Protein AF-0000000086330230 (afdb_homodimer)

Nearest PDB structures (foldseek):
  4d1q-assembly1_H-2  TM=6.556E-01  e=1.380E-09  Musca domestica
  4d1q-assembly1_A-2  TM=6.444E-01  e=1.152E-09  Musca domestica
  4d1q-assembly1_B  TM=5.871E-01  e=9.622E-10  Musca domestica
  6dwz-assembly1_E  TM=6.019E-01  e=1.809E-09  Musca domestica
  2bw3-assembly1_A  TM=5.868E-01  e=6.996E-09  Musca domestica

pLDDT: mean 74.11, std 26.31, range [17.05, 97.56]

Organism: NCBI:txid299321

Radius of gyration: 34.47 Å; Cα contacts (8 Å, |Δi|>4): 1212; chains: 2; bounding box: 89×123×95 Å

Foldseek 3Di:
DPVVPPVVVVVVVVVVVVPPPLLLLQQWDQPQQADPDPPDPPPPPDDDDPPPPDDDDDPDDPPCPDDDDPPDPPPPPQDDLVRLQVVVLCVCLQLVADLCCLVDPVSQCVSCVVRVGHGYDHSVVSLVVLVVVLVVLLVVLLVVLVPAQAKAKEWEWDDFPRWIWIWMKIWGADPPPRDIDMATQWTFTDDDDPDLVSNLVVVCVSCVSSVCQVRYSEYEYAPDVNPVNCVRHHHYDYRLLNLLQCLLQPLLLCQCQPDFPCNVLSVVLVVLLQLLQVLCVPDVVLQVLLCVLVVDGAHRADNSGNLSVLVNLVSLLVDDLVSQVVSCVVSVTDGRDPVSSVQSVLVSVLCVLSSCLSNVSSAPPRRTLLVSQVSLVVSLVSNVVSCVVDDGCNSSSVSSNVSSCVSCVCLNPDPSSNVSNVVVCVVCVVVPDPPPPDPVPPRPRDPDLCSCVVVCRDPSVVVDDSVSSTSSSSCNRSVVD/DPVVPPVVVVVVVVVVVVPPPQLLLQQFALQQQAQDDPPDDDDPVDDDDPPPPPPDPDDPDPPCPDDDDPPDPPPPPQDDLVRLQVVVLCVCLQLVADLCCLVDPVSQCVSCVVRVGHGYDHSVVSLVVLVVVLVVLLVVLLVVLVPAQAKAKEWEWDDFPRWIWIWMKIWGADPPPRAIDMATQWTFTDDDDPDLVSNLVVVCVSCVSSVCQVRYSEYEYAPDVNPVNCVRHHHYDYRLLNLLQCLLQPLLLCQCQPDFPCNVLSVVLVVLLQLLQVLCVPDVVLQVLLCVLVVDGAHRADNSGNLSVLVNLVSLLVDDLVSQVVSCVVSVTDGRDPVSSVQSVLVSVLCVLSSCLSCVQNQNNRRTLLVSQVSLVVSLVSNVVSCVVDDGCNSSSVSSNVSSCVSCVCLNPDPSSNVSNVVVCVVCVVVPDPPPPDPVPPRPRDPDLCNCVVVCRDPSVVVDDSVSSTSSSSCNRSVVD

Solvent-accessible surface area (backbone atoms only — not comparable to full-atom values): 53691 Å² total; per-residue (Å²): 128,75,81,74,58,66,72,62,58,61,58,51,59,58,52,57,62,65,65,48,66,63,56,53,68,26,54,24,58,41,52,36,76,30,74,72,70,84,74,75,82,76,80,72,78,75,75,78,80,74,78,76,77,79,86,81,76,80,74,80,76,79,75,74,75,75,79,78,74,83,70,72,79,68,67,66,72,76,68,49,68,67,55,49,45,50,34,53,47,47,30,36,34,69,65,64,50,55,64,64,49,51,71,30,66,51,50,34,51,30,44,18,60,40,37,77,69,47,66,67,58,51,53,69,59,49,52,50,48,51,54,52,53,40,54,52,44,52,52,54,51,30,54,56,47,60,73,44,72,41,27,18,35,25,41,44,77,46,74,48,96,61,40,35,27,40,34,30,35,38,35,34,63,39,86,87,75,64,41,81,44,74,39,58,75,44,45,42,77,50,73,47,70,86,41,52,67,55,52,43,49,52,51,51,50,51,30,53,74,42,60,33,67,91,25,46,49,28,35,22,30,60,63,57,94,35,76,62,34,52,76,70,43,56,55,55,42,64,23,65,49,49,49,46,39,44,41,56,48,52,53,39,44,48,37,36,54,74,34,73,88,35,11,66,50,43,47,52,41,50,49,44,51,47,49,52,24,48,44,27,62,74,27,41,34,45,33,39,51,38,29,70,72,68,70,46,81,69,63,63,52,50,92,86,38,42,60,46,40,53,49,47,50,47,55,60,65,68,45,53,68,68,56,50,49,49,48,23,59,74,66,69,49,73,68,78,51,72,68,37,53,54,46,51,52,48,51,49,60,58,43,43,57,55,52,47,58,47,48,64,38,22,46,47,91,74,28,40,30,22,50,50,62,61,50,51,54,48,41,48,50,53,44,58,61,38,49,79,74,49,88,68,48,52,65,40,51,52,47,47,49,49,47,50,55,60,77,40,39,68,55,75,66,29,65,64,45,53,48,25,28,53,54,53,55,58,70,44,51,80,59,73,80,81,62,88,60,86,74,72,64,79,69,76,76,55,85,33,86,57,46,42,50,70,62,57,61,29,79,68,41,65,74,52,53,67,67,57,47,28,43,37,51,39,49,43,63,31,59,91,98,129,74,79,72,56,64,68,57,58,62,54,50,56,57,52,55,61,65,67,48,64,64,56,56,69,23,55,26,58,42,58,38,82,30,76,74,73,86,73,76,82,76,81,77,81,74,78,80,80,75,72,79,67,83,68,82,72,80,77,80,74,79,78,77,73,76,78,80,74,85,68,73,78,67,65,66,73,77,67,48,69,68,55,51,45,50,36,53,48,48,32,35,33,68,65,63,50,56,64,62,50,51,70,30,66,50,50,34,50,28,45,18,61,40,36,75,68,46,68,66,58,52,53,68,58,48,52,51,49,51,53,51,53,40,52,51,44,52,52,54,50,30,53,55,45,60,73,44,72,40,28,17,34,24,40,44,75,45,73,48,95,59,39,34,28,40,33,29,34,38,34,31,61,39,86,89,74,64,41,80,43,73,41,57,76,44,43,42,76,50,73,47,72,86,40,50,65,55,52,42,49,51,52,50,50,51,30,52,74,42,60,35,66,90,24,45,53,29,35,28,30,61,64,57,95,36,78,62,33,52,76,72,43,53,55,56,42,65,26,64,48,50,50,45,38,44,41,56,47,50,54,39,44,48,36,36,54,74,34,73,88,34,12,65,51,42,49,52,41,49,48,43,51,46,52,51,23,48,44,30,63,75,27,42,34,44,33,40,51,40,29,69,74,68,70,46,81,69,63,64,50,50,91,86,38,42,59,45,40,53,49,47,49,46,55,61,66,68,46,55,71,68,55,50,48,50,47,22,58,74,66,70,48,74,69,78,48,71,68,38,52,54,47,52,49,49,50,50,61,58,42,42,56,56,51,46,58,48,48,65,37,28,45,51,90,74,26,40,32,21,51,51,60,60,50,51,52,49,41,49,50,54,44,58,62,38,51,78,74,50,88,67,46,52,66,40,51,53,47,46,50,49,46,50,54,60,77,40,40,67,55,74,66,30,64,67,43,53,49,26,28,55,51,56,54,57,72,46,52,80,57,75,79,81,60,91,59,85,75,72,65,79,71,77,73,58,84,33,84,59,48,42,49,70,59,59,59,30,79,66,40,65,74,49,54,66,65,56,46,29,44,36,52,38,49,42,64,32,60,93,99

Sequence (962 aa):
LKKHVEVSSLKKKVFLLLQLPCFIICFLFVCLLFFFQRMHPRVMHSLPKANTLDHGNEQSGKDTTPLPFKQAILSIPAITQMRVNSLVFDFIVNEVQHFSIVENTSFHKMVKGLSGARTPVCRKTLMKHIEKTFLNMKEAGTEILQHTQNVCTTADIWTAHHRSFNGITCHWMESDTLDRKSAALACERIRGHHTYDVIAAKIIQVHAEFQIQGKVSSTVTDNGKHEELNFFLPPHHQCAMHTLNLIARTDLDKAASQQGVSRKLYRSAMEKCAAIWNKAHRSSGASDIIEEIAQMRFVVPSVTRWRSEYHAIEKLMSLPESQLNEICDQLKVAKLHPQETVFLKEYTAMLKPLAYSVNLHQGEKNCYFGYVIPTLLSLKAKLLEKLTQVHFSTHIILEIIKAIDTRFAAVLASHEARMAHLLNTTGHASSPQVTCSTLDDEVQSSPCLFSHRGLVFTPHCNRMTDKHFEQVLLLRYNHLYLKKHVEVSSLKKKVFLLLQLPCFIICFLFVCLLFFFQRMHPRVMHSLPKANTLDHGNEQSGKDTTPLPFKQAILSIPAITQMRVNSLVFDFIVNEVQHFSIVENTSFHKMVKGLSGARTPVCRKTLMKHIEKTFLNMKEAGTEILQHTQNVCTTADIWTAHHRSFNGITCHWMESDTLDRKSAALACERIRGHHTYDVIAAKIIQVHAEFQIQGKVSSTVTDNGKHEELNFFLPPHHQCAMHTLNLIARTDLDKAASQQGVSRKLYRSAMEKCAAIWNKAHRSSGASDIIEEIAQMRFVVPSVTRWRSEYHAIEKLMSLPESQLNEICDQLKVAKLHPQETVFLKEYTAMLKPLAYSVNLHQGEKNCYFGYVIPTLLSLKAKLLEKLTQVHFSTHIILEIIKAIDTRFAAVLASHEARMAHLLNTTGHASSPQVTCSTLDDEVQSSPCLFSHRGLVFTPHCNRMTDKHFEQVLLLRYNHLY

Structure (mmCIF, N/CA/C/O backbone):
data_AF-0000000086330230-model_v1
#
loop_
_entity.id
_entity.type
_entity.pdbx_description
1 polymer Transposase
#
loop_
_atom_site.group_PDB
_atom_site.id
_atom_site.type_symbol
_atom_site.label_atom_id
_atom_site.label_alt_id
_atom_site.label_comp_id
_atom_site.label_asym_id
_atom_site.label_entity_id
_atom_site.label_seq_id
_atom_site.pdbx_PDB_ins_code
_atom_site.Cartn_x
_atom_site.Cartn_y
_atom_site.Cartn_z
_atom_site.occupancy
_atom_site.B_iso_or_equiv
_atom_site.auth_seq_id
_atom_site.auth_comp_id
_atom_site.auth_asym_id
_atom_site.auth_atom_id
_atom_site.pdbx_PDB_model_num
ATOM 1 N N . LEU A 1 1 ? -22 59.875 44 1 20.28 1 LEU A N 1
ATOM 2 C CA . LEU A 1 1 ? -21.516 60.281 42.688 1 20.28 1 LEU A CA 1
ATOM 3 C C . LEU A 1 1 ? -20.484 59.281 42.156 1 20.28 1 LEU A C 1
ATOM 5 O O . LEU A 1 1 ? -20.406 59.062 40.969 1 20.28 1 LEU A O 1
ATOM 9 N N . LYS A 1 2 ? -19.484 58.812 42.969 1 24.39 2 LYS A N 1
ATOM 10 C CA . LYS A 1 2 ? -18.266 58.094 42.625 1 24.39 2 LYS A CA 1
ATOM 11 C C . LYS A 1 2 ? -18.594 56.656 42.156 1 24.39 2 LYS A C 1
ATOM 13 O O . LYS A 1 2 ? -17.766 56.031 41.5 1 24.39 2 LYS A O 1
ATOM 18 N N . LYS A 1 3 ? -19.484 55.906 42.75 1 26.89 3 LYS A N 1
ATOM 19 C CA . LYS A 1 3 ? -19.766 54.5 42.531 1 26.89 3 LYS A CA 1
ATOM 20 C C . LYS A 1 3 ? -20.141 54.188 41.094 1 26.89 3 LYS A C 1
ATOM 22 O O . LYS A 1 3 ? -20.141 53.031 40.656 1 26.89 3 LYS A O 1
ATOM 27 N N . HIS A 1 4 ? -20.859 55.062 40.438 1 25.91 4 HIS A N 1
ATOM 28 C CA . HIS A 1 4 ? -21.484 54.812 39.156 1 25.91 4 HIS A CA 1
ATOM 29 C C . HIS A 1 4 ? -20.438 54.719 38.031 1 25.91 4 HIS A C 1
ATOM 31 O O . HIS A 1 4 ? -20.781 54.531 36.875 1 25.91 4 HIS A O 1
ATOM 37 N N . VAL A 1 5 ? -19.219 55.281 38.219 1 24.72 5 VAL A N 1
ATOM 38 C CA . VAL A 1 5 ? -18.281 55.5 37.125 1 24.72 5 VAL A CA 1
ATOM 39 C C . VAL A 1 5 ? -17.641 54.188 36.719 1 24.72 5 VAL A C 1
ATOM 41 O O . VAL A 1 5 ? -17.141 54.031 35.594 1 24.72 5 VAL A O 1
ATOM 44 N N . GLU A 1 6 ? -17.453 53.25 37.688 1 25.53 6 GLU A N 1
ATOM 45 C CA . GLU A 1 6 ? -16.484 52.188 37.438 1 25.53 6 GLU A CA 1
ATOM 46 C C . GLU A 1 6 ? -17.031 51.188 36.406 1 25.53 6 GLU A C 1
ATOM 48 O O . GLU A 1 6 ? -16.266 50.406 35.812 1 25.53 6 GLU A O 1
ATOM 53 N N . VAL A 1 7 ? -18.344 50.906 36.375 1 29.12 7 VAL A N 1
ATOM 54 C CA . VAL A 1 7 ? -18.922 49.875 35.531 1 29.12 7 VAL A CA 1
ATOM 55 C C . VAL A 1 7 ? -18.75 50.25 34.062 1 29.12 7 VAL A C 1
ATOM 57 O O . VAL A 1 7 ? -18.812 49.406 33.188 1 29.12 7 VAL A O 1
ATOM 60 N N . SER A 1 8 ? -18.719 51.562 33.719 1 28.89 8 SER A N 1
ATOM 61 C CA . SER A 1 8 ? -18.734 52.031 32.312 1 28.89 8 SER A CA 1
ATOM 62 C C . SER A 1 8 ? -17.422 51.688 31.625 1 28.89 8 SER A C 1
ATOM 64 O O . SER A 1 8 ? -17.375 51.656 30.391 1 28.89 8 SER A O 1
ATOM 66 N N . SER A 1 9 ? -16.297 51.688 32.375 1 27.27 9 SER A N 1
ATOM 67 C CA . SER A 1 9 ? -15 51.594 31.734 1 27.27 9 SER A CA 1
ATOM 68 C C . SER A 1 9 ? -14.773 50.188 31.188 1 27.27 9 SER A C 1
ATOM 70 O O . SER A 1 9 ? -13.914 49.969 30.328 1 27.27 9 SER A O 1
ATOM 72 N N . LEU A 1 10 ? -15.281 49.125 31.875 1 28.25 10 LEU A N 1
ATOM 73 C CA . LEU A 1 10 ? -15.008 47.781 31.406 1 28.25 10 LEU A CA 1
ATOM 74 C C . LEU A 1 10 ? -15.672 47.531 30.047 1 28.25 10 LEU A C 1
ATOM 76 O O . LEU A 1 10 ? -15.18 46.75 29.234 1 28.25 10 LEU A O 1
ATOM 80 N N . LYS A 1 11 ? -16.844 48.094 29.719 1 29 11 LYS A N 1
ATOM 81 C CA . LYS A 1 11 ? -17.531 47.938 28.453 1 29 11 LYS A CA 1
ATOM 82 C C . LYS A 1 11 ? -16.703 48.5 27.297 1 29 11 LYS A C 1
ATOM 84 O O . LYS A 1 11 ? -16.844 48.062 26.156 1 29 11 LYS A O 1
ATOM 89 N N . LYS A 1 12 ? -16.031 49.625 27.453 1 31.08 12 LYS A N 1
ATOM 90 C CA . LYS A 1 12 ? -15.289 50.219 26.359 1 31.08 12 LYS A CA 1
ATOM 91 C C . LYS A 1 12 ? -14.133 49.312 25.922 1 31.08 12 LYS A C 1
ATOM 93 O O . LYS A 1 12 ? -13.719 49.375 24.766 1 31.08 12 LYS A O 1
ATOM 98 N N . LYS A 1 13 ? -13.398 48.719 26.906 1 29.89 13 LYS A N 1
ATOM 99 C CA . LYS A 1 13 ? -12.25 47.938 26.484 1 29.89 13 LYS A CA 1
ATOM 100 C C . LYS A 1 13 ? -12.688 46.719 25.656 1 29.89 13 LYS A C 1
ATOM 102 O O . LYS A 1 13 ? -11.953 46.281 24.766 1 29.89 13 LYS A O 1
ATOM 107 N N . VAL A 1 14 ? -13.852 46.094 25.953 1 29.88 14 VAL A N 1
ATOM 108 C CA . VAL A 1 14 ? -14.305 45 25.078 1 29.88 14 VAL A CA 1
ATOM 109 C C . VAL A 1 14 ? -14.656 45.562 23.703 1 29.88 14 VAL A C 1
ATOM 111 O O . VAL A 1 14 ? -14.453 44.906 22.688 1 29.88 14 VAL A O 1
ATOM 114 N N . PHE A 1 15 ? -15.273 46.844 23.531 1 27.58 15 PHE A N 1
ATOM 115 C CA . PHE A 1 15 ? -15.633 47.406 22.234 1 27.58 15 PHE A CA 1
ATOM 116 C C . PHE A 1 15 ? -14.391 47.719 21.406 1 27.58 15 PHE A C 1
ATOM 118 O O . PHE A 1 15 ? -14.43 47.594 20.172 1 27.58 15 PHE A O 1
ATOM 125 N N . LEU A 1 16 ? -13.336 48.406 21.953 1 27.42 16 LEU A N 1
ATOM 126 C CA . LEU A 1 16 ? -12.148 48.656 21.141 1 27.42 16 LEU A CA 1
ATOM 127 C C . LEU A 1 16 ? -11.531 47.344 20.656 1 27.42 16 LEU A C 1
ATOM 129 O O . LEU A 1 16 ? -10.875 47.344 19.594 1 27.42 16 LEU A O 1
ATOM 133 N N . LEU A 1 17 ? -11.5 46.312 21.516 1 29.42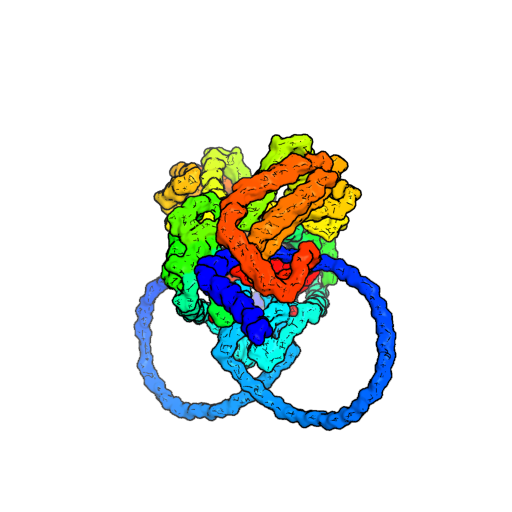 17 LEU A N 1
ATOM 134 C CA . LEU A 1 17 ? -10.984 45.031 21 1 29.42 17 LEU A CA 1
ATOM 135 C C . LEU A 1 17 ? -11.812 44.562 19.812 1 29.42 17 LEU A C 1
ATOM 137 O O . LEU A 1 17 ? -11.359 43.719 19.031 1 29.42 17 LEU A O 1
ATOM 141 N N . LEU A 1 18 ? -13.109 44.906 19.734 1 29.73 18 LEU A N 1
ATOM 142 C CA . LEU A 1 18 ? -13.93 44.531 18.594 1 29.73 18 LEU A CA 1
ATOM 143 C C . LEU A 1 18 ? -13.453 45.219 17.328 1 29.73 18 LEU A C 1
ATOM 145 O O . LEU A 1 18 ? -13.898 44.906 16.219 1 29.73 18 LEU A O 1
ATOM 149 N N . GLN A 1 19 ? -13.039 46.562 17.422 1 26.33 19 GLN A N 1
ATOM 150 C CA . GLN A 1 19 ? -12.617 47.219 16.203 1 26.33 19 GLN A CA 1
ATOM 151 C C . GLN A 1 19 ? -11.258 46.719 15.727 1 26.33 19 GLN A C 1
ATOM 153 O O . GLN A 1 19 ? -10.617 47.344 14.883 1 26.33 19 GLN A O 1
ATOM 158 N N . LEU A 1 20 ? -10.539 45.969 16.547 1 29.09 20 LEU A N 1
ATOM 159 C CA . LEU A 1 20 ? -9.266 45.5 16.016 1 29.09 20 LEU A CA 1
ATOM 160 C C . LEU A 1 20 ? -9.477 44.75 14.695 1 29.09 20 LEU A C 1
ATOM 162 O O . LEU A 1 20 ? -10.438 44 14.547 1 29.09 20 LEU A O 1
ATOM 166 N N . PRO A 1 21 ? -8.844 45.312 13.586 1 27.69 21 PRO A N 1
ATOM 167 C CA . PRO A 1 21 ? -9.055 44.781 12.242 1 27.69 21 PRO A CA 1
ATOM 168 C C . PRO A 1 21 ? -9.078 43.25 12.211 1 27.69 21 PRO A C 1
ATOM 170 O O . PRO A 1 21 ? -8.438 42.594 13.047 1 27.69 21 PRO A O 1
ATOM 173 N N . CYS A 1 22 ? -10.227 42.688 11.719 1 28.47 22 CYS A N 1
ATOM 174 C CA . CYS A 1 22 ? -10.609 41.312 11.352 1 28.47 22 CYS A CA 1
ATOM 175 C C . CYS A 1 22 ? -9.398 40.531 10.875 1 28.47 22 CYS A C 1
ATOM 177 O O . CYS A 1 22 ? -9.516 39.344 10.562 1 28.47 22 CYS A O 1
ATOM 179 N N . PHE A 1 23 ? -8.305 41.312 10.562 1 30.16 23 PHE A N 1
ATOM 180 C CA . PHE A 1 23 ? -7.141 40.594 10.023 1 30.16 23 PHE A CA 1
ATOM 181 C C . PHE A 1 23 ? -6.535 39.688 11.07 1 30.16 23 PHE A C 1
ATOM 183 O O . PHE A 1 23 ? -6.047 38.594 10.742 1 30.16 23 PHE A O 1
ATOM 190 N N . ILE A 1 24 ? -6.551 40.125 12.391 1 31.12 24 ILE A N 1
ATOM 191 C CA . ILE A 1 24 ? -5.84 39.344 13.414 1 31.12 24 ILE A CA 1
ATOM 192 C C . ILE A 1 24 ? -6.578 38.062 13.695 1 31.12 24 ILE A C 1
ATOM 194 O O . ILE A 1 24 ? -5.953 37.031 13.938 1 31.12 24 ILE A O 1
ATOM 198 N N . ILE A 1 25 ? -7.91 38.094 13.633 1 29.72 25 ILE A N 1
ATOM 199 C CA . ILE A 1 25 ? -8.672 36.906 14.008 1 29.72 25 ILE A CA 1
ATOM 200 C C . ILE A 1 25 ? -8.336 35.781 13.055 1 29.72 25 ILE A C 1
ATOM 202 O O . ILE A 1 25 ? -8.164 34.625 13.484 1 29.72 25 ILE A O 1
ATOM 206 N N . CYS A 1 26 ? -8.258 36.188 11.75 1 29.66 26 CYS A N 1
ATOM 207 C CA . CYS A 1 26 ? -8.07 35.125 10.773 1 29.66 26 CYS A CA 1
ATOM 208 C C . CYS A 1 26 ? -6.691 34.469 10.914 1 29.66 26 CYS A C 1
ATOM 210 O O . CYS A 1 26 ? -6.453 33.375 10.391 1 29.66 26 CYS A O 1
ATOM 212 N N . PHE A 1 27 ? -5.66 35.312 11.398 1 33.19 27 PHE A N 1
ATOM 213 C CA . PHE A 1 27 ? -4.297 34.781 11.352 1 33.19 27 PHE A CA 1
ATOM 214 C C . PHE A 1 27 ? -4.121 33.625 12.32 1 33.19 27 PHE A C 1
ATOM 216 O O . PHE A 1 27 ? -3.004 33.156 12.523 1 33.19 27 PHE A O 1
ATOM 223 N N . LEU A 1 28 ? -5.188 33.281 12.992 1 30.67 28 LEU A N 1
ATOM 224 C CA . LEU A 1 28 ? -5.086 32.25 13.992 1 30.67 28 LEU A CA 1
ATOM 225 C C . LEU A 1 28 ? -4.711 30.906 13.344 1 30.67 28 LEU A C 1
ATOM 227 O O . LEU A 1 28 ? -4.465 29.922 14.039 1 30.67 28 LEU A O 1
ATOM 231 N N . PHE A 1 29 ? -4.945 30.703 12 1 29.23 29 PHE A N 1
ATOM 232 C CA . PHE A 1 29 ? -5.086 29.328 11.547 1 29.23 29 PHE A CA 1
ATOM 233 C C . PHE A 1 29 ? -3.75 28.781 11.055 1 29.23 29 PHE A C 1
ATOM 235 O O . PHE A 1 29 ? -3.191 29.281 10.078 1 29.23 29 PHE A O 1
ATOM 242 N N . VAL A 1 30 ? -2.779 28.625 11.891 1 27.17 30 VAL A N 1
ATOM 243 C CA . VAL A 1 30 ? -1.635 27.891 11.367 1 27.17 30 VAL A CA 1
ATOM 244 C C . VAL A 1 30 ? -2.062 26.469 10.977 1 27.17 30 VAL A C 1
ATOM 246 O O . VAL A 1 30 ? -2.814 25.812 11.703 1 27.17 30 VAL A O 1
ATOM 249 N N . CYS A 1 31 ? -1.987 26.125 9.711 1 27.34 31 CYS A N 1
ATOM 250 C CA . CYS A 1 31 ? -2.309 24.938 8.938 1 27.34 31 CYS A CA 1
ATOM 251 C C . CYS A 1 31 ? -1.587 23.719 9.5 1 27.34 31 CYS A C 1
ATOM 253 O O . CYS A 1 31 ? -0.357 23.641 9.461 1 27.34 31 CYS A O 1
ATOM 255 N N . LEU A 1 32 ? -2.02 23.125 10.586 1 27.55 32 LEU A N 1
ATOM 256 C CA . LEU A 1 32 ? -1.535 21.906 11.211 1 27.55 32 LEU A CA 1
ATOM 257 C C . LEU A 1 32 ? -1.722 20.703 10.281 1 27.55 32 LEU A C 1
ATOM 259 O O . LEU A 1 32 ? -2.852 20.375 9.914 1 27.55 32 LEU A O 1
ATOM 263 N N . LEU A 1 33 ? -0.912 20.547 9.336 1 28.47 33 LEU A N 1
ATOM 264 C CA . LEU A 1 33 ? -0.858 19.375 8.477 1 28.47 33 LEU A CA 1
ATOM 265 C C . LEU A 1 33 ? -0.583 18.109 9.297 1 28.47 33 LEU A C 1
ATOM 267 O O . LEU A 1 33 ? 0.451 18.016 9.961 1 28.47 33 LEU A O 1
ATOM 271 N N . PHE A 1 34 ? -1.543 17.531 10 1 30.23 34 PHE A N 1
ATOM 272 C CA . PHE A 1 34 ? -1.585 16.438 10.953 1 30.23 34 PHE A CA 1
ATOM 273 C C . PHE A 1 34 ? -1.124 15.133 10.305 1 30.23 34 PHE A C 1
ATOM 275 O O . PHE A 1 34 ? -1.57 14.781 9.211 1 30.23 34 PHE A O 1
ATOM 282 N N . PHE A 1 35 ? 0.036 14.727 10.633 1 26.78 35 PHE A N 1
ATOM 283 C CA . PHE A 1 35 ? 0.612 13.398 10.484 1 26.78 35 PHE A CA 1
ATOM 284 C C . PHE A 1 35 ? -0.114 12.391 11.367 1 26.78 35 PHE A C 1
ATOM 286 O O . PHE A 1 35 ? -0.287 12.625 12.57 1 26.78 35 PHE A O 1
ATOM 293 N N . PHE A 1 36 ? -1.079 11.633 11.016 1 29.38 36 PHE A N 1
ATOM 294 C CA . PHE A 1 36 ? -1.902 10.625 11.68 1 29.38 36 PHE A CA 1
ATOM 295 C C . PHE A 1 36 ? -1.038 9.508 12.25 1 29.38 36 PHE A C 1
ATOM 297 O O . PHE A 1 36 ? -0.526 8.672 11.508 1 29.38 36 PHE A O 1
ATOM 304 N N . GLN A 1 37 ? -0.199 9.797 13.25 1 26.47 37 GLN A N 1
ATOM 305 C CA . GLN A 1 37 ? 0.41 8.68 13.961 1 26.47 37 GLN A CA 1
ATOM 306 C C . GLN A 1 37 ? -0.65 7.824 14.648 1 26.47 37 GLN A C 1
ATOM 308 O O . GLN A 1 37 ? -1.559 8.352 15.297 1 26.47 37 GLN A O 1
ATOM 313 N N . ARG A 1 38 ? -0.877 6.605 14.289 1 26.33 38 ARG A N 1
ATOM 314 C CA . ARG A 1 38 ? -1.637 5.531 14.922 1 26.33 38 ARG A CA 1
ATOM 315 C C . ARG A 1 38 ? -1.19 5.32 16.359 1 26.33 38 ARG A C 1
ATOM 317 O O . ARG A 1 38 ? -0.064 4.891 16.609 1 26.33 38 ARG A O 1
ATOM 324 N N . MET A 1 39 ? -1.45 6.238 17.297 1 24.47 39 MET A N 1
ATOM 325 C CA . MET A 1 39 ? -1.121 6.059 18.703 1 24.47 39 MET A CA 1
ATOM 326 C C . MET A 1 39 ? -1.784 4.805 19.266 1 24.47 39 MET A C 1
ATOM 328 O O . MET A 1 39 ? -2.977 4.578 19.047 1 24.47 39 MET A O 1
ATOM 332 N N . HIS A 1 40 ? -1.032 3.791 19.5 1 21.48 40 HIS A N 1
ATOM 333 C CA . HIS A 1 40 ? -1.386 2.592 20.25 1 21.48 40 HIS A CA 1
ATOM 334 C C . HIS A 1 40 ? -1.882 2.943 21.641 1 21.48 40 HIS A C 1
ATOM 336 O O . HIS A 1 40 ? -1.28 3.771 22.328 1 21.48 40 HIS A O 1
ATOM 342 N N . PRO A 1 41 ? -3.143 2.805 22.016 1 24.53 41 PRO A N 1
ATOM 343 C CA . PRO A 1 41 ? -3.742 3.107 23.312 1 24.53 41 PRO A CA 1
ATOM 344 C C . PRO A 1 41 ? -2.998 2.451 24.469 1 24.53 41 PRO A C 1
ATOM 346 O O . PRO A 1 41 ? -2.701 1.255 24.422 1 24.53 41 PRO A O 1
ATOM 349 N N . ARG A 1 42 ? -2.006 3.092 25.062 1 22.05 42 ARG A N 1
ATOM 350 C CA . ARG A 1 42 ? -1.414 2.666 26.328 1 22.05 42 ARG A CA 1
ATOM 351 C C . ARG A 1 42 ? -2.49 2.221 27.312 1 22.05 42 ARG A C 1
ATOM 353 O O . ARG A 1 42 ? -3.512 2.893 27.469 1 22.05 42 ARG A O 1
ATOM 360 N N . VAL A 1 43 ? -2.492 0.924 27.766 1 23.06 43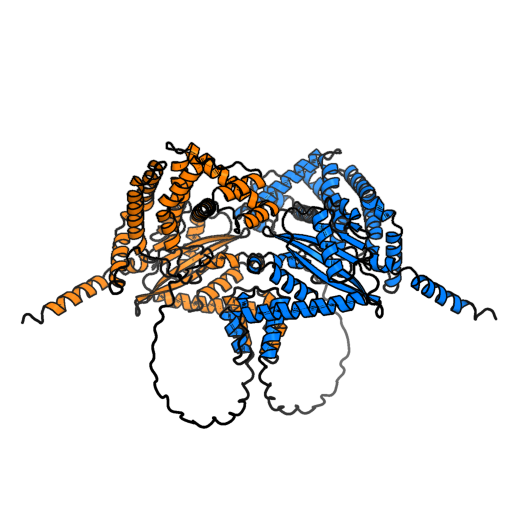 VAL A N 1
ATOM 361 C CA . VAL A 1 43 ? -3.242 0.18 28.766 1 23.06 43 VAL A CA 1
ATOM 362 C C . VAL A 1 43 ? -3.107 0.866 30.125 1 23.06 43 VAL A C 1
ATOM 364 O O . VAL A 1 43 ? -2.018 0.903 30.703 1 23.06 43 VAL A O 1
ATOM 367 N N . MET A 1 44 ? -3.523 2.068 30.266 1 20.5 44 MET A N 1
ATOM 368 C CA . MET A 1 44 ? -3.586 2.621 31.625 1 20.5 44 MET A CA 1
ATOM 369 C C . MET A 1 44 ? -4.152 1.601 32.594 1 20.5 44 MET A C 1
ATOM 371 O O . MET A 1 44 ? -5.258 1.099 32.406 1 20.5 44 MET A O 1
ATOM 375 N N . HIS A 1 45 ? -3.264 0.813 33.219 1 20.66 45 HIS A N 1
ATOM 376 C CA . HIS A 1 45 ? -3.568 -0.02 34.375 1 20.66 45 HIS A CA 1
ATOM 377 C C . HIS A 1 45 ? -4.312 0.771 35.438 1 20.66 45 HIS A C 1
ATOM 379 O O . HIS A 1 45 ? -3.824 1.801 35.938 1 20.66 45 HIS A O 1
ATOM 385 N N . SER A 1 46 ? -5.609 0.797 35.281 1 20.84 46 SER A N 1
ATOM 386 C CA . SER A 1 46 ? -6.574 1.346 36.25 1 20.84 46 SER A CA 1
ATOM 387 C C . SER A 1 46 ? -6.223 0.955 37.656 1 20.84 46 SER A C 1
ATOM 389 O O . SER A 1 46 ? -5.781 -0.168 37.906 1 20.84 46 SER A O 1
ATOM 391 N N . LEU A 1 47 ? -5.797 1.939 38.375 1 18.62 47 LEU A N 1
ATOM 392 C CA . LEU A 1 47 ? -5.68 2.055 39.844 1 18.62 47 LEU A CA 1
ATOM 393 C C . LEU A 1 47 ? -6.75 1.226 40.531 1 18.62 47 LEU A C 1
ATOM 395 O O . LEU A 1 47 ? -7.816 0.971 39.969 1 18.62 47 LEU A O 1
ATOM 399 N N . PRO A 1 48 ? -6.43 0.812 41.719 1 19.55 48 PRO A N 1
ATOM 400 C CA . PRO A 1 48 ? -7.051 -0.117 42.688 1 19.55 48 PRO A CA 1
ATOM 401 C C . PRO A 1 48 ? -8.523 0.189 42.938 1 19.55 48 PRO A C 1
ATOM 403 O O . PRO A 1 48 ? -8.977 1.312 42.688 1 19.55 48 PRO A O 1
ATOM 406 N N . LYS A 1 49 ? -9.227 -0.923 43.156 1 20 49 LYS A N 1
ATOM 407 C CA . LYS A 1 49 ? -10.617 -1.2 43.5 1 20 49 LYS A CA 1
ATOM 408 C C . LYS A 1 49 ? -11.062 -0.377 44.719 1 20 49 LYS A C 1
ATOM 410 O O . LYS A 1 49 ? -10.688 -0.676 45.844 1 20 49 LYS A O 1
ATOM 415 N N . ALA A 1 50 ? -10.906 0.925 44.656 1 17.59 50 ALA A N 1
ATOM 416 C CA . ALA A 1 50 ? -11.359 1.559 45.875 1 17.59 50 ALA A CA 1
ATOM 417 C C . ALA A 1 50 ? -12.711 0.998 46.312 1 17.59 50 ALA A C 1
ATOM 419 O O . ALA A 1 50 ? -13.609 0.808 45.5 1 17.59 50 ALA A O 1
ATOM 420 N N . ASN A 1 51 ? -12.766 0.327 47.469 1 19.91 51 ASN A N 1
ATOM 421 C CA . ASN A 1 51 ? -13.797 -0.339 48.281 1 19.91 51 ASN A CA 1
ATOM 422 C C . ASN A 1 51 ? -14.977 0.59 48.562 1 19.91 51 ASN A C 1
ATOM 424 O O . ASN A 1 51 ? -14.891 1.465 49.406 1 19.91 51 ASN A O 1
ATOM 428 N N . THR A 1 52 ? -15.375 1.335 47.562 1 17.3 52 THR A N 1
ATOM 429 C CA . THR A 1 52 ? -16.406 2.254 48.031 1 17.3 52 THR A CA 1
ATOM 430 C C . THR A 1 52 ? -17.531 1.497 48.75 1 17.3 52 THR A C 1
ATOM 432 O O . THR A 1 52 ? -18.062 0.531 48.188 1 17.3 52 THR A O 1
ATOM 435 N N . LEU A 1 53 ? -17.734 1.604 50.062 1 19.09 53 LEU A N 1
ATOM 436 C CA . LEU A 1 53 ? -18.609 1.157 51.156 1 19.09 53 LEU A CA 1
ATOM 437 C C . LEU A 1 53 ? -20.047 1.563 50.906 1 19.09 53 LEU A C 1
ATOM 439 O O . LEU A 1 53 ? -20.953 1.223 51.656 1 19.09 53 LEU A O 1
ATOM 443 N N . ASP A 1 54 ? -20.344 2.389 49.844 1 17.22 54 ASP A N 1
ATOM 444 C CA . ASP A 1 54 ? -21.484 3.229 50.219 1 17.22 54 ASP A CA 1
ATOM 445 C C . ASP A 1 54 ? -22.703 2.381 50.594 1 17.22 54 ASP A C 1
ATOM 447 O O . ASP A 1 54 ? -22.797 1.227 50.188 1 17.22 54 ASP A O 1
ATOM 451 N N . HIS A 1 55 ? -23.828 3.115 51.125 1 18.56 55 HIS A N 1
ATOM 452 C CA . HIS A 1 55 ? -24.891 3.213 52.125 1 18.56 55 HIS A CA 1
ATOM 453 C C . HIS A 1 55 ? -26.125 2.432 51.688 1 18.56 55 HIS A C 1
ATOM 455 O O . HIS A 1 55 ? -26.188 1.93 50.562 1 18.56 55 HIS A O 1
ATOM 461 N N . GLY A 1 56 ? -27.328 3.162 51.688 1 18.92 56 GLY A N 1
ATOM 462 C CA . GLY A 1 56 ? -28.594 3.01 52.375 1 18.92 56 GLY A CA 1
ATOM 463 C C . GLY A 1 56 ? -29.594 2.174 51.594 1 18.92 56 GLY A C 1
ATOM 464 O O . GLY A 1 56 ? -29.438 1.979 50.375 1 18.92 56 GLY A O 1
ATOM 465 N N . ASN A 1 57 ? -30.406 1.355 52.25 1 20.3 57 ASN A N 1
ATOM 466 C CA . ASN A 1 57 ? -31.391 0.284 52.125 1 20.3 57 ASN A CA 1
ATOM 467 C C . ASN A 1 57 ? -32.625 0.757 51.406 1 20.3 57 ASN A C 1
ATOM 469 O O . ASN A 1 57 ? -33.656 0.059 51.375 1 20.3 57 ASN A O 1
ATOM 473 N N . GLU A 1 58 ? -32.688 2.006 50.812 1 19.17 58 GLU A N 1
ATOM 474 C CA . GLU A 1 58 ? -34.094 2.379 50.844 1 19.17 58 GLU A CA 1
ATOM 475 C C . GLU A 1 58 ? -34.938 1.406 50 1 19.17 58 GLU A C 1
ATOM 477 O O . GLU A 1 58 ? -34.469 0.882 49 1 19.17 58 GLU A O 1
ATOM 482 N N . GLN A 1 59 ? -36.094 0.981 50.531 1 21.36 59 GLN A N 1
ATOM 483 C CA . GLN A 1 59 ? -37.188 0.031 50.375 1 21.36 59 GLN A CA 1
ATOM 484 C C . GLN A 1 59 ? -38.031 0.344 49.125 1 21.36 59 GLN A C 1
ATOM 486 O O . GLN A 1 59 ? -39.062 -0.282 48.875 1 21.36 59 GLN A O 1
ATOM 491 N N . SER A 1 60 ? -37.438 1.083 48.094 1 20.48 60 SER A N 1
ATOM 492 C CA . SER A 1 60 ? -38.562 1.669 47.375 1 20.48 60 SER A CA 1
ATOM 493 C C . SER A 1 60 ? -39.5 0.592 46.844 1 20.48 60 SER A C 1
ATOM 495 O O . SER A 1 60 ? -39.094 -0.537 46.562 1 20.48 60 SER A O 1
ATOM 497 N N . GLY A 1 61 ? -40.875 0.882 46.969 1 21.44 61 GLY A N 1
ATOM 498 C CA . GLY A 1 61 ? -42.188 0.342 46.75 1 21.44 61 GLY A CA 1
ATOM 499 C C . GLY A 1 61 ? -42.438 -0.06 45.312 1 21.44 61 GLY A C 1
ATOM 500 O O . GLY A 1 61 ? -41.906 0.562 44.375 1 21.44 61 GLY A O 1
ATOM 501 N N . LYS A 1 62 ? -42.656 -1.302 45.094 1 23.98 62 LYS A N 1
ATOM 502 C CA . LYS A 1 62 ? -42.844 -2.154 43.938 1 23.98 62 LYS A CA 1
ATOM 503 C C . LYS A 1 62 ? -44 -1.683 43.062 1 23.98 62 LYS A C 1
ATOM 505 O O . LYS A 1 62 ? -45.156 -2 43.375 1 23.98 62 LYS A O 1
ATOM 510 N N . ASP A 1 63 ? -44.031 -0.277 42.688 1 22.55 63 ASP A N 1
ATOM 511 C CA . ASP A 1 63 ? -45.281 -0.014 41.969 1 22.55 63 ASP A CA 1
ATOM 512 C C . ASP A 1 63 ? -45.406 -0.905 40.75 1 22.55 63 ASP A C 1
ATOM 514 O O . ASP A 1 63 ? -44.438 -1.051 39.969 1 22.55 63 ASP A O 1
ATOM 518 N N . THR A 1 64 ? -46.281 -1.86 40.781 1 24.11 64 THR A N 1
ATOM 519 C CA . THR A 1 64 ? -46.75 -2.889 39.844 1 24.11 64 THR A CA 1
ATOM 520 C C . THR A 1 64 ? -47.188 -2.266 38.531 1 24.11 64 THR A C 1
ATOM 522 O O . THR A 1 64 ? -48.219 -2.648 37.969 1 24.11 64 THR A O 1
ATOM 525 N N . THR A 1 65 ? -46.562 -1.177 38.031 1 24.91 65 THR A N 1
ATOM 526 C CA . THR A 1 65 ? -47.344 -0.623 36.906 1 24.91 65 THR A CA 1
ATOM 527 C C . THR A 1 65 ? -47.5 -1.654 35.781 1 24.91 65 THR A C 1
ATOM 529 O O . THR A 1 65 ? -46.562 -2.383 35.469 1 24.91 65 THR A O 1
ATOM 532 N N . PRO A 1 66 ? -48.75 -1.862 35.312 1 28.06 66 PRO A N 1
ATOM 533 C CA . PRO A 1 66 ? -49.188 -2.852 34.344 1 28.06 66 PRO A CA 1
ATOM 534 C C . PRO A 1 66 ? -48.406 -2.795 33.031 1 28.06 66 PRO A C 1
ATOM 536 O O . PRO A 1 66 ? -47.875 -1.749 32.688 1 28.06 66 PRO A O 1
ATOM 539 N N . LEU A 1 67 ? -48 -3.945 32.531 1 28.52 67 LEU A N 1
ATOM 540 C CA . LEU A 1 67 ? -47.188 -4.234 31.344 1 28.52 67 LEU A CA 1
ATOM 541 C C . LEU A 1 67 ? -47.812 -3.631 30.094 1 28.52 67 LEU A C 1
ATOM 543 O O . LEU A 1 67 ? -49 -3.787 29.859 1 28.52 67 LEU A O 1
ATOM 547 N N . PRO A 1 68 ? -47.312 -2.457 29.594 1 28.78 68 PRO A N 1
ATOM 548 C CA . PRO A 1 68 ? -47.938 -1.866 28.406 1 28.78 68 PRO A CA 1
ATOM 549 C C . PRO A 1 68 ? -48.219 -2.898 27.328 1 28.78 68 PRO A C 1
ATOM 551 O O . PRO A 1 68 ? -47.594 -3.953 27.281 1 28.78 68 PRO A O 1
ATOM 554 N N . PHE A 1 69 ? -49.406 -2.795 26.734 1 29.38 69 PHE A N 1
ATOM 555 C CA . PHE A 1 69 ? -50.031 -3.512 25.641 1 29.38 69 PHE A CA 1
ATOM 556 C C . PHE A 1 69 ? -49.062 -3.713 24.484 1 29.38 69 PHE A C 1
ATOM 558 O O . PHE A 1 69 ? -48.188 -2.887 24.266 1 29.38 69 PHE A O 1
ATOM 565 N N . LYS A 1 70 ? -49.062 -4.938 23.938 1 31.14 70 LYS A N 1
ATOM 566 C CA . LYS A 1 70 ? -48.375 -5.41 22.75 1 31.14 70 LYS A CA 1
ATOM 567 C C . LYS A 1 70 ? -48.531 -4.43 21.578 1 31.14 70 LYS A C 1
ATOM 569 O O . LYS A 1 70 ? -49.656 -4.258 21.062 1 31.14 70 LYS A O 1
ATOM 574 N N . GLN A 1 71 ? -48.031 -3.234 21.594 1 27.81 71 GLN A N 1
ATOM 575 C CA . GLN A 1 71 ? -48.188 -2.344 20.453 1 27.81 71 GLN A CA 1
ATOM 576 C C . GLN A 1 71 ? -48.031 -3.107 19.141 1 27.81 71 GLN A C 1
ATOM 578 O O . GLN A 1 71 ? -47.125 -3.941 19 1 27.81 71 GLN A O 1
ATOM 583 N N . ALA A 1 72 ? -49.094 -3.234 18.359 1 32.47 72 ALA A N 1
ATOM 584 C CA . ALA A 1 72 ? -49.188 -3.719 16.984 1 32.47 72 ALA A CA 1
ATOM 585 C C . ALA A 1 72 ? -47.906 -3.41 16.203 1 32.47 72 ALA A C 1
ATOM 587 O O . ALA A 1 72 ? -47.344 -2.318 16.344 1 32.47 72 ALA A O 1
ATOM 588 N N . ILE A 1 73 ? -47.062 -4.398 15.984 1 35.72 73 ILE A N 1
ATOM 589 C CA . ILE A 1 73 ? -45.906 -4.371 15.102 1 35.72 73 ILE A CA 1
ATOM 590 C C . ILE A 1 73 ? -46.125 -3.367 13.977 1 35.72 73 ILE A C 1
ATOM 592 O O . ILE A 1 73 ? -47 -3.555 13.141 1 35.72 73 ILE A O 1
ATOM 596 N N . LEU A 1 74 ? -46.219 -2.141 14.273 1 38.31 74 LEU A N 1
ATOM 597 C CA . LEU A 1 74 ? -46.25 -1.104 13.242 1 38.31 74 LEU A CA 1
ATOM 598 C C . LEU A 1 74 ? -45.469 -1.528 12.023 1 38.31 74 LEU A C 1
ATOM 600 O O . LEU A 1 74 ? -44.375 -2.115 12.156 1 38.31 74 LEU A O 1
ATOM 604 N N . SER A 1 75 ? -46.094 -1.894 10.992 1 44.62 75 SER A N 1
ATOM 605 C CA . SER A 1 75 ? -45.594 -2.131 9.641 1 44.62 75 SER A CA 1
ATOM 606 C C . SER A 1 75 ? -44.469 -1.182 9.297 1 44.62 75 SER A C 1
ATOM 608 O O . SER A 1 75 ? -44.594 0.037 9.414 1 44.62 75 SER A O 1
ATOM 610 N N . ILE A 1 76 ? -43.25 -1.338 9.812 1 53.5 76 ILE A N 1
ATOM 611 C CA . ILE A 1 76 ? -42.125 -0.488 9.398 1 53.5 76 ILE A CA 1
ATOM 612 C C . ILE A 1 76 ? -42.219 -0.231 7.895 1 53.5 76 ILE A C 1
ATOM 614 O O . ILE A 1 76 ? -42.25 -1.173 7.098 1 53.5 76 ILE A O 1
ATOM 618 N N . PRO A 1 77 ? -42.75 0.875 7.566 1 61.03 77 PRO A N 1
ATOM 619 C CA . PRO A 1 77 ? -42.844 1.194 6.141 1 61.03 77 PRO A CA 1
ATOM 620 C C . PRO A 1 77 ? -41.594 0.809 5.367 1 61.03 77 PRO A C 1
ATOM 622 O O . PRO A 1 77 ? -40.469 0.812 5.93 1 61.03 77 PRO A O 1
ATOM 625 N N . ALA A 1 78 ? -41.781 0.087 4.297 1 75.38 78 ALA A N 1
ATOM 626 C CA . ALA A 1 78 ? -40.719 -0.323 3.377 1 75.38 78 ALA A CA 1
ATOM 627 C C . ALA A 1 78 ? -39.812 0.852 3.027 1 75.38 78 ALA A C 1
ATOM 629 O O . ALA A 1 78 ? -40.281 1.98 2.863 1 75.38 78 ALA A O 1
ATOM 630 N N . ILE A 1 79 ? -38.562 0.811 3.248 1 86.38 79 ILE A N 1
ATOM 631 C CA . ILE A 1 79 ? -37.594 1.844 2.938 1 86.38 79 ILE A CA 1
ATOM 632 C C . ILE A 1 79 ? -37.688 2.223 1.463 1 86.38 79 ILE A C 1
ATOM 634 O O . ILE A 1 79 ? -37.906 1.363 0.608 1 86.38 79 ILE A O 1
ATOM 638 N N . THR A 1 80 ? -37.719 3.455 1.166 1 90.25 80 THR A N 1
ATOM 639 C CA . THR A 1 80 ? -37.781 3.949 -0.204 1 90.25 80 THR A CA 1
ATOM 640 C C . THR A 1 80 ? -36.438 3.797 -0.911 1 90.25 80 THR A C 1
ATOM 642 O O . THR A 1 80 ? -35.406 3.68 -0.26 1 90.25 80 THR A O 1
ATOM 645 N N . GLN A 1 81 ? -36.531 3.721 -2.236 1 93 81 GLN A N 1
ATOM 646 C CA . GLN A 1 81 ? -35.312 3.631 -3.035 1 93 81 GLN A CA 1
ATOM 647 C C . GLN A 1 81 ? -34.438 4.855 -2.824 1 93 81 GLN A C 1
ATOM 649 O O . GLN A 1 81 ? -33.188 4.738 -2.801 1 93 81 GLN A O 1
ATOM 654 N N . MET A 1 82 ? -35.094 5.961 -2.723 1 92.56 82 MET A N 1
ATOM 655 C CA . MET A 1 82 ? -34.344 7.195 -2.506 1 92.56 82 MET A CA 1
ATOM 656 C C . MET A 1 82 ? -33.531 7.133 -1.203 1 92.56 82 MET A C 1
ATOM 658 O O . MET A 1 82 ? -32.406 7.566 -1.148 1 92.56 82 MET A O 1
ATOM 662 N N . ARG A 1 83 ? -34.156 6.66 -0.257 1 93.44 83 ARG A N 1
ATOM 663 C CA . ARG A 1 83 ? -33.5 6.539 1.037 1 93.44 83 ARG A CA 1
ATOM 664 C C . ARG A 1 83 ? -32.375 5.527 0.978 1 93.44 83 ARG A C 1
ATOM 666 O O . ARG A 1 83 ? -31.297 5.746 1.559 1 93.44 83 ARG A O 1
ATOM 673 N N . VAL A 1 84 ? -32.562 4.375 0.333 1 94.88 84 VAL A N 1
ATOM 674 C CA . VAL A 1 84 ? -31.531 3.379 0.139 1 94.88 84 VAL A CA 1
ATOM 675 C C . VAL A 1 84 ? -30.328 4.023 -0.548 1 94.88 84 VAL A C 1
ATOM 677 O O . VAL A 1 84 ? -29.188 3.865 -0.098 1 94.88 84 VAL A O 1
ATOM 680 N N . ASN A 1 85 ? -30.641 4.777 -1.582 1 94.69 85 ASN A N 1
ATOM 681 C CA . ASN A 1 85 ? -29.578 5.438 -2.336 1 94.69 85 ASN A CA 1
ATOM 682 C C . ASN A 1 85 ? -28.797 6.418 -1.465 1 94.69 85 ASN A C 1
ATOM 684 O O . ASN A 1 85 ? -27.562 6.496 -1.555 1 94.69 85 ASN A O 1
ATOM 688 N N . SER A 1 86 ? -29.5 7.102 -0.646 1 94.75 86 SER A N 1
ATOM 689 C CA . SER A 1 86 ? -28.875 8.086 0.22 1 94.75 86 SER A CA 1
ATOM 690 C C . SER A 1 86 ? -27.969 7.422 1.246 1 94.75 86 SER A C 1
ATOM 692 O O . SER A 1 86 ? -26.844 7.883 1.489 1 94.75 86 SER A O 1
ATOM 694 N N . LEU A 1 87 ? -28.453 6.375 1.827 1 94.75 87 LEU A N 1
ATOM 695 C CA . LEU A 1 87 ? -27.672 5.66 2.836 1 94.75 87 LEU A CA 1
ATOM 696 C C . LEU A 1 87 ? -26.422 5.055 2.227 1 94.75 87 LEU A C 1
ATOM 698 O O . LEU A 1 87 ? -25.328 5.148 2.807 1 94.75 87 LEU A O 1
ATOM 702 N N . VAL A 1 88 ? -26.531 4.43 1.076 1 95.56 88 VAL A N 1
ATOM 703 C CA . VAL A 1 88 ? -25.406 3.832 0.373 1 95.56 88 VAL A CA 1
ATOM 704 C C . VAL A 1 88 ? -24.422 4.926 -0.044 1 95.56 88 VAL A C 1
ATOM 706 O O . VAL A 1 88 ? -23.203 4.766 0.106 1 95.56 88 VAL A O 1
ATOM 709 N N . PHE A 1 89 ? -24.953 6.016 -0.496 1 95.19 89 PHE A N 1
ATOM 710 C CA . PHE A 1 89 ? -24.141 7.16 -0.901 1 95.19 89 PHE A CA 1
ATOM 711 C C . PHE A 1 89 ? -23.312 7.672 0.265 1 95.19 89 PHE A C 1
ATOM 713 O O . PHE A 1 89 ? -22.094 7.867 0.13 1 95.19 89 PHE A O 1
ATOM 720 N N . ASP A 1 90 ? -23.906 7.809 1.355 1 94.25 90 ASP A N 1
ATOM 721 C CA . ASP A 1 90 ? -23.219 8.32 2.541 1 94.25 90 ASP A CA 1
ATOM 722 C C . ASP A 1 90 ? -22.109 7.387 2.984 1 94.25 90 ASP A C 1
ATOM 724 O O . ASP A 1 90 ? -21.031 7.84 3.381 1 94.25 90 ASP A O 1
ATOM 728 N N . PHE A 1 91 ? -22.359 6.152 2.902 1 93 91 PHE A N 1
ATOM 729 C CA . PHE A 1 91 ? -21.344 5.172 3.271 1 93 91 PHE A CA 1
ATOM 730 C C . PHE A 1 91 ? -20.141 5.258 2.336 1 93 91 PHE A C 1
ATOM 732 O O . PHE A 1 91 ? -19 5.285 2.791 1 93 91 PHE A O 1
ATOM 739 N N . ILE A 1 92 ? -20.391 5.316 1.043 1 90.56 92 ILE A N 1
ATOM 740 C CA . ILE A 1 92 ? -19.328 5.32 0.032 1 90.56 92 ILE A CA 1
ATOM 741 C C . ILE A 1 92 ? -18.484 6.586 0.168 1 90.56 92 ILE A C 1
ATOM 743 O O . ILE A 1 92 ? -17.266 6.527 0.14 1 90.56 92 ILE A O 1
ATOM 747 N N . VAL A 1 93 ? -19.078 7.695 0.429 1 90.06 93 VAL A N 1
ATOM 748 C CA . VAL A 1 93 ? -18.375 8.977 0.507 1 90.06 93 VAL A CA 1
ATOM 749 C C . VAL A 1 93 ? -17.609 9.062 1.817 1 90.06 93 VAL A C 1
ATOM 751 O O . VAL A 1 93 ? -16.422 9.391 1.82 1 90.06 93 VAL A O 1
ATOM 754 N N . ASN A 1 94 ? -18.25 8.703 2.908 1 87.06 94 ASN A N 1
ATOM 755 C CA . ASN A 1 94 ? -17.625 8.852 4.219 1 87.06 94 ASN A CA 1
ATOM 756 C C . ASN A 1 94 ? -16.438 7.898 4.383 1 87.06 94 ASN A C 1
ATOM 758 O O . ASN A 1 94 ? -15.469 8.219 5.07 1 87.06 94 ASN A O 1
ATOM 762 N N . GLU A 1 95 ? -16.531 6.785 3.717 1 82.44 95 GLU A N 1
ATOM 763 C CA . GLU A 1 95 ? -15.445 5.809 3.834 1 82.44 95 GLU A CA 1
ATOM 764 C C . GLU A 1 95 ? -14.531 5.848 2.611 1 82.44 95 GLU A C 1
ATOM 766 O O . GLU A 1 95 ? -13.602 5.047 2.498 1 82.44 95 GLU A O 1
ATOM 771 N N . VAL A 1 96 ? -14.828 6.715 1.693 1 83.88 96 VAL A N 1
ATOM 772 C CA . VAL A 1 96 ? -14.07 6.875 0.457 1 83.88 96 VAL A CA 1
ATOM 773 C C . VAL A 1 96 ? -13.898 5.52 -0.228 1 83.88 96 VAL A C 1
ATOM 775 O O . VAL A 1 96 ? -12.789 5.125 -0.572 1 83.88 96 VAL A O 1
ATOM 778 N N . GLN A 1 97 ? -15.047 4.801 -0.37 1 84.06 97 GLN A N 1
ATOM 779 C CA . GLN A 1 97 ? -15.047 3.502 -1.037 1 84.06 97 GLN A CA 1
ATOM 780 C C . GLN A 1 97 ? -14.914 3.66 -2.549 1 84.06 97 GLN A C 1
ATOM 782 O O . GLN A 1 97 ? -15.391 4.641 -3.119 1 84.06 97 GLN A O 1
ATOM 787 N N . HIS A 1 98 ? -14.258 2.658 -3.109 1 82.12 98 HIS A N 1
ATOM 788 C CA . HIS A 1 98 ? -14.273 2.637 -4.566 1 82.12 98 HIS A CA 1
ATOM 789 C C . HIS A 1 98 ? -15.688 2.459 -5.102 1 82.12 98 HIS A C 1
ATOM 791 O O . HIS A 1 98 ? -16.484 1.725 -4.516 1 82.12 98 HIS A O 1
ATOM 797 N N . PHE A 1 99 ? -15.906 3.012 -6.281 1 89 99 PHE A N 1
ATOM 798 C CA . PHE A 1 99 ? -17.266 3.039 -6.801 1 89 99 PHE A CA 1
ATOM 799 C C . PHE A 1 99 ? -17.703 1.649 -7.258 1 89 99 PHE A C 1
ATOM 801 O O . PHE A 1 99 ? -18.891 1.37 -7.363 1 89 99 PHE A O 1
ATOM 808 N N . SER A 1 100 ? -16.781 0.765 -7.492 1 86.12 100 SER A N 1
ATOM 809 C CA . SER A 1 100 ? -17.094 -0.581 -7.953 1 86.12 100 SER A CA 1
ATOM 810 C C . SER A 1 100 ? -17.766 -1.399 -6.848 1 86.12 100 SER A C 1
ATOM 812 O O . SER A 1 100 ? -18.281 -2.488 -7.102 1 86.12 100 SER A O 1
ATOM 814 N N . ILE A 1 101 ? -17.734 -0.834 -5.664 1 87.81 101 ILE A N 1
ATOM 815 C CA . ILE A 1 101 ? -18.312 -1.553 -4.535 1 87.81 101 ILE A CA 1
ATOM 816 C C . ILE A 1 101 ? -19.797 -1.825 -4.805 1 87.81 101 ILE A C 1
ATOM 818 O O . ILE A 1 101 ? -20.344 -2.842 -4.363 1 87.81 101 ILE A O 1
ATOM 822 N N . VAL A 1 102 ? -20.5 -0.939 -5.539 1 91.88 102 VAL A N 1
ATOM 823 C CA . VAL A 1 102 ? -21.922 -1.094 -5.801 1 91.88 102 VAL A CA 1
ATOM 824 C C . VAL A 1 102 ? -22.156 -2.246 -6.777 1 91.88 102 VAL A C 1
ATOM 826 O O . VAL A 1 102 ? -23.266 -2.744 -6.914 1 91.88 102 VAL A O 1
ATOM 829 N N . GLU A 1 103 ? -21.125 -2.648 -7.43 1 88.5 103 GLU A N 1
ATOM 830 C CA . GLU A 1 103 ? -21.219 -3.768 -8.367 1 88.5 103 GLU A CA 1
ATOM 831 C C . GLU A 1 103 ? -20.766 -5.07 -7.707 1 88.5 103 GLU A C 1
ATOM 833 O O . GLU A 1 103 ? -20.859 -6.141 -8.305 1 88.5 103 GLU A O 1
ATOM 838 N N . ASN A 1 104 ? -20.219 -4.867 -6.562 1 87.81 104 ASN A N 1
ATOM 839 C CA . ASN A 1 104 ? -19.797 -6.043 -5.812 1 87.81 104 ASN A CA 1
ATOM 840 C C . ASN A 1 104 ? -20.969 -6.934 -5.438 1 87.81 104 ASN A C 1
ATOM 842 O O . ASN A 1 104 ? -21.984 -6.449 -4.914 1 87.81 104 ASN A O 1
ATOM 846 N N . THR A 1 105 ? -20.859 -8.234 -5.68 1 88.88 105 THR A N 1
ATOM 847 C CA . THR A 1 105 ? -21.953 -9.18 -5.5 1 88.88 105 THR A CA 1
ATOM 848 C C . THR A 1 105 ? -22.375 -9.25 -4.031 1 88.88 105 THR A C 1
ATOM 850 O O . THR A 1 105 ? -23.562 -9.234 -3.715 1 88.88 105 THR A O 1
ATOM 853 N N . SER A 1 106 ? -21.375 -9.328 -3.164 1 89.62 106 SER A N 1
ATOM 854 C CA . SER A 1 106 ? -21.688 -9.453 -1.743 1 89.62 106 SER A CA 1
ATOM 855 C C . SER A 1 106 ? -22.312 -8.18 -1.197 1 89.62 106 SER A C 1
ATOM 857 O O . SER A 1 106 ? -23.219 -8.242 -0.358 1 89.62 106 SER A O 1
ATOM 859 N N . PHE A 1 107 ? -21.844 -7.027 -1.688 1 93.56 107 PHE A N 1
ATOM 860 C CA . PHE A 1 107 ? -22.422 -5.754 -1.271 1 93.56 107 PHE A CA 1
ATOM 861 C C . PHE A 1 107 ? -23.844 -5.621 -1.78 1 93.56 107 PHE A C 1
ATOM 863 O O . PHE A 1 107 ? -24.734 -5.199 -1.039 1 93.56 107 PHE A O 1
ATOM 870 N N . HIS A 1 108 ? -24.047 -6.027 -2.965 1 93 108 HIS A N 1
ATOM 871 C CA . HIS A 1 108 ? -25.375 -6.016 -3.572 1 93 108 HIS A CA 1
ATOM 872 C C . HIS A 1 108 ? -26.344 -6.887 -2.785 1 93 108 HIS A C 1
ATOM 874 O O . HIS A 1 108 ? -27.453 -6.457 -2.477 1 93 108 HIS A O 1
ATOM 880 N N . LYS A 1 109 ? -25.906 -8.078 -2.439 1 93.75 109 LYS A N 1
ATOM 881 C CA . LYS A 1 109 ? -26.734 -9.008 -1.676 1 93.75 109 LYS A CA 1
ATOM 882 C C . LYS A 1 109 ? -27.078 -8.445 -0.297 1 93.75 109 LYS A C 1
ATOM 884 O O . LYS A 1 109 ? -28.188 -8.594 0.19 1 93.75 109 LYS A O 1
ATOM 889 N N . MET A 1 110 ? -26.141 -7.809 0.288 1 95.31 110 MET A N 1
ATOM 890 C CA . MET A 1 110 ? -26.344 -7.234 1.614 1 95.31 110 MET A CA 1
ATOM 891 C C . MET A 1 110 ? -27.375 -6.117 1.57 1 95.31 110 MET A C 1
ATOM 893 O O . MET A 1 110 ? -28.328 -6.109 2.357 1 95.31 110 MET A O 1
ATOM 897 N N . VAL A 1 111 ? -27.203 -5.215 0.617 1 95.69 111 VAL A N 1
ATOM 898 C CA . VAL A 1 111 ? -28.109 -4.082 0.507 1 95.69 111 VAL A CA 1
ATOM 899 C C . VAL A 1 111 ? -29.516 -4.582 0.163 1 95.69 111 VAL A C 1
ATOM 901 O O . VAL A 1 111 ? -30.5 -4.148 0.767 1 95.69 111 VAL A O 1
ATOM 904 N N . LYS A 1 112 ? -29.578 -5.496 -0.773 1 93.88 112 LYS A N 1
ATOM 905 C CA . LYS A 1 112 ? -30.875 -6.062 -1.177 1 93.88 112 LYS A CA 1
ATOM 906 C C . LYS A 1 112 ? -31.547 -6.773 -0.009 1 93.88 112 LYS A C 1
ATOM 908 O O . LYS A 1 112 ? -32.75 -6.598 0.22 1 93.88 112 LYS A O 1
ATOM 913 N N . GLY A 1 113 ? -30.797 -7.52 0.708 1 93.44 113 GLY A N 1
ATOM 914 C CA . GLY A 1 113 ? -31.328 -8.258 1.843 1 93.44 113 GLY A CA 1
ATOM 915 C C . GLY A 1 113 ? -31.781 -7.359 2.979 1 93.44 113 GLY A C 1
ATOM 916 O O . GLY A 1 113 ? -32.844 -7.594 3.58 1 93.44 113 GLY A O 1
ATOM 917 N N . LEU A 1 114 ? -31.062 -6.391 3.287 1 94 114 LEU A N 1
ATOM 918 C CA . LEU A 1 114 ? -31.359 -5.492 4.395 1 94 114 LEU A CA 1
ATOM 919 C C . LEU A 1 114 ? -32.562 -4.609 4.062 1 94 114 LEU A C 1
ATOM 921 O O . LEU A 1 114 ? -33.375 -4.32 4.93 1 94 114 LEU A O 1
ATOM 925 N N . SER A 1 115 ? -32.625 -4.18 2.77 1 91.25 115 SER A N 1
ATOM 926 C CA . SER A 1 115 ? -33.656 -3.217 2.371 1 91.25 115 SER A CA 1
ATOM 927 C C . SER A 1 115 ? -34.938 -3.916 1.993 1 91.25 115 SER A C 1
ATOM 929 O O . SER A 1 115 ? -35.969 -3.262 1.786 1 91.25 115 SER A O 1
ATOM 931 N N . GLY A 1 116 ? -35.062 -5.211 1.93 1 86.5 116 GLY A N 1
ATOM 932 C CA . GLY A 1 116 ? -36.281 -5.945 1.56 1 86.5 116 GLY A CA 1
ATOM 933 C C . GLY A 1 116 ? -36.438 -6.109 0.06 1 86.5 116 GLY A C 1
ATOM 934 O O . GLY A 1 116 ? -37.531 -6.402 -0.425 1 86.5 116 GLY A O 1
ATOM 935 N N . ALA A 1 117 ? -35.406 -5.816 -0.739 1 85.19 117 ALA A N 1
ATOM 936 C CA . ALA A 1 117 ? -35.438 -6.176 -2.154 1 85.19 117 ALA A CA 1
ATOM 937 C C . ALA A 1 117 ? -34.938 -5.02 -3.02 1 85.19 117 ALA A C 1
ATOM 939 O O . ALA A 1 117 ? -35.031 -5.066 -4.25 1 85.19 117 ALA A O 1
ATOM 940 N N . ARG A 1 118 ? -34.594 -4 -2.418 1 91.12 118 ARG A N 1
ATOM 941 C CA . ARG A 1 118 ? -34.031 -2.895 -3.193 1 91.12 118 ARG A CA 1
ATOM 942 C C . ARG A 1 118 ? -32.531 -3.07 -3.406 1 91.12 118 ARG A C 1
ATOM 944 O O . ARG A 1 118 ? -31.844 -3.686 -2.584 1 91.12 118 ARG A O 1
ATOM 951 N N . THR A 1 119 ? -32.094 -2.559 -4.551 1 91.31 119 THR A N 1
ATOM 952 C CA . THR A 1 119 ? -30.672 -2.715 -4.895 1 91.31 119 THR A CA 1
ATOM 953 C C . THR A 1 119 ? -29.984 -1.357 -4.992 1 91.31 119 THR A C 1
ATOM 955 O O . THR A 1 119 ? -30.656 -0.335 -5.199 1 91.31 119 THR A O 1
ATOM 958 N N . PRO A 1 120 ? -28.688 -1.339 -4.777 1 93.12 120 PRO A N 1
ATOM 959 C CA . PRO A 1 120 ? -27.953 -0.088 -4.973 1 93.12 120 PRO A CA 1
ATOM 960 C C . PRO A 1 120 ? -27.969 0.388 -6.422 1 93.12 120 PRO A C 1
ATOM 962 O O . PRO A 1 120 ? -28.266 -0.397 -7.332 1 93.12 120 PRO A O 1
ATOM 965 N N . VAL A 1 121 ? -27.781 1.633 -6.57 1 92.5 121 VAL A N 1
ATOM 966 C CA . VAL A 1 121 ? -27.688 2.211 -7.906 1 92.5 121 VAL A CA 1
ATOM 967 C C . VAL A 1 121 ? -26.438 1.688 -8.617 1 92.5 121 VAL A C 1
ATOM 969 O O . VAL A 1 121 ? -25.531 1.16 -7.973 1 92.5 121 VAL A O 1
ATOM 972 N N . CYS A 1 122 ? -26.422 1.773 -9.852 1 92.62 122 CYS A N 1
ATOM 973 C CA . CYS A 1 122 ? -25.25 1.364 -10.609 1 92.62 122 CYS A CA 1
ATOM 974 C C . CYS A 1 122 ? -24.125 2.385 -10.469 1 92.62 122 CYS A C 1
ATOM 976 O O . CYS A 1 122 ? -24.344 3.49 -9.969 1 92.62 122 CYS A O 1
ATOM 978 N N . ARG A 1 123 ? -23.016 1.995 -10.898 1 93 123 ARG A N 1
ATOM 979 C CA . ARG A 1 123 ? -21.812 2.805 -10.758 1 93 123 ARG A CA 1
ATOM 980 C C . ARG A 1 123 ? -21.953 4.141 -11.484 1 93 123 ARG A C 1
ATOM 982 O O . ARG A 1 123 ? -21.594 5.188 -10.945 1 93 123 ARG A O 1
ATOM 989 N N . LYS A 1 124 ? -22.469 4.141 -12.672 1 93.62 124 LYS A N 1
ATOM 990 C CA . LYS A 1 124 ? -22.625 5.355 -13.469 1 93.62 124 LYS A CA 1
ATOM 991 C C . LYS A 1 124 ? -23.547 6.352 -12.766 1 93.62 124 LYS A C 1
ATOM 993 O O . LYS A 1 124 ? -23.25 7.547 -12.711 1 93.62 124 LYS A O 1
ATOM 998 N N . THR A 1 125 ? -24.641 5.875 -12.266 1 94.75 125 THR A N 1
ATOM 999 C CA . THR A 1 125 ? -25.594 6.723 -11.555 1 94.75 125 THR A CA 1
ATOM 1000 C C . THR A 1 125 ? -24.953 7.289 -10.281 1 94.75 125 THR A C 1
ATOM 1002 O O . THR A 1 125 ? -25.172 8.453 -9.938 1 94.75 125 THR A O 1
ATOM 1005 N N . LEU A 1 126 ? -24.25 6.418 -9.586 1 95.06 126 LEU A N 1
ATOM 1006 C CA . LEU A 1 126 ? -23.547 6.863 -8.391 1 95.06 126 LEU A CA 1
ATOM 1007 C C . LEU A 1 126 ? -22.594 8.008 -8.719 1 95.06 126 LEU A C 1
ATOM 1009 O O . LEU A 1 126 ? -22.547 9.016 -8.008 1 95.06 126 LEU A O 1
ATOM 1013 N N . MET A 1 127 ? -21.812 7.871 -9.758 1 94.44 127 MET A N 1
ATOM 1014 C CA . MET A 1 127 ? -20.844 8.883 -10.18 1 94.44 127 MET A CA 1
ATOM 1015 C C . MET A 1 127 ? -21.531 10.195 -10.508 1 94.44 127 MET A C 1
ATOM 1017 O O . MET A 1 127 ? -21.062 11.266 -10.117 1 94.44 127 MET A O 1
ATOM 1021 N N . LYS A 1 128 ? -22.625 10.102 -11.148 1 95.56 128 LYS A N 1
ATOM 1022 C CA . LYS A 1 128 ? -23.406 11.305 -11.469 1 95.56 128 LYS A CA 1
ATOM 1023 C C . LYS A 1 128 ? -23.906 11.984 -10.203 1 95.56 128 LYS A C 1
ATOM 1025 O O . LYS A 1 128 ? -23.906 13.211 -10.109 1 95.56 128 LYS A O 1
ATOM 1030 N N . HIS A 1 129 ? -24.359 11.211 -9.32 1 95.81 129 HIS A N 1
ATOM 1031 C CA . HIS A 1 129 ? -24.844 11.742 -8.047 1 95.81 129 HIS A CA 1
ATOM 1032 C C . HIS A 1 129 ? -23.719 12.445 -7.289 1 95.81 129 HIS A C 1
ATOM 1034 O O . HIS A 1 129 ? -23.938 13.492 -6.676 1 95.81 129 HIS A O 1
ATOM 1040 N N . ILE A 1 130 ? -22.547 11.875 -7.297 1 94.94 130 ILE A N 1
ATOM 1041 C CA . ILE A 1 130 ? -21.391 12.477 -6.648 1 94.94 130 ILE A CA 1
ATOM 1042 C C . ILE A 1 130 ? -21.062 13.82 -7.297 1 94.94 130 ILE A C 1
ATOM 1044 O O . ILE A 1 130 ? -20.859 14.82 -6.605 1 94.94 130 ILE A O 1
ATOM 1048 N N . GLU A 1 131 ? -21.062 13.836 -8.578 1 96.31 131 GLU A N 1
ATOM 1049 C CA . GLU A 1 131 ? -20.766 15.062 -9.312 1 96.31 131 GLU A CA 1
ATOM 1050 C C . GLU A 1 131 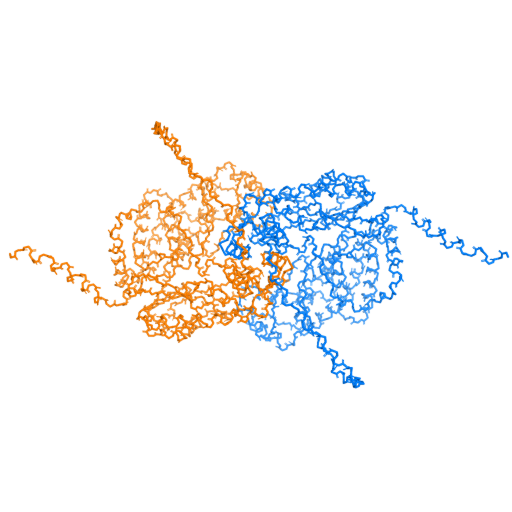? -21.781 16.156 -9.008 1 96.31 131 GLU A C 1
ATOM 1052 O O . GLU A 1 131 ? -21.422 17.297 -8.758 1 96.31 131 GLU A O 1
ATOM 1057 N N . LYS A 1 132 ? -23.031 15.766 -8.984 1 96 132 LYS A N 1
ATOM 1058 C CA . LYS A 1 132 ? -24.109 16.719 -8.695 1 96 132 LYS A CA 1
ATOM 1059 C C . LYS A 1 132 ? -24 17.25 -7.266 1 96 132 LYS A C 1
ATOM 1061 O O . LYS A 1 132 ? -24.109 18.453 -7.031 1 96 132 LYS A O 1
ATOM 1066 N N . THR A 1 133 ? -23.859 16.328 -6.328 1 95.62 133 THR A N 1
ATOM 1067 C CA . THR A 1 133 ? -23.766 16.719 -4.926 1 95.62 133 THR A CA 1
ATOM 1068 C C . THR A 1 133 ? -22.547 17.609 -4.691 1 95.62 133 THR A C 1
ATOM 1070 O O . THR A 1 133 ? -22.594 18.531 -3.877 1 95.62 133 THR A O 1
ATOM 1073 N N . PHE A 1 134 ? -21.484 17.312 -5.422 1 94.75 134 PHE A N 1
ATOM 1074 C CA . PHE A 1 134 ? -20.266 18.109 -5.324 1 94.75 134 PHE A CA 1
ATOM 1075 C C . PHE A 1 134 ? -20.516 19.547 -5.777 1 94.75 134 PHE A C 1
ATOM 1077 O O . PHE A 1 134 ? -20.094 20.5 -5.121 1 94.75 134 PHE A O 1
ATOM 1084 N N . LEU A 1 135 ? -21.188 19.672 -6.887 1 95.44 135 LEU A N 1
ATOM 1085 C CA . LEU A 1 135 ? -21.5 21 -7.41 1 95.44 135 LEU A CA 1
ATOM 1086 C C . LEU A 1 135 ? -22.344 21.797 -6.422 1 95.44 135 LEU A C 1
ATOM 1088 O O . LEU A 1 135 ? -22.109 22.984 -6.211 1 95.44 135 LEU A O 1
ATOM 1092 N N . ASN A 1 136 ? -23.266 21.125 -5.816 1 95.31 136 ASN A N 1
ATOM 1093 C CA . ASN A 1 136 ? -24.109 21.766 -4.809 1 95.31 136 ASN A CA 1
ATOM 1094 C C . ASN A 1 136 ? -23.281 22.203 -3.596 1 95.31 136 ASN A C 1
ATOM 1096 O O . ASN A 1 136 ? -23.5 23.297 -3.057 1 95.31 136 ASN A O 1
ATOM 1100 N N . MET A 1 137 ? -22.438 21.312 -3.178 1 94.69 137 MET A N 1
ATOM 1101 C CA . MET A 1 137 ? -21.562 21.625 -2.051 1 94.69 137 MET A CA 1
ATOM 1102 C C . MET A 1 137 ? -20.703 22.828 -2.35 1 94.69 137 MET A C 1
ATOM 1104 O O . MET A 1 137 ? -20.547 23.719 -1.499 1 94.69 137 MET A O 1
ATOM 1108 N N . LYS A 1 138 ? -20.109 22.859 -3.547 1 93.94 138 LYS A N 1
ATOM 1109 C CA . LYS A 1 138 ? -19.25 23.969 -3.951 1 93.94 138 LYS A CA 1
ATOM 1110 C C . LYS A 1 138 ? -20.016 25.281 -3.965 1 93.94 138 LYS A C 1
ATOM 1112 O O . LYS A 1 138 ? -19.516 26.312 -3.506 1 93.94 138 LYS A O 1
ATOM 1117 N N . GLU A 1 139 ? -21.234 25.266 -4.445 1 94.62 139 GLU A N 1
ATOM 1118 C CA . GLU A 1 139 ? -22.078 26.453 -4.484 1 94.62 139 GLU A CA 1
ATOM 1119 C C . GLU A 1 139 ? -22.406 26.938 -3.076 1 94.62 139 GLU A C 1
ATOM 1121 O O . GLU A 1 139 ? -22.312 28.141 -2.789 1 94.62 139 GLU A O 1
ATOM 1126 N N . ALA A 1 140 ? -22.781 26.016 -2.24 1 93.69 140 ALA A N 1
ATOM 1127 C CA . ALA A 1 140 ? -23.094 26.359 -0.854 1 93.69 140 ALA A CA 1
ATOM 1128 C C . ALA A 1 140 ? -21.875 26.938 -0.141 1 93.69 140 ALA A C 1
ATOM 1130 O O . ALA A 1 140 ? -21.969 27.922 0.595 1 93.69 140 ALA A O 1
ATOM 1131 N N . GLY A 1 141 ? -20.75 26.312 -0.368 1 92.88 141 GLY A N 1
ATOM 1132 C CA . GLY A 1 141 ? -19.516 26.781 0.228 1 92.88 141 GLY A CA 1
ATOM 1133 C C . GLY A 1 141 ? -19.125 28.188 -0.235 1 92.88 141 GLY A C 1
ATOM 1134 O O . GLY A 1 141 ? -18.703 29.016 0.57 1 92.88 141 GLY A O 1
ATOM 1135 N N . THR A 1 142 ? -19.297 28.391 -1.496 1 94.5 142 THR A N 1
ATOM 1136 C CA . THR A 1 142 ? -19 29.703 -2.064 1 94.5 142 THR A CA 1
ATOM 1137 C C . THR A 1 142 ? -19.891 30.781 -1.47 1 94.5 142 THR A C 1
ATOM 1139 O O . THR A 1 142 ? -19.438 31.875 -1.178 1 94.5 142 THR A O 1
ATOM 1142 N N . GLU A 1 143 ? -21.094 30.453 -1.253 1 93.5 143 GLU A N 1
ATOM 1143 C CA . GLU A 1 143 ? -22.047 31.406 -0.665 1 93.5 143 GLU A CA 1
ATOM 1144 C C . GLU A 1 143 ? -21.656 31.766 0.765 1 93.5 143 GLU A C 1
ATOM 1146 O O . GLU A 1 143 ? -21.703 32.938 1.153 1 93.5 143 GLU A O 1
ATOM 1151 N N . ILE A 1 144 ? -21.312 30.812 1.512 1 92.19 144 ILE A N 1
ATOM 1152 C CA . ILE A 1 144 ? -20.891 31.031 2.891 1 92.19 144 ILE A CA 1
ATOM 1153 C C . ILE A 1 144 ? -19.672 31.953 2.916 1 92.19 144 ILE A C 1
ATOM 1155 O O . ILE A 1 144 ? -19.625 32.906 3.699 1 92.19 144 ILE A O 1
ATOM 1159 N N . LEU A 1 145 ? -18.75 31.688 2.055 1 93.69 145 LEU A N 1
ATOM 1160 C CA . LEU A 1 145 ? -17.484 32.406 2.051 1 93.69 145 LEU A CA 1
ATOM 1161 C C . LEU A 1 145 ? -17.688 33.844 1.516 1 93.69 145 LEU A C 1
ATOM 1163 O O . LEU A 1 145 ? -16.938 34.75 1.868 1 93.69 145 LEU A O 1
ATOM 1167 N N . GLN A 1 146 ? -18.672 33.969 0.709 1 91.31 146 GLN A N 1
ATOM 1168 C CA . GLN A 1 146 ? -18.984 35.312 0.216 1 91.31 146 GLN A CA 1
ATOM 1169 C C . GLN A 1 146 ? -19.438 36.219 1.352 1 91.31 146 GLN A C 1
ATOM 1171 O O . GLN A 1 146 ? -19.188 37.438 1.32 1 91.31 146 GLN A O 1
ATOM 1176 N N . HIS A 1 147 ? -19.984 35.625 2.311 1 90.19 147 HIS A N 1
ATOM 1177 C CA . HIS A 1 147 ? -20.516 36.406 3.424 1 90.19 147 HIS A CA 1
ATOM 1178 C C . HIS A 1 147 ? -19.516 36.469 4.57 1 90.19 147 HIS A C 1
ATOM 1180 O O . HIS A 1 147 ? -19.812 37.031 5.633 1 90.19 147 HIS A O 1
ATOM 1186 N N . THR A 1 148 ? -18.453 35.906 4.352 1 91.38 148 THR A N 1
ATOM 1187 C CA . THR A 1 148 ? -17.391 35.969 5.352 1 91.38 148 THR A CA 1
ATOM 1188 C C . THR A 1 148 ? -16.359 37.031 5.004 1 91.38 148 THR A C 1
ATOM 1190 O O . THR A 1 148 ? -15.961 37.188 3.848 1 91.38 148 THR A O 1
ATOM 1193 N N . GLN A 1 149 ? -15.969 37.781 5.906 1 87.62 149 GLN A N 1
ATOM 1194 C CA . GLN A 1 149 ? -15.125 38.938 5.633 1 87.62 149 GLN A CA 1
ATOM 1195 C C . GLN A 1 149 ? -13.656 38.562 5.531 1 87.62 149 GLN A C 1
ATOM 1197 O O . GLN A 1 149 ? -12.945 39 4.633 1 87.62 149 GLN A O 1
ATOM 1202 N N . ASN A 1 150 ? -13.195 37.75 6.5 1 89.25 150 ASN A N 1
ATOM 1203 C CA . ASN A 1 150 ? -11.789 37.375 6.527 1 89.25 150 ASN A CA 1
ATOM 1204 C C . ASN A 1 150 ? -11.633 35.844 6.609 1 89.25 150 ASN A C 1
ATOM 1206 O O . ASN A 1 150 ? -12.32 35.188 7.387 1 89.25 150 ASN A O 1
ATOM 1210 N N . VAL A 1 151 ? -10.742 35.375 5.727 1 92.06 151 VAL A N 1
ATOM 1211 C CA . VAL A 1 151 ? -10.492 33.938 5.73 1 92.06 151 VAL A CA 1
ATOM 1212 C C . VAL A 1 151 ? -8.992 33.656 5.699 1 92.06 151 VAL A C 1
ATOM 1214 O O . VAL A 1 151 ? -8.203 34.531 5.328 1 92.06 151 VAL A O 1
ATOM 1217 N N . CYS A 1 152 ? -8.578 32.531 6.223 1 89.19 152 CYS A N 1
ATOM 1218 C CA . CYS A 1 152 ? -7.219 32 6.094 1 89.19 152 CYS A CA 1
ATOM 1219 C C . CYS A 1 152 ? -7.203 30.688 5.328 1 89.19 152 CYS A C 1
ATOM 1221 O O . CYS A 1 152 ? -8.125 29.891 5.465 1 89.19 152 CYS A O 1
ATOM 1223 N N . THR A 1 153 ? -6.199 30.484 4.531 1 89.62 153 THR A N 1
ATOM 1224 C CA . THR A 1 153 ? -6.133 29.25 3.764 1 89.62 153 THR A CA 1
ATOM 1225 C C . THR A 1 153 ? -4.836 28.5 4.051 1 89.62 153 THR A C 1
ATOM 1227 O O . THR A 1 153 ? -3.836 29.109 4.441 1 89.62 153 THR A O 1
ATOM 1230 N N . THR A 1 154 ? -4.922 27.234 3.982 1 86.38 154 THR A N 1
ATOM 1231 C CA . THR A 1 154 ? -3.762 26.359 4.094 1 86.38 154 THR A CA 1
ATOM 1232 C C . THR A 1 154 ? -3.627 25.484 2.852 1 86.38 154 THR A C 1
ATOM 1234 O O . THR A 1 154 ? -4.617 24.938 2.361 1 86.38 154 THR A O 1
ATOM 1237 N N . ALA A 1 155 ? -2.49 25.453 2.305 1 86.44 155 ALA A N 1
ATOM 1238 C CA . ALA A 1 155 ? -2.23 24.625 1.128 1 86.44 155 ALA A CA 1
ATOM 1239 C C . ALA A 1 155 ? -1.084 23.656 1.384 1 86.44 155 ALA A C 1
ATOM 1241 O O . ALA A 1 155 ? -0.091 24 2.025 1 86.44 155 ALA A O 1
ATOM 1242 N N . ASP A 1 156 ? -1.276 22.406 0.949 1 81.44 156 ASP A N 1
ATOM 1243 C CA . ASP A 1 156 ? -0.257 21.375 1.079 1 81.44 156 ASP A CA 1
ATOM 1244 C C . ASP A 1 156 ? -0.324 20.391 -0.086 1 81.44 156 ASP A C 1
ATOM 1246 O O . ASP A 1 156 ? -1.39 20.172 -0.67 1 81.44 156 ASP A O 1
ATOM 1250 N N . ILE A 1 157 ? 0.85 19.906 -0.417 1 81.56 157 ILE A N 1
ATOM 1251 C CA . ILE A 1 157 ? 0.912 18.938 -1.504 1 81.56 157 ILE A CA 1
ATOM 1252 C C . ILE A 1 157 ? 1.157 17.547 -0.937 1 81.56 157 ILE A C 1
ATOM 1254 O O . ILE A 1 157 ? 2.076 17.344 -0.138 1 81.56 157 ILE A O 1
ATOM 1258 N N . TRP A 1 158 ? 0.321 16.672 -1.421 1 74.69 158 TRP A N 1
ATOM 1259 C CA . TRP A 1 158 ? 0.458 15.258 -1.065 1 74.69 158 TRP A CA 1
ATOM 1260 C C . TRP A 1 158 ? 0.827 14.422 -2.287 1 74.69 158 TRP A C 1
ATOM 1262 O O . TRP A 1 158 ? 0.236 14.578 -3.357 1 74.69 158 TRP A O 1
ATOM 1272 N N . THR A 1 159 ? 1.852 13.656 -2.053 1 75.56 159 THR A N 1
ATOM 1273 C CA . THR A 1 159 ? 2.271 12.797 -3.156 1 75.56 159 THR A CA 1
ATOM 1274 C C . THR A 1 159 ? 2.172 11.328 -2.766 1 75.56 159 THR A C 1
ATOM 1276 O O . THR A 1 159 ? 2.607 10.938 -1.681 1 75.56 159 THR A O 1
ATOM 1279 N N . ALA A 1 160 ? 1.397 10.555 -3.471 1 69.88 160 ALA A N 1
ATOM 1280 C CA . ALA A 1 160 ? 1.289 9.109 -3.289 1 69.88 160 ALA A CA 1
ATOM 1281 C C . ALA A 1 160 ? 1.136 8.398 -4.629 1 69.88 160 ALA A C 1
ATOM 1283 O O . ALA A 1 160 ? 0.422 8.875 -5.516 1 69.88 160 ALA A O 1
ATOM 1284 N N . HIS A 1 161 ? 1.771 7.262 -4.785 1 70.75 161 HIS A N 1
ATOM 1285 C CA . HIS A 1 161 ? 1.678 6.414 -5.969 1 70.75 161 HIS A CA 1
ATOM 1286 C C . HIS A 1 161 ? 1.917 7.219 -7.242 1 70.75 161 HIS A C 1
ATOM 1288 O O . HIS A 1 161 ? 1.127 7.145 -8.188 1 70.75 161 HIS A O 1
ATOM 1294 N N . HIS A 1 162 ? 2.783 8.109 -7.18 1 73.12 162 HIS A N 1
ATOM 1295 C CA . HIS A 1 162 ? 3.287 8.883 -8.312 1 73.12 162 HIS A CA 1
ATOM 1296 C C . HIS A 1 162 ? 2.281 9.945 -8.742 1 73.12 162 HIS A C 1
ATOM 1298 O O . HIS A 1 162 ? 2.27 10.359 -9.898 1 73.12 162 HIS A O 1
ATOM 1304 N N . ARG A 1 163 ? 1.427 10.234 -7.832 1 78.75 163 ARG A N 1
ATOM 1305 C CA . ARG A 1 163 ? 0.473 11.312 -8.055 1 78.75 163 ARG A CA 1
ATOM 1306 C C . ARG A 1 163 ? 0.548 12.344 -6.93 1 78.75 163 ARG A C 1
ATOM 1308 O O . ARG A 1 163 ? 0.702 11.992 -5.762 1 78.75 163 ARG A O 1
ATOM 1315 N N . SER A 1 164 ? 0.557 13.555 -7.355 1 83.25 164 SER A N 1
ATOM 1316 C CA . SER A 1 164 ? 0.586 14.633 -6.375 1 83.25 164 SER A CA 1
ATOM 1317 C C . SER A 1 164 ? -0.708 15.438 -6.402 1 83.25 164 SER A C 1
ATOM 1319 O O . SER A 1 164 ? -1.271 15.68 -7.473 1 83.25 164 SER A O 1
ATOM 1321 N N . PHE A 1 165 ? -1.177 15.758 -5.234 1 85.31 165 PHE A N 1
ATOM 1322 C CA . PHE A 1 165 ? -2.41 16.531 -5.098 1 85.31 165 PHE A CA 1
ATOM 1323 C C . PHE A 1 165 ? -2.186 17.766 -4.242 1 85.31 165 PHE A C 1
ATOM 1325 O O . PHE A 1 165 ? -1.474 17.719 -3.238 1 85.31 165 PHE A O 1
ATOM 1332 N N . ASN A 1 166 ? -2.768 18.812 -4.719 1 87.62 166 ASN A N 1
ATOM 1333 C CA . ASN A 1 166 ? -2.75 20.047 -3.957 1 87.62 166 ASN A CA 1
ATOM 1334 C C . ASN A 1 166 ? -4.02 20.219 -3.127 1 87.62 166 ASN A C 1
ATOM 1336 O O . ASN A 1 166 ? -5.102 20.438 -3.678 1 87.62 166 ASN A O 1
ATOM 1340 N N . GLY A 1 167 ? -3.812 20.062 -1.786 1 88.56 167 GLY A N 1
ATOM 1341 C CA . GLY A 1 167 ? -4.926 20.281 -0.872 1 88.56 167 GLY A CA 1
ATOM 1342 C C . GLY A 1 167 ? -4.977 21.688 -0.308 1 88.56 167 GLY A C 1
ATOM 1343 O O . GLY A 1 167 ? -3.953 22.219 0.119 1 88.56 167 GLY A O 1
ATOM 1344 N N . ILE A 1 168 ? -6.148 22.266 -0.393 1 90.06 168 ILE A N 1
ATOM 1345 C CA . ILE A 1 168 ? -6.336 23.609 0.127 1 90.06 168 ILE A CA 1
ATOM 1346 C C . ILE A 1 168 ? -7.539 23.641 1.065 1 90.06 168 ILE A C 1
ATOM 1348 O O . ILE A 1 168 ? -8.617 23.141 0.722 1 90.06 168 ILE A O 1
ATOM 1352 N N . THR A 1 169 ? -7.336 24.141 2.236 1 89.25 169 THR A N 1
ATOM 1353 C CA . THR A 1 169 ? -8.422 24.328 3.193 1 89.25 169 THR A CA 1
ATOM 1354 C C . THR A 1 169 ? -8.609 25.812 3.523 1 89.25 169 THR A C 1
ATOM 1356 O O . THR A 1 169 ? -7.691 26.609 3.342 1 89.25 169 THR A O 1
ATOM 1359 N N . CYS A 1 170 ? -9.75 26.094 3.9 1 91.06 170 CYS A N 1
ATOM 1360 C CA . CYS A 1 170 ? -10.117 27.453 4.289 1 91.06 170 CYS A CA 1
ATOM 1361 C C . CYS A 1 170 ? -10.68 27.484 5.703 1 91.06 170 CYS A C 1
ATOM 1363 O O . CYS A 1 170 ? -11.445 26.594 6.09 1 91.06 170 CYS A O 1
ATOM 1365 N N . HIS A 1 171 ? -10.281 28.484 6.434 1 88.06 171 HIS A N 1
ATOM 1366 C CA . HIS A 1 171 ? -10.695 28.656 7.82 1 88.06 171 HIS A CA 1
ATOM 1367 C C . HIS A 1 171 ? -11.234 30.062 8.062 1 88.06 171 HIS A C 1
ATOM 1369 O O . HIS A 1 171 ? -10.695 31.031 7.535 1 88.06 171 HIS A O 1
ATOM 1375 N N . TRP A 1 172 ? -12.336 30.156 8.805 1 88.81 172 TRP A N 1
ATOM 1376 C CA . TRP A 1 172 ? -12.906 31.453 9.133 1 88.81 172 TRP A CA 1
ATOM 1377 C C . TRP A 1 172 ? -13.625 31.406 10.477 1 88.81 172 TRP A C 1
ATOM 1379 O O . TRP A 1 172 ? -13.797 30.328 11.062 1 88.81 172 TRP A O 1
ATOM 1389 N N . MET A 1 173 ? -13.906 32.562 11 1 85.44 173 MET A N 1
ATOM 1390 C CA . MET A 1 173 ? -14.688 32.688 12.227 1 85.44 173 MET A CA 1
ATOM 1391 C C . MET A 1 173 ? -16.125 33.062 11.922 1 85.44 173 MET A C 1
ATOM 1393 O O . MET A 1 173 ? -16.375 34.031 11.188 1 85.44 173 MET A O 1
ATOM 1397 N N . GLU A 1 174 ? -16.984 32.25 12.477 1 85.56 174 GLU A N 1
ATOM 1398 C CA . GLU A 1 174 ? -18.391 32.625 12.32 1 85.56 174 GLU A CA 1
ATOM 1399 C C . GLU A 1 174 ? -18.734 33.906 13.062 1 85.56 174 GLU A C 1
ATOM 1401 O O . GLU A 1 174 ? -18.359 34.062 14.227 1 85.56 174 GLU A O 1
ATOM 1406 N N . SER A 1 175 ? -19.438 34.781 12.461 1 81.5 175 SER A N 1
ATOM 1407 C CA . SER A 1 175 ? -19.703 36.125 13.008 1 81.5 175 SER A CA 1
ATOM 1408 C C . SER A 1 175 ? -20.594 36.031 14.25 1 81.5 175 SER A C 1
ATOM 1410 O O . SER A 1 175 ? -20.391 36.781 15.211 1 81.5 175 SER A O 1
ATOM 1412 N N . ASP A 1 176 ? -21.5 35.094 14.234 1 81.56 176 ASP A N 1
ATOM 1413 C CA . ASP A 1 176 ? -22.5 35.031 15.305 1 81.56 176 ASP A CA 1
ATOM 1414 C C . ASP A 1 176 ? -21.953 34.25 16.5 1 81.56 176 ASP A C 1
ATOM 1416 O O . ASP A 1 176 ? -22.094 34.688 17.656 1 81.56 176 ASP A O 1
ATOM 1420 N N . THR A 1 177 ? -21.25 33.188 16.297 1 80 177 THR A N 1
ATOM 1421 C CA . THR A 1 177 ? -20.859 32.281 17.359 1 80 177 THR A CA 1
ATOM 1422 C C . THR A 1 177 ? -19.375 32.438 17.672 1 80 177 THR A C 1
ATOM 1424 O O . THR A 1 177 ? -18.891 31.938 18.703 1 80 177 THR A O 1
ATOM 1427 N N . LEU A 1 178 ? -18.703 33.125 16.859 1 78.19 178 LEU A N 1
ATOM 1428 C CA . LEU A 1 178 ? -17.266 33.281 16.984 1 78.19 178 LEU A CA 1
ATOM 1429 C C . LEU A 1 178 ? -16.562 31.922 17 1 78.19 178 LEU A C 1
ATOM 1431 O O . LEU A 1 178 ? -15.453 31.797 17.531 1 78.19 178 LEU A O 1
ATOM 1435 N N . ASP A 1 179 ? -17.297 30.922 16.406 1 79.75 179 ASP A N 1
ATOM 1436 C CA . ASP A 1 179 ? -16.703 29.594 16.25 1 79.75 179 ASP A CA 1
ATOM 1437 C C . ASP A 1 179 ? -15.859 29.516 14.984 1 79.75 179 ASP A C 1
ATOM 1439 O O . ASP A 1 179 ? -16.219 30.094 13.961 1 79.75 179 ASP A O 1
ATOM 1443 N N . ARG A 1 180 ? -14.773 28.734 15.148 1 81.44 180 ARG A N 1
ATOM 1444 C CA . ARG A 1 180 ? -13.953 28.5 13.961 1 81.44 180 ARG A CA 1
ATOM 1445 C C . ARG A 1 180 ? -14.617 27.469 13.039 1 81.44 180 ARG A C 1
ATOM 1447 O O . ARG A 1 180 ? -15.086 26.422 13.5 1 81.44 180 ARG A O 1
ATOM 1454 N N . LYS A 1 181 ? -14.688 27.812 11.852 1 85.31 181 LYS A N 1
ATOM 1455 C CA . LYS A 1 181 ? -15.188 26.906 10.82 1 85.31 181 LYS A CA 1
ATOM 1456 C C . LYS A 1 181 ? -14.133 26.656 9.75 1 85.31 181 LYS A C 1
ATOM 1458 O O . LYS A 1 181 ? -13.273 27.5 9.508 1 85.31 181 LYS A O 1
ATOM 1463 N N . SER A 1 182 ? -14.156 25.453 9.305 1 87.81 182 SER A N 1
ATOM 1464 C CA . SER A 1 182 ? -13.195 25.078 8.273 1 87.81 182 SER A CA 1
ATOM 1465 C C . SER A 1 182 ? -13.875 24.328 7.125 1 87.81 182 SER A C 1
ATOM 1467 O O . SER A 1 182 ? -14.883 23.656 7.332 1 87.81 182 SER A O 1
ATOM 1469 N N . ALA A 1 183 ? -13.344 24.547 5.961 1 89.88 183 ALA A N 1
ATOM 1470 C CA . ALA A 1 183 ? -13.812 23.828 4.781 1 89.88 183 ALA A CA 1
ATOM 1471 C C . ALA A 1 183 ? -12.656 23.453 3.861 1 89.88 183 ALA A C 1
ATOM 1473 O O . ALA A 1 183 ? -11.656 24.172 3.797 1 89.88 183 ALA A O 1
ATOM 1474 N N . ALA A 1 184 ? -12.789 22.312 3.277 1 91.25 184 ALA A N 1
ATOM 1475 C CA . ALA A 1 184 ? -11.844 21.938 2.225 1 91.25 184 ALA A CA 1
ATOM 1476 C C . ALA A 1 184 ? -12.266 22.516 0.879 1 91.25 184 ALA A C 1
ATOM 1478 O O . ALA A 1 184 ? -13.406 22.344 0.448 1 91.25 184 ALA A O 1
ATOM 1479 N N . LEU A 1 185 ? -11.367 23.219 0.279 1 93.81 185 LEU A N 1
ATOM 1480 C CA . LEU A 1 185 ? -11.711 23.891 -0.962 1 93.81 185 LEU A CA 1
ATOM 1481 C C . LEU A 1 185 ? -11.281 23.078 -2.174 1 93.81 185 LEU A C 1
ATOM 1483 O O . LEU A 1 185 ? -11.953 23.078 -3.205 1 93.81 185 LEU A O 1
ATOM 1487 N N . ALA A 1 186 ? -10.141 22.406 -1.985 1 92.44 186 ALA A N 1
ATOM 1488 C CA . ALA A 1 186 ? -9.617 21.703 -3.154 1 92.44 186 ALA A CA 1
ATOM 1489 C C . ALA A 1 186 ? -8.703 20.547 -2.74 1 92.44 186 ALA A C 1
ATOM 1491 O O . ALA A 1 186 ? -8.133 20.562 -1.646 1 92.44 186 ALA A O 1
ATOM 1492 N N . CYS A 1 187 ? -8.633 19.609 -3.506 1 90.12 187 CYS A N 1
ATOM 1493 C CA . CYS A 1 187 ? -7.66 18.516 -3.541 1 90.12 187 CYS A CA 1
ATOM 1494 C C . CYS A 1 187 ? -7.359 18.094 -4.977 1 90.12 187 CYS A C 1
ATOM 1496 O O . CYS A 1 187 ? -7.621 16.953 -5.363 1 90.12 187 CYS A O 1
ATOM 1498 N N . GLU A 1 188 ? -6.746 19 -5.629 1 89.88 188 GLU A N 1
ATOM 1499 C CA . GLU A 1 188 ? -6.594 18.875 -7.078 1 89.88 188 GLU A CA 1
ATOM 1500 C C . GLU A 1 188 ? -5.254 18.234 -7.438 1 89.88 188 GLU A C 1
ATOM 1502 O O . GLU A 1 188 ? -4.238 18.516 -6.801 1 89.88 188 GLU A O 1
ATOM 1507 N N . ARG A 1 189 ? -5.359 17.484 -8.523 1 87.44 189 ARG A N 1
ATOM 1508 C CA . ARG A 1 189 ? -4.145 16.875 -9.062 1 87.44 189 ARG A CA 1
ATOM 1509 C C . ARG A 1 189 ? -3.178 17.953 -9.562 1 87.44 189 ARG A C 1
ATOM 1511 O O . ARG A 1 189 ? -3.588 18.906 -10.219 1 87.44 189 ARG A O 1
ATOM 1518 N N . ILE A 1 190 ? -1.941 17.859 -9.078 1 86 190 ILE A N 1
ATOM 1519 C CA . ILE A 1 190 ? -0.883 18.734 -9.586 1 86 190 ILE A CA 1
ATOM 1520 C C . ILE A 1 190 ? 0.113 17.906 -10.398 1 86 190 ILE A C 1
ATOM 1522 O O . ILE A 1 190 ? 0.661 16.922 -9.906 1 86 190 ILE A O 1
ATOM 1526 N N . ARG A 1 191 ? 0.263 18.312 -11.602 1 85.25 191 ARG A N 1
ATOM 1527 C CA . ARG A 1 191 ? 1.13 17.562 -12.508 1 85.25 191 ARG A CA 1
ATOM 1528 C C . ARG A 1 191 ? 2.461 18.281 -12.711 1 85.25 191 ARG A C 1
ATOM 1530 O O . ARG A 1 191 ? 2.541 19.5 -12.586 1 85.25 191 ARG A O 1
ATOM 1537 N N . GLY A 1 192 ? 3.477 17.578 -13 1 78.94 192 GLY A N 1
ATOM 1538 C CA . GLY A 1 192 ? 4.777 18.156 -13.312 1 78.94 192 GLY A CA 1
ATOM 1539 C C . GLY A 1 192 ? 5.559 18.578 -12.086 1 78.94 192 GLY A C 1
ATOM 1540 O O . GLY A 1 192 ? 5.449 17.953 -11.031 1 78.94 192 GLY A O 1
ATOM 1541 N N . HIS A 1 193 ? 6.43 19.594 -12.312 1 77.62 193 HIS A N 1
ATOM 1542 C CA . HIS A 1 193 ? 7.262 20.078 -11.219 1 77.62 193 HIS A CA 1
ATOM 1543 C C . HIS A 1 193 ? 6.48 21.016 -10.312 1 77.62 193 HIS A C 1
ATOM 1545 O O . HIS A 1 193 ? 5.734 21.875 -10.797 1 77.62 193 HIS A O 1
ATOM 1551 N N . HIS A 1 194 ? 6.578 20.734 -9.117 1 80.25 194 HIS A N 1
ATOM 1552 C CA . HIS A 1 194 ? 5.879 21.547 -8.125 1 80.25 194 HIS A CA 1
ATOM 1553 C C . HIS A 1 194 ? 6.656 22.828 -7.812 1 80.25 194 HIS A C 1
ATOM 1555 O O . HIS A 1 194 ? 7.059 23.047 -6.668 1 80.25 194 HIS A O 1
ATOM 1561 N N . THR A 1 195 ? 6.809 23.625 -8.82 1 80 195 THR A N 1
ATOM 1562 C CA . THR A 1 195 ? 7.504 24.891 -8.617 1 80 195 THR A CA 1
ATOM 1563 C C . THR A 1 195 ? 6.59 25.906 -7.926 1 80 195 THR A C 1
ATOM 1565 O O . THR A 1 195 ? 5.375 25.703 -7.859 1 80 195 THR A O 1
ATOM 1568 N N . TYR A 1 196 ? 7.27 26.938 -7.398 1 80.5 196 TYR A N 1
ATOM 1569 C CA . TYR A 1 196 ? 6.535 27.938 -6.621 1 80.5 196 TYR A CA 1
ATOM 1570 C C . TYR A 1 196 ? 5.473 28.609 -7.473 1 80.5 196 TYR A C 1
ATOM 1572 O O . TYR A 1 196 ? 4.387 28.938 -6.984 1 80.5 196 TYR A O 1
ATOM 1580 N N . ASP A 1 197 ? 5.75 28.781 -8.68 1 82.75 197 ASP A N 1
ATOM 1581 C CA . ASP A 1 197 ? 4.824 29.484 -9.57 1 82.75 197 ASP A CA 1
ATOM 1582 C C . ASP A 1 197 ? 3.582 28.641 -9.844 1 82.75 197 ASP A C 1
ATOM 1584 O O . ASP A 1 197 ? 2.465 29.156 -9.859 1 82.75 197 ASP A O 1
ATOM 1588 N N . VAL A 1 198 ? 3.828 27.328 -9.977 1 83.88 198 VAL A N 1
ATOM 1589 C CA . VAL A 1 198 ? 2.719 26.422 -10.258 1 83.88 198 VAL A CA 1
ATOM 1590 C C . VAL A 1 198 ? 1.816 26.312 -9.023 1 83.88 198 VAL A C 1
ATOM 1592 O O . VAL A 1 198 ? 0.59 26.375 -9.141 1 83.88 198 VAL A O 1
ATOM 1595 N N . ILE A 1 199 ? 2.418 26.219 -7.906 1 85.56 199 ILE A N 1
ATOM 1596 C CA . ILE A 1 199 ? 1.675 26.078 -6.656 1 85.56 199 ILE A CA 1
ATOM 1597 C C . ILE A 1 199 ? 0.885 27.359 -6.383 1 85.56 199 ILE A C 1
ATOM 1599 O O . ILE A 1 199 ? -0.302 27.312 -6.055 1 85.56 199 ILE A O 1
ATOM 1603 N N . ALA A 1 200 ? 1.588 28.516 -6.57 1 88 200 ALA A N 1
ATOM 1604 C CA . ALA A 1 200 ? 0.934 29.797 -6.355 1 88 200 ALA A CA 1
ATOM 1605 C C . ALA A 1 200 ? -0.246 29.984 -7.305 1 88 200 ALA A C 1
ATOM 1607 O O . ALA A 1 200 ? -1.314 30.438 -6.898 1 88 200 ALA A O 1
ATOM 1608 N N . ALA A 1 201 ? -0.008 29.578 -8.531 1 89.12 201 ALA A N 1
ATOM 1609 C CA . ALA A 1 201 ? -1.065 29.719 -9.531 1 89.12 201 ALA A CA 1
ATOM 1610 C C . ALA A 1 201 ? -2.287 28.875 -9.148 1 89.12 201 ALA A C 1
ATOM 1612 O O . ALA A 1 201 ? -3.426 29.328 -9.312 1 89.12 201 ALA A O 1
ATOM 1613 N N . LYS A 1 202 ? -2.027 27.75 -8.633 1 90.12 202 LYS A N 1
ATOM 1614 C CA . LYS A 1 202 ? -3.125 26.859 -8.242 1 90.12 202 LYS A CA 1
ATOM 1615 C C . LYS A 1 202 ? -3.879 27.422 -7.039 1 90.12 202 LYS A C 1
ATOM 1617 O O . LYS A 1 202 ? -5.109 27.359 -6.988 1 90.12 202 LYS A O 1
ATOM 1622 N N . ILE A 1 203 ? -3.168 27.984 -6.109 1 90.81 203 ILE A N 1
ATOM 1623 C CA . ILE A 1 203 ? -3.783 28.578 -4.926 1 90.81 203 ILE A CA 1
ATOM 1624 C C . ILE A 1 203 ? -4.645 29.781 -5.332 1 90.81 203 ILE A C 1
ATOM 1626 O O . ILE A 1 203 ? -5.793 29.891 -4.895 1 90.81 203 ILE A O 1
ATOM 1630 N N . ILE A 1 204 ? -4.117 30.609 -6.215 1 91.69 204 ILE A N 1
ATOM 1631 C CA . ILE A 1 204 ? -4.828 31.797 -6.684 1 91.69 204 ILE A CA 1
ATOM 1632 C C . ILE A 1 204 ? -6.082 31.375 -7.449 1 91.69 204 ILE A C 1
ATOM 1634 O O . ILE A 1 204 ? -7.141 32 -7.297 1 91.69 204 ILE A O 1
ATOM 1638 N N . GLN A 1 205 ? -5.867 30.344 -8.234 1 93.88 205 GLN A N 1
ATOM 1639 C CA . GLN A 1 205 ? -7.004 29.828 -8.992 1 93.88 205 GLN A CA 1
ATOM 1640 C C . GLN A 1 205 ? -8.133 29.391 -8.07 1 93.88 205 GLN A C 1
ATOM 1642 O O . GLN A 1 205 ? -9.297 29.703 -8.32 1 93.88 205 GLN A O 1
ATOM 1647 N N . VAL A 1 206 ? -7.82 28.719 -7.039 1 93.69 206 VAL A N 1
ATOM 1648 C CA . VAL A 1 206 ? -8.82 28.234 -6.098 1 93.69 206 VAL A CA 1
ATOM 1649 C C . VAL A 1 206 ? -9.445 29.406 -5.348 1 93.69 206 VAL A C 1
ATOM 1651 O O . VAL A 1 206 ? -10.664 29.422 -5.121 1 93.69 206 VAL A O 1
ATOM 1654 N N . HIS A 1 207 ? -8.641 30.406 -4.922 1 94 207 HIS A N 1
ATOM 1655 C CA . HIS A 1 207 ? -9.164 31.594 -4.273 1 94 207 HIS A CA 1
ATOM 1656 C C . HIS A 1 207 ? -10.18 32.312 -5.164 1 94 207 HIS A C 1
ATOM 1658 O O . HIS A 1 207 ? -11.211 32.781 -4.684 1 94 207 HIS A O 1
ATOM 1664 N N . ALA A 1 208 ? -9.859 32.344 -6.445 1 93.94 208 ALA A N 1
ATOM 1665 C CA . ALA A 1 208 ? -10.742 33 -7.402 1 93.94 208 ALA A CA 1
ATOM 1666 C C . ALA A 1 208 ? -12.039 32.219 -7.582 1 93.94 208 ALA A C 1
ATOM 1668 O O . ALA A 1 208 ? -13.125 32.781 -7.664 1 93.94 208 ALA A O 1
ATOM 1669 N N . GLU A 1 209 ? -11.898 30.953 -7.645 1 94.12 209 GLU A N 1
ATOM 1670 C CA . GLU A 1 209 ? -13.055 30.078 -7.828 1 94.12 209 GLU A CA 1
ATOM 1671 C C . GLU A 1 209 ? -14.078 30.266 -6.707 1 94.12 209 GLU A C 1
ATOM 1673 O O . GLU A 1 209 ? -15.281 30.25 -6.949 1 94.12 209 GLU A O 1
ATOM 1678 N N . PHE A 1 210 ? -13.625 30.484 -5.508 1 95 210 PHE A N 1
ATOM 1679 C CA . PHE A 1 210 ? -14.508 30.641 -4.359 1 95 210 PHE A CA 1
ATOM 1680 C C . PHE A 1 210 ? -14.711 32.125 -4.039 1 95 210 PHE A C 1
ATOM 1682 O O . PHE A 1 210 ? -15.312 32.438 -3.014 1 95 210 PHE A O 1
ATOM 1689 N N . GLN A 1 211 ? -14.117 32.969 -4.805 1 93 211 GLN A N 1
ATOM 1690 C CA . GLN A 1 211 ? -14.289 34.438 -4.723 1 93 211 GLN A CA 1
ATOM 1691 C C . GLN A 1 211 ? -13.828 34.969 -3.367 1 93 211 GLN A C 1
ATOM 1693 O O . GLN A 1 211 ? -14.531 35.75 -2.729 1 93 211 GLN A O 1
ATOM 1698 N N . ILE A 1 212 ? -12.633 34.531 -2.975 1 93.5 212 ILE A N 1
ATOM 1699 C CA . ILE A 1 212 ? -12.133 34.969 -1.679 1 93.5 212 ILE A CA 1
ATOM 1700 C C . ILE A 1 212 ? -10.805 35.688 -1.863 1 93.5 212 ILE A C 1
ATOM 1702 O O . ILE A 1 212 ? -10.094 35.969 -0.892 1 93.5 212 ILE A O 1
ATOM 1706 N N . GLN A 1 213 ? -10.398 36.031 -3.02 1 88.69 213 GLN A N 1
ATOM 1707 C CA . GLN A 1 213 ? -9.102 36.625 -3.332 1 88.69 213 GLN A CA 1
ATOM 1708 C C . GLN A 1 213 ? -8.852 37.875 -2.486 1 88.69 213 GLN A C 1
ATOM 1710 O O . GLN A 1 213 ? -7.742 38.062 -1.982 1 88.69 213 GLN A O 1
ATOM 1715 N N . GLY A 1 214 ? -9.797 38.625 -2.309 1 87.19 214 GLY A N 1
ATOM 1716 C CA . GLY A 1 214 ? -9.641 39.875 -1.568 1 87.19 214 GLY A CA 1
ATOM 1717 C C . GLY A 1 214 ? -9.898 39.719 -0.082 1 87.19 214 GLY A C 1
ATOM 1718 O O . GLY A 1 214 ? -9.75 40.656 0.682 1 87.19 214 GLY A O 1
ATOM 1719 N N . LYS A 1 215 ? -10.172 38.469 0.349 1 90.5 215 LYS A N 1
ATOM 1720 C CA . LYS A 1 215 ? -10.586 38.25 1.733 1 90.5 215 LYS A CA 1
ATOM 1721 C C . LYS A 1 215 ? -9.555 37.438 2.484 1 90.5 215 LYS A C 1
ATOM 1723 O O . LYS A 1 215 ? -9.68 37.219 3.691 1 90.5 215 LYS A O 1
ATOM 1728 N N . VAL A 1 216 ? -8.523 36.969 1.8 1 91.25 216 VAL A N 1
ATOM 1729 C CA . VAL A 1 216 ? -7.543 36.062 2.408 1 91.25 216 VAL A CA 1
ATOM 1730 C C . VAL A 1 216 ? -6.551 36.875 3.24 1 91.25 216 VAL A C 1
ATOM 1732 O O . VAL A 1 216 ? -5.805 37.688 2.703 1 91.25 216 VAL A O 1
ATOM 1735 N N . SER A 1 217 ? -6.559 36.594 4.523 1 86.75 217 SER A N 1
ATOM 1736 C CA . SER A 1 217 ? -5.652 37.281 5.434 1 86.75 217 SER A CA 1
ATOM 1737 C C . SER A 1 217 ? -4.262 36.656 5.406 1 86.75 217 SER A C 1
ATOM 1739 O O . SER A 1 217 ? -3.258 37.375 5.562 1 86.75 217 SER A O 1
ATOM 1741 N N . SER A 1 218 ? -4.297 35.344 5.238 1 86.75 218 SER A N 1
ATOM 1742 C CA . SER A 1 218 ? -3.016 34.625 5.195 1 86.75 218 SER A CA 1
ATOM 1743 C C . SER A 1 218 ? -3.154 33.25 4.547 1 86.75 218 SER A C 1
ATOM 1745 O O . SER A 1 218 ? -4.234 32.656 4.574 1 86.75 218 SER A O 1
ATOM 1747 N N . THR A 1 219 ? -2.139 32.844 3.949 1 87.69 219 THR A N 1
ATOM 1748 C CA . THR A 1 219 ? -2.043 31.5 3.396 1 87.69 219 THR A CA 1
ATOM 1749 C C . THR A 1 219 ? -0.834 30.766 3.969 1 87.69 219 THR A C 1
ATOM 1751 O O . THR A 1 219 ? 0.282 31.281 3.953 1 87.69 219 THR A O 1
ATOM 1754 N N . VAL A 1 220 ? -1.141 29.641 4.539 1 85.31 220 VAL A N 1
ATOM 1755 C CA . VAL A 1 220 ? -0.068 28.844 5.125 1 85.31 220 VAL A CA 1
ATOM 1756 C C . VAL A 1 220 ? 0.314 27.719 4.168 1 85.31 220 VAL A C 1
ATOM 1758 O O . VAL A 1 220 ? -0.556 27.031 3.627 1 85.31 220 VAL A O 1
ATOM 1761 N N . THR A 1 221 ? 1.529 27.516 3.832 1 83.31 221 THR A N 1
ATOM 1762 C CA . THR A 1 221 ? 2.02 26.438 2.994 1 83.31 221 THR A CA 1
ATOM 1763 C C . THR A 1 221 ? 3.182 25.719 3.668 1 83.31 221 THR A C 1
ATOM 1765 O O . THR A 1 221 ? 3.654 26.141 4.727 1 83.31 221 THR A O 1
ATOM 1768 N N . ASP A 1 222 ? 3.473 24.531 3.123 1 74.5 222 ASP A N 1
ATOM 1769 C CA . ASP A 1 222 ? 4.629 23.812 3.65 1 74.5 222 ASP A CA 1
ATOM 1770 C C . ASP A 1 222 ? 5.934 24.484 3.223 1 74.5 222 ASP A C 1
ATOM 1772 O O . ASP A 1 222 ? 5.918 25.469 2.48 1 74.5 222 ASP A O 1
ATOM 1776 N N . ASN A 1 223 ? 7.039 24.25 4.016 1 61.06 223 ASN A N 1
ATOM 1777 C CA . ASN A 1 223 ? 8.328 24.906 3.871 1 61.06 223 ASN A CA 1
ATOM 1778 C C . ASN A 1 223 ? 9.062 24.453 2.613 1 61.06 223 ASN A C 1
ATOM 1780 O O . ASN A 1 223 ? 10.289 24.516 2.545 1 61.06 223 ASN A O 1
ATOM 1784 N N . GLY A 1 224 ? 8.328 23.906 1.709 1 57.38 224 GLY A N 1
ATOM 1785 C CA . GLY A 1 224 ? 9.188 23.672 0.561 1 57.38 224 GLY A CA 1
ATOM 1786 C C . GLY A 1 224 ? 9.953 24.922 0.133 1 57.38 224 GLY A C 1
ATOM 1787 O O . GLY A 1 224 ? 9.859 25.953 0.782 1 57.38 224 GLY A O 1
ATOM 1788 N N . LYS A 1 225 ? 10.969 24.969 -0.677 1 52.66 225 LYS A N 1
ATOM 1789 C CA . LYS A 1 225 ? 11.797 26.062 -1.166 1 52.66 225 LYS A CA 1
ATOM 1790 C C . LYS A 1 225 ? 10.953 27.297 -1.467 1 52.66 225 LYS A C 1
ATOM 1792 O O . LYS A 1 225 ? 11.172 27.984 -2.475 1 52.66 225 LYS A O 1
ATOM 1797 N N . HIS A 1 226 ? 9.938 27.5 -0.625 1 55.72 226 HIS A N 1
ATOM 1798 C CA . HIS A 1 226 ? 8.844 28.312 -1.155 1 55.72 226 HIS A CA 1
ATOM 1799 C C . HIS A 1 226 ? 9.016 29.781 -0.771 1 55.72 226 HIS A C 1
ATOM 1801 O O . HIS A 1 226 ? 8.055 30.547 -0.801 1 55.72 226 HIS A O 1
ATOM 1807 N N . GLU A 1 227 ? 10.141 30.203 -0.269 1 57.03 227 GLU A N 1
ATOM 1808 C CA . GLU A 1 227 ? 10.273 31.641 0.004 1 57.03 227 GLU A CA 1
ATOM 1809 C C . GLU A 1 227 ? 9.727 32.469 -1.15 1 57.03 227 GLU A C 1
ATOM 1811 O O . GLU A 1 227 ? 9.195 33.562 -0.936 1 57.03 227 GLU A O 1
ATOM 1816 N N . GLU A 1 228 ? 9.695 31.844 -2.223 1 60.91 228 GLU A N 1
ATOM 1817 C CA . GLU A 1 228 ? 9.297 32.594 -3.414 1 60.91 228 GLU A CA 1
ATOM 1818 C C . GLU A 1 228 ? 7.781 32.719 -3.508 1 60.91 228 GLU A C 1
ATOM 1820 O O . GLU A 1 228 ? 7.27 33.625 -4.184 1 60.91 228 GLU A O 1
ATOM 1825 N N . LEU A 1 229 ? 7.125 31.891 -2.691 1 66.06 229 LEU A N 1
ATOM 1826 C CA . LEU A 1 229 ? 5.672 31.953 -2.74 1 66.06 229 LEU A CA 1
ATOM 1827 C C . LEU A 1 229 ? 5.176 33.281 -2.168 1 66.06 229 LEU A C 1
ATOM 1829 O O . LEU A 1 229 ? 4.074 33.719 -2.494 1 66.06 229 LEU A O 1
ATOM 1833 N N . ASN A 1 230 ? 5.957 33.875 -1.336 1 60.84 230 ASN A N 1
ATOM 1834 C CA . ASN A 1 230 ? 5.617 35.156 -0.703 1 60.84 230 ASN A CA 1
ATOM 1835 C C . ASN A 1 230 ? 5.332 36.25 -1.738 1 60.84 230 ASN A C 1
ATOM 1837 O O . ASN A 1 230 ? 4.598 37.188 -1.463 1 60.84 230 ASN A O 1
ATOM 1841 N N . PHE A 1 231 ? 5.82 35.969 -2.883 1 57.69 231 PHE A N 1
ATOM 1842 C CA . PHE A 1 231 ? 5.676 36.969 -3.91 1 57.69 231 PHE A CA 1
ATOM 1843 C C . PHE A 1 231 ? 4.324 36.875 -4.609 1 57.69 231 PHE A C 1
ATOM 1845 O O . PHE A 1 231 ? 3.848 37.812 -5.219 1 57.69 231 PHE A O 1
ATOM 1852 N N . PHE A 1 232 ? 3.779 35.812 -4.438 1 67.56 232 PHE A N 1
ATOM 1853 C CA . PHE A 1 232 ? 2.605 35.562 -5.266 1 67.56 232 PHE A CA 1
ATOM 1854 C C . PHE A 1 232 ? 1.342 35.531 -4.418 1 67.56 232 PHE A C 1
ATOM 1856 O O . PHE A 1 232 ? 0.244 35.781 -4.914 1 67.56 232 PHE A O 1
ATOM 1863 N N . LEU A 1 233 ? 1.576 35.25 -3.152 1 67.19 233 LEU A N 1
ATOM 1864 C CA . LEU A 1 233 ? 0.407 35 -2.318 1 67.19 233 LEU A CA 1
ATOM 1865 C C . LEU A 1 233 ? 0.205 36.094 -1.303 1 67.19 233 LEU A C 1
ATOM 1867 O O . LEU A 1 233 ? 1.146 36.844 -0.983 1 67.19 233 LEU A O 1
ATOM 1871 N N . PRO A 1 234 ? -1.155 36.375 -0.831 1 66.94 234 PRO A N 1
ATOM 1872 C CA . PRO A 1 234 ? -1.356 37.25 0.341 1 66.94 234 PRO A CA 1
ATOM 1873 C C . PRO A 1 234 ? -0.441 36.875 1.506 1 66.94 234 PRO A C 1
ATOM 1875 O O . PRO A 1 234 ? 0.275 35.875 1.438 1 66.94 234 PRO A O 1
ATOM 1878 N N . PRO A 1 235 ? -0.485 37.688 2.506 1 77.88 235 PRO A N 1
ATOM 1879 C CA . PRO A 1 235 ? 0.528 37.312 3.494 1 77.88 235 PRO A CA 1
ATOM 1880 C C . PRO A 1 235 ? 0.696 35.781 3.623 1 77.88 235 PRO A C 1
ATOM 1882 O O . PRO A 1 235 ? -0.294 35.062 3.717 1 77.88 235 PRO A O 1
ATOM 1885 N N . HIS A 1 236 ? 1.826 35.406 3.307 1 82.44 236 HIS A N 1
ATOM 1886 C CA . HIS A 1 236 ? 2.188 34 3.273 1 82.44 236 HIS A CA 1
ATOM 1887 C C . HIS A 1 236 ? 3.012 33.625 4.496 1 82.44 236 HIS A C 1
ATOM 1889 O O . HIS A 1 236 ? 3.887 34.375 4.926 1 82.44 236 HIS A O 1
ATOM 1895 N N . HIS A 1 237 ? 2.607 32.594 5.18 1 80 237 HIS A N 1
ATOM 1896 C CA . HIS A 1 237 ? 3.342 32.062 6.312 1 80 237 HIS A CA 1
ATOM 1897 C C . HIS A 1 237 ? 3.746 30.594 6.062 1 80 237 HIS A C 1
ATOM 1899 O O . HIS A 1 237 ? 2.998 29.844 5.438 1 80 237 HIS A O 1
ATOM 1905 N N . GLN A 1 238 ? 4.844 30.312 6.543 1 82.56 238 GLN A N 1
ATOM 1906 C CA . GLN A 1 238 ? 5.277 28.922 6.504 1 82.56 238 GLN A CA 1
ATOM 1907 C C . GLN A 1 238 ? 4.73 28.141 7.691 1 82.56 238 GLN A C 1
ATOM 1909 O O . GLN A 1 238 ? 4.59 28.688 8.789 1 82.56 238 GLN A O 1
ATOM 1914 N N . CYS A 1 239 ? 4.453 26.938 7.422 1 83 239 CYS A N 1
ATOM 1915 C CA . CYS A 1 239 ? 3.936 26.094 8.484 1 83 239 CYS A CA 1
ATOM 1916 C C . CYS A 1 239 ? 4.973 25.906 9.586 1 83 239 CYS A C 1
ATOM 1918 O O . CYS A 1 239 ? 6.098 25.484 9.32 1 83 239 CYS A O 1
ATOM 1920 N N . ALA A 1 240 ? 4.602 26.25 10.797 1 85.12 240 ALA A N 1
ATOM 1921 C CA . ALA A 1 240 ? 5.5 26.172 11.938 1 85.12 240 ALA A CA 1
ATOM 1922 C C . ALA A 1 240 ? 5.957 24.734 12.188 1 85.12 240 ALA A C 1
ATOM 1924 O O . ALA A 1 240 ? 7.105 24.5 12.57 1 85.12 240 ALA A O 1
ATOM 1925 N N . MET A 1 241 ? 5.121 23.797 11.938 1 83.56 241 MET A N 1
ATOM 1926 C CA . MET A 1 241 ? 5.453 22.406 12.18 1 83.56 241 MET A CA 1
ATOM 1927 C C . MET A 1 241 ? 6.52 21.922 11.195 1 83.56 241 MET A C 1
ATOM 1929 O O . MET A 1 241 ? 7.438 21.188 11.578 1 83.56 241 MET A O 1
ATOM 1933 N N . HIS A 1 242 ? 6.371 22.312 9.984 1 84.56 242 HIS A N 1
ATOM 1934 C CA . HIS A 1 242 ? 7.375 21.953 8.992 1 84.56 242 HIS A CA 1
ATOM 1935 C C . HIS A 1 242 ? 8.711 22.609 9.289 1 84.56 242 HIS A C 1
ATOM 1937 O O . HIS A 1 242 ? 9.773 22.016 9.055 1 84.56 242 HIS A O 1
ATOM 1943 N N . THR A 1 243 ? 8.555 23.781 9.797 1 89.69 243 THR A N 1
ATOM 1944 C CA . THR A 1 243 ? 9.781 24.484 10.18 1 89.69 243 THR A CA 1
ATOM 1945 C C . THR A 1 243 ? 10.461 23.781 11.344 1 89.69 243 THR A C 1
ATOM 1947 O O . THR A 1 243 ? 11.68 23.609 11.352 1 89.69 243 THR A O 1
ATOM 1950 N N . LEU A 1 244 ? 9.641 23.406 12.289 1 91.12 244 LEU A N 1
ATOM 1951 C CA . LEU A 1 244 ? 10.195 22.672 13.422 1 91.12 244 LEU A CA 1
ATOM 1952 C C . LEU A 1 244 ? 10.797 21.344 12.961 1 91.12 244 LEU A C 1
ATOM 1954 O O . LEU A 1 244 ? 11.852 20.938 13.453 1 91.12 244 LEU A O 1
ATOM 1958 N N . ASN A 1 245 ? 10.141 20.688 12.086 1 90.5 245 ASN A N 1
ATOM 1959 C CA . ASN A 1 245 ? 10.672 19.438 11.539 1 90.5 245 ASN A CA 1
ATOM 1960 C C . ASN A 1 245 ? 11.992 19.656 10.805 1 90.5 245 ASN A C 1
ATOM 1962 O O . ASN A 1 245 ? 12.891 18.812 10.883 1 90.5 245 ASN A O 1
ATOM 1966 N N . LEU A 1 246 ? 12.062 20.75 10.117 1 91.25 246 LEU A N 1
ATOM 1967 C CA . LEU A 1 246 ? 13.305 21.094 9.438 1 91.25 246 LEU A CA 1
ATOM 1968 C C . LEU A 1 246 ? 14.445 21.266 10.445 1 91.25 246 LEU A C 1
ATOM 1970 O O . LEU A 1 246 ? 15.57 20.828 10.195 1 91.25 246 LEU A O 1
ATOM 1974 N N . ILE A 1 247 ? 14.117 21.875 11.469 1 94.44 247 ILE A N 1
ATOM 1975 C CA . ILE A 1 247 ? 15.109 22.062 12.523 1 94.44 247 ILE A CA 1
ATOM 1976 C C . ILE A 1 247 ? 15.531 20.703 13.07 1 94.44 247 ILE A C 1
ATOM 1978 O O . ILE A 1 247 ? 16.734 20.422 13.203 1 94.44 247 ILE A O 1
ATOM 1982 N N . ALA A 1 248 ? 14.539 19.891 13.273 1 94.06 248 ALA A N 1
ATOM 1983 C CA . ALA A 1 248 ? 14.789 18.578 13.867 1 94.06 248 ALA A CA 1
ATOM 1984 C C . ALA A 1 248 ? 15.539 17.672 12.891 1 94.06 248 ALA A C 1
ATOM 1986 O O . ALA A 1 248 ? 16.328 16.812 13.312 1 94.06 248 ALA A O 1
ATOM 1987 N N . ARG A 1 249 ? 15.32 17.828 11.664 1 92.81 249 ARG A N 1
ATOM 1988 C CA . ARG A 1 249 ? 15.914 16.938 10.664 1 92.81 249 ARG A CA 1
ATOM 1989 C C . ARG A 1 249 ? 17.266 17.469 10.195 1 92.81 249 ARG A C 1
ATOM 1991 O O . ARG A 1 249 ? 18.25 16.734 10.18 1 92.81 249 ARG A O 1
ATOM 1998 N N . THR A 1 250 ? 17.328 18.75 9.828 1 93.44 250 THR A N 1
ATOM 1999 C CA . THR A 1 250 ? 18.5 19.297 9.156 1 93.44 250 THR A CA 1
ATOM 2000 C C . THR A 1 250 ? 19.469 19.922 10.156 1 93.44 250 THR A C 1
ATOM 2002 O O . THR A 1 250 ? 20.641 19.531 10.219 1 93.44 250 THR A O 1
ATOM 2005 N N . ASP A 1 251 ? 18.984 20.828 10.938 1 94.75 251 ASP A N 1
ATOM 2006 C CA . ASP A 1 251 ? 19.859 21.547 11.859 1 94.75 251 ASP A CA 1
ATOM 2007 C C . ASP A 1 251 ? 20.391 20.625 12.945 1 94.75 251 ASP A C 1
ATOM 2009 O O . ASP A 1 251 ? 21.578 20.672 13.281 1 94.75 251 ASP A O 1
ATOM 2013 N N . LEU A 1 252 ? 19.516 19.844 13.461 1 95.12 252 LEU A N 1
ATOM 2014 C CA . LEU A 1 252 ? 19.922 18.891 14.484 1 95.12 252 LEU A CA 1
ATOM 2015 C C . LEU A 1 252 ? 20.953 17.906 13.93 1 95.12 252 LEU A C 1
ATOM 2017 O O . LEU A 1 252 ? 21.984 17.672 14.562 1 95.12 252 LEU A O 1
ATOM 2021 N N . ASP A 1 253 ? 20.672 17.359 12.82 1 94.31 253 ASP A N 1
ATOM 2022 C CA . ASP A 1 253 ? 21.594 16.391 12.227 1 94.31 253 ASP A CA 1
ATOM 2023 C C . ASP A 1 253 ? 22.953 17.016 11.938 1 94.31 253 ASP A C 1
ATOM 2025 O O . ASP A 1 253 ? 24 16.406 12.18 1 94.31 253 ASP A O 1
ATOM 2029 N N . LYS A 1 254 ? 22.953 18.219 11.438 1 94.44 254 LYS A N 1
ATOM 2030 C CA . LYS A 1 254 ? 24.203 18.922 11.172 1 94.44 254 LYS A CA 1
ATOM 2031 C C . LYS A 1 254 ? 24.984 19.156 12.461 1 94.44 254 LYS A C 1
ATOM 2033 O O . LYS A 1 254 ? 26.188 18.922 12.516 1 94.44 254 LYS A O 1
ATOM 2038 N N . ALA A 1 255 ? 24.328 19.562 13.477 1 94.69 255 ALA A N 1
ATOM 2039 C CA . ALA A 1 255 ? 24.969 19.828 14.758 1 94.69 255 ALA A CA 1
ATOM 2040 C C . ALA A 1 255 ? 25.516 18.547 15.375 1 94.69 255 ALA A C 1
ATOM 2042 O O . ALA A 1 255 ? 26.625 18.531 15.906 1 94.69 255 ALA A O 1
ATOM 2043 N N . ALA A 1 256 ? 24.75 17.516 15.242 1 94.56 256 ALA A N 1
ATOM 2044 C CA . ALA A 1 256 ? 25.109 16.25 15.898 1 94.56 256 ALA A CA 1
ATOM 2045 C C . ALA A 1 256 ? 26.156 15.5 15.086 1 94.56 256 ALA A C 1
ATOM 2047 O O . ALA A 1 256 ? 27.047 14.859 15.656 1 94.56 256 ALA A O 1
ATOM 2048 N N . SER A 1 257 ? 26.141 15.57 13.789 1 93.62 257 SER A N 1
ATOM 2049 C CA . SER A 1 257 ? 26.984 14.734 12.938 1 93.62 257 SER A CA 1
ATOM 2050 C C . SER A 1 257 ? 28.266 15.469 12.555 1 93.62 257 SER A C 1
ATOM 2052 O O . SER A 1 257 ? 29.266 14.836 12.211 1 93.62 257 SER A O 1
ATOM 2054 N N . GLN A 1 258 ? 28.266 16.719 12.586 1 90.56 258 GLN A N 1
ATOM 2055 C CA . GLN A 1 258 ? 29.406 17.438 12.039 1 90.56 258 GLN A CA 1
ATOM 2056 C C . GLN A 1 258 ? 30.141 18.219 13.125 1 90.56 258 GLN A C 1
ATOM 2058 O O . GLN A 1 258 ? 31.297 18.609 12.945 1 90.56 258 GLN A O 1
ATOM 2063 N N . GLN A 1 259 ? 29.484 18.453 14.227 1 84.62 259 GLN A N 1
ATOM 2064 C CA . GLN A 1 259 ? 30.062 19.344 15.234 1 84.62 259 GLN A CA 1
ATOM 2065 C C . GLN A 1 259 ? 30.094 18.672 16.609 1 84.62 259 GLN A C 1
ATOM 2067 O O . GLN A 1 259 ? 29.391 17.688 16.844 1 84.62 259 GLN A O 1
ATOM 2072 N N . GLY A 1 260 ? 31.016 19.094 17.375 1 82.25 260 GLY A N 1
ATOM 2073 C CA . GLY A 1 260 ? 31.031 18.75 18.781 1 82.25 260 GLY A CA 1
ATOM 2074 C C . GLY A 1 260 ? 31.781 17.469 19.078 1 82.25 260 GLY A C 1
ATOM 2075 O O . GLY A 1 260 ? 32.281 16.797 18.156 1 82.25 260 GLY A O 1
ATOM 2076 N N . VAL A 1 261 ? 31.844 17.109 20.297 1 85.25 261 VAL A N 1
ATOM 2077 C CA . VAL A 1 261 ? 32.625 15.977 20.797 1 85.25 261 VAL A CA 1
ATOM 2078 C C . VAL A 1 261 ? 31.844 14.68 20.562 1 85.25 261 VAL A C 1
ATOM 2080 O O . VAL A 1 261 ? 32.469 13.617 20.391 1 85.25 261 VAL A O 1
ATOM 2083 N N . SER A 1 262 ? 30.609 14.836 20.359 1 90.94 262 SER A N 1
ATOM 2084 C CA . SER A 1 262 ? 29.766 13.641 20.281 1 90.94 262 SER A CA 1
ATOM 2085 C C . SER A 1 262 ? 29.5 13.266 18.828 1 90.94 262 SER A C 1
ATOM 2087 O O . SER A 1 262 ? 28.672 12.391 18.547 1 90.94 262 SER A O 1
ATOM 2089 N N . ARG A 1 263 ? 30.219 13.867 17.859 1 93.38 263 ARG A N 1
ATOM 2090 C CA . ARG A 1 263 ? 29.953 13.664 16.438 1 93.38 263 ARG A CA 1
ATOM 2091 C C . ARG A 1 263 ? 30.156 12.211 16.031 1 93.38 263 ARG A C 1
ATOM 2093 O O . ARG A 1 263 ? 29.312 11.609 15.383 1 93.38 263 ARG A O 1
ATOM 2100 N N . LYS A 1 264 ? 31.297 11.719 16.422 1 94.38 264 LYS A N 1
ATOM 2101 C CA . LYS A 1 264 ? 31.609 10.336 16.062 1 94.38 264 LYS A CA 1
ATOM 2102 C C . LYS A 1 264 ? 30.641 9.367 16.75 1 94.38 264 LYS A C 1
ATOM 2104 O O . LYS A 1 264 ? 30.219 8.375 16.156 1 94.38 264 LYS A O 1
ATOM 2109 N N . LEU A 1 265 ? 30.312 9.734 17.938 1 94.75 265 LEU A N 1
ATOM 2110 C CA . LEU A 1 265 ? 29.391 8.914 18.719 1 94.75 265 LEU A CA 1
ATOM 2111 C C . LEU A 1 265 ? 28 8.914 18.078 1 94.75 265 LEU A C 1
ATOM 2113 O O . LEU A 1 265 ? 27.375 7.859 17.969 1 94.75 265 LEU A O 1
ATOM 2117 N N . TYR A 1 266 ? 27.578 10.023 17.641 1 96.12 266 TYR A N 1
ATOM 2118 C CA . TYR A 1 266 ? 26.281 10.164 16.984 1 96.12 266 TYR A CA 1
ATOM 2119 C C . TYR A 1 266 ? 26.234 9.367 15.688 1 96.12 266 TYR A C 1
ATOM 2121 O O . TYR A 1 266 ? 25.297 8.594 15.461 1 96.12 266 TYR A O 1
ATOM 2129 N N . ARG A 1 267 ? 27.203 9.5 14.891 1 96.62 267 ARG A N 1
ATOM 2130 C CA . ARG A 1 267 ? 27.25 8.828 13.594 1 96.62 267 ARG A CA 1
ATOM 2131 C C . ARG A 1 267 ? 27.266 7.316 13.758 1 96.62 267 ARG A C 1
ATOM 2133 O O . ARG A 1 267 ? 26.516 6.602 13.094 1 96.62 267 ARG A O 1
ATOM 2140 N N . SER A 1 268 ? 28.078 6.898 14.648 1 97.12 268 SER A N 1
ATOM 2141 C CA . SER A 1 268 ? 28.203 5.465 14.891 1 97.12 268 SER A CA 1
ATOM 2142 C C . SER A 1 268 ? 26.906 4.879 15.453 1 97.12 268 SER A C 1
ATOM 2144 O O . SER A 1 268 ? 26.438 3.84 14.984 1 97.12 268 SER A O 1
ATOM 2146 N N . ALA A 1 269 ? 26.344 5.578 16.391 1 97.19 269 ALA A N 1
ATOM 2147 C CA . ALA A 1 269 ? 25.109 5.105 17.016 1 97.19 269 ALA A CA 1
ATOM 2148 C C . ALA A 1 269 ? 23.969 5.059 16.016 1 97.19 269 ALA A C 1
ATOM 2150 O O . ALA A 1 269 ? 23.25 4.062 15.93 1 97.19 269 ALA A O 1
ATOM 2151 N N . MET A 1 270 ? 23.875 6.105 15.219 1 96.88 270 MET A N 1
ATOM 2152 C CA . MET A 1 270 ? 22.781 6.191 14.242 1 96.88 270 MET A CA 1
ATOM 2153 C C . MET A 1 270 ? 22.938 5.133 13.156 1 96.88 270 MET A C 1
ATOM 2155 O O . MET A 1 270 ? 21.953 4.551 12.703 1 96.88 270 MET A O 1
ATOM 2159 N N . GLU A 1 271 ? 24.125 4.914 12.789 1 97 271 GLU A N 1
ATOM 2160 C CA . GLU A 1 271 ? 24.406 3.898 11.773 1 97 271 GLU A CA 1
ATOM 2161 C C . GLU A 1 271 ? 24 2.51 12.266 1 97 271 GLU A C 1
ATOM 2163 O O . GLU A 1 271 ? 23.422 1.72 11.516 1 97 271 GLU A O 1
ATOM 2168 N N . LYS A 1 272 ? 24.344 2.256 13.461 1 97.56 272 LYS A N 1
ATOM 2169 C CA . LYS A 1 272 ? 24.031 0.949 14.031 1 97.56 272 LYS A CA 1
ATOM 2170 C C . LYS A 1 272 ? 22.531 0.784 14.219 1 97.56 272 LYS A C 1
ATOM 2172 O O . LYS A 1 272 ? 21.984 -0.303 14.008 1 97.56 272 LYS A O 1
ATOM 2177 N N . CYS A 1 273 ? 21.812 1.876 14.617 1 97.25 273 CYS A N 1
ATOM 2178 C CA . CYS A 1 273 ? 20.359 1.841 14.688 1 97.25 273 CYS A CA 1
ATOM 2179 C C . CYS A 1 273 ? 19.766 1.568 13.312 1 97.25 273 CYS A C 1
ATOM 2181 O O . CYS A 1 273 ? 18.891 0.712 13.172 1 97.25 273 CYS A O 1
ATOM 2183 N N . ALA A 1 274 ? 20.266 2.242 12.344 1 96.94 274 ALA A N 1
ATOM 2184 C CA . ALA A 1 274 ? 19.781 2.098 10.977 1 96.94 274 ALA A CA 1
ATOM 2185 C C . ALA A 1 274 ? 19.969 0.671 10.477 1 96.94 274 ALA A C 1
ATOM 2187 O O . ALA A 1 274 ? 19.125 0.139 9.758 1 96.94 274 ALA A O 1
ATOM 2188 N N . ALA A 1 275 ? 21.047 0.091 10.844 1 97 275 ALA A N 1
ATOM 2189 C CA . ALA A 1 275 ? 21.328 -1.285 10.438 1 97 275 ALA A CA 1
ATOM 2190 C C . ALA A 1 275 ? 20.25 -2.238 10.969 1 97 275 ALA A C 1
ATOM 2192 O O . ALA A 1 275 ? 19.812 -3.141 10.25 1 97 275 ALA A O 1
ATOM 2193 N N . ILE A 1 276 ? 19.828 -1.995 12.148 1 95.75 276 ILE A N 1
ATOM 2194 C CA . ILE A 1 276 ? 18.797 -2.826 12.773 1 95.75 276 ILE A CA 1
ATOM 2195 C C . ILE A 1 276 ? 17.469 -2.633 12.047 1 95.75 276 ILE A C 1
ATOM 2197 O O . ILE A 1 276 ? 16.828 -3.607 11.648 1 95.75 276 ILE A O 1
ATOM 2201 N N . TRP A 1 277 ? 17.125 -1.38 11.867 1 95.31 277 TRP A N 1
ATOM 2202 C CA . TRP A 1 277 ? 15.844 -1.077 11.219 1 95.31 277 TRP A CA 1
ATOM 2203 C C . TRP A 1 277 ? 15.82 -1.614 9.797 1 95.31 277 TRP A C 1
ATOM 2205 O O . TRP A 1 277 ? 14.812 -2.188 9.359 1 95.31 277 TRP A O 1
ATOM 2215 N N . ASN A 1 278 ? 16.906 -1.432 9.109 1 94.38 278 ASN A N 1
ATOM 2216 C CA . ASN A 1 278 ? 16.984 -1.864 7.719 1 94.38 278 ASN A CA 1
ATOM 2217 C C . ASN A 1 278 ? 16.906 -3.383 7.598 1 94.38 278 ASN A C 1
ATOM 2219 O O . ASN A 1 278 ? 16.25 -3.908 6.699 1 94.38 278 ASN A O 1
ATOM 2223 N N . LYS A 1 279 ? 17.578 -4.035 8.445 1 93.38 279 LYS A N 1
ATOM 2224 C CA . LYS A 1 279 ? 17.516 -5.492 8.453 1 93.38 279 LYS A CA 1
ATOM 2225 C C . LYS A 1 279 ? 16.094 -5.977 8.75 1 93.38 279 LYS A C 1
ATOM 2227 O O . LYS A 1 279 ? 15.609 -6.914 8.109 1 93.38 279 LYS A O 1
ATOM 2232 N N . ALA A 1 280 ? 15.516 -5.371 9.719 1 90.06 280 ALA A N 1
ATOM 2233 C CA . ALA A 1 280 ? 14.148 -5.715 10.086 1 90.06 280 ALA A CA 1
ATOM 2234 C C . ALA A 1 280 ? 13.188 -5.488 8.922 1 90.06 280 ALA A C 1
ATOM 2236 O O . ALA A 1 280 ? 12.203 -6.219 8.766 1 90.06 280 ALA A O 1
ATOM 2237 N N . HIS A 1 281 ? 13.469 -4.5 8.141 1 88.38 281 HIS A N 1
ATOM 2238 C CA . HIS A 1 281 ? 12.594 -4.117 7.039 1 88.38 281 HIS A CA 1
ATOM 2239 C C . HIS A 1 281 ? 12.789 -5.039 5.84 1 88.38 281 HIS A C 1
ATOM 2241 O O . HIS A 1 281 ? 11.828 -5.391 5.16 1 88.38 281 HIS A O 1
ATOM 2247 N N . ARG A 1 282 ? 13.969 -5.465 5.594 1 85.44 282 ARG A N 1
ATOM 2248 C CA . ARG A 1 282 ? 14.297 -6.188 4.371 1 85.44 282 ARG A CA 1
ATOM 2249 C C . ARG A 1 282 ? 14.039 -7.684 4.531 1 85.44 282 ARG A C 1
ATOM 2251 O O . ARG A 1 282 ? 13.859 -8.398 3.543 1 85.44 282 ARG A O 1
ATOM 2258 N N . SER A 1 283 ? 14.062 -8.125 5.727 1 83.88 283 SER A N 1
ATOM 2259 C CA . SER A 1 283 ? 13.961 -9.555 5.977 1 83.88 283 SER A CA 1
ATOM 2260 C C . SER A 1 283 ? 12.781 -9.875 6.891 1 83.88 283 SER A C 1
ATOM 2262 O O . SER A 1 283 ? 12.773 -9.484 8.062 1 83.88 283 SER A O 1
ATOM 2264 N N . SER A 1 284 ? 11.883 -10.641 6.324 1 82.38 284 SER A N 1
ATOM 2265 C CA . SER A 1 284 ? 10.766 -11.078 7.152 1 82.38 284 SER A CA 1
ATOM 2266 C C . SER A 1 284 ? 11.25 -11.93 8.32 1 82.38 284 SER A C 1
ATOM 2268 O O . SER A 1 284 ? 10.688 -11.875 9.414 1 82.38 284 SER A O 1
ATOM 2270 N N . GLY A 1 285 ? 12.305 -12.688 8.086 1 85.31 285 GLY A N 1
ATOM 2271 C CA . GLY A 1 285 ? 12.883 -13.477 9.156 1 85.31 285 GLY A CA 1
ATOM 2272 C C . GLY A 1 285 ? 13.445 -12.625 10.289 1 85.31 285 GLY A C 1
ATOM 2273 O O . GLY A 1 285 ? 13.258 -12.945 11.461 1 85.31 285 GLY A O 1
ATOM 2274 N N . ALA A 1 286 ? 14.086 -11.609 9.867 1 89.25 286 ALA A N 1
ATOM 2275 C CA . ALA A 1 286 ? 14.641 -10.688 10.859 1 89.25 286 ALA A CA 1
ATOM 2276 C C . ALA A 1 286 ? 13.523 -10.039 11.672 1 89.25 286 ALA A C 1
ATOM 2278 O O . ALA A 1 286 ? 13.641 -9.906 12.898 1 89.25 286 ALA A O 1
ATOM 2279 N N . SER A 1 287 ? 12.516 -9.648 11 1 88.88 287 SER A N 1
ATOM 2280 C CA . SER A 1 287 ? 11.375 -9.047 11.672 1 88.88 287 SER A CA 1
ATOM 2281 C C . SER A 1 287 ? 10.734 -10.016 12.664 1 88.88 287 SER A C 1
ATOM 2283 O O . SER A 1 287 ? 10.352 -9.617 13.766 1 88.88 287 SER A O 1
ATOM 2285 N N . ASP A 1 288 ? 10.672 -11.227 12.297 1 88.75 288 ASP A N 1
ATOM 2286 C CA . ASP A 1 288 ? 10.102 -12.25 13.172 1 88.75 288 ASP A CA 1
ATOM 2287 C C . ASP A 1 288 ? 10.961 -12.445 14.422 1 88.75 288 ASP A C 1
ATOM 2289 O O . ASP A 1 288 ? 10.438 -12.594 15.523 1 88.75 288 ASP A O 1
ATOM 2293 N N . ILE A 1 289 ? 12.234 -12.484 14.227 1 90.38 289 ILE A N 1
ATOM 2294 C CA . ILE A 1 289 ? 13.18 -12.656 15.328 1 90.38 289 ILE A CA 1
ATOM 2295 C C . ILE A 1 289 ? 13.008 -11.516 16.328 1 90.38 289 ILE A C 1
ATOM 2297 O O . ILE A 1 289 ? 12.953 -11.75 17.547 1 90.38 289 ILE A O 1
ATOM 2301 N N . ILE A 1 290 ? 12.914 -10.352 15.828 1 92.25 290 ILE A N 1
ATOM 2302 C CA . ILE A 1 290 ? 12.766 -9.18 16.672 1 92.25 290 ILE A CA 1
ATOM 2303 C C . ILE A 1 290 ? 11.445 -9.266 17.453 1 92.25 290 ILE A C 1
ATOM 2305 O O . ILE A 1 290 ? 11.406 -8.984 18.656 1 92.25 290 ILE A O 1
ATOM 2309 N N . GLU A 1 291 ? 10.445 -9.633 16.75 1 89.25 291 GLU A N 1
ATOM 2310 C CA . GLU A 1 291 ? 9.141 -9.75 17.391 1 89.25 291 GLU A CA 1
ATOM 2311 C C . GLU A 1 291 ? 9.164 -10.82 18.484 1 89.25 291 GLU A C 1
ATOM 2313 O O . GLU A 1 291 ? 8.523 -10.656 19.531 1 89.25 291 GLU A O 1
ATOM 2318 N N . GLU A 1 292 ? 9.828 -11.844 18.297 1 89.25 292 GLU A N 1
ATOM 2319 C CA . GLU A 1 292 ? 9.93 -12.93 19.266 1 89.25 292 GLU A CA 1
ATOM 2320 C C . GLU A 1 292 ? 10.711 -12.492 20.5 1 89.25 292 GLU A C 1
ATOM 2322 O O . GLU A 1 292 ? 10.328 -12.805 21.625 1 89.25 292 GLU A O 1
ATOM 2327 N N . ILE A 1 293 ? 11.758 -11.766 20.328 1 93.38 293 ILE A N 1
ATOM 2328 C CA . ILE A 1 293 ? 12.641 -11.375 21.422 1 93.38 293 ILE A CA 1
ATOM 2329 C C . ILE A 1 293 ? 12.047 -10.18 22.172 1 93.38 293 ILE A C 1
ATOM 2331 O O . ILE A 1 293 ? 11.977 -10.172 23.391 1 93.38 293 ILE A O 1
ATOM 2335 N N . ALA A 1 294 ? 11.656 -9.172 21.391 1 93.25 294 ALA A N 1
ATOM 2336 C CA . ALA A 1 294 ? 11.281 -7.891 21.984 1 93.25 294 ALA A CA 1
ATOM 2337 C C . ALA A 1 294 ? 9.766 -7.742 22.047 1 93.25 294 ALA A C 1
ATOM 2339 O O . ALA A 1 294 ? 9.25 -6.816 22.672 1 93.25 294 ALA A O 1
ATOM 2340 N N . GLN A 1 295 ? 9 -8.57 21.391 1 89.44 295 GLN A N 1
ATOM 2341 C CA . GLN A 1 295 ? 7.539 -8.531 21.344 1 89.44 295 GLN A CA 1
ATOM 2342 C C . GLN A 1 295 ? 7.043 -7.215 20.75 1 89.44 295 GLN A C 1
ATOM 2344 O O . GLN A 1 295 ? 6.066 -6.637 21.234 1 89.44 295 GLN A O 1
ATOM 2349 N N . MET A 1 296 ? 7.844 -6.672 19.969 1 87.69 296 MET A N 1
ATOM 2350 C CA . MET A 1 296 ? 7.473 -5.477 19.203 1 87.69 296 MET A CA 1
ATOM 2351 C C . MET A 1 296 ? 8.039 -5.535 17.797 1 87.69 296 MET A C 1
ATOM 2353 O O . MET A 1 296 ? 8.859 -6.398 17.484 1 87.69 296 MET A O 1
ATOM 2357 N N . ARG A 1 297 ? 7.551 -4.648 16.984 1 86.44 297 ARG A N 1
ATOM 2358 C CA . ARG A 1 297 ? 8.031 -4.547 15.617 1 86.44 297 ARG A CA 1
ATOM 2359 C C . ARG A 1 297 ? 8.789 -3.238 15.398 1 86.44 297 ARG A C 1
ATOM 2361 O O . ARG A 1 297 ? 8.422 -2.203 15.961 1 86.44 297 ARG A O 1
ATOM 2368 N N . PHE A 1 298 ? 9.828 -3.352 14.57 1 89.19 298 PHE A N 1
ATOM 2369 C CA . PHE A 1 298 ? 10.594 -2.164 14.219 1 89.19 298 PHE A CA 1
ATOM 2370 C C . PHE A 1 298 ? 10.273 -1.723 12.789 1 89.19 298 PHE A C 1
ATOM 2372 O O . PHE A 1 298 ? 10.133 -2.559 11.898 1 89.19 298 PHE A O 1
ATOM 2379 N N . VAL A 1 299 ? 10.078 -0.499 12.633 1 85.5 299 VAL A N 1
ATOM 2380 C CA . VAL A 1 299 ? 9.844 0.073 11.305 1 85.5 299 VAL A CA 1
ATOM 2381 C C . VAL A 1 299 ? 10.961 1.049 10.961 1 85.5 299 VAL A C 1
ATOM 2383 O O . VAL A 1 299 ? 11.508 1.72 11.844 1 85.5 299 VAL A O 1
ATOM 2386 N N . VAL A 1 300 ? 11.297 1.048 9.719 1 89.88 300 VAL A N 1
ATOM 2387 C CA . VAL A 1 300 ? 12.266 2.035 9.25 1 89.88 300 VAL A CA 1
ATOM 2388 C C . VAL A 1 300 ? 11.672 3.436 9.352 1 89.88 300 VAL A C 1
ATOM 2390 O O . VAL A 1 300 ? 10.594 3.697 8.812 1 89.88 300 VAL A O 1
ATOM 2393 N N . PRO A 1 301 ? 12.305 4.254 10.062 1 91.56 301 PRO A N 1
ATOM 2394 C CA . PRO A 1 301 ? 11.758 5.605 10.219 1 91.56 301 PRO A CA 1
ATOM 2395 C C . PRO A 1 301 ? 11.695 6.371 8.898 1 91.56 301 PRO A C 1
ATOM 2397 O O . PRO A 1 301 ? 12.484 6.109 7.992 1 91.56 301 PRO A O 1
ATOM 2400 N N . SER A 1 302 ? 10.766 7.266 8.82 1 86.5 302 SER A N 1
ATOM 2401 C CA . SER A 1 302 ? 10.625 8.125 7.652 1 86.5 302 SER A CA 1
ATOM 2402 C C . SER A 1 302 ? 11.812 9.078 7.523 1 86.5 302 SER A C 1
ATOM 2404 O O . SER A 1 302 ? 12.266 9.656 8.516 1 86.5 302 SER A O 1
ATOM 2406 N N . VAL A 1 303 ? 12.227 9.25 6.309 1 84.75 303 VAL A N 1
ATOM 2407 C CA . VAL A 1 303 ? 13.367 10.125 6.055 1 84.75 303 VAL A CA 1
ATOM 2408 C C . VAL A 1 303 ? 12.938 11.586 6.164 1 84.75 303 VAL A C 1
ATOM 2410 O O . VAL A 1 303 ? 13.75 12.461 6.473 1 84.75 303 VAL A O 1
ATOM 2413 N N . THR A 1 304 ? 11.727 11.82 6.008 1 81.75 304 THR A N 1
ATOM 2414 C CA . THR A 1 304 ? 11.273 13.203 5.934 1 81.75 304 THR A CA 1
ATOM 2415 C C . THR A 1 304 ? 10.625 13.633 7.246 1 81.75 304 THR A C 1
ATOM 2417 O O . THR A 1 304 ? 10.422 14.82 7.488 1 81.75 304 THR A O 1
ATOM 2420 N N . ARG A 1 305 ? 10.344 12.664 8.117 1 85.62 305 ARG A N 1
ATOM 2421 C CA . ARG A 1 305 ? 9.711 12.969 9.391 1 85.62 305 ARG A CA 1
ATOM 2422 C C . ARG A 1 305 ? 10.602 12.562 10.562 1 85.62 305 ARG A C 1
ATOM 2424 O O . ARG A 1 305 ? 10.633 11.398 10.953 1 85.62 305 ARG A O 1
ATOM 2431 N N . TRP A 1 306 ? 11.094 13.523 11.148 1 93.12 306 TRP A N 1
ATOM 2432 C CA . TRP A 1 306 ? 12.062 13.273 12.203 1 93.12 306 TRP A CA 1
ATOM 2433 C C . TRP A 1 306 ? 11.398 12.602 13.406 1 93.12 306 TRP A C 1
ATOM 2435 O O . TRP A 1 306 ? 12.023 11.797 14.102 1 93.12 306 TRP A O 1
ATOM 2445 N N . ARG A 1 307 ? 10.211 12.875 13.695 1 90.81 307 ARG A N 1
ATOM 2446 C CA . ARG A 1 307 ? 9.508 12.312 14.844 1 90.81 307 ARG A CA 1
ATOM 2447 C C . ARG A 1 307 ? 9.477 10.789 14.781 1 90.81 307 ARG A C 1
ATOM 2449 O O . ARG A 1 307 ? 9.547 10.117 15.812 1 90.81 307 ARG A O 1
ATOM 2456 N N . SER A 1 308 ? 9.336 10.312 13.578 1 91.44 308 SER A N 1
ATOM 2457 C CA . SER A 1 308 ? 9.367 8.867 13.406 1 91.44 308 SER A CA 1
ATOM 2458 C C . SER A 1 308 ? 10.711 8.281 13.82 1 91.44 308 SER A C 1
ATOM 2460 O O . SER A 1 308 ? 10.781 7.211 14.414 1 91.44 308 SER A O 1
ATOM 2462 N N . GLU A 1 309 ? 11.734 8.977 13.453 1 94.75 309 GLU A N 1
ATOM 2463 C CA . GLU A 1 309 ? 13.078 8.539 13.836 1 94.75 309 GLU A CA 1
ATOM 2464 C C . GLU A 1 309 ? 13.273 8.625 15.352 1 94.75 309 GLU A C 1
ATOM 2466 O O . GLU A 1 309 ? 13.836 7.711 15.953 1 94.75 309 GLU A O 1
ATOM 2471 N N . TYR A 1 310 ? 12.805 9.719 15.93 1 95.69 310 TYR A N 1
ATOM 2472 C CA . TYR A 1 310 ? 12.867 9.891 17.375 1 95.69 310 TYR A CA 1
ATOM 2473 C C . TYR A 1 310 ? 12.203 8.719 18.094 1 95.69 310 TYR A C 1
ATOM 2475 O O . TYR A 1 310 ? 12.797 8.125 19 1 95.69 310 TYR A O 1
ATOM 2483 N N . HIS A 1 311 ? 11.047 8.336 17.656 1 95.19 311 HIS A N 1
ATOM 2484 C CA . HIS A 1 311 ? 10.305 7.258 18.312 1 95.19 311 HIS A CA 1
ATOM 2485 C C . HIS A 1 311 ? 10.969 5.902 18.047 1 95.19 311 HIS A C 1
ATOM 2487 O O . HIS A 1 311 ? 10.93 5.02 18.922 1 95.19 311 HIS A O 1
ATOM 2493 N N . ALA A 1 312 ? 11.484 5.793 16.875 1 96.44 312 ALA A N 1
ATOM 2494 C CA . ALA A 1 312 ? 12.195 4.551 16.578 1 96.44 312 ALA A CA 1
ATOM 2495 C C . ALA A 1 312 ? 13.383 4.359 17.516 1 96.44 312 ALA A C 1
ATOM 2497 O O . ALA A 1 312 ? 13.641 3.246 17.984 1 96.44 312 ALA A O 1
ATOM 2498 N N . ILE A 1 313 ? 14.078 5.41 17.812 1 97.12 313 ILE A N 1
ATOM 2499 C CA . ILE A 1 313 ? 15.203 5.352 18.734 1 97.12 313 ILE A CA 1
ATOM 2500 C C . ILE A 1 313 ? 14.703 5.086 20.141 1 97.12 313 ILE A C 1
ATOM 2502 O O . ILE A 1 313 ? 15.266 4.262 20.875 1 97.12 313 ILE A O 1
ATOM 2506 N N . GLU A 1 314 ? 13.68 5.785 20.469 1 96.06 314 GLU A N 1
ATOM 2507 C CA . GLU A 1 314 ? 13.078 5.598 21.781 1 96.06 314 GLU A CA 1
ATOM 2508 C C . GLU A 1 314 ? 12.68 4.141 22 1 96.06 314 GLU A C 1
ATOM 2510 O O . GLU A 1 314 ? 12.898 3.588 23.078 1 96.06 314 GLU A O 1
ATOM 2515 N N . LYS A 1 315 ? 12.125 3.551 21.016 1 95.44 315 LYS A N 1
ATOM 2516 C CA . LYS A 1 315 ? 11.703 2.154 21.094 1 95.44 315 LYS A CA 1
ATOM 2517 C C . L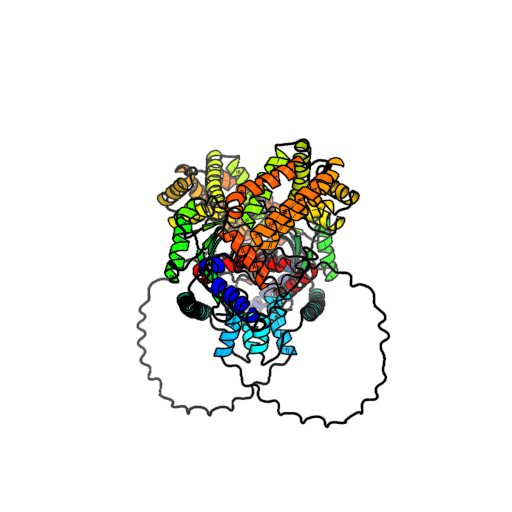YS A 1 315 ? 12.906 1.232 21.297 1 95.44 315 LYS A C 1
ATOM 2519 O O . LYS A 1 315 ? 12.859 0.324 22.125 1 95.44 315 LYS A O 1
ATOM 2524 N N . LEU A 1 316 ? 13.969 1.477 20.609 1 96.31 316 LEU A N 1
ATOM 2525 C CA . LEU A 1 316 ? 15.18 0.675 20.75 1 96.31 316 LEU A CA 1
ATOM 2526 C C . LEU A 1 316 ? 15.758 0.813 22.156 1 96.31 316 LEU A C 1
ATOM 2528 O O . LEU A 1 316 ? 16.219 -0.172 22.75 1 96.31 316 LEU A O 1
ATOM 2532 N N . MET A 1 317 ? 15.695 2.02 22.688 1 96.25 317 MET A N 1
ATOM 2533 C CA . MET A 1 317 ? 16.297 2.307 23.984 1 96.25 317 MET A CA 1
ATOM 2534 C C . MET A 1 317 ? 15.406 1.815 25.125 1 96.25 317 MET A C 1
ATOM 2536 O O . MET A 1 317 ? 15.852 1.726 26.266 1 96.25 317 MET A O 1
ATOM 2540 N N . SER A 1 318 ? 14.188 1.518 24.797 1 95.44 318 SER A N 1
ATOM 2541 C CA . SER A 1 318 ? 13.281 0.991 25.812 1 95.44 318 SER A CA 1
ATOM 2542 C C . SER A 1 318 ? 13.562 -0.484 26.078 1 95.44 318 SER A C 1
ATOM 2544 O O . SER A 1 318 ? 13.117 -1.025 27.094 1 95.44 318 SER A O 1
ATOM 2546 N N . LEU A 1 319 ? 14.281 -1.116 25.234 1 95.81 319 LEU A N 1
ATOM 2547 C CA . LEU A 1 319 ? 14.617 -2.527 25.406 1 95.81 319 LEU A CA 1
ATOM 2548 C C . LEU A 1 319 ? 15.75 -2.709 26.406 1 95.81 319 LEU A C 1
ATOM 2550 O O . LEU A 1 319 ? 16.688 -1.903 26.438 1 95.81 319 LEU A O 1
ATOM 2554 N N . PRO A 1 320 ? 15.625 -3.775 27.172 1 95.19 320 PRO A N 1
ATOM 2555 C CA . PRO A 1 320 ? 16.797 -4.102 28 1 95.19 320 PRO A CA 1
ATOM 2556 C C . PRO A 1 320 ? 18.031 -4.414 27.172 1 95.19 320 PRO A C 1
ATOM 2558 O O . PRO A 1 320 ? 17.922 -4.918 26.047 1 95.19 320 PRO A O 1
ATOM 2561 N N . GLU A 1 321 ? 19.172 -4.137 27.75 1 94.19 321 GLU A N 1
ATOM 2562 C CA . GLU A 1 321 ? 20.453 -4.32 27.047 1 94.19 321 GLU A CA 1
ATOM 2563 C C . GLU A 1 321 ? 20.625 -5.766 26.609 1 94.19 321 GLU A C 1
ATOM 2565 O O . GLU A 1 321 ? 21.188 -6.027 25.531 1 94.19 321 GLU A O 1
ATOM 2570 N N . SER A 1 322 ? 20.156 -6.68 27.375 1 95 322 SER A N 1
ATOM 2571 C CA . SER A 1 322 ? 20.281 -8.094 27.047 1 95 322 SER A CA 1
ATOM 2572 C C . SER A 1 322 ? 19.516 -8.438 25.781 1 95 322 SER A C 1
ATOM 2574 O O . SER A 1 322 ? 20.016 -9.148 24.906 1 95 322 SER A O 1
ATOM 2576 N N . GLN A 1 323 ? 18.328 -7.891 25.672 1 95.94 323 GLN A N 1
ATOM 2577 C CA . GLN A 1 323 ? 17.5 -8.141 24.5 1 95.94 323 GLN A CA 1
ATOM 2578 C C . GLN A 1 323 ? 18.094 -7.477 23.266 1 95.94 323 GLN A C 1
ATOM 2580 O O . GLN A 1 323 ? 18.094 -8.07 22.172 1 95.94 323 GLN A O 1
ATOM 2585 N N . LEU A 1 324 ? 18.547 -6.305 23.469 1 96.19 324 LEU A N 1
ATOM 2586 C CA . LEU A 1 324 ? 19.156 -5.582 22.359 1 96.19 324 LEU A CA 1
ATOM 2587 C C . LEU A 1 324 ? 20.375 -6.328 21.828 1 96.19 324 LEU A C 1
ATOM 2589 O O . LEU A 1 324 ? 20.531 -6.457 20.609 1 96.19 324 LEU A O 1
ATOM 2593 N N . ASN A 1 325 ? 21.156 -6.805 22.703 1 96.19 325 ASN A N 1
ATOM 2594 C CA . ASN A 1 325 ? 22.344 -7.566 22.312 1 96.19 325 ASN A CA 1
ATOM 2595 C C . ASN A 1 325 ? 21.953 -8.867 21.609 1 96.19 325 ASN A C 1
ATOM 2597 O O . ASN A 1 325 ? 22.594 -9.25 20.625 1 96.19 325 ASN A O 1
ATOM 2601 N N . GLU A 1 326 ? 20.984 -9.469 22.125 1 96.62 326 GLU A N 1
ATOM 2602 C CA . GLU A 1 326 ? 20.5 -10.703 21.5 1 96.62 326 GLU A CA 1
ATOM 2603 C C . GLU A 1 326 ? 20 -10.453 20.078 1 96.62 326 GLU A C 1
ATOM 2605 O O . GLU A 1 326 ? 20.266 -11.234 19.172 1 96.62 326 GLU A O 1
ATOM 2610 N N . ILE A 1 327 ? 19.266 -9.383 19.922 1 96 327 ILE A N 1
ATOM 2611 C CA . ILE A 1 327 ? 18.734 -9.008 18.609 1 96 327 ILE A CA 1
ATOM 2612 C C . ILE A 1 327 ? 19.906 -8.773 17.641 1 96 327 ILE A C 1
ATOM 2614 O O . ILE A 1 327 ? 19.906 -9.297 16.531 1 96 327 ILE A O 1
ATOM 2618 N N . CYS A 1 328 ? 20.891 -8.031 18.078 1 96.62 328 CYS A N 1
ATOM 2619 C CA . CYS A 1 328 ? 22.031 -7.723 17.219 1 96.62 328 CYS A CA 1
ATOM 2620 C C . CYS A 1 328 ? 22.797 -8.992 16.844 1 96.62 328 CYS A C 1
ATOM 2622 O O . CYS A 1 328 ? 23.219 -9.133 15.695 1 96.62 328 CYS A O 1
ATOM 2624 N N . ASP A 1 329 ? 22.891 -9.891 17.75 1 96.38 329 ASP A N 1
ATOM 2625 C CA . ASP A 1 329 ? 23.562 -11.148 17.484 1 96.38 329 ASP A CA 1
ATOM 2626 C C . ASP A 1 329 ? 22.812 -11.969 16.438 1 96.38 329 ASP A C 1
ATOM 2628 O O . ASP A 1 329 ? 23.422 -12.484 15.492 1 96.38 329 ASP A O 1
ATOM 2632 N N . GLN A 1 330 ? 21.594 -12.031 16.625 1 93.56 330 GLN A N 1
ATOM 2633 C CA . GLN A 1 330 ? 20.781 -12.844 15.727 1 93.56 330 GLN A CA 1
ATOM 2634 C C . GLN A 1 330 ? 20.703 -12.219 14.336 1 93.56 330 GLN A C 1
ATOM 2636 O O . GLN A 1 330 ? 20.641 -12.938 13.328 1 93.56 330 GLN A O 1
ATOM 2641 N N . LEU A 1 331 ? 20.656 -10.953 14.289 1 94.12 331 LEU A N 1
ATOM 2642 C CA . LEU A 1 331 ? 20.578 -10.258 13.008 1 94.12 331 LEU A CA 1
ATOM 2643 C C . LEU A 1 331 ? 21.953 -10.125 12.375 1 94.12 331 LEU A C 1
ATOM 2645 O O . LEU A 1 331 ? 22.078 -9.742 11.211 1 94.12 331 LEU A O 1
ATOM 2649 N N . LYS A 1 332 ? 22.969 -10.422 13.094 1 94.88 332 LYS A N 1
ATOM 2650 C CA . LYS A 1 332 ? 24.359 -10.32 12.641 1 94.88 332 LYS A CA 1
ATOM 2651 C C . LYS A 1 332 ? 24.719 -8.875 12.289 1 94.88 332 LYS A C 1
ATOM 2653 O O . LYS A 1 332 ? 25.266 -8.617 11.219 1 94.88 332 LYS A O 1
ATOM 2658 N N . VAL A 1 333 ? 24.281 -8.016 13.125 1 96.12 333 VAL A N 1
ATOM 2659 C CA . VAL A 1 333 ? 24.641 -6.613 12.992 1 96.12 333 VAL A CA 1
ATOM 2660 C C . VAL A 1 333 ? 25.516 -6.191 14.18 1 96.12 333 VAL A C 1
ATOM 2662 O O . VAL A 1 333 ? 25.562 -6.887 15.195 1 96.12 333 VAL A O 1
ATOM 2665 N N . ALA A 1 334 ? 26.188 -5.074 14.062 1 96.69 334 ALA A N 1
ATOM 2666 C CA . ALA A 1 334 ? 27.078 -4.594 15.109 1 96.69 334 ALA A CA 1
ATOM 2667 C C . ALA A 1 334 ? 26.297 -4.176 16.344 1 96.69 334 ALA A C 1
ATOM 2669 O O . ALA A 1 334 ? 25.234 -3.561 16.25 1 96.69 334 ALA A O 1
ATOM 2670 N N . LYS A 1 335 ? 26.828 -4.504 17.5 1 96.81 335 LYS A N 1
ATOM 2671 C CA . LYS A 1 335 ? 26.219 -4.137 18.781 1 96.81 335 LYS A CA 1
ATOM 2672 C C . LYS A 1 335 ? 26.5 -2.676 19.125 1 96.81 335 LYS A C 1
ATOM 2674 O O . LYS A 1 335 ? 27.531 -2.121 18.703 1 96.81 335 LYS A O 1
ATOM 2679 N N . LEU A 1 336 ? 25.594 -2.164 19.844 1 96.75 336 LEU A N 1
ATOM 2680 C CA . LEU A 1 336 ? 25.828 -0.813 20.344 1 96.75 336 LEU A CA 1
ATOM 2681 C C . LEU A 1 336 ? 26.828 -0.82 21.5 1 96.75 336 LEU A C 1
ATOM 2683 O O . LEU A 1 336 ? 26.719 -1.627 22.422 1 96.75 336 LEU A O 1
ATOM 2687 N N . HIS A 1 337 ? 27.766 0.05 21.359 1 95.75 337 HIS A N 1
ATOM 2688 C CA . HIS A 1 337 ? 28.672 0.249 22.484 1 95.75 337 HIS A CA 1
ATOM 2689 C C . HIS A 1 337 ? 27.938 0.865 23.672 1 95.75 337 HIS A C 1
ATOM 2691 O O . HIS A 1 337 ? 27.016 1.656 23.5 1 95.75 337 HIS A O 1
ATOM 2697 N N . PRO A 1 338 ? 28.328 0.546 24.875 1 94.88 338 PRO A N 1
ATOM 2698 C CA . PRO A 1 338 ? 27.672 1.103 26.047 1 94.88 338 PRO A CA 1
ATOM 2699 C C . PRO A 1 338 ? 27.594 2.627 26.016 1 94.88 338 PRO A C 1
ATOM 2701 O O . PRO A 1 338 ? 26.578 3.205 26.422 1 94.88 338 PRO A O 1
ATOM 2704 N N . GLN A 1 339 ? 28.609 3.227 25.516 1 94.69 339 GLN A N 1
ATOM 2705 C CA . GLN A 1 339 ? 28.609 4.68 25.422 1 94.69 339 GLN A CA 1
ATOM 2706 C C . GLN A 1 339 ? 27.547 5.164 24.422 1 94.69 339 GLN A C 1
ATOM 2708 O O . GLN A 1 339 ? 26.953 6.219 24.609 1 94.69 339 GLN A O 1
ATOM 2713 N N . GLU A 1 340 ? 27.391 4.363 23.438 1 96.38 340 GLU A N 1
ATOM 2714 C CA . GLU A 1 340 ? 26.391 4.711 22.438 1 96.38 340 GLU A CA 1
ATOM 2715 C C . GLU A 1 340 ? 24.984 4.598 23 1 96.38 340 GLU A C 1
ATOM 2717 O O . GLU A 1 340 ? 24.125 5.434 22.719 1 96.38 340 GLU A O 1
ATOM 2722 N N . THR A 1 341 ? 24.781 3.617 23.812 1 96.31 341 THR A N 1
ATOM 2723 C CA . THR A 1 341 ? 23.484 3.43 24.453 1 96.31 341 THR A CA 1
ATOM 2724 C C . THR A 1 341 ? 23.188 4.586 25.406 1 96.31 341 THR A C 1
ATOM 2726 O O . THR A 1 341 ? 22.062 5.098 25.422 1 96.31 341 THR A O 1
ATOM 2729 N N . VAL A 1 342 ? 24.172 5 26.141 1 95 342 VAL A N 1
ATOM 2730 C CA . VAL A 1 342 ? 24 6.113 27.078 1 95 342 VAL A CA 1
ATOM 2731 C C . VAL A 1 342 ? 23.703 7.395 26.312 1 95 342 VAL A C 1
ATOM 2733 O O . VAL A 1 342 ? 22.828 8.172 26.688 1 95 342 VAL A O 1
ATOM 2736 N N . PHE A 1 343 ? 24.375 7.535 25.25 1 96 343 PHE A N 1
ATOM 2737 C CA . PHE A 1 343 ? 24.188 8.711 24.406 1 96 343 PHE A CA 1
ATOM 2738 C C . PHE A 1 343 ? 22.781 8.75 23.844 1 96 343 PHE A C 1
ATOM 2740 O O . PHE A 1 343 ? 22.125 9.797 23.844 1 96 343 PHE A O 1
ATOM 2747 N N . LEU A 1 344 ? 22.328 7.621 23.328 1 97.25 344 LEU A N 1
ATOM 2748 C CA . LEU A 1 344 ? 21 7.566 22.703 1 97.25 344 LEU A CA 1
ATOM 2749 C C . LEU A 1 344 ? 19.906 7.805 23.734 1 97.25 344 LEU A C 1
ATOM 2751 O O . LEU A 1 344 ? 18.891 8.422 23.422 1 97.25 344 LEU A O 1
ATOM 2755 N N . LYS A 1 345 ? 20.094 7.348 24.906 1 96.19 345 LYS A N 1
ATOM 2756 C CA . LYS A 1 345 ? 19.141 7.621 25.984 1 96.19 345 LYS A CA 1
ATOM 2757 C C . LYS A 1 345 ? 19.125 9.109 26.328 1 96.19 345 LYS A C 1
ATOM 2759 O O . LYS A 1 345 ? 18.047 9.688 26.516 1 96.19 345 LYS A O 1
ATOM 2764 N N . GLU A 1 346 ? 20.281 9.703 26.391 1 96.06 346 GLU A N 1
ATOM 2765 C CA . GLU A 1 346 ? 20.359 11.141 26.594 1 96.06 346 GLU A CA 1
ATOM 2766 C C . GLU A 1 346 ? 19.719 11.914 25.453 1 96.06 346 GLU A C 1
ATOM 2768 O O . GLU A 1 346 ? 18.984 12.875 25.688 1 96.06 346 GLU A O 1
ATOM 2773 N N . TYR A 1 347 ? 20.016 11.406 24.281 1 96 347 TYR A N 1
ATOM 2774 C CA . TYR A 1 347 ? 19.469 12.008 23.062 1 96 347 TYR A CA 1
ATOM 2775 C C . TYR A 1 347 ? 17.953 12.055 23.094 1 96 347 TYR A C 1
ATOM 2777 O O . TYR A 1 347 ? 17.344 13.102 22.859 1 96 347 TYR A O 1
ATOM 2785 N N . THR A 1 348 ? 17.297 11 23.422 1 96.31 348 THR A N 1
ATOM 2786 C CA . THR A 1 348 ? 15.844 10.922 23.438 1 96.31 348 THR A CA 1
ATOM 2787 C C . THR A 1 348 ? 15.281 11.742 24.594 1 96.31 348 THR A C 1
ATOM 2789 O O . THR A 1 348 ? 14.258 12.414 24.453 1 96.31 348 THR A O 1
ATOM 2792 N N . ALA A 1 349 ? 15.969 11.734 25.672 1 95.69 349 ALA A N 1
ATOM 2793 C CA . ALA A 1 349 ? 15.5 12.477 26.844 1 95.69 349 ALA A CA 1
ATOM 2794 C C . ALA A 1 349 ? 15.578 13.977 26.609 1 95.69 349 ALA A C 1
ATOM 2796 O O . ALA A 1 349 ? 14.648 14.719 26.938 1 95.69 349 ALA A O 1
ATOM 2797 N N . MET A 1 350 ? 16.641 14.375 26.078 1 95.19 350 MET A N 1
ATOM 2798 C CA . MET A 1 350 ? 16.859 15.812 25.922 1 95.19 350 MET A CA 1
ATOM 2799 C C . MET A 1 350 ? 15.961 16.375 24.828 1 95.19 350 MET A C 1
ATOM 2801 O O . MET A 1 350 ? 15.547 17.531 24.891 1 95.19 350 MET A O 1
ATOM 2805 N N . LEU A 1 351 ? 15.633 15.531 23.812 1 96.06 351 LEU A N 1
ATOM 2806 C CA . LEU A 1 351 ? 14.898 16.047 22.656 1 96.06 351 LEU A CA 1
ATOM 2807 C C . LEU A 1 351 ? 13.414 15.742 22.797 1 96.06 351 LEU A C 1
ATOM 2809 O O . LEU A 1 351 ? 12.641 16.016 21.875 1 96.06 351 LEU A O 1
ATOM 2813 N N . LYS A 1 352 ? 12.945 15.266 23.875 1 94.94 352 LYS A N 1
ATOM 2814 C CA . LYS A 1 352 ? 11.539 14.961 24.125 1 94.94 352 LYS A CA 1
ATOM 2815 C C . LYS A 1 352 ? 10.672 16.203 23.922 1 94.94 352 LYS A C 1
ATOM 2817 O O . LYS A 1 352 ? 9.625 16.141 23.281 1 94.94 352 LYS A O 1
ATOM 2822 N N . PRO A 1 353 ? 11.117 17.359 24.406 1 94.06 353 PRO A N 1
ATOM 2823 C CA . PRO A 1 353 ? 10.297 18.562 24.188 1 94.06 353 PRO A CA 1
ATOM 2824 C C . PRO A 1 353 ? 10.141 18.906 22.719 1 94.06 353 PRO A C 1
ATOM 2826 O O . PRO A 1 353 ? 9.078 19.375 22.297 1 94.06 353 PRO A O 1
ATOM 2829 N N . LEU A 1 354 ? 11.172 18.719 21.984 1 94.5 354 LEU A N 1
ATOM 2830 C CA . LEU A 1 354 ? 11.094 18.969 20.547 1 94.5 354 LEU A CA 1
ATOM 2831 C C . LEU A 1 354 ? 10.125 18.016 19.875 1 94.5 354 LEU A C 1
ATOM 2833 O O . LEU A 1 354 ? 9.32 18.422 19.031 1 94.5 354 LEU A O 1
ATOM 2837 N N . ALA A 1 355 ? 10.227 16.719 20.234 1 93.06 355 ALA A N 1
ATOM 2838 C CA . ALA A 1 355 ? 9.328 15.711 19.672 1 93.06 355 ALA A CA 1
ATOM 2839 C C . ALA A 1 355 ? 7.875 16.047 19.984 1 93.06 355 ALA A C 1
ATOM 2841 O O . ALA A 1 355 ? 6.992 15.844 19.156 1 93.06 355 ALA A O 1
ATOM 2842 N N . TYR A 1 356 ? 7.68 16.562 21.094 1 88.12 356 TYR A N 1
ATOM 2843 C CA . TYR A 1 356 ? 6.336 16.938 21.5 1 88.12 356 TYR A CA 1
ATOM 2844 C C . TYR A 1 356 ? 5.852 18.156 20.703 1 88.12 356 TYR A C 1
ATOM 2846 O O . TYR A 1 356 ? 4.699 18.203 20.281 1 88.12 356 TYR A O 1
ATOM 2854 N N . SER A 1 357 ? 6.719 19.078 20.531 1 87.5 357 SER A N 1
ATOM 2855 C CA . SER A 1 357 ? 6.355 20.312 19.859 1 87.5 357 SER A CA 1
ATOM 2856 C C . SER A 1 357 ? 6.059 20.078 18.375 1 87.5 357 SER A C 1
ATOM 2858 O O . SER A 1 357 ? 5.207 20.75 17.797 1 87.5 357 SER A O 1
ATOM 2860 N N . VAL A 1 358 ? 6.781 19.141 17.781 1 84.38 358 VAL A N 1
ATOM 2861 C CA . VAL A 1 358 ? 6.566 18.844 16.375 1 84.38 358 VAL A CA 1
ATOM 2862 C C . VAL A 1 358 ? 5.199 18.188 16.188 1 84.38 358 VAL A C 1
ATOM 2864 O O . VAL A 1 358 ? 4.574 18.328 15.133 1 84.38 358 VAL A O 1
ATOM 2867 N N . ASN A 1 359 ? 4.672 17.453 17.203 1 71.81 359 ASN A N 1
ATOM 2868 C CA . ASN A 1 359 ? 3.402 16.734 17.109 1 71.81 359 ASN A CA 1
ATOM 2869 C C . ASN A 1 359 ? 2.225 17.641 17.469 1 71.81 359 ASN A C 1
ATOM 2871 O O . ASN A 1 359 ? 1.092 17.375 17.062 1 71.81 359 ASN A O 1
ATOM 2875 N N . LEU A 1 360 ? 2.371 18.453 18.531 1 55.69 360 LEU A N 1
ATOM 2876 C CA . LEU A 1 360 ? 1.285 19.25 19.078 1 55.69 360 LEU A CA 1
ATOM 2877 C C . LEU A 1 360 ? 0.44 19.859 17.953 1 55.69 360 LEU A C 1
ATOM 2879 O O . LEU A 1 360 ? -0.784 19.938 18.078 1 55.69 360 LEU A O 1
ATOM 2883 N N . HIS A 1 361 ? 1.106 20.203 16.953 1 52.06 361 HIS A N 1
ATOM 2884 C CA . HIS A 1 361 ? 0.311 21 16.016 1 52.06 361 HIS A CA 1
ATOM 2885 C C . HIS A 1 361 ? -0.27 20.125 14.906 1 52.06 361 HIS A C 1
ATOM 2887 O O . HIS A 1 361 ? -0.968 20.625 14.023 1 52.06 361 HIS A O 1
ATOM 2893 N N . GLN A 1 362 ? 0.073 18.812 14.914 1 51.12 362 GLN A N 1
ATOM 2894 C CA . GLN A 1 362 ? -0.513 17.922 13.914 1 51.12 362 GLN A CA 1
ATOM 2895 C C . GLN A 1 362 ? -1.988 17.672 14.211 1 51.12 362 GLN A C 1
ATOM 2897 O O . GLN A 1 362 ? -2.746 17.297 13.312 1 51.12 362 GLN A O 1
ATOM 2902 N N . GLY A 1 363 ? -2.502 18.094 15.406 1 47.94 363 GLY A N 1
ATOM 2903 C CA . GLY A 1 363 ? -3.898 17.812 15.688 1 47.94 363 GLY A CA 1
ATOM 2904 C C . GLY A 1 363 ? -4.84 18.891 15.203 1 47.94 363 GLY A C 1
ATOM 2905 O O . GLY A 1 363 ? -4.453 20.062 15.102 1 47.94 363 GLY A O 1
ATOM 2906 N N . GLU A 1 364 ? -5.625 18.609 14.164 1 49.56 364 GLU A N 1
ATOM 2907 C CA . GLU A 1 364 ? -6.57 19.359 13.336 1 49.56 364 GLU A CA 1
ATOM 2908 C C . GLU A 1 364 ? -7.211 20.5 14.117 1 49.56 364 GLU A C 1
ATOM 2910 O O . GLU A 1 364 ? -7.203 21.656 13.664 1 49.56 364 GLU A O 1
ATOM 2915 N N . LYS A 1 365 ? -8.188 20.203 15.039 1 49.91 365 LYS A N 1
ATOM 2916 C CA . LYS A 1 365 ? -9.266 21.156 15.266 1 49.91 365 LYS A CA 1
ATOM 2917 C C . LYS A 1 365 ? -8.758 22.406 15.961 1 49.91 365 LYS A C 1
ATOM 2919 O O . LYS A 1 365 ? -9.305 23.5 15.773 1 49.91 365 LYS A O 1
ATOM 2924 N N . ASN A 1 366 ? -7.523 22.266 16.547 1 54.75 366 ASN A N 1
ATOM 2925 C CA . ASN A 1 366 ? -7.246 23.438 17.375 1 54.75 366 ASN A CA 1
ATOM 2926 C C . ASN A 1 366 ? -5.859 24 17.094 1 54.75 366 ASN A C 1
ATOM 2928 O O . ASN A 1 366 ? -5.18 24.484 18.016 1 54.75 366 ASN A O 1
ATOM 2932 N N . CYS A 1 367 ? -5.57 23.922 15.758 1 62.28 367 CYS A N 1
ATOM 2933 C CA . CYS A 1 367 ? -4.273 24.531 15.477 1 62.28 367 CYS A CA 1
ATOM 2934 C C . CYS A 1 367 ? -4.426 26.016 15.172 1 62.28 367 CYS A C 1
ATOM 2936 O O . CYS A 1 367 ? -4.91 26.391 14.102 1 62.28 367 CYS A O 1
ATOM 2938 N N . TYR A 1 368 ? -4.078 26.859 16.219 1 71.25 368 TYR A N 1
ATOM 2939 C CA . TYR A 1 368 ? -4.168 28.312 16.062 1 71.25 368 TYR A CA 1
ATOM 2940 C C . TYR A 1 368 ? -2.783 28.938 15.969 1 71.25 368 TYR A C 1
ATOM 2942 O O . TYR A 1 368 ? -1.84 28.469 16.609 1 71.25 368 TYR A O 1
ATOM 2950 N N . PHE A 1 369 ? -2.715 29.891 15.211 1 76.81 369 PHE A N 1
ATOM 2951 C CA . PHE A 1 369 ? -1.477 30.641 15.047 1 76.81 369 PHE A CA 1
ATOM 2952 C C . PHE A 1 369 ? -0.986 31.188 16.391 1 76.81 369 PHE A C 1
ATOM 2954 O O . PHE A 1 369 ? 0.221 31.266 16.625 1 76.81 369 PHE A O 1
ATOM 2961 N N . GLY A 1 370 ? -1.859 31.406 17.266 1 76.44 370 GLY A N 1
ATOM 2962 C CA . GLY A 1 370 ? -1.534 31.969 18.562 1 76.44 370 GLY A CA 1
ATOM 2963 C C . GLY A 1 370 ? -0.76 31.031 19.453 1 76.44 370 GLY A C 1
ATOM 2964 O O . GLY A 1 370 ? -0.157 31.453 20.453 1 76.44 370 GLY A O 1
ATOM 2965 N N . TYR A 1 371 ? -0.706 29.812 19.078 1 79.69 371 TYR A N 1
ATOM 2966 C CA . TYR A 1 371 ? -0.01 28.828 19.891 1 79.69 371 TYR A CA 1
ATOM 2967 C C . TYR A 1 371 ? 1.449 28.688 19.469 1 79.69 371 TYR A C 1
ATOM 2969 O O . TYR A 1 371 ? 2.252 28.078 20.172 1 79.69 371 TYR A O 1
ATOM 2977 N N . VAL A 1 372 ? 1.81 29.359 18.422 1 84.69 372 VAL A N 1
ATOM 2978 C CA . VAL A 1 372 ? 3.143 29.141 17.859 1 84.69 372 VAL A CA 1
ATOM 2979 C C . VAL A 1 372 ? 4.191 29.766 18.797 1 84.69 372 VAL A C 1
ATOM 2981 O O . VAL A 1 372 ? 5.129 29.078 19.219 1 84.69 372 VAL A O 1
ATOM 2984 N N . ILE A 1 373 ? 3.982 30.969 19.203 1 86.88 373 ILE A N 1
ATOM 2985 C CA . ILE A 1 373 ? 4.988 31.688 19.984 1 86.88 373 ILE A CA 1
ATOM 2986 C C . ILE A 1 373 ? 5.133 31.047 21.359 1 86.88 373 ILE A C 1
ATOM 2988 O O . ILE A 1 373 ? 6.238 30.703 21.781 1 86.88 373 ILE A O 1
ATOM 2992 N N . PRO A 1 374 ? 4.008 30.766 22.047 1 85.88 374 PRO A N 1
ATOM 2993 C CA . PRO A 1 374 ? 4.16 30.109 23.344 1 85.88 374 PRO A CA 1
ATOM 2994 C C . PRO A 1 374 ? 4.82 28.734 23.234 1 85.88 374 PRO A C 1
ATOM 2996 O O . PRO A 1 374 ? 5.574 28.328 24.125 1 85.88 374 PRO A O 1
ATOM 2999 N N . THR A 1 375 ? 4.516 28.062 22.234 1 86.94 375 THR A N 1
ATOM 3000 C CA . THR A 1 375 ? 5.113 26.734 22.031 1 86.94 375 THR A CA 1
ATOM 3001 C C . THR A 1 375 ? 6.621 26.859 21.828 1 86.94 375 THR A C 1
ATOM 3003 O O . THR A 1 375 ? 7.395 26.094 22.422 1 86.94 375 THR A O 1
ATOM 3006 N N . LEU A 1 376 ? 7.039 27.828 21.062 1 91.31 376 LEU A N 1
ATOM 3007 C CA . LEU A 1 376 ? 8.461 28.047 20.797 1 91.31 376 LEU A CA 1
ATOM 3008 C C . LEU A 1 376 ? 9.195 28.469 22.062 1 91.31 376 LEU A C 1
ATOM 3010 O O . LEU A 1 376 ? 10.289 27.969 22.344 1 91.31 376 LEU A O 1
ATOM 3014 N N . LEU A 1 377 ? 8.586 29.344 22.766 1 91.25 377 LEU A N 1
ATOM 3015 C CA . LEU A 1 377 ? 9.219 29.828 24 1 91.25 377 LEU A CA 1
ATOM 3016 C C . LEU A 1 377 ? 9.312 28.719 25.031 1 91.25 377 LEU A C 1
ATOM 3018 O O . LEU A 1 377 ? 10.344 28.562 25.703 1 91.25 377 LEU A O 1
ATOM 3022 N N . SER A 1 378 ? 8.25 27.969 25.141 1 91.62 378 SER A N 1
ATOM 3023 C CA . SER A 1 378 ? 8.266 26.844 26.047 1 91.62 378 SER A CA 1
ATOM 3024 C C . SER A 1 378 ? 9.312 25.812 25.641 1 91.62 378 SER A C 1
ATOM 3026 O O . SER A 1 378 ? 10.023 25.266 26.5 1 91.62 378 SER A O 1
ATOM 3028 N N . LEU A 1 379 ? 9.391 25.578 24.406 1 94.06 379 LEU A N 1
ATOM 3029 C CA . LEU A 1 379 ? 10.375 24.641 23.875 1 94.06 379 LEU A CA 1
ATOM 3030 C C . LEU A 1 379 ? 11.797 25.094 24.219 1 94.06 379 LEU A C 1
ATOM 3032 O O . LEU A 1 379 ? 12.594 24.312 24.719 1 94.06 379 LEU A O 1
ATOM 3036 N N . LYS A 1 380 ? 12.117 26.344 24 1 94.81 380 LYS A N 1
ATOM 3037 C CA . LYS A 1 380 ? 13.445 26.875 24.312 1 94.81 380 LYS A CA 1
ATOM 3038 C C . LYS A 1 380 ? 13.75 26.781 25.797 1 94.81 380 LYS A C 1
ATOM 3040 O O . LYS A 1 380 ? 14.852 26.391 26.188 1 94.81 380 LYS A O 1
ATOM 3045 N N . ALA A 1 381 ? 12.742 27.031 26.562 1 94.56 381 ALA A N 1
ATOM 3046 C CA . ALA A 1 381 ? 12.922 26.984 28 1 94.56 381 ALA A CA 1
ATOM 3047 C C . ALA A 1 381 ? 13.219 25.562 28.469 1 94.56 381 ALA A C 1
ATOM 3049 O O . ALA A 1 381 ? 14.125 25.344 29.266 1 94.56 381 ALA A O 1
ATOM 3050 N N . LYS A 1 382 ? 12.5 24.672 27.969 1 95.12 382 LYS A N 1
ATOM 3051 C CA . LYS A 1 382 ? 12.688 23.281 28.344 1 95.12 382 LYS A CA 1
ATOM 3052 C C . LYS A 1 382 ? 14.039 22.75 27.891 1 95.12 382 LYS A C 1
ATOM 3054 O O . LYS A 1 382 ? 14.695 21.984 28.594 1 95.12 382 LYS A O 1
ATOM 3059 N N . LEU A 1 383 ? 14.453 23.172 26.719 1 95.75 383 LEU A N 1
ATOM 3060 C CA . LEU A 1 383 ? 15.758 22.766 26.219 1 95.75 383 LEU A CA 1
ATOM 3061 C C . LEU A 1 383 ? 16.875 23.359 27.078 1 95.75 383 LEU A C 1
ATOM 3063 O O . LEU A 1 383 ? 17.859 22.688 27.359 1 95.75 383 LEU A O 1
ATOM 3067 N N . LEU A 1 384 ? 16.703 24.562 27.531 1 94.38 384 LEU A N 1
ATOM 3068 C CA . LEU A 1 384 ? 17.703 25.219 28.391 1 94.38 384 LEU A CA 1
ATOM 3069 C C . LEU A 1 384 ? 17.812 24.5 29.734 1 94.38 384 LEU A C 1
ATOM 3071 O O . LEU A 1 384 ? 18.906 24.391 30.297 1 94.38 384 LEU A O 1
ATOM 3075 N N . GLU A 1 385 ? 16.656 24.062 30.141 1 93.5 385 GLU A N 1
ATOM 3076 C CA . GLU A 1 385 ? 16.656 23.312 31.406 1 93.5 385 GLU A CA 1
ATOM 3077 C C . GLU A 1 385 ? 17.422 22.016 31.266 1 93.5 385 GLU A C 1
ATOM 3079 O O . GLU A 1 385 ? 18.078 21.562 32.219 1 93.5 385 GLU A O 1
ATOM 3084 N N . LYS A 1 386 ? 17.406 21.438 30.156 1 93.06 386 LYS A N 1
ATOM 3085 C CA . LYS A 1 386 ? 18.047 20.156 29.906 1 93.06 386 LYS A CA 1
ATOM 3086 C C . LYS A 1 386 ? 19.562 20.312 29.766 1 93.06 386 LYS A C 1
ATOM 3088 O O . LYS A 1 386 ? 20.312 19.344 29.875 1 93.06 386 LYS A O 1
ATOM 3093 N N . LEU A 1 387 ? 20.094 21.5 29.609 1 91.44 387 LEU A N 1
ATOM 3094 C CA . LEU A 1 387 ? 21.516 21.766 29.422 1 91.44 387 LEU A CA 1
ATOM 3095 C C . LEU A 1 387 ? 22.328 21.297 30.609 1 91.44 387 LEU A C 1
ATOM 3097 O O . LEU A 1 387 ? 23.469 20.844 30.469 1 91.44 387 LEU A O 1
ATOM 3101 N N . THR A 1 388 ? 21.703 21.312 31.719 1 88.56 388 THR A N 1
ATOM 3102 C CA . THR A 1 388 ? 22.422 20.953 32.938 1 88.56 388 THR A CA 1
ATOM 3103 C C . THR A 1 388 ? 22.406 19.438 33.156 1 88.56 388 THR A C 1
ATOM 3105 O O . THR A 1 388 ? 23.156 18.922 33.969 1 88.56 388 THR A O 1
ATOM 3108 N N . GLN A 1 389 ? 21.688 18.781 32.406 1 89.69 389 GLN A N 1
ATOM 3109 C CA . GLN A 1 389 ? 21.5 17.344 32.625 1 89.69 389 GLN A CA 1
ATOM 3110 C C . GLN A 1 389 ? 22.203 16.516 31.578 1 89.69 389 GLN A C 1
ATOM 3112 O O . GLN A 1 389 ? 22.25 15.281 31.672 1 89.69 389 GLN A O 1
ATOM 3117 N N . VAL A 1 390 ? 22.797 17.188 30.594 1 91.5 390 VAL A N 1
ATOM 3118 C CA . VAL A 1 390 ? 23.344 16.422 29.469 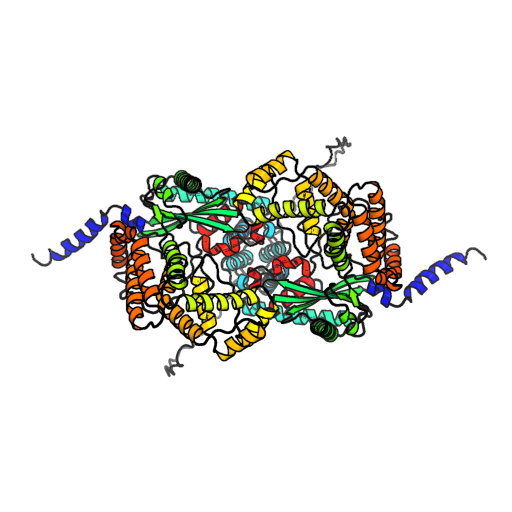1 91.5 390 VAL A CA 1
ATOM 3119 C C . VAL A 1 390 ? 24.859 16.359 29.578 1 91.5 390 VAL A C 1
ATOM 3121 O O . VAL A 1 390 ? 25.5 17.312 30.078 1 91.5 390 VAL A O 1
ATOM 3124 N N . HIS A 1 391 ? 25.438 15.258 29.109 1 90.12 391 HIS A N 1
ATOM 3125 C CA . HIS A 1 391 ? 26.875 15.055 29.156 1 90.12 391 HIS A CA 1
ATOM 3126 C C . HIS A 1 391 ? 27.5 15.164 27.781 1 90.12 391 HIS A C 1
ATOM 3128 O O . HIS A 1 391 ? 28.625 15.656 27.625 1 90.12 391 HIS A O 1
ATOM 3134 N N . PHE A 1 392 ? 26.812 14.75 26.734 1 88.56 392 PHE A N 1
ATOM 3135 C CA . PHE A 1 392 ? 27.406 14.625 25.406 1 88.56 392 PHE A CA 1
ATOM 3136 C C . PHE A 1 392 ? 26.828 15.672 24.469 1 88.56 392 PHE A C 1
ATOM 3138 O O . PHE A 1 392 ? 27.406 15.953 23.406 1 88.56 392 PHE A O 1
ATOM 3145 N N . SER A 1 393 ? 25.703 16.359 24.844 1 91.5 393 SER A N 1
ATOM 3146 C CA . SER A 1 393 ? 24.859 16.938 23.797 1 91.5 393 SER A CA 1
ATOM 3147 C C . SER A 1 393 ? 24.641 18.422 24.031 1 91.5 393 SER A C 1
ATOM 3149 O O . SER A 1 393 ? 23.656 19 23.562 1 91.5 393 SER A O 1
ATOM 3151 N N . THR A 1 394 ? 25.5 19.078 24.844 1 92.5 394 THR A N 1
ATOM 3152 C CA . THR A 1 394 ? 25.344 20.5 25.125 1 92.5 394 THR A CA 1
ATOM 3153 C C . THR A 1 394 ? 25.344 21.312 23.844 1 92.5 394 THR A C 1
ATOM 3155 O O . THR A 1 394 ? 24.469 22.172 23.641 1 92.5 394 THR A O 1
ATOM 3158 N N . HIS A 1 395 ? 26.234 21.031 22.984 1 93.56 395 HIS A N 1
ATOM 3159 C CA . HIS A 1 395 ? 26.344 21.781 21.734 1 93.56 395 HIS A CA 1
ATOM 3160 C C . HIS A 1 395 ? 25.125 21.562 20.844 1 93.56 395 HIS A C 1
ATOM 3162 O O . HIS A 1 395 ? 24.703 22.469 20.125 1 93.56 395 HIS A O 1
ATOM 3168 N N . ILE A 1 396 ? 24.578 20.375 20.875 1 94.62 396 ILE A N 1
ATOM 3169 C CA . ILE A 1 396 ? 23.406 20.062 20.062 1 94.62 396 ILE A CA 1
ATOM 3170 C C . ILE A 1 396 ? 22.219 20.922 20.516 1 94.62 396 ILE A C 1
ATOM 3172 O O . ILE A 1 396 ? 21.531 21.516 19.688 1 94.62 396 ILE A O 1
ATOM 3176 N N . ILE A 1 397 ? 22.016 21.031 21.797 1 95.44 397 ILE A N 1
ATOM 3177 C CA . ILE A 1 397 ? 20.906 21.812 22.359 1 95.44 397 ILE A CA 1
ATOM 3178 C C . ILE A 1 397 ? 21.062 23.281 21.984 1 95.44 397 ILE A C 1
ATOM 3180 O O . ILE A 1 397 ? 20.094 23.922 21.547 1 95.44 397 ILE A O 1
ATOM 3184 N N . LEU A 1 398 ? 22.266 23.75 22.125 1 95.25 398 LEU A N 1
ATOM 3185 C CA . LEU A 1 398 ? 22.516 25.156 21.828 1 95.25 398 LEU A CA 1
ATOM 3186 C C . LEU A 1 398 ? 22.281 25.453 20.344 1 95.25 398 LEU A C 1
ATOM 3188 O O . LEU A 1 398 ? 21.734 26.5 20 1 95.25 398 LEU A O 1
ATOM 3192 N N . GLU A 1 399 ? 22.625 24.531 19.531 1 95.5 399 GLU A N 1
ATOM 3193 C CA . GLU A 1 399 ? 22.422 24.719 18.094 1 95.5 399 GLU A CA 1
ATOM 3194 C C . GLU A 1 399 ? 20.938 24.672 17.75 1 95.5 399 GLU A C 1
ATOM 3196 O O . GLU A 1 399 ? 20.5 25.391 16.844 1 95.5 399 GLU A O 1
ATOM 3201 N N . ILE A 1 400 ? 20.234 23.859 18.375 1 96.19 400 ILE A N 1
ATOM 3202 C CA . ILE A 1 400 ? 18.797 23.781 18.125 1 96.19 400 ILE A CA 1
ATOM 3203 C C . ILE A 1 400 ? 18.125 25.094 18.547 1 96.19 400 ILE A C 1
ATOM 3205 O O . ILE A 1 400 ? 17.281 25.625 17.844 1 96.19 400 ILE A O 1
ATOM 3209 N N . ILE A 1 401 ? 18.516 25.625 19.703 1 96.44 401 ILE A N 1
ATOM 3210 C CA . ILE A 1 401 ? 17.969 26.891 20.203 1 96.44 401 ILE A CA 1
ATOM 3211 C C . ILE A 1 401 ? 18.297 28.016 19.219 1 96.44 401 ILE A C 1
ATOM 3213 O O . ILE A 1 401 ? 17.422 28.828 18.891 1 96.44 401 ILE A O 1
ATOM 3217 N N . LYS A 1 402 ? 19.469 27.984 18.75 1 96.5 402 LYS A N 1
ATOM 3218 C CA . LYS A 1 402 ? 19.891 28.969 17.766 1 96.5 402 LYS A CA 1
ATOM 3219 C C . LYS A 1 402 ? 19.078 28.828 16.469 1 96.5 402 LYS A C 1
ATOM 3221 O O . LYS A 1 402 ? 18.672 29.828 15.875 1 96.5 402 LYS A O 1
ATOM 3226 N N . ALA A 1 403 ? 18.922 27.609 16.062 1 96.75 403 ALA A N 1
ATOM 3227 C CA . ALA A 1 403 ? 18.156 27.344 14.852 1 96.75 403 ALA A CA 1
ATOM 3228 C C . ALA A 1 403 ? 16.719 27.828 15 1 96.75 403 ALA A C 1
ATOM 3230 O O . ALA A 1 403 ? 16.141 28.359 14.055 1 96.75 403 ALA A O 1
ATOM 3231 N N . ILE A 1 404 ? 16.125 27.641 16.172 1 96.19 404 ILE A N 1
ATOM 3232 C CA . ILE A 1 404 ? 14.766 28.125 16.438 1 96.19 404 ILE A CA 1
ATOM 3233 C C . ILE A 1 404 ? 14.719 29.641 16.297 1 96.19 404 ILE A C 1
ATOM 3235 O O . ILE A 1 404 ? 13.828 30.188 15.633 1 96.19 404 ILE A O 1
ATOM 3239 N N . ASP A 1 405 ? 15.688 30.312 16.844 1 95.56 405 ASP A N 1
ATOM 3240 C CA . ASP A 1 405 ? 15.734 31.766 16.797 1 95.56 405 ASP A CA 1
ATOM 3241 C C . ASP A 1 405 ? 15.922 32.281 15.375 1 95.56 405 ASP A C 1
ATOM 3243 O O . ASP A 1 405 ? 15.359 33.281 14.992 1 95.56 405 ASP A O 1
ATOM 3247 N N . THR A 1 406 ? 16.625 31.5 14.625 1 95.25 406 THR A N 1
ATOM 3248 C CA . THR A 1 406 ? 16.938 31.922 13.266 1 95.25 406 THR A CA 1
ATOM 3249 C C . THR A 1 406 ? 15.75 31.656 12.336 1 95.25 406 THR A C 1
ATOM 3251 O O . THR A 1 406 ? 15.305 32.562 11.617 1 95.25 406 THR A O 1
ATOM 3254 N N . ARG A 1 407 ? 15.234 30.5 12.375 1 92.81 407 ARG A N 1
ATOM 3255 C CA . ARG A 1 407 ? 14.195 30.094 11.422 1 92.81 407 ARG A CA 1
ATOM 3256 C C . ARG A 1 407 ? 12.859 30.75 11.773 1 92.81 407 ARG A C 1
ATOM 3258 O O . ARG A 1 407 ? 12.039 31 10.891 1 92.81 407 ARG A O 1
ATOM 3265 N N . PHE A 1 408 ? 12.648 31.047 13.062 1 92.75 408 PHE A N 1
ATOM 3266 C CA . PHE A 1 408 ? 11.375 31.641 13.477 1 92.75 408 PHE A CA 1
ATOM 3267 C C . PHE A 1 408 ? 11.547 33.125 13.797 1 92.75 408 PHE A C 1
ATOM 3269 O O . PHE A 1 408 ? 10.719 33.719 14.484 1 92.75 408 PHE A O 1
ATOM 3276 N N . ALA A 1 409 ? 12.586 33.688 13.32 1 92.19 409 ALA A N 1
ATOM 3277 C CA . ALA A 1 409 ? 12.875 35.094 13.617 1 92.19 409 ALA A CA 1
ATOM 3278 C C . ALA A 1 409 ? 11.719 36 13.18 1 92.19 409 ALA A C 1
ATOM 3280 O O . ALA A 1 409 ? 11.289 36.875 13.93 1 92.19 409 ALA A O 1
ATOM 3281 N N . ALA A 1 410 ? 11.164 35.719 12 1 85.19 410 ALA A N 1
ATOM 3282 C CA . ALA A 1 410 ? 10.086 36.531 11.453 1 85.19 410 ALA A CA 1
ATOM 3283 C C . ALA A 1 410 ? 8.805 36.406 12.273 1 85.19 410 ALA A C 1
ATOM 3285 O O . ALA A 1 410 ? 8.117 37.375 12.539 1 85.19 410 ALA A O 1
ATOM 3286 N N . VAL A 1 411 ? 8.594 35.281 12.719 1 87.25 411 VAL A N 1
ATOM 3287 C CA . VAL A 1 411 ? 7.387 35 13.492 1 87.25 411 VAL A CA 1
ATOM 3288 C C . VAL A 1 411 ? 7.523 35.594 14.891 1 87.25 411 VAL A C 1
ATOM 3290 O O . VAL A 1 411 ? 6.574 36.188 15.406 1 87.25 411 VAL A O 1
ATOM 3293 N N . LEU A 1 412 ? 8.641 35.5 15.453 1 88 412 LEU A N 1
ATOM 3294 C CA . LEU A 1 412 ? 8.883 36 16.797 1 88 412 LEU A CA 1
ATOM 3295 C C . LEU A 1 412 ? 8.859 37.531 16.828 1 88 412 LEU A C 1
ATOM 3297 O O . LEU A 1 412 ? 8.508 38.125 17.844 1 88 412 LEU A O 1
ATOM 3301 N N . ALA A 1 413 ? 9.094 38.031 15.672 1 87.62 413 ALA A N 1
ATOM 3302 C CA . ALA A 1 413 ? 9.125 39.5 15.578 1 87.62 413 ALA A CA 1
ATOM 3303 C C . ALA A 1 413 ? 7.777 40.031 15.094 1 87.62 413 ALA A C 1
ATOM 3305 O O . ALA A 1 413 ? 7.539 41.25 15.141 1 87.62 413 ALA A O 1
ATOM 3306 N N . SER A 1 414 ? 6.992 39.188 14.688 1 84.69 414 SER A N 1
ATOM 3307 C CA . SER A 1 414 ? 5.734 39.594 14.062 1 84.69 414 SER A CA 1
ATOM 3308 C C . SER A 1 414 ? 4.738 40.094 15.102 1 84.69 414 SER A C 1
ATOM 3310 O O . SER A 1 414 ? 4.43 39.375 16.062 1 84.69 414 SER A O 1
ATOM 3312 N N . HIS A 1 415 ? 4.262 41.281 14.797 1 81.75 415 HIS A N 1
ATOM 3313 C CA . HIS A 1 415 ? 3.229 41.844 15.656 1 81.75 415 HIS A CA 1
ATOM 3314 C C . HIS A 1 415 ? 1.944 41 15.586 1 81.75 415 HIS A C 1
ATOM 3316 O O . HIS A 1 415 ? 1.283 40.781 16.594 1 81.75 415 HIS A O 1
ATOM 3322 N N . GLU A 1 416 ? 1.702 40.562 14.492 1 77.62 416 GLU A N 1
ATOM 3323 C CA . GLU A 1 416 ? 0.506 39.75 14.281 1 77.62 416 GLU A CA 1
ATOM 3324 C C . GLU A 1 416 ? 0.565 38.438 15.094 1 77.62 416 GLU A C 1
ATOM 3326 O O . GLU A 1 416 ? -0.431 38.031 15.688 1 77.62 416 GLU A O 1
ATOM 3331 N N . ALA A 1 417 ? 1.673 37.875 15.117 1 81.81 417 ALA A N 1
ATOM 3332 C CA . ALA A 1 417 ? 1.846 36.656 15.859 1 81.81 417 ALA A CA 1
ATOM 3333 C C . ALA A 1 417 ? 1.701 36.875 17.359 1 81.81 417 ALA A C 1
ATOM 3335 O O . ALA A 1 417 ? 1.087 36.062 18.062 1 81.81 417 ALA A O 1
ATOM 3336 N N . ARG A 1 418 ? 2.193 37.938 17.812 1 80.56 418 ARG A N 1
ATOM 3337 C CA . ARG A 1 418 ? 2.102 38.281 19.219 1 80.56 418 ARG A CA 1
ATOM 3338 C C . ARG A 1 418 ? 0.658 38.562 19.625 1 80.56 418 ARG A C 1
ATOM 3340 O O . ARG A 1 418 ? 0.213 38.125 20.688 1 80.56 418 ARG A O 1
ATOM 3347 N N . MET A 1 419 ? 0.032 39.219 18.75 1 77.38 419 MET A N 1
ATOM 3348 C CA . MET A 1 419 ? -1.372 39.5 19.016 1 77.38 419 MET A CA 1
ATOM 3349 C C . MET A 1 419 ? -2.211 38.219 19.016 1 77.38 419 MET A C 1
ATOM 3351 O O . MET A 1 419 ? -3.107 38.062 19.844 1 77.38 419 MET A O 1
ATOM 3355 N N . ALA A 1 420 ? -1.919 37.406 18.109 1 77.75 420 ALA A N 1
ATOM 3356 C CA . ALA A 1 420 ? -2.633 36.156 18.047 1 77.75 420 ALA A CA 1
ATOM 3357 C C . ALA A 1 420 ? -2.457 35.344 19.344 1 77.75 420 ALA A C 1
ATOM 3359 O O . ALA A 1 420 ? -3.398 34.719 19.812 1 77.75 420 ALA A O 1
ATOM 3360 N N . HIS A 1 421 ? -1.328 35.438 19.828 1 73.44 421 HIS A N 1
ATOM 3361 C CA . HIS A 1 421 ? -1.039 34.781 21.109 1 73.44 421 HIS A CA 1
ATOM 3362 C C . HIS A 1 421 ? -1.876 35.375 22.234 1 73.44 421 HIS A C 1
ATOM 3364 O O . HIS A 1 421 ? -2.459 34.625 23.031 1 73.44 421 HIS A O 1
ATOM 3370 N N . LEU A 1 422 ? -1.99 36.625 22.266 1 66.19 422 LEU A N 1
ATOM 3371 C CA . LEU A 1 422 ? -2.723 37.312 23.328 1 66.19 422 LEU A CA 1
ATOM 3372 C C . LEU A 1 422 ? -4.215 37 23.25 1 66.19 422 LEU A C 1
ATOM 3374 O O . LEU A 1 422 ? -4.875 36.844 24.281 1 66.19 422 LEU A O 1
ATOM 3378 N N . LEU A 1 423 ? -4.707 36.906 22.078 1 64.75 423 LEU A N 1
ATOM 3379 C CA . LEU A 1 423 ? -6.125 36.625 21.875 1 64.75 423 LEU A CA 1
ATOM 3380 C C . LEU A 1 423 ? -6.461 35.188 22.25 1 64.75 423 LEU A C 1
ATOM 3382 O O . LEU A 1 423 ? -7.57 34.875 22.688 1 64.75 423 LEU A O 1
ATOM 3386 N N . ASN A 1 424 ? -5.586 34.281 21.969 1 63.22 424 ASN A N 1
ATOM 3387 C CA . ASN A 1 424 ? -5.805 32.875 22.297 1 63.22 424 ASN A CA 1
ATOM 3388 C C . ASN A 1 424 ? -5.84 32.656 23.812 1 63.22 424 ASN A C 1
ATOM 3390 O O . ASN A 1 424 ? -6.562 31.797 24.297 1 63.22 424 ASN A O 1
ATOM 3394 N N . THR A 1 425 ? -5.074 33.375 24.594 1 52.19 425 THR A N 1
ATOM 3395 C CA . THR A 1 425 ? -5.031 33.281 26.047 1 52.19 425 THR A CA 1
ATOM 3396 C C . THR A 1 425 ? -6.285 33.906 26.672 1 52.19 425 THR A C 1
ATOM 3398 O O . THR A 1 425 ? -6.734 33.469 27.719 1 52.19 425 THR A O 1
ATOM 3401 N N . THR A 1 426 ? -6.789 34.938 26.141 1 44.47 426 THR A N 1
ATOM 3402 C CA . THR A 1 426 ? -7.949 35.594 26.703 1 44.47 426 THR A CA 1
ATOM 3403 C C . THR A 1 426 ? -9.227 34.812 26.438 1 44.47 426 THR A C 1
ATOM 3405 O O . THR A 1 426 ? -10.148 34.812 27.25 1 44.47 426 THR A O 1
ATOM 3408 N N . GLY A 1 427 ? -9.445 34.312 25.344 1 40.28 427 GLY A N 1
ATOM 3409 C CA . GLY A 1 427 ? -10.664 33.531 25.125 1 40.28 427 GLY A CA 1
ATOM 3410 C C . GLY A 1 427 ? -10.758 32.312 26.016 1 40.28 427 GLY A C 1
ATOM 3411 O O . GLY A 1 427 ? -11.852 31.875 26.375 1 40.28 427 GLY A O 1
ATOM 3412 N N . HIS A 1 428 ? -9.672 31.484 26.125 1 39.47 428 HIS A N 1
ATOM 3413 C CA . HIS A 1 428 ? -9.711 30.422 27.125 1 39.47 428 HIS A CA 1
ATOM 3414 C C . HIS A 1 428 ? -9.5 30.984 28.531 1 39.47 428 HIS A C 1
ATOM 3416 O O . HIS A 1 428 ? -9.227 30.234 29.469 1 39.47 428 HIS A O 1
ATOM 3422 N N . ALA A 1 429 ? -9.5 32.156 28.859 1 33.59 429 ALA A N 1
ATOM 3423 C CA . ALA A 1 429 ? -9.469 32.594 30.25 1 33.59 429 ALA A CA 1
ATOM 3424 C C . ALA A 1 429 ? -10.547 31.875 31.078 1 33.59 429 ALA A C 1
ATOM 3426 O O . ALA A 1 429 ? -10.508 31.891 32.312 1 33.59 429 ALA A O 1
ATOM 3427 N N . SER A 1 430 ? -11.758 31.641 30.688 1 32.06 430 SER A N 1
ATOM 3428 C CA . SER A 1 430 ? -12.586 30.906 31.641 1 32.06 430 SER A CA 1
ATOM 3429 C C . SER A 1 430 ? -12.031 29.5 31.891 1 32.06 430 SER A C 1
ATOM 3431 O O . SER A 1 430 ? -12.516 28.797 32.781 1 32.06 430 SER A O 1
ATOM 3433 N N . SER A 1 431 ? -11.617 28.688 30.906 1 30.06 431 SER A N 1
ATOM 3434 C CA . SER A 1 431 ? -10.992 27.469 31.422 1 30.06 431 SER A CA 1
ATOM 3435 C C . SER A 1 431 ? -9.594 27.734 31.953 1 30.06 431 SER A C 1
ATOM 3437 O O . SER A 1 431 ? -8.773 28.359 31.281 1 30.06 431 SER A O 1
ATOM 3439 N N . PRO A 1 432 ? -9.328 27.781 33.375 1 28.83 432 PRO A N 1
ATOM 3440 C CA . PRO A 1 432 ? -8.094 28.109 34.062 1 28.83 432 PRO A CA 1
ATOM 3441 C C . PRO A 1 432 ? -6.84 27.797 33.25 1 28.83 432 PRO A C 1
ATOM 3443 O O . PRO A 1 432 ? -6.672 28.328 32.156 1 28.83 432 PRO A O 1
ATOM 3446 N N . GLN A 1 433 ? -5.816 26.906 34.094 1 27.5 433 GLN A N 1
ATOM 3447 C CA . GLN A 1 433 ? -4.418 26.484 34.062 1 27.5 433 GLN A CA 1
ATOM 3448 C C . GLN A 1 433 ? -4.109 25.672 32.812 1 27.5 433 GLN A C 1
ATOM 3450 O O . GLN A 1 433 ? -4.535 24.531 32.688 1 27.5 433 GLN A O 1
ATOM 3455 N N . VAL A 1 434 ? -4.184 26.047 31.75 1 29.06 434 VAL A N 1
ATOM 3456 C CA . VAL A 1 434 ? -3.475 25.234 30.766 1 29.06 434 VAL A CA 1
ATOM 3457 C C . VAL A 1 434 ? -2.055 24.953 31.25 1 29.06 434 VAL A C 1
ATOM 3459 O O . VAL A 1 434 ? -1.171 25.812 31.141 1 29.06 434 VAL A O 1
ATOM 3462 N N . THR A 1 435 ? -1.838 24.578 32.531 1 27.05 435 THR A N 1
ATOM 3463 C CA . THR A 1 435 ? -0.604 23.906 32.938 1 27.05 435 THR A CA 1
ATOM 3464 C C . THR A 1 435 ? -0.156 22.906 31.875 1 27.05 435 THR A C 1
ATOM 3466 O O . THR A 1 435 ? -0.987 22.266 31.234 1 27.05 435 THR A O 1
ATOM 3469 N N . CYS A 1 436 ? 1.036 23.094 31.219 1 28.22 436 CYS A N 1
ATOM 3470 C CA . CYS A 1 436 ? 1.89 22.172 30.5 1 28.22 436 CYS A CA 1
ATOM 3471 C C . CYS A 1 436 ? 1.696 20.75 30.984 1 28.22 436 CYS A C 1
ATOM 3473 O O . CYS A 1 436 ? 2.557 19.891 30.781 1 28.22 436 CYS A O 1
ATOM 3475 N N . SER A 1 437 ? 0.817 20.484 32.062 1 27.28 437 SER A N 1
ATOM 3476 C CA . SER A 1 437 ? 0.799 19.094 32.469 1 27.28 437 SER A CA 1
ATOM 3477 C C . SER A 1 437 ? 0.405 18.172 31.328 1 27.28 437 SER A C 1
ATOM 3479 O O . SER A 1 437 ? 0.783 18.406 30.172 1 27.28 437 SER A O 1
ATOM 3481 N N . THR A 1 438 ? -0.557 17.016 31.734 1 28.52 438 THR A N 1
ATOM 3482 C CA . THR A 1 438 ? -0.731 15.703 31.109 1 28.52 438 THR A CA 1
ATOM 3483 C C . THR A 1 438 ? -1.499 15.828 29.797 1 28.52 438 THR A C 1
ATOM 3485 O O . THR A 1 438 ? -2.715 16.031 29.812 1 28.52 438 THR A O 1
ATOM 3488 N N . LEU A 1 439 ? -1.085 16.562 28.922 1 29.73 439 LEU A N 1
ATOM 3489 C CA . LEU A 1 439 ? -1.391 16.594 27.5 1 29.73 439 LEU A CA 1
ATOM 3490 C C . LEU A 1 439 ? -1.733 15.203 26.984 1 29.73 439 LEU A C 1
ATOM 3492 O O . LEU A 1 439 ? -1.731 14.969 25.766 1 29.73 439 LEU A O 1
ATOM 3496 N N . ASP A 1 440 ? -1.86 14.234 27.828 1 28.72 440 ASP A N 1
ATOM 3497 C CA . ASP A 1 440 ? -2.223 12.891 27.375 1 28.72 440 ASP A CA 1
ATOM 3498 C C . ASP A 1 440 ? -3.643 12.867 26.812 1 28.72 440 ASP A C 1
ATOM 3500 O O . ASP A 1 440 ? -4.238 11.797 26.656 1 28.72 440 ASP A O 1
ATOM 3504 N N . ASP A 1 441 ? -4.359 13.961 26.938 1 29.77 441 ASP A N 1
ATOM 3505 C CA . ASP A 1 441 ? -5.746 13.734 26.547 1 29.77 441 ASP A CA 1
ATOM 3506 C C . ASP A 1 441 ? -5.836 13.289 25.094 1 29.77 441 ASP A C 1
ATOM 3508 O O . ASP A 1 441 ? -5.039 13.719 24.25 1 29.77 441 ASP A O 1
ATOM 3512 N N . GLU A 1 442 ? -6.621 12.227 24.844 1 30.61 442 GLU A N 1
ATOM 3513 C CA . GLU A 1 442 ? -7.023 11.578 23.609 1 30.61 442 GLU A CA 1
ATOM 3514 C C . GLU A 1 442 ? -7.516 12.594 22.578 1 30.61 442 GLU A C 1
ATOM 3516 O O . GLU A 1 442 ? -8.586 13.18 22.75 1 30.61 442 GLU A O 1
ATOM 3521 N N . VAL A 1 443 ? -6.754 13.383 22.172 1 30.38 443 VAL A N 1
ATOM 3522 C CA . VAL A 1 443 ? -7.105 14.273 21.078 1 30.38 443 VAL A CA 1
ATOM 3523 C C . VAL A 1 443 ? -7.891 13.492 20.016 1 30.38 443 VAL A C 1
ATOM 3525 O O . VAL A 1 443 ? -7.418 12.477 19.5 1 30.38 443 VAL A O 1
ATOM 3528 N N . GLN A 1 444 ? -9.227 13.484 20.141 1 30.41 444 GLN A N 1
ATOM 3529 C CA . GLN A 1 444 ? -10.117 13.039 19.062 1 30.41 444 GLN A CA 1
ATOM 3530 C C . GLN A 1 444 ? -9.625 13.531 17.703 1 30.41 444 GLN A C 1
ATOM 3532 O O . GLN A 1 444 ? -9.453 14.734 17.5 1 30.41 444 GLN A O 1
ATOM 3537 N N . SER A 1 445 ? -8.859 12.852 17 1 31.03 445 SER A N 1
ATOM 3538 C CA . SER A 1 445 ? -8.352 13.109 15.664 1 31.03 445 SER A CA 1
ATOM 3539 C C . SER A 1 445 ? -9.469 13.508 14.703 1 31.03 445 SER A C 1
ATOM 3541 O O . SER A 1 445 ? -10.43 12.75 14.523 1 31.03 445 SER A O 1
ATOM 3543 N N . SER A 1 446 ? -10.055 14.641 14.734 1 33.72 446 SER A N 1
ATOM 3544 C CA . SER A 1 446 ? -10.922 15.07 13.641 1 33.72 446 SER A CA 1
ATOM 3545 C C . SER A 1 446 ? -10.32 14.727 12.281 1 33.72 446 SER A C 1
ATOM 3547 O O . SER A 1 446 ? -9.094 14.719 12.125 1 33.72 446 SER A O 1
ATOM 3549 N N . PRO A 1 447 ? -11.117 14.188 11.414 1 39.59 447 PRO A N 1
ATOM 3550 C CA . PRO A 1 447 ? -10.656 13.75 10.094 1 39.59 447 PRO A CA 1
ATOM 3551 C C . PRO A 1 447 ? -10.031 14.883 9.281 1 39.59 447 PRO A C 1
ATOM 3553 O O . PRO A 1 447 ? -10.633 15.945 9.141 1 39.59 447 PRO A O 1
ATOM 3556 N N . CYS A 1 448 ? -8.891 15.258 9.586 1 42.69 448 CYS A N 1
ATOM 3557 C CA . CYS A 1 448 ? -8.148 16.141 8.695 1 42.69 448 CYS A CA 1
ATOM 3558 C C . CYS A 1 448 ? -8.18 15.625 7.262 1 42.69 448 CYS A C 1
ATOM 3560 O O . CYS A 1 448 ? -8.258 14.414 7.035 1 42.69 448 CYS A O 1
ATOM 3562 N N . LEU A 1 449 ? -8.617 16.594 6.434 1 43.81 449 LEU A N 1
ATOM 3563 C CA . LEU A 1 449 ? -8.609 16.234 5.023 1 43.81 449 LEU A CA 1
ATOM 3564 C C . LEU A 1 449 ? -7.488 15.25 4.723 1 43.81 449 LEU A C 1
ATOM 3566 O O . LEU A 1 449 ? -7.664 14.32 3.928 1 43.81 449 LEU A O 1
ATOM 3570 N N . PHE A 1 450 ? -6.414 15.547 5.574 1 45.47 450 PHE A N 1
ATOM 3571 C CA . PHE A 1 450 ? -5.219 14.844 5.109 1 45.47 450 PHE A CA 1
ATOM 3572 C C . PHE A 1 450 ? -4.957 13.602 5.953 1 45.47 450 PHE A C 1
ATOM 3574 O O . PHE A 1 450 ? -3.967 12.898 5.738 1 45.47 450 PHE A O 1
ATOM 3581 N N . SER A 1 451 ? -5.605 13.594 7.059 1 44.34 451 SER A N 1
ATOM 3582 C CA . SER A 1 451 ? -5.414 12.375 7.836 1 44.34 451 SER A CA 1
ATOM 3583 C C . SER A 1 451 ? -5.77 11.141 7.02 1 44.34 451 SER A C 1
ATOM 3585 O O . SER A 1 451 ? -5.34 10.031 7.34 1 44.34 451 SER A O 1
ATOM 3587 N N . HIS A 1 452 ? -6.523 11.406 6.031 1 39.97 452 HIS A N 1
ATOM 3588 C CA . HIS A 1 452 ? -6.996 10.273 5.242 1 39.97 452 HIS A CA 1
ATOM 3589 C C . HIS A 1 452 ? -5.934 9.828 4.238 1 39.97 452 HIS A C 1
ATOM 3591 O O . HIS A 1 452 ? -6.234 9.07 3.311 1 39.97 452 HIS A O 1
ATOM 3597 N N . ARG A 1 453 ? -4.777 10.438 4.371 1 42.31 453 ARG A N 1
ATOM 3598 C CA . ARG A 1 453 ? -3.742 10.117 3.398 1 42.31 453 ARG A CA 1
ATOM 3599 C C . ARG A 1 453 ? -3.586 8.609 3.244 1 42.31 453 ARG A C 1
ATOM 3601 O O . ARG A 1 453 ? -3.391 8.109 2.135 1 42.31 453 ARG A O 1
ATOM 3608 N N . GLY A 1 454 ? -3.826 7.961 4.457 1 46.34 454 GLY A N 1
ATOM 3609 C CA . GLY A 1 454 ? -3.572 6.535 4.34 1 46.34 454 GLY A CA 1
ATOM 3610 C C . GLY A 1 454 ? -4.605 5.809 3.498 1 46.34 454 GLY A C 1
ATOM 3611 O O . GLY A 1 454 ? -4.297 4.801 2.859 1 46.34 454 GLY A O 1
ATOM 3612 N N . LEU A 1 455 ? -5.758 6.301 3.566 1 47.88 455 LEU A N 1
ATOM 3613 C CA . LEU A 1 455 ? -6.801 5.629 2.795 1 47.88 455 LEU A CA 1
ATOM 3614 C C . LEU A 1 455 ? -6.711 6.008 1.32 1 47.88 455 LEU A C 1
ATOM 3616 O O . LEU A 1 455 ? -7.066 5.211 0.449 1 47.88 455 LEU A O 1
ATOM 3620 N N . VAL A 1 456 ? -6.309 7.273 1.2 1 47.09 456 VAL A N 1
ATOM 3621 C CA . VAL A 1 456 ? -6.406 7.875 -0.126 1 47.09 456 VAL A CA 1
ATOM 3622 C C . VAL A 1 456 ? -5.473 7.145 -1.092 1 47.09 456 VAL A C 1
ATOM 3624 O O . VAL A 1 456 ? -5.781 7.008 -2.277 1 47.09 456 VAL A O 1
ATOM 3627 N N . PHE A 1 457 ? -4.422 6.648 -0.475 1 49.97 457 PHE A N 1
ATOM 3628 C CA . PHE A 1 457 ? -3.457 6.234 -1.486 1 49.97 457 PHE A CA 1
ATOM 3629 C C . PHE A 1 457 ? -3.248 4.727 -1.449 1 49.97 457 PHE A C 1
ATOM 3631 O O . PHE A 1 457 ? -2.135 4.242 -1.668 1 49.97 457 PHE A O 1
ATOM 3638 N N . THR A 1 458 ? -4.387 4.152 -1.054 1 52.66 458 THR A N 1
ATOM 3639 C CA . THR A 1 458 ? -4.312 2.701 -1.157 1 52.66 458 THR A CA 1
ATOM 3640 C C . THR A 1 458 ? -4.457 2.254 -2.609 1 52.66 458 THR A C 1
ATOM 3642 O O . THR A 1 458 ? -5.02 2.977 -3.434 1 52.66 458 THR A O 1
ATOM 3645 N N . PRO A 1 459 ? -3.793 1.196 -2.92 1 53.06 459 PRO A N 1
ATOM 3646 C CA . PRO A 1 459 ? -3.977 0.685 -4.281 1 53.06 459 PRO A CA 1
ATOM 3647 C C . PRO A 1 459 ? -5.445 0.585 -4.68 1 53.06 459 PRO A C 1
ATOM 3649 O O . PRO A 1 459 ? -5.777 0.695 -5.863 1 53.06 459 PRO A O 1
ATOM 3652 N N . HIS A 1 460 ? -6.285 0.474 -3.691 1 51.53 460 HIS A N 1
ATOM 3653 C CA . HIS A 1 460 ? -7.715 0.394 -3.975 1 51.53 460 HIS A CA 1
ATOM 3654 C C . HIS A 1 460 ? -8.25 1.73 -4.473 1 51.53 460 HIS A C 1
ATOM 3656 O O . HIS A 1 460 ? -9.07 1.771 -5.398 1 51.53 460 HIS A O 1
ATOM 3662 N N . CYS A 1 461 ? -7.836 2.828 -3.896 1 48.81 461 CYS A N 1
ATOM 3663 C CA . CYS A 1 461 ? -8.289 4.156 -4.297 1 48.81 461 CYS A CA 1
ATOM 3664 C C . CYS A 1 461 ? -7.695 4.551 -5.645 1 48.81 461 CYS A C 1
ATOM 3666 O O . CYS A 1 461 ? -8.219 5.434 -6.32 1 48.81 461 CYS A O 1
ATOM 3668 N N . ASN A 1 462 ? -6.738 3.816 -6.055 1 53.47 462 ASN A N 1
ATOM 3669 C CA . ASN A 1 462 ? -6.074 4.098 -7.324 1 53.47 462 ASN A CA 1
ATOM 3670 C C . ASN A 1 462 ? -6.98 3.791 -8.516 1 53.47 462 ASN A C 1
ATOM 3672 O O . ASN A 1 462 ? -6.699 4.211 -9.641 1 53.47 462 ASN A O 1
ATOM 3676 N N . ARG A 1 463 ? -8.172 3.324 -8.125 1 65.19 463 ARG A N 1
ATOM 3677 C CA . ARG A 1 463 ? -9.039 2.959 -9.242 1 65.19 463 ARG A CA 1
ATOM 3678 C C . ARG A 1 463 ? -10.016 4.082 -9.562 1 65.19 463 ARG A C 1
ATOM 3680 O O . ARG A 1 463 ? -10.766 3.996 -10.539 1 65.19 463 ARG A O 1
ATOM 3687 N N . MET A 1 464 ? -9.93 5.172 -8.828 1 78.5 464 MET A N 1
ATOM 3688 C CA . MET A 1 464 ? -10.758 6.34 -9.109 1 78.5 464 MET A CA 1
ATOM 3689 C C . MET A 1 464 ? -9.984 7.363 -9.938 1 78.5 464 MET A C 1
ATOM 3691 O O . MET A 1 464 ? -8.766 7.488 -9.805 1 78.5 464 MET A O 1
ATOM 3695 N N . THR A 1 465 ? -10.781 8.039 -10.805 1 85.06 465 THR A N 1
ATOM 3696 C CA . THR A 1 465 ? -10.141 9.148 -11.5 1 85.06 465 THR A CA 1
ATOM 3697 C C . THR A 1 465 ? -9.734 10.242 -10.516 1 85.06 465 THR A C 1
ATOM 3699 O O . THR A 1 465 ? -10.281 10.328 -9.422 1 85.06 465 THR A O 1
ATOM 3702 N N . ASP A 1 466 ? -8.75 11.07 -10.906 1 85.38 466 ASP A N 1
ATOM 3703 C CA . ASP A 1 466 ? -8.289 12.156 -10.055 1 85.38 466 ASP A CA 1
ATOM 3704 C C . ASP A 1 466 ? -9.438 13.109 -9.703 1 85.38 466 ASP A C 1
ATOM 3706 O O . ASP A 1 466 ? -9.531 13.586 -8.57 1 85.38 466 ASP A O 1
ATOM 3710 N N . LYS A 1 467 ? -10.305 13.273 -10.648 1 90.44 467 LYS A N 1
ATOM 3711 C CA . LYS A 1 467 ? -11.43 14.188 -10.453 1 90.44 467 LYS A CA 1
ATOM 3712 C C . LYS A 1 467 ? -12.406 13.633 -9.414 1 90.44 467 LYS A C 1
ATOM 3714 O O . LYS A 1 467 ? -12.805 14.344 -8.492 1 90.44 467 LYS A O 1
ATOM 3719 N N . HIS A 1 468 ? -12.781 12.43 -9.578 1 90.5 468 HIS A N 1
ATOM 3720 C CA . HIS A 1 468 ? -13.734 11.82 -8.656 1 90.5 468 HIS A CA 1
ATOM 3721 C C . HIS A 1 468 ? -13.133 11.648 -7.273 1 90.5 468 HIS A C 1
ATOM 3723 O O . HIS A 1 468 ? -13.836 11.742 -6.266 1 90.5 468 HIS A O 1
ATOM 3729 N N . PHE A 1 469 ? -11.867 11.414 -7.273 1 87.31 469 PHE A N 1
ATOM 3730 C CA . PHE A 1 469 ? -11.172 11.312 -5.996 1 87.31 469 PHE A CA 1
ATOM 3731 C C . PHE A 1 469 ? -11.273 12.617 -5.219 1 87.31 469 PHE A C 1
ATOM 3733 O O . PHE A 1 469 ? -11.594 12.617 -4.031 1 87.31 469 PHE A O 1
ATOM 3740 N N . GLU A 1 470 ? -10.969 13.664 -5.871 1 89 470 GLU A N 1
ATOM 3741 C CA . GLU A 1 470 ? -11.102 14.977 -5.25 1 89 470 GLU A CA 1
ATOM 3742 C C . GLU A 1 470 ? -12.531 15.227 -4.77 1 89 470 GLU A C 1
ATOM 3744 O O . GLU A 1 470 ? -12.742 15.672 -3.643 1 89 470 GLU A O 1
ATOM 3749 N N . GLN A 1 471 ? -13.5 14.883 -5.578 1 92.38 471 GLN A N 1
ATOM 3750 C CA . GLN A 1 471 ? -14.898 15.141 -5.262 1 92.38 471 GLN A CA 1
ATOM 3751 C C . GLN A 1 471 ? -15.328 14.375 -4.012 1 92.38 471 GLN A C 1
ATOM 3753 O O . GLN A 1 471 ? -15.953 14.945 -3.113 1 92.38 471 GLN A O 1
ATOM 3758 N N . VAL A 1 472 ? -14.969 13.164 -3.969 1 89.94 472 VAL A N 1
ATOM 3759 C CA . VAL A 1 472 ? -15.375 12.32 -2.844 1 89.94 472 VAL A CA 1
ATOM 3760 C C . VAL A 1 472 ? -14.703 12.812 -1.564 1 89.94 472 VAL A C 1
ATOM 3762 O O . VAL A 1 472 ? -15.336 12.875 -0.508 1 89.94 472 VAL A O 1
ATOM 3765 N N . LEU A 1 473 ? -13.477 13.203 -1.637 1 87.94 473 LEU A N 1
ATOM 3766 C CA . LEU A 1 473 ? -12.742 13.664 -0.466 1 87.94 473 LEU A CA 1
ATOM 3767 C C . LEU A 1 473 ? -13.336 14.961 0.071 1 87.94 473 LEU A C 1
ATOM 3769 O O . LEU A 1 473 ? -13.477 15.125 1.284 1 87.94 473 LEU A O 1
ATOM 3773 N N . LEU A 1 474 ? -13.578 15.844 -0.836 1 91.75 474 LEU A N 1
ATOM 3774 C CA . LEU A 1 474 ? -14.133 17.125 -0.412 1 91.75 474 LEU A CA 1
ATOM 3775 C C . LEU A 1 474 ? -15.531 16.953 0.168 1 91.75 474 LEU A C 1
ATOM 3777 O O . LEU A 1 474 ? -15.898 17.625 1.131 1 91.75 474 LEU A O 1
ATOM 3781 N N . LEU A 1 475 ? -16.344 16.047 -0.447 1 92.44 475 LEU A N 1
ATOM 3782 C CA . LEU A 1 475 ? -17.672 15.766 0.094 1 92.44 475 LEU A CA 1
ATOM 3783 C C . LEU A 1 475 ? -17.562 15.195 1.503 1 92.44 475 LEU A C 1
ATOM 3785 O O . LEU A 1 475 ? -18.375 15.531 2.373 1 92.44 475 LEU A O 1
ATOM 3789 N N . ARG A 1 476 ? -16.625 14.359 1.686 1 88.31 476 ARG A N 1
ATOM 3790 C CA . ARG A 1 476 ? -16.422 13.75 2.996 1 88.31 476 ARG A CA 1
ATOM 3791 C C . ARG A 1 476 ? -16.031 14.805 4.031 1 88.31 476 ARG A C 1
ATOM 3793 O O . ARG A 1 476 ? -16.594 14.828 5.133 1 88.31 476 ARG A O 1
ATOM 3800 N N . TYR A 1 477 ? -15.18 15.664 3.674 1 85.5 477 TYR A N 1
ATOM 3801 C CA . TYR A 1 477 ? -14.648 16.641 4.613 1 85.5 477 TYR A CA 1
ATOM 3802 C C . TYR A 1 477 ? -15.68 17.734 4.91 1 85.5 477 TYR A C 1
ATOM 3804 O O . TYR A 1 477 ? -15.75 18.234 6.031 1 85.5 477 TYR A O 1
ATOM 3812 N N . ASN A 1 478 ? -16.422 18.109 3.906 1 87.81 478 ASN A N 1
ATOM 3813 C CA . ASN A 1 478 ? -17.328 19.25 4.051 1 87.81 478 ASN A CA 1
ATOM 3814 C C . ASN A 1 478 ? -18.734 18.781 4.426 1 87.81 478 ASN A C 1
ATOM 3816 O O . ASN A 1 478 ? -19.703 19.516 4.227 1 87.81 478 ASN A O 1
ATOM 3820 N N . HIS A 1 479 ? -18.938 17.469 4.82 1 72.19 479 HIS A N 1
ATOM 3821 C CA . HIS A 1 479 ? -20.266 16.906 5.066 1 72.19 479 HIS A CA 1
ATOM 3822 C C . HIS A 1 479 ? -21.094 17.812 5.973 1 72.19 479 HIS A C 1
ATOM 3824 O O . HIS A 1 479 ? -22.328 17.812 5.891 1 72.19 479 HIS A O 1
ATOM 3830 N N . LEU A 1 480 ? -20.516 18.531 6.848 1 52.47 480 LEU A N 1
ATOM 3831 C CA . LEU A 1 480 ? -21.328 19.391 7.707 1 52.47 480 LEU A CA 1
ATOM 3832 C C . LEU A 1 480 ? -21.859 20.594 6.934 1 52.47 480 LEU A C 1
ATOM 3834 O O . LEU A 1 480 ? -22.734 21.312 7.414 1 52.47 480 LEU A O 1
ATOM 3838 N N . TYR A 1 481 ? -21.406 20.766 5.707 1 45.34 481 TYR A N 1
ATOM 3839 C CA . TYR A 1 481 ? -21.922 21.938 4.992 1 45.34 481 TYR A CA 1
ATOM 3840 C C . TYR A 1 481 ? -22.875 21.516 3.883 1 45.34 481 TYR A C 1
ATOM 3842 O O . TYR A 1 481 ? -22.734 20.438 3.301 1 45.34 481 TYR A O 1
ATOM 3850 N N . LEU B 1 1 ? -25.953 -62.531 -35.562 1 17.05 1 LEU B N 1
ATOM 3851 C CA . LEU B 1 1 ? -24.766 -62.938 -34.812 1 17.05 1 LEU B CA 1
ATOM 3852 C C . LEU B 1 1 ? -23.781 -61.812 -34.688 1 17.05 1 LEU B C 1
ATOM 3854 O O . LEU B 1 1 ? -23.047 -61.719 -33.688 1 17.05 1 LEU B O 1
ATOM 3858 N N . LYS B 1 2 ? -23.453 -61 -35.906 1 19.45 2 LYS B N 1
ATOM 3859 C CA . LYS B 1 2 ? -22.391 -60 -36.062 1 19.45 2 LYS B CA 1
ATOM 3860 C C . LYS B 1 2 ? -22.703 -58.75 -35.25 1 19.45 2 LYS B C 1
ATOM 3862 O O . LYS B 1 2 ? -21.812 -57.969 -34.938 1 19.45 2 LYS B O 1
ATOM 3867 N N . LYS B 1 3 ? -24 -58.219 -35.406 1 22.41 3 LYS B N 1
ATOM 3868 C CA . LYS B 1 3 ? -24.359 -56.906 -34.875 1 22.41 3 LYS B CA 1
ATOM 3869 C C . LYS B 1 3 ? -24.062 -56.781 -33.406 1 22.41 3 LYS B C 1
ATOM 3871 O O . LYS B 1 3 ? -23.984 -55.688 -32.844 1 22.41 3 LYS B O 1
ATOM 3876 N N . HIS B 1 4 ? -24.281 -57.906 -32.656 1 25.19 4 HIS B N 1
ATOM 3877 C CA . HIS B 1 4 ? -24.297 -57.938 -31.203 1 25.19 4 HIS B CA 1
ATOM 3878 C C . HIS B 1 4 ? -22.891 -57.719 -30.641 1 25.19 4 HIS B C 1
ATOM 3880 O O . HIS B 1 4 ? -22.703 -57.656 -29.422 1 25.19 4 HIS B O 1
ATOM 3886 N N . VAL B 1 5 ? -21.844 -58.062 -31.438 1 27.33 5 VAL B N 1
ATOM 3887 C CA . VAL B 1 5 ? -20.484 -58.188 -30.906 1 27.33 5 VAL B CA 1
ATOM 3888 C C . VAL B 1 5 ? -19.891 -56.812 -30.656 1 27.33 5 VAL B C 1
ATOM 3890 O O . VAL B 1 5 ? -19.047 -56.625 -29.781 1 27.33 5 VAL B O 1
ATOM 3893 N N . GLU B 1 6 ? -20.234 -55.812 -31.578 1 26.62 6 GLU B N 1
ATOM 3894 C CA . GLU B 1 6 ? -19.391 -54.625 -31.641 1 26.62 6 GLU B CA 1
ATOM 3895 C C . GLU B 1 6 ? -19.625 -53.719 -30.438 1 26.62 6 GLU B C 1
ATOM 3897 O O . GLU B 1 6 ? -18.781 -52.906 -30.094 1 26.62 6 GLU B O 1
ATOM 3902 N N . VAL B 1 7 ? -20.906 -53.656 -29.891 1 29.52 7 VAL B N 1
ATOM 3903 C CA . VAL B 1 7 ? -21.219 -52.75 -28.797 1 29.52 7 VAL B CA 1
ATOM 3904 C C . VAL B 1 7 ? -20.469 -53.188 -27.531 1 29.52 7 VAL B C 1
ATOM 3906 O O . VAL B 1 7 ? -20.281 -52.375 -26.609 1 29.52 7 VAL B O 1
ATOM 3909 N N . SER B 1 8 ? -20.094 -54.531 -27.391 1 28.48 8 SER B N 1
ATOM 3910 C CA . SER B 1 8 ? -19.516 -55.062 -26.156 1 28.48 8 SER B CA 1
ATOM 3911 C C . SER B 1 8 ? -18.094 -54.531 -25.969 1 28.48 8 SER B C 1
ATOM 3913 O O . SER B 1 8 ? -17.578 -54.5 -24.844 1 28.48 8 SER B O 1
ATOM 3915 N N . SER B 1 9 ? -17.359 -54.344 -27.062 1 27.44 9 SER B N 1
ATOM 3916 C CA . SER B 1 9 ? -15.93 -54.062 -26.938 1 27.44 9 SER B CA 1
ATOM 3917 C C . SER B 1 9 ? -15.711 -52.625 -26.438 1 27.44 9 SER B C 1
ATOM 3919 O O . SER B 1 9 ? -14.664 -52.312 -25.859 1 27.44 9 SER B O 1
ATOM 3921 N N . LEU B 1 10 ? -16.609 -51.625 -26.859 1 27.47 10 LEU B N 1
ATOM 3922 C CA . LEU B 1 10 ? -16.391 -50.25 -26.422 1 27.47 10 LEU B CA 1
ATOM 3923 C C . LEU B 1 10 ? -16.625 -50.125 -24.922 1 27.47 10 LEU B C 1
ATOM 3925 O O . LEU B 1 10 ? -16.031 -49.25 -24.281 1 27.47 10 LEU B O 1
ATOM 3929 N N . LYS B 1 11 ? -17.547 -50.938 -24.312 1 29.75 11 LYS B N 1
ATOM 3930 C CA . LYS B 1 11 ? -17.781 -50.906 -22.875 1 29.75 11 LYS B CA 1
ATOM 3931 C C . LYS B 1 11 ? -16.562 -51.438 -22.109 1 29.75 11 LYS B C 1
ATOM 3933 O O . LYS B 1 11 ? -16.391 -51.125 -20.922 1 29.75 11 LYS B O 1
ATOM 3938 N N . LYS B 1 12 ? -15.898 -52.375 -22.609 1 29.17 12 LYS B N 1
ATOM 3939 C CA . LYS B 1 12 ? -14.75 -52.875 -21.875 1 29.17 12 LYS B CA 1
ATOM 3940 C C . LYS B 1 12 ? -13.641 -51.812 -21.781 1 29.17 12 LYS B C 1
ATOM 3942 O O . LYS B 1 12 ? -12.844 -51.844 -20.844 1 29.17 12 LYS B O 1
ATOM 3947 N N . LYS B 1 13 ? -13.367 -51.062 -22.875 1 32.19 13 LYS B N 1
ATOM 3948 C CA . LYS B 1 13 ? -12.289 -50.062 -22.812 1 32.19 13 LYS B CA 1
ATOM 3949 C C . LYS B 1 13 ? -12.609 -48.969 -21.812 1 32.19 13 LYS B C 1
ATOM 3951 O O . LYS B 1 13 ? -11.719 -48.469 -21.141 1 32.19 13 LYS B O 1
ATOM 3956 N N . VAL B 1 14 ? -13.883 -48.531 -21.719 1 30.73 14 VAL B N 1
ATOM 3957 C CA . VAL B 1 14 ? -14.195 -47.562 -20.688 1 30.73 14 VAL B CA 1
ATOM 3958 C C . VAL B 1 14 ? -14.031 -48.219 -19.312 1 30.73 14 VAL B C 1
ATOM 3960 O O . VAL B 1 14 ? -13.625 -47.531 -18.359 1 30.73 14 VAL B O 1
ATOM 3963 N N . PHE B 1 15 ? -14.367 -49.562 -19.031 1 28.16 15 PHE B N 1
ATOM 3964 C CA . PHE B 1 15 ? -14.211 -50.219 -17.719 1 28.16 15 PHE B CA 1
ATOM 3965 C C . PHE B 1 15 ? -12.742 -50.312 -17.344 1 28.16 15 PHE B C 1
ATOM 3967 O O . PHE B 1 15 ? -12.391 -50.25 -16.172 1 28.16 15 PHE B O 1
ATOM 3974 N N . LEU B 1 16 ? -11.82 -50.812 -18.266 1 27.34 16 LEU B N 1
ATOM 3975 C CA . LEU B 1 16 ? -10.414 -50.875 -17.891 1 27.34 16 LEU B CA 1
ATOM 3976 C C . LEU B 1 16 ? -9.883 -49.5 -17.547 1 27.34 16 LEU B C 1
ATOM 3978 O O . LEU B 1 16 ? -8.953 -49.375 -16.734 1 27.34 16 LEU B O 1
ATOM 3982 N N . LEU B 1 17 ? -10.328 -48.438 -18.297 1 29.98 17 LEU B N 1
ATOM 3983 C CA . LEU B 1 17 ? -9.906 -47.094 -17.906 1 29.98 17 LEU B CA 1
ATOM 3984 C C . LEU B 1 17 ? -10.367 -46.781 -16.5 1 29.98 17 LEU B C 1
ATOM 3986 O O . LEU B 1 17 ? -9.812 -45.875 -15.852 1 29.98 17 LEU B O 1
ATOM 3990 N N . LEU B 1 18 ? -11.5 -47.344 -16.047 1 30.31 18 LEU B N 1
ATOM 3991 C CA . LEU B 1 18 ? -11.953 -47.094 -14.68 1 30.31 18 LEU B CA 1
ATOM 3992 C C . LEU B 1 18 ? -10.992 -47.719 -13.664 1 30.31 18 LEU B C 1
ATOM 3994 O O . LEU B 1 18 ? -11.094 -47.469 -12.469 1 30.31 18 LEU B O 1
ATOM 3998 N N . GLN B 1 19 ? -10.422 -48.938 -13.969 1 26.58 19 GLN B N 1
ATOM 3999 C CA . GLN B 1 19 ? -9.523 -49.562 -12.984 1 26.58 19 GLN B CA 1
ATOM 4000 C C . GLN B 1 19 ? -8.188 -48.812 -12.938 1 26.58 19 GLN B C 1
ATOM 4002 O O . GLN B 1 19 ? -7.215 -49.344 -12.375 1 26.58 19 GLN B O 1
ATOM 4007 N N . LEU B 1 20 ? -7.902 -47.938 -13.883 1 29.39 20 LEU B N 1
ATOM 4008 C CA . LEU B 1 20 ? -6.617 -47.25 -13.766 1 29.39 20 LEU B CA 1
ATOM 4009 C C . LEU B 1 20 ? -6.504 -46.562 -12.422 1 29.39 20 LEU B C 1
ATOM 4011 O O . LEU B 1 20 ? -7.477 -45.969 -11.938 1 29.39 20 LEU B O 1
ATOM 4015 N N . PRO B 1 21 ? -5.473 -46.969 -11.594 1 27.94 21 PRO B N 1
ATOM 4016 C CA . PRO B 1 21 ? -5.312 -46.469 -10.227 1 27.94 21 PRO B CA 1
ATOM 4017 C C . PRO B 1 21 ? -5.562 -44.969 -10.117 1 27.94 21 PRO B C 1
ATOM 4019 O O . PRO B 1 21 ? -5.352 -44.219 -11.078 1 27.94 21 PRO B O 1
ATOM 4022 N N . CYS B 1 22 ? -6.543 -44.594 -9.211 1 29.03 22 CYS B N 1
ATOM 4023 C CA . CYS B 1 22 ? -7 -43.312 -8.68 1 29.03 22 CYS B CA 1
ATOM 4024 C C . CYS B 1 22 ? -5.852 -42.312 -8.609 1 29.03 22 CYS B C 1
ATOM 4026 O O . CYS B 1 22 ? -6.059 -41.125 -8.258 1 29.03 22 CYS B O 1
ATOM 4028 N N . PHE B 1 23 ? -4.602 -42.875 -8.688 1 30.58 23 PHE B N 1
ATOM 4029 C CA . PHE B 1 23 ? -3.459 -41.969 -8.547 1 30.58 23 PHE B CA 1
ATOM 4030 C C . PHE B 1 23 ? -3.398 -40.969 -9.703 1 30.58 23 PHE B C 1
ATOM 4032 O O . PHE B 1 23 ? -3.008 -39.844 -9.523 1 30.58 23 PHE B O 1
ATOM 4039 N N . ILE B 1 24 ? -3.807 -41.438 -10.945 1 31.16 24 ILE B N 1
ATOM 4040 C CA . ILE B 1 24 ? -3.615 -40.594 -12.125 1 31.16 24 ILE B CA 1
ATOM 4041 C C . ILE B 1 24 ? -4.59 -39.438 -12.094 1 31.16 24 ILE B C 1
ATOM 4043 O O . ILE B 1 24 ? -4.246 -38.312 -12.484 1 31.16 24 ILE B O 1
ATOM 4047 N N . ILE B 1 25 ? -5.797 -39.688 -11.594 1 30.27 25 ILE B N 1
ATOM 4048 C CA . ILE B 1 25 ? -6.816 -38.656 -11.672 1 30.27 25 ILE B CA 1
ATOM 4049 C C . ILE B 1 25 ? -6.387 -37.438 -10.844 1 30.27 25 ILE B C 1
ATOM 4051 O O . ILE B 1 25 ? -6.547 -36.281 -11.281 1 30.27 25 ILE B O 1
ATOM 4055 N N . CYS B 1 26 ? -5.84 -37.75 -9.633 1 30.23 26 CYS B N 1
ATOM 4056 C CA . CYS B 1 26 ? -5.527 -36.656 -8.742 1 30.23 26 CYS B CA 1
ATOM 4057 C C . CYS B 1 26 ? -4.395 -35.781 -9.312 1 30.23 26 CYS B C 1
ATOM 4059 O O . CYS B 1 26 ? -4.184 -34.656 -8.875 1 30.23 26 CYS B O 1
ATOM 4061 N N . PHE B 1 27 ? -3.459 -36.469 -10.117 1 33.25 27 PHE B N 1
ATOM 4062 C CA . PHE B 1 27 ? -2.264 -35.719 -10.516 1 33.25 27 PHE B CA 1
ATOM 4063 C C . PHE B 1 27 ? -2.617 -34.594 -11.469 1 33.25 27 PHE B C 1
ATOM 4065 O O . PHE B 1 27 ? -1.729 -33.938 -12.016 1 33.25 27 PHE B O 1
ATOM 4072 N N . LEU B 1 28 ? -3.904 -34.469 -11.734 1 31.16 28 LEU B N 1
ATOM 4073 C CA . LEU B 1 28 ? -4.316 -33.438 -12.672 1 31.16 28 LEU B CA 1
ATOM 4074 C C . LEU B 1 28 ? -4.004 -32.031 -12.125 1 31.16 28 LEU B C 1
ATOM 4076 O O . LEU B 1 28 ? -4.105 -31.047 -12.844 1 31.16 28 LEU B O 1
ATOM 4080 N N . PHE B 1 29 ? -3.838 -31.844 -10.766 1 29.17 29 PHE B N 1
ATOM 4081 C CA . PHE B 1 29 ? -4.043 -30.5 -10.234 1 29.17 29 PHE B CA 1
ATOM 4082 C C . PHE B 1 29 ? -2.713 -29.766 -10.086 1 29.17 29 PHE B C 1
ATOM 4084 O O . PHE B 1 29 ? -1.87 -30.156 -9.273 1 29.17 29 PHE B O 1
ATOM 4091 N N . VAL B 1 30 ? -2.016 -29.469 -11.102 1 28.03 30 VAL B N 1
ATOM 4092 C CA . VAL B 1 30 ? -0.878 -28.609 -10.82 1 28.03 30 VAL B CA 1
ATOM 4093 C C . VAL B 1 30 ? -1.375 -27.219 -10.398 1 28.03 30 VAL B C 1
ATOM 4095 O O . VAL B 1 30 ? -2.236 -26.641 -11.055 1 28.03 30 VAL B O 1
ATOM 4098 N N . CYS B 1 31 ? -1.3 -26.906 -9.133 1 28.17 31 CYS B N 1
ATOM 4099 C CA . CYS B 1 31 ? -1.651 -25.703 -8.375 1 28.17 31 CYS B CA 1
ATOM 4100 C C . CYS B 1 31 ? -0.976 -24.469 -8.961 1 28.17 31 CYS B C 1
ATOM 4102 O O . CYS B 1 31 ? 0.247 -24.328 -8.891 1 28.17 31 CYS B O 1
ATOM 4104 N N . LEU B 1 32 ? -1.413 -23.969 -10.094 1 27.36 32 LEU B N 1
ATOM 4105 C CA . LEU B 1 32 ? -0.888 -22.734 -10.672 1 27.36 32 LEU B CA 1
ATOM 4106 C C . LEU B 1 32 ? -1.279 -21.531 -9.82 1 27.36 32 LEU B C 1
ATOM 4108 O O . LEU B 1 32 ? -2.467 -21.266 -9.617 1 27.36 32 LEU B O 1
ATOM 4112 N N . LEU B 1 33 ? -0.591 -21.172 -8.883 1 28.39 33 LEU B N 1
ATOM 4113 C CA . LEU B 1 33 ? -0.693 -20.031 -7.977 1 28.39 33 LEU B CA 1
ATOM 4114 C C . LEU B 1 33 ? -0.633 -18.719 -8.75 1 28.39 33 LEU B C 1
ATOM 4116 O O . LEU B 1 33 ? 0.427 -18.328 -9.25 1 28.39 33 LEU B O 1
ATOM 4120 N N . PHE B 1 34 ? -1.308 -18.469 -9.945 1 28.03 34 PHE B N 1
ATOM 4121 C CA . PHE B 1 34 ? -0.972 -17.297 -10.742 1 28.03 34 PHE B CA 1
ATOM 4122 C C . PHE B 1 34 ? -1.614 -16.047 -10.148 1 28.03 34 PHE B C 1
ATOM 4124 O O . PHE B 1 34 ? -2.725 -16.094 -9.617 1 28.03 34 PHE B O 1
ATOM 4131 N N . PHE B 1 35 ? -0.814 -15.07 -9.82 1 27.06 35 PHE B N 1
ATOM 4132 C CA . PHE B 1 35 ? -1.057 -13.672 -9.461 1 27.06 35 PHE B CA 1
ATOM 4133 C C . PHE B 1 35 ? -1.729 -12.93 -10.617 1 27.06 35 PHE B C 1
ATOM 4135 O O . PHE B 1 35 ? -1.16 -12.82 -11.703 1 27.06 35 PHE B O 1
ATOM 4142 N N . PHE B 1 36 ? -3.023 -13.016 -10.891 1 28.38 36 PHE B N 1
ATOM 4143 C CA . PHE B 1 36 ? -3.781 -12.398 -11.969 1 28.38 36 PHE B CA 1
ATOM 4144 C C . PHE B 1 36 ? -3.641 -10.883 -11.938 1 28.38 36 PHE B C 1
ATOM 4146 O O . PHE B 1 36 ? -3.91 -10.25 -10.914 1 28.38 36 PHE B O 1
ATOM 4153 N N . GLN B 1 37 ? -2.727 -10.391 -12.75 1 25.7 37 GLN B N 1
ATOM 4154 C CA . GLN B 1 37 ? -2.662 -8.992 -13.164 1 25.7 37 GLN B CA 1
ATOM 4155 C C . GLN B 1 37 ? -3.965 -8.555 -13.836 1 25.7 37 GLN B C 1
ATOM 4157 O O . GLN B 1 37 ? -4.594 -9.336 -14.547 1 25.7 37 GLN B O 1
ATOM 4162 N N . ARG B 1 38 ? -4.633 -7.531 -13.414 1 25.64 38 ARG B N 1
ATOM 4163 C CA . ARG B 1 38 ? -5.793 -6.812 -13.93 1 25.64 38 ARG B CA 1
ATOM 4164 C C . ARG B 1 38 ? -5.602 -6.426 -15.391 1 25.64 38 ARG B C 1
ATOM 4166 O O . ARG B 1 38 ? -4.742 -5.602 -15.711 1 25.64 38 ARG B O 1
ATOM 4173 N N . MET B 1 39 ? -5.57 -7.379 -16.375 1 23.64 39 MET B N 1
ATOM 4174 C CA . MET B 1 39 ? -5.504 -6.977 -17.781 1 23.64 39 MET B CA 1
ATOM 4175 C C . MET B 1 39 ? -6.688 -6.09 -18.141 1 23.64 39 MET B C 1
ATOM 4177 O O . MET B 1 39 ? -7.832 -6.398 -17.797 1 23.64 39 MET B O 1
ATOM 4181 N N . HIS B 1 40 ? -6.492 -4.852 -18.391 1 21.38 40 HIS B N 1
ATOM 4182 C CA . HIS B 1 40 ? -7.41 -3.9 -19.016 1 21.38 40 HIS B CA 1
ATOM 4183 C C . HIS B 1 40 ? -7.887 -4.402 -20.375 1 21.38 40 HIS B C 1
ATOM 4185 O O . HIS B 1 40 ? -7.082 -4.871 -21.188 1 21.38 40 HIS B O 1
ATOM 4191 N N . PRO B 1 41 ? -9.117 -4.895 -20.594 1 23.2 41 PRO B N 1
ATOM 4192 C CA . PRO B 1 41 ? -9.703 -5.336 -21.859 1 23.2 41 PRO B CA 1
ATOM 4193 C C . PRO B 1 41 ? -9.516 -4.316 -22.984 1 23.2 41 PRO B C 1
ATOM 4195 O O . PRO B 1 41 ? -9.844 -3.139 -22.812 1 23.2 41 PRO B O 1
ATOM 4198 N N . ARG B 1 42 ? -8.477 -4.344 -23.797 1 20.59 42 ARG B N 1
ATOM 4199 C CA . ARG B 1 42 ? -8.375 -3.547 -25.016 1 20.59 42 ARG B CA 1
ATOM 4200 C C . ARG B 1 42 ? -9.68 -3.586 -25.812 1 20.59 42 ARG B C 1
ATOM 4202 O O . ARG B 1 42 ? -10.477 -4.52 -25.656 1 20.59 42 ARG B O 1
ATOM 4209 N N . VAL B 1 43 ? -9.859 -2.594 -26.906 1 22.12 43 VAL B N 1
ATOM 4210 C CA . VAL B 1 43 ? -10.797 -1.943 -27.812 1 22.12 43 VAL B CA 1
ATOM 4211 C C . VAL B 1 43 ? -11.211 -2.916 -28.906 1 22.12 43 VAL B C 1
ATOM 4213 O O . VAL B 1 43 ? -10.422 -3.205 -29.812 1 22.12 43 VAL B O 1
ATOM 4216 N N . MET B 1 44 ? -11.547 -4.113 -28.688 1 20.09 44 MET B N 1
ATOM 4217 C CA . MET B 1 44 ? -11.953 -4.801 -29.906 1 20.09 44 MET B CA 1
ATOM 4218 C C . MET B 1 44 ? -12.992 -3.98 -30.672 1 20.09 44 MET B C 1
ATOM 4220 O O . MET B 1 44 ? -14.07 -3.695 -30.141 1 20.09 44 MET B O 1
ATOM 4224 N N . HIS B 1 45 ? -12.547 -3.018 -31.562 1 21.28 45 HIS B N 1
ATOM 4225 C CA . HIS B 1 45 ? -13.336 -2.324 -32.562 1 21.28 45 HIS B CA 1
ATOM 4226 C C . HIS B 1 45 ? -14.109 -3.312 -33.438 1 21.28 45 HIS B C 1
ATOM 4228 O O . HIS B 1 45 ? -13.508 -4.059 -34.219 1 21.28 45 HIS B O 1
ATOM 4234 N N . SER B 1 46 ? -15.031 -4.027 -32.875 1 19.94 46 SER B N 1
ATOM 4235 C CA . SER B 1 46 ? -15.93 -4.914 -33.594 1 19.94 46 SER B CA 1
ATOM 4236 C C . SER B 1 46 ? -16.438 -4.254 -34.875 1 19.94 46 SER B C 1
ATOM 4238 O O . SER B 1 46 ? -16.531 -3.027 -34.969 1 19.94 46 SER B O 1
ATOM 4240 N N . LEU B 1 47 ? -16.5 -5.07 -35.938 1 18.81 47 LEU B N 1
ATOM 4241 C CA . LEU B 1 47 ? -16.891 -5.125 -37.344 1 18.81 47 LEU B CA 1
ATOM 4242 C C . LEU B 1 47 ? -18.266 -4.492 -37.562 1 18.81 47 LEU B C 1
ATOM 4244 O O . LEU B 1 47 ? -19.078 -4.434 -36.625 1 18.81 47 LEU B O 1
ATOM 4248 N N . PRO B 1 48 ? -18.562 -4.102 -38.781 1 19.34 48 PRO B N 1
ATOM 4249 C CA . PRO B 1 48 ? -19.609 -3.295 -39.406 1 19.34 48 PRO B CA 1
ATOM 4250 C C . PRO B 1 48 ? -21.016 -3.809 -39.094 1 19.34 48 PRO B C 1
ATOM 4252 O O . PRO B 1 48 ? -21.188 -4.977 -38.75 1 19.34 48 PRO B O 1
ATOM 4255 N N . LYS B 1 49 ? -21.859 -2.863 -38.906 1 19.33 49 LYS B N 1
ATOM 4256 C CA . LYS B 1 49 ? -23.297 -2.848 -38.688 1 19.33 49 LYS B CA 1
ATOM 4257 C C . LYS B 1 49 ? -24.016 -3.648 -39.781 1 19.33 49 LYS B C 1
ATOM 4259 O O . LYS B 1 49 ? -24.031 -3.248 -40.938 1 19.33 49 LYS B O 1
ATOM 4264 N N . ALA B 1 50 ? -23.781 -4.945 -39.812 1 17.94 50 ALA B N 1
ATOM 4265 C CA . ALA B 1 50 ? -24.594 -5.57 -40.844 1 17.94 50 ALA B CA 1
ATOM 4266 C C . ALA B 1 50 ? -26.047 -5.113 -40.75 1 17.94 50 ALA B C 1
ATOM 4268 O O . ALA B 1 50 ? -26.594 -5.008 -39.656 1 17.94 50 ALA B O 1
ATOM 4269 N N . ASN B 1 51 ? -26.609 -4.387 -41.75 1 20.2 51 ASN B N 1
ATOM 4270 C CA . ASN B 1 51 ? -27.875 -3.758 -42.094 1 20.2 51 ASN B CA 1
ATOM 4271 C C . ASN B 1 51 ? -29.031 -4.746 -42 1 20.2 51 ASN B C 1
ATOM 4273 O O . ASN B 1 51 ? -30.141 -4.461 -42.469 1 20.2 51 ASN B O 1
ATOM 4277 N N . THR B 1 52 ? -28.875 -5.828 -41.25 1 17.61 52 THR B N 1
ATOM 4278 C CA . THR B 1 52 ? -29.938 -6.75 -41.656 1 17.61 52 THR B CA 1
ATOM 4279 C C . THR B 1 52 ? -31.312 -6.109 -41.469 1 17.61 52 THR B C 1
ATOM 4281 O O . THR B 1 52 ? -31.594 -5.523 -40.406 1 17.61 52 THR B O 1
ATOM 4284 N N . LEU B 1 53 ? -32.031 -5.805 -42.562 1 19.8 53 LEU B N 1
ATOM 4285 C CA . LEU B 1 53 ? -33.344 -5.285 -42.969 1 19.8 53 LEU B CA 1
ATOM 4286 C C . LEU B 1 53 ? -34.469 -6.105 -42.375 1 19.8 53 LEU B C 1
ATOM 4288 O O . LEU B 1 53 ? -35.656 -5.879 -42.688 1 19.8 53 LEU B O 1
ATOM 4292 N N . ASP B 1 54 ? -34.219 -6.844 -41.281 1 18.16 54 ASP B N 1
ATOM 4293 C CA . ASP B 1 54 ? -35.344 -7.777 -41.156 1 18.16 54 ASP B CA 1
ATOM 4294 C C . ASP B 1 54 ? -36.656 -7.027 -40.969 1 18.16 54 ASP B C 1
ATOM 4296 O O . ASP B 1 54 ? -36.781 -6.176 -40.094 1 18.16 54 ASP B O 1
ATOM 4300 N N . HIS B 1 55 ? -37.5 -6.938 -42 1 19.62 55 HIS B N 1
ATOM 4301 C CA . HIS B 1 55 ? -38.812 -6.34 -42.312 1 19.62 55 HIS B CA 1
ATOM 4302 C C . HIS B 1 55 ? -39.875 -6.801 -41.344 1 19.62 55 HIS B C 1
ATOM 4304 O O . HIS B 1 55 ? -40.938 -6.191 -41.25 1 19.62 55 HIS B O 1
ATOM 4310 N N . GLY B 1 56 ? -39.719 -7.98 -40.688 1 18.92 56 GLY B N 1
ATOM 4311 C CA . GLY B 1 56 ? -41 -8.625 -40.688 1 18.92 56 GLY B CA 1
ATOM 4312 C C . GLY B 1 56 ? -42.062 -7.891 -39.875 1 18.92 56 GLY B C 1
ATOM 4313 O O . GLY B 1 56 ? -41.719 -7.195 -38.906 1 18.92 56 GLY B O 1
ATOM 4314 N N . ASN B 1 57 ? -43.25 -7.531 -40.375 1 20.27 57 ASN B N 1
ATOM 4315 C CA . ASN B 1 57 ? -44.469 -6.785 -40.125 1 20.27 57 ASN B CA 1
ATOM 4316 C C . ASN B 1 57 ? -45.25 -7.355 -38.969 1 20.27 57 ASN B C 1
ATOM 4318 O O . ASN B 1 57 ? -46.375 -6.906 -38.688 1 20.27 57 ASN B O 1
ATOM 4322 N N . GLU B 1 58 ? -44.781 -8.469 -38.281 1 19.55 58 GLU B N 1
ATOM 4323 C CA . GLU B 1 58 ? -45.969 -9.156 -37.844 1 19.55 58 GLU B CA 1
ATOM 4324 C C . GLU B 1 58 ? -46.781 -8.297 -36.875 1 19.55 58 GLU B C 1
ATOM 4326 O O . GLU B 1 58 ? -46.219 -7.469 -36.156 1 19.55 58 GLU B O 1
ATOM 4331 N N . GLN B 1 59 ? -48.125 -8.375 -36.875 1 21.67 59 GLN B N 1
ATOM 4332 C CA . GLN B 1 59 ? -49.406 -7.809 -36.469 1 21.67 59 GLN B CA 1
ATOM 4333 C C . GLN B 1 59 ? -49.688 -8.023 -34.969 1 21.67 59 GLN B C 1
ATOM 4335 O O . GLN B 1 59 ? -50.438 -8.922 -34.594 1 21.67 59 GLN B O 1
ATOM 4340 N N . SER B 1 60 ? -48.656 -7.871 -34.094 1 20.41 60 SER B N 1
ATOM 4341 C CA . SER B 1 60 ? -48.969 -8.43 -32.781 1 20.41 60 SER B CA 1
ATOM 4342 C C . SER B 1 60 ? -50.219 -7.766 -32.188 1 20.41 60 SER B C 1
ATOM 4344 O O . SER B 1 60 ? -50.375 -6.547 -32.281 1 20.41 60 SER B O 1
ATOM 4346 N N . GLY B 1 61 ? -51.281 -8.531 -32.031 1 21.31 61 GLY B N 1
ATOM 4347 C CA . GLY B 1 61 ? -52.625 -8.352 -31.484 1 21.31 61 GLY B CA 1
ATOM 4348 C C . GLY B 1 61 ? -52.625 -7.793 -30.078 1 21.31 61 GLY B C 1
ATOM 4349 O O . GLY B 1 61 ? -51.688 -7.992 -29.312 1 21.31 61 GLY B O 1
ATOM 4350 N N . LYS B 1 62 ? -53.375 -6.715 -29.828 1 24.09 62 LYS B N 1
ATOM 4351 C CA . LYS B 1 62 ? -53.625 -5.75 -28.766 1 24.09 62 LYS B CA 1
ATOM 4352 C C . LYS B 1 62 ? -54.156 -6.434 -27.516 1 24.09 62 LYS B C 1
ATOM 4354 O O . LYS B 1 62 ? -55.344 -6.387 -27.25 1 24.09 62 LYS B O 1
ATOM 4359 N N . ASP B 1 63 ? -53.688 -7.695 -27.094 1 21.92 63 ASP B N 1
ATOM 4360 C CA . ASP B 1 63 ? -54.531 -8.219 -26.031 1 21.92 63 ASP B CA 1
ATOM 4361 C C . ASP B 1 63 ? -54.5 -7.297 -24.812 1 21.92 63 ASP B C 1
ATOM 4363 O O . ASP B 1 63 ? -53.438 -6.914 -24.328 1 21.92 63 ASP B O 1
ATOM 4367 N N . THR B 1 64 ? -55.531 -6.543 -24.562 1 23.98 64 THR B N 1
ATOM 4368 C CA . THR B 1 64 ? -55.906 -5.582 -23.531 1 23.98 64 THR B CA 1
ATOM 4369 C C . THR B 1 64 ? -55.875 -6.23 -22.156 1 23.98 64 THR B C 1
ATOM 4371 O O . THR B 1 64 ? -56.875 -6.832 -21.719 1 23.98 64 THR B O 1
ATOM 4374 N N . THR B 1 65 ? -54.969 -7.125 -21.812 1 25.06 65 THR B N 1
ATOM 4375 C CA . THR B 1 65 ? -55.25 -7.766 -20.547 1 25.06 65 THR B CA 1
ATOM 4376 C C . THR B 1 65 ? -55.344 -6.727 -19.422 1 25.06 65 THR B C 1
ATOM 4378 O O . THR B 1 65 ? -54.531 -5.789 -19.375 1 25.06 65 THR B O 1
ATOM 4381 N N . PRO B 1 66 ? -56.438 -6.75 -18.609 1 27.58 66 PRO B N 1
ATOM 4382 C CA . PRO B 1 66 ? -56.812 -5.84 -17.531 1 27.58 66 PRO B CA 1
ATOM 4383 C C . PRO B 1 66 ? -55.75 -5.668 -16.469 1 27.58 66 PRO B C 1
ATOM 4385 O O . PRO B 1 66 ? -54.906 -6.555 -16.297 1 27.58 66 PRO B O 1
ATOM 4388 N N . LEU B 1 67 ? -55.5 -4.449 -16.016 1 28.91 67 LEU B N 1
ATOM 4389 C CA . LEU B 1 67 ? -54.469 -3.943 -15.102 1 28.91 67 LEU B CA 1
ATOM 4390 C C . LEU B 1 67 ? -54.562 -4.641 -13.75 1 28.91 67 LEU B C 1
ATOM 4392 O O . LEU B 1 67 ? -55.625 -4.754 -13.164 1 28.91 67 LEU B O 1
ATOM 4396 N N . PRO B 1 68 ? -53.719 -5.672 -13.445 1 28.33 68 PRO B N 1
ATOM 4397 C CA . PRO B 1 68 ? -53.875 -6.34 -12.148 1 28.33 68 PRO B CA 1
ATOM 4398 C C . PRO B 1 68 ? -54.031 -5.359 -10.992 1 28.33 68 PRO B C 1
ATOM 4400 O O . PRO B 1 68 ? -53.625 -4.195 -11.102 1 28.33 68 PRO B O 1
ATOM 4403 N N . PHE B 1 69 ? -54.938 -5.641 -10.078 1 28.66 69 PHE B N 1
ATOM 4404 C CA . PHE B 1 69 ? -55.375 -5.012 -8.828 1 28.66 69 PHE B CA 1
ATOM 4405 C C . PHE B 1 69 ? -54.156 -4.637 -7.988 1 28.66 69 PHE B C 1
ATOM 4407 O O . PHE B 1 69 ? -53.094 -5.285 -8.07 1 28.66 69 PHE B O 1
ATOM 4414 N N . LYS B 1 70 ? -54.188 -3.438 -7.387 1 30.92 70 LYS B N 1
ATOM 4415 C CA . LYS B 1 70 ? -53.25 -2.838 -6.438 1 30.92 70 LYS B CA 1
ATOM 4416 C C . LYS B 1 70 ? -52.875 -3.822 -5.332 1 30.92 70 LYS B C 1
ATOM 4418 O O . LYS B 1 70 ? -53.719 -4.215 -4.535 1 30.92 70 LYS B O 1
ATOM 4423 N N . GLN B 1 71 ? -52.188 -4.871 -5.527 1 29.45 71 GLN B N 1
ATOM 4424 C CA . GLN B 1 71 ? -51.781 -5.805 -4.48 1 29.45 71 GLN B CA 1
ATOM 4425 C C . GLN B 1 71 ? -51.406 -5.066 -3.199 1 29.45 71 GLN B C 1
ATOM 4427 O O . GLN B 1 71 ? -50.75 -4.023 -3.25 1 29.45 71 GLN B O 1
ATOM 4432 N N . ALA B 1 72 ? -52.156 -5.23 -2.129 1 33.84 72 ALA B N 1
ATOM 4433 C CA . ALA B 1 72 ? -51.938 -4.812 -0.748 1 33.84 72 ALA B CA 1
ATOM 4434 C C . ALA B 1 72 ? -50.438 -4.812 -0.406 1 33.84 72 ALA B C 1
ATOM 4436 O O . ALA B 1 72 ? -49.688 -5.691 -0.846 1 33.84 72 ALA B O 1
ATOM 4437 N N . ILE B 1 73 ? -49.844 -3.678 -0.355 1 36.19 73 ILE B N 1
ATOM 4438 C CA . ILE B 1 73 ? -48.5 -3.447 0.139 1 36.19 73 ILE B CA 1
ATOM 4439 C C . ILE B 1 73 ? -48.156 -4.453 1.238 1 36.19 73 ILE B C 1
ATOM 4441 O O . ILE B 1 73 ? -48.781 -4.426 2.314 1 36.19 73 ILE B O 1
ATOM 4445 N N . LEU B 1 74 ? -48.156 -5.719 0.943 1 38 74 LEU B N 1
ATOM 4446 C CA . LEU B 1 74 ? -47.688 -6.727 1.887 1 38 74 LEU B CA 1
ATOM 4447 C C . LEU B 1 74 ? -46.594 -6.168 2.773 1 38 74 LEU B C 1
ATOM 4449 O O . LEU B 1 74 ? -45.719 -5.449 2.295 1 38 74 LEU B O 1
ATOM 4453 N N . SER B 1 75 ? -46.875 -5.867 3.953 1 44.66 75 SER B N 1
ATOM 4454 C CA . SER B 1 75 ? -46 -5.543 5.07 1 44.66 75 SER B CA 1
ATOM 4455 C C . SER B 1 75 ? -44.688 -6.348 5.008 1 44.66 75 SER B C 1
ATOM 4457 O O . SER B 1 75 ? -44.719 -7.574 4.914 1 44.66 75 SER B O 1
ATOM 4459 N N . ILE B 1 76 ? -43.75 -6.062 4.117 1 53.25 76 ILE B N 1
ATOM 4460 C CA . ILE B 1 76 ? -42.469 -6.766 4.137 1 53.25 76 ILE B CA 1
ATOM 4461 C C . ILE B 1 76 ? -42.031 -7.008 5.582 1 53.25 76 ILE B C 1
ATOM 4463 O O . ILE B 1 76 ? -41.938 -6.066 6.375 1 53.25 76 ILE B O 1
ATOM 4467 N N . PRO B 1 77 ? -42.281 -8.203 6.02 1 60.59 77 PRO B N 1
ATOM 4468 C CA . PRO B 1 77 ? -41.875 -8.5 7.391 1 60.59 77 PRO B CA 1
ATOM 4469 C C . PRO B 1 77 ? -40.5 -7.922 7.727 1 60.59 77 PRO B C 1
ATOM 4471 O O . PRO B 1 77 ? -39.656 -7.785 6.844 1 60.59 77 PRO B O 1
ATOM 4474 N N . ALA B 1 78 ? -40.469 -7.207 8.82 1 75 78 ALA B N 1
ATOM 4475 C CA . ALA B 1 78 ? -39.25 -6.625 9.359 1 75 78 ALA B CA 1
ATOM 4476 C C . ALA B 1 78 ? -38.094 -7.645 9.367 1 75 78 ALA B C 1
ATOM 4478 O O . ALA B 1 78 ? -38.312 -8.828 9.641 1 75 78 ALA B O 1
ATOM 4479 N N . ILE B 1 79 ? -37.031 -7.434 8.727 1 86.19 79 ILE B N 1
ATOM 4480 C CA . ILE B 1 79 ? -35.844 -8.305 8.68 1 86.19 79 ILE B CA 1
ATOM 4481 C C . ILE B 1 79 ? -35.406 -8.656 10.102 1 86.19 79 ILE B C 1
ATOM 4483 O O . ILE B 1 79 ? -35.5 -7.824 11.008 1 86.19 79 ILE B O 1
ATOM 4487 N N . THR B 1 80 ? -35.156 -9.883 10.344 1 90 80 THR B N 1
ATOM 4488 C CA . THR B 1 80 ? -34.719 -10.352 11.656 1 90 80 THR B CA 1
ATOM 4489 C C . THR B 1 80 ? -33.281 -9.977 11.922 1 90 80 THR B C 1
ATOM 4491 O O . THR B 1 80 ? -32.531 -9.711 10.984 1 90 80 THR B O 1
ATOM 4494 N N . GLN B 1 81 ? -32.969 -9.891 13.211 1 92.94 81 GLN B N 1
ATOM 4495 C CA . GLN B 1 81 ? -31.578 -9.586 13.594 1 92.94 81 GLN B CA 1
ATOM 4496 C C . GLN B 1 81 ? -30.625 -10.656 13.086 1 92.94 81 GLN B C 1
ATOM 4498 O O . GLN B 1 81 ? -29.5 -10.352 12.695 1 92.94 81 GLN B O 1
ATOM 4503 N N . MET B 1 82 ? -31.094 -11.852 13.156 1 92.56 82 MET B N 1
ATOM 4504 C CA . MET B 1 82 ? -30.266 -12.961 12.688 1 92.56 82 MET B CA 1
ATOM 4505 C C . MET B 1 82 ? -29.938 -12.805 11.203 1 92.56 82 MET B C 1
ATOM 4507 O O . MET B 1 82 ? -28.812 -13.055 10.789 1 92.56 82 MET B O 1
ATOM 4511 N N . ARG B 1 83 ? -30.891 -12.461 10.516 1 93.5 83 ARG B N 1
ATOM 4512 C CA . ARG B 1 83 ? -30.688 -12.266 9.086 1 93.5 83 ARG B CA 1
ATOM 4513 C C . ARG B 1 83 ? -29.766 -11.086 8.82 1 93.5 83 ARG B C 1
ATOM 4515 O O . ARG B 1 83 ? -28.906 -11.148 7.934 1 93.5 83 ARG B O 1
ATOM 4522 N N . VAL B 1 84 ? -29.938 -9.969 9.531 1 94.75 84 VAL B N 1
ATOM 4523 C CA . VAL B 1 84 ? -29.062 -8.82 9.414 1 94.75 84 VAL B CA 1
ATOM 4524 C C . VAL B 1 84 ? -27.609 -9.242 9.68 1 94.75 84 VAL B C 1
ATOM 4526 O O . VAL B 1 84 ? -26.719 -8.922 8.906 1 94.75 84 VAL B O 1
ATOM 4529 N N . ASN B 1 85 ? -27.469 -10.023 10.734 1 94.75 85 ASN B N 1
ATOM 4530 C CA . ASN B 1 85 ? -26.125 -10.484 11.102 1 94.75 85 ASN B CA 1
ATOM 4531 C C . ASN B 1 85 ? -25.516 -11.352 10.008 1 94.75 85 ASN B C 1
ATOM 4533 O O . ASN B 1 85 ? -24.328 -11.234 9.711 1 94.75 85 ASN B O 1
ATOM 4537 N N . SER B 1 86 ? -26.328 -12.164 9.438 1 94.62 86 SER B N 1
ATOM 4538 C CA . SER B 1 86 ? -25.844 -13.062 8.391 1 94.62 86 SER B CA 1
ATOM 4539 C C . SER B 1 86 ? -25.422 -12.281 7.148 1 94.62 86 SER B C 1
ATOM 4541 O O . SER B 1 86 ? -24.375 -12.57 6.559 1 94.62 86 SER B O 1
ATOM 4543 N N . LEU B 1 87 ? -26.219 -11.344 6.773 1 94.75 87 LEU B N 1
ATOM 4544 C CA . LEU B 1 87 ? -25.922 -10.539 5.59 1 94.75 87 LEU B CA 1
ATOM 4545 C C . LEU B 1 87 ? -24.641 -9.734 5.793 1 94.75 87 LEU B C 1
ATOM 4547 O O . LEU B 1 87 ? -23.797 -9.672 4.902 1 94.75 87 LEU B O 1
ATOM 4551 N N . VAL B 1 88 ? -24.5 -9.109 6.938 1 95.62 88 VAL B N 1
ATOM 4552 C CA . VAL B 1 88 ? -23.312 -8.32 7.27 1 95.62 88 VAL B CA 1
ATOM 4553 C C . VAL B 1 88 ? -22.094 -9.234 7.336 1 95.62 88 VAL B C 1
ATOM 4555 O O . VAL B 1 88 ? -21.016 -8.891 6.82 1 95.62 88 VAL B O 1
ATOM 4558 N N . PHE B 1 89 ? -22.281 -10.383 7.902 1 95.19 89 PHE B N 1
ATOM 4559 C CA . PHE B 1 89 ? -21.219 -11.367 8.008 1 95.19 89 PHE B CA 1
ATOM 4560 C C . PHE B 1 89 ? -20.719 -11.773 6.629 1 95.19 89 PHE B C 1
ATOM 4562 O O . PHE B 1 89 ? -19.516 -11.781 6.375 1 95.19 89 PHE B O 1
ATOM 4569 N N . ASP B 1 90 ? -21.578 -12.039 5.777 1 94.19 90 ASP B N 1
ATOM 4570 C CA . ASP B 1 90 ? -21.234 -12.477 4.43 1 94.19 90 ASP B CA 1
ATOM 4571 C C . ASP B 1 90 ? -20.469 -11.383 3.684 1 94.19 90 ASP B C 1
ATOM 4573 O O . ASP B 1 90 ? -19.516 -11.672 2.959 1 94.19 90 ASP B O 1
ATOM 4577 N N . PHE B 1 91 ? -20.875 -10.203 3.875 1 93 91 PHE B N 1
ATOM 4578 C CA . PHE B 1 91 ? -20.188 -9.086 3.234 1 93 91 PHE B CA 1
ATOM 4579 C C . PHE B 1 91 ? -18.766 -8.961 3.744 1 93 91 PHE B C 1
ATOM 4581 O O . PHE B 1 91 ? -17.828 -8.82 2.953 1 93 91 PHE B O 1
ATOM 4588 N N . ILE B 1 92 ? -18.578 -9.023 5.039 1 90.56 92 ILE B N 1
ATOM 4589 C CA . ILE B 1 92 ? -17.281 -8.844 5.672 1 90.56 92 ILE B CA 1
ATOM 4590 C C . ILE B 1 92 ? -16.328 -9.961 5.25 1 90.56 92 ILE B C 1
ATOM 4592 O O . ILE B 1 92 ? -15.18 -9.711 4.891 1 90.56 92 ILE B O 1
ATOM 4596 N N . VAL B 1 93 ? -16.797 -11.141 5.16 1 90.06 93 VAL B N 1
ATOM 4597 C CA . VAL B 1 93 ? -15.969 -12.305 4.84 1 90.06 93 VAL B CA 1
ATOM 4598 C C . VAL B 1 93 ? -15.633 -12.305 3.352 1 90.06 93 VAL B C 1
ATOM 4600 O O . VAL B 1 93 ? -14.469 -12.445 2.971 1 90.06 93 VAL B O 1
ATOM 4603 N N . ASN B 1 94 ? -16.625 -12.086 2.518 1 87.12 94 ASN B N 1
ATOM 4604 C CA . ASN B 1 94 ? -16.422 -12.164 1.075 1 87.12 94 ASN B CA 1
ATOM 4605 C C . ASN B 1 94 ? -15.516 -11.047 0.572 1 87.12 94 ASN B C 1
ATOM 4607 O O . ASN B 1 94 ? -14.766 -11.227 -0.39 1 87.12 94 ASN B O 1
ATOM 4611 N N . GLU B 1 95 ? -15.57 -9.93 1.256 1 82.5 95 GLU B N 1
ATOM 4612 C CA . GLU B 1 95 ? -14.75 -8.797 0.832 1 82.5 95 GLU B CA 1
ATOM 4613 C C . GLU B 1 95 ? -13.508 -8.664 1.709 1 82.5 95 GLU B C 1
ATOM 4615 O O . GLU B 1 95 ? -12.727 -7.719 1.546 1 82.5 95 GLU B O 1
ATOM 4620 N N . VAL B 1 96 ? -13.352 -9.539 2.641 1 84 96 VAL B N 1
ATOM 4621 C CA . VAL B 1 96 ? -12.227 -9.547 3.576 1 84 96 VAL B CA 1
ATOM 4622 C C . VAL B 1 96 ? -12.078 -8.164 4.207 1 84 96 VAL B C 1
ATOM 4624 O O . VAL B 1 96 ? -10.992 -7.586 4.195 1 84 96 VAL B O 1
ATOM 4627 N N . GLN B 1 97 ? -13.219 -7.637 4.738 1 84.31 97 GLN B N 1
ATOM 4628 C CA . GLN B 1 97 ? -13.219 -6.336 5.402 1 84.31 97 GLN B CA 1
ATOM 4629 C C . GLN B 1 97 ? -12.602 -6.43 6.793 1 84.31 97 GLN B C 1
ATOM 4631 O O . GLN B 1 97 ? -12.711 -7.461 7.461 1 84.31 97 GLN B O 1
ATOM 4636 N N . HIS B 1 98 ? -11.977 -5.316 7.141 1 81.94 98 HIS B N 1
ATOM 4637 C CA . HIS B 1 98 ? -11.547 -5.262 8.531 1 81.94 98 HIS B CA 1
ATOM 4638 C C . HIS B 1 98 ? -12.734 -5.297 9.484 1 81.94 98 HIS B C 1
ATOM 4640 O O . HIS B 1 98 ? -13.781 -4.715 9.195 1 81.94 98 HIS B O 1
ATOM 4646 N N . PHE B 1 99 ? -12.484 -5.859 10.641 1 89.19 99 PHE B N 1
ATOM 4647 C CA . PHE B 1 99 ? -13.594 -6.086 11.555 1 89.19 99 PHE B CA 1
ATOM 4648 C C . PHE B 1 99 ? -14.07 -4.773 12.156 1 89.19 99 PHE B C 1
ATOM 4650 O O . PHE B 1 99 ? -15.203 -4.68 12.641 1 89.19 99 PHE B O 1
ATOM 4657 N N . SER B 1 100 ? -13.266 -3.748 12.133 1 86.19 100 SER B N 1
ATOM 4658 C CA . SER B 1 100 ? -13.641 -2.459 12.711 1 86.19 100 SER B CA 1
ATOM 4659 C C . SER B 1 100 ? -14.727 -1.778 11.883 1 86.19 100 SER B C 1
ATOM 4661 O O . SER B 1 100 ? -15.305 -0.777 12.312 1 86.19 100 SER B O 1
ATOM 4663 N N . ILE B 1 101 ? -14.977 -2.357 10.727 1 87.88 101 ILE B N 1
ATOM 4664 C CA . ILE B 1 101 ? -15.984 -1.767 9.852 1 87.88 101 ILE B CA 1
ATOM 4665 C C . ILE B 1 101 ? -17.328 -1.722 10.578 1 87.88 101 ILE B C 1
ATOM 4667 O O . ILE B 1 101 ? -18.141 -0.812 10.352 1 87.88 101 ILE B O 1
ATOM 4671 N N . VAL B 1 102 ? -17.625 -2.684 11.469 1 92 102 VAL B N 1
ATOM 4672 C CA . VAL B 1 102 ? -18.891 -2.75 12.172 1 92 102 VAL B CA 1
ATOM 4673 C C . VAL B 1 102 ? -18.984 -1.628 13.203 1 92 102 VAL B C 1
ATOM 4675 O O . VAL B 1 102 ? -20.062 -1.312 13.695 1 92 102 VAL B O 1
ATOM 4678 N N . GLU B 1 103 ? -17.891 -1.048 13.508 1 88.62 103 GLU B N 1
ATOM 4679 C CA . GLU B 1 103 ? -17.844 0.064 14.453 1 88.62 103 GLU B CA 1
ATOM 4680 C C . GLU B 1 103 ? -17.844 1.405 13.727 1 88.62 103 GLU B C 1
ATOM 4682 O O . GLU B 1 103 ? -17.922 2.461 14.359 1 88.62 103 GLU B O 1
ATOM 4687 N N . ASN B 1 104 ? -17.656 1.262 12.469 1 88 104 ASN B N 1
ATOM 4688 C CA . ASN B 1 104 ? -17.672 2.477 11.656 1 88 104 ASN B CA 1
ATOM 4689 C C . ASN B 1 104 ? -19.031 3.158 11.695 1 88 104 ASN B C 1
ATOM 4691 O O . ASN B 1 104 ? -20.062 2.51 11.484 1 88 104 ASN B O 1
ATOM 4695 N N . THR B 1 105 ? -19.062 4.469 11.922 1 89.06 105 THR B N 1
ATOM 4696 C CA . THR B 1 105 ? -20.297 5.223 12.109 1 89.06 105 THR B CA 1
ATOM 4697 C C . THR B 1 105 ? -21.141 5.191 10.844 1 89.06 105 THR B C 1
ATOM 4699 O O . THR B 1 105 ? -22.359 4.973 10.914 1 89.06 105 THR B O 1
ATOM 4702 N N . SER B 1 106 ? -20.516 5.398 9.703 1 89.88 106 SER B N 1
ATOM 4703 C CA . SER B 1 106 ? -21.25 5.438 8.453 1 89.88 106 SER B CA 1
ATOM 4704 C C . SER B 1 106 ? -21.812 4.066 8.102 1 89.88 106 SER B C 1
ATOM 4706 O O . SER B 1 106 ? -22.938 3.957 7.582 1 89.88 106 SER B O 1
ATOM 4708 N N . PHE B 1 107 ? -21.031 3.016 8.398 1 93.56 107 PHE B N 1
ATOM 4709 C CA . PHE B 1 107 ? -21.5 1.658 8.148 1 93.56 107 PHE B CA 1
ATOM 4710 C C . PHE B 1 107 ? -22.672 1.313 9.07 1 93.56 107 PHE B C 1
ATOM 4712 O O . PHE B 1 107 ? -23.672 0.742 8.633 1 93.56 107 PHE B O 1
ATOM 4719 N N . HIS B 1 108 ? -22.562 1.714 10.266 1 93.12 108 HIS B N 1
ATOM 4720 C CA . HIS B 1 108 ? -23.609 1.512 11.25 1 93.12 108 HIS B CA 1
ATOM 4721 C C . HIS B 1 108 ? -24.906 2.203 10.828 1 93.12 108 HIS B C 1
ATOM 4723 O O . HIS B 1 108 ? -25.984 1.6 10.867 1 93.12 108 HIS B O 1
ATOM 4729 N N . LYS B 1 109 ? -24.797 3.432 10.398 1 93.75 109 LYS B N 1
ATOM 4730 C CA . LYS B 1 109 ? -25.953 4.203 9.953 1 93.75 109 LYS B CA 1
ATOM 4731 C C . LYS B 1 109 ? -26.594 3.557 8.734 1 93.75 109 LYS B C 1
ATOM 4733 O O . LYS B 1 109 ? -27.828 3.521 8.617 1 93.75 109 LYS B O 1
ATOM 4738 N N . MET B 1 110 ? -25.812 3.061 7.875 1 95.38 110 MET B N 1
ATOM 4739 C CA . MET B 1 110 ? -26.312 2.43 6.66 1 95.38 110 MET B CA 1
ATOM 4740 C C . MET B 1 110 ? -27.094 1.162 6.996 1 95.38 110 MET B C 1
ATOM 4742 O O . MET B 1 110 ? -28.234 0.989 6.543 1 95.38 110 MET B O 1
ATOM 4746 N N . VAL B 1 111 ? -26.5 0.324 7.832 1 95.69 111 VAL B N 1
ATOM 4747 C CA . VAL B 1 111 ? -27.141 -0.934 8.195 1 95.69 111 VAL B CA 1
ATOM 4748 C C . VAL B 1 111 ? -28.422 -0.652 8.961 1 95.69 111 VAL B C 1
ATOM 4750 O O . VAL B 1 111 ? -29.469 -1.249 8.68 1 95.69 111 VAL B O 1
ATOM 4753 N N . LYS B 1 112 ? -28.359 0.263 9.891 1 93.81 112 LYS B N 1
ATOM 4754 C CA . LYS B 1 112 ? -29.516 0.633 10.688 1 93.81 112 LYS B CA 1
ATOM 4755 C C . LYS B 1 112 ? -30.625 1.203 9.805 1 93.81 112 LYS B C 1
ATOM 4757 O O . LYS B 1 112 ? -31.797 0.841 9.945 1 93.81 112 LYS B O 1
ATOM 4762 N N . GLY B 1 113 ? -30.266 2.045 8.906 1 93.31 113 GLY B N 1
ATOM 4763 C CA . GLY B 1 113 ? -31.234 2.664 8.008 1 93.31 113 GLY B CA 1
ATOM 4764 C C . GLY B 1 113 ? -31.859 1.678 7.047 1 93.31 113 GLY B C 1
ATOM 4765 O O . GLY B 1 113 ? -33.062 1.735 6.797 1 93.31 113 GLY B O 1
ATOM 4766 N N . LEU B 1 114 ? -31.125 0.823 6.508 1 94.06 114 LEU B N 1
ATOM 4767 C CA . LEU B 1 114 ? -31.609 -0.139 5.531 1 94.06 114 LEU B CA 1
ATOM 4768 C C . LEU B 1 114 ? -32.5 -1.187 6.195 1 94.06 114 LEU B C 1
ATOM 4770 O O . LEU B 1 114 ? -33.5 -1.61 5.621 1 94.06 114 LEU B O 1
ATOM 4774 N N . SER B 1 115 ? -32.094 -1.58 7.422 1 91.19 115 SER B N 1
ATOM 4775 C CA . SER B 1 115 ? -32.781 -2.68 8.094 1 91.19 115 SER B CA 1
ATOM 4776 C C . SER B 1 115 ? -33.969 -2.184 8.859 1 91.19 115 SER B C 1
ATOM 4778 O O . SER B 1 115 ? -34.781 -2.982 9.344 1 91.19 115 SER B O 1
ATOM 4780 N N . GLY B 1 116 ? -34.281 -0.905 9.008 1 86.31 116 GLY B N 1
ATOM 4781 C CA . GLY B 1 116 ? -35.406 -0.35 9.742 1 86.31 116 GLY B CA 1
ATOM 4782 C C . GLY B 1 116 ? -35.094 -0.158 11.219 1 86.31 116 GLY B C 1
ATOM 4783 O O . GLY B 1 116 ? -36 0.102 12.008 1 86.31 116 GLY B O 1
ATOM 4784 N N . ALA B 1 117 ? -33.875 -0.348 11.68 1 84.81 117 ALA B N 1
ATOM 4785 C CA . ALA B 1 117 ? -33.5 0.041 13.039 1 84.81 117 ALA B CA 1
ATOM 4786 C C . ALA B 1 117 ? -32.562 -0.984 13.672 1 84.81 117 ALA B C 1
ATOM 4788 O O . ALA B 1 117 ? -32.219 -0.878 14.852 1 84.81 117 ALA B O 1
ATOM 4789 N N . ARG B 1 118 ? -32.281 -1.971 12.984 1 91.06 118 ARG B N 1
ATOM 4790 C CA . ARG B 1 118 ? -31.344 -2.953 13.523 1 91.06 118 ARG B CA 1
ATOM 4791 C C . ARG B 1 118 ? -29.906 -2.529 13.273 1 91.06 118 ARG B C 1
ATOM 4793 O O . ARG B 1 118 ? -29.625 -1.823 12.297 1 91.06 118 ARG B O 1
ATOM 4800 N N . THR B 1 119 ? -29.062 -2.953 14.203 1 91.25 119 THR B N 1
ATOM 4801 C CA . THR B 1 119 ? -27.656 -2.562 14.102 1 91.25 119 THR B CA 1
ATOM 4802 C C . THR B 1 119 ? -26.766 -3.789 13.938 1 91.25 119 THR B C 1
ATOM 4804 O O . THR B 1 119 ? -27.156 -4.898 14.312 1 91.25 119 THR B O 1
ATOM 4807 N N . PRO B 1 120 ? -25.625 -3.607 13.32 1 93.19 120 PRO B N 1
ATOM 4808 C CA . PRO B 1 120 ? -24.672 -4.719 13.234 1 93.19 120 PRO B CA 1
ATOM 4809 C C . PRO B 1 120 ? -24.156 -5.16 14.609 1 93.19 120 PRO B C 1
ATOM 4811 O O . PRO B 1 120 ? -24.266 -4.41 15.578 1 93.19 120 PRO B O 1
ATOM 4814 N N . VAL B 1 121 ? -23.734 -6.344 14.656 1 92.44 121 VAL B N 1
ATOM 4815 C CA . VAL B 1 121 ? -23.141 -6.871 15.883 1 92.44 121 VAL B CA 1
ATOM 4816 C C . VAL B 1 121 ? -21.828 -6.148 16.188 1 92.44 121 VAL B C 1
ATOM 4818 O O . VAL B 1 121 ? -21.266 -5.5 15.305 1 92.44 121 VAL B O 1
ATOM 4821 N N . CYS B 1 122 ? -21.438 -6.203 17.344 1 92.75 122 CYS B N 1
ATOM 4822 C CA . CYS B 1 122 ? -20.156 -5.594 17.719 1 92.75 122 CYS B CA 1
ATOM 4823 C C . CYS B 1 122 ? -18.984 -6.426 17.203 1 92.75 122 CYS B C 1
ATOM 4825 O O . CYS B 1 122 ? -19.172 -7.566 16.781 1 92.75 122 CYS B O 1
ATOM 4827 N N . ARG B 1 123 ? -17.875 -5.863 17.281 1 92.94 123 ARG B N 1
ATOM 4828 C CA . ARG B 1 123 ? -16.656 -6.477 16.75 1 92.94 123 ARG B CA 1
ATOM 4829 C C . ARG B 1 123 ? -16.375 -7.797 17.453 1 92.94 123 ARG B C 1
ATOM 4831 O O . ARG B 1 123 ? -16.016 -8.781 16.797 1 92.94 123 ARG B O 1
ATOM 4838 N N . LYS B 1 124 ? -16.469 -7.848 18.734 1 93.5 124 LYS B N 1
ATOM 4839 C CA . LYS B 1 124 ? -16.203 -9.055 19.516 1 93.5 124 LYS B CA 1
ATOM 4840 C C . LYS B 1 124 ? -17.109 -10.195 19.109 1 93.5 124 LYS B C 1
ATOM 4842 O O . LYS B 1 124 ? -16.656 -11.336 18.922 1 93.5 124 LYS B O 1
ATOM 4847 N N . THR B 1 125 ? -18.359 -9.906 18.984 1 94.81 125 THR B N 1
ATOM 4848 C CA . THR B 1 125 ? -19.344 -10.906 18.578 1 94.81 125 THR B CA 1
ATOM 4849 C C . THR B 1 125 ? -19.047 -11.398 17.156 1 94.81 125 THR B C 1
ATOM 4851 O O . THR B 1 125 ? -19.172 -12.586 16.875 1 94.81 125 THR B O 1
ATOM 4854 N N . LEU B 1 126 ? -18.75 -10.453 16.297 1 95.12 126 LEU B N 1
ATOM 4855 C CA . LEU B 1 126 ? -18.391 -10.812 14.938 1 95.12 126 LEU B CA 1
ATOM 4856 C C . LEU B 1 126 ? -17.203 -11.781 14.922 1 95.12 126 LEU B C 1
ATOM 4858 O O . LEU B 1 126 ? -17.234 -12.781 14.211 1 95.12 126 LEU B O 1
ATOM 4862 N N . MET B 1 127 ? -16.172 -11.492 15.672 1 94.44 127 MET B N 1
ATOM 4863 C CA . MET B 1 127 ? -14.977 -12.32 15.75 1 94.44 127 MET B CA 1
ATOM 4864 C C . MET B 1 127 ? -15.32 -13.727 16.25 1 94.44 127 MET B C 1
ATOM 4866 O O . MET B 1 127 ? -14.836 -14.719 15.703 1 94.44 127 MET B O 1
ATOM 4870 N N . LYS B 1 128 ? -16.172 -13.781 17.203 1 95.56 128 LYS B N 1
ATOM 4871 C CA . LYS B 1 128 ? -16.594 -15.07 17.703 1 95.56 128 LYS B CA 1
ATOM 4872 C C . LYS B 1 128 ? -17.359 -15.859 16.641 1 95.56 128 LYS B C 1
ATOM 4874 O O . LYS B 1 128 ? -17.203 -17.078 16.531 1 95.56 128 LYS B O 1
ATOM 4879 N N . HIS B 1 129 ? -18.188 -15.195 15.969 1 95.88 129 HIS B N 1
ATOM 4880 C CA . HIS B 1 129 ? -18.938 -15.828 14.891 1 95.88 129 HIS B CA 1
ATOM 4881 C C . HIS B 1 129 ? -18.016 -16.359 13.805 1 95.88 129 HIS B C 1
ATOM 4883 O O . HIS B 1 129 ? -18.25 -17.453 13.266 1 95.88 129 HIS B O 1
ATOM 4889 N N . ILE B 1 130 ? -17 -15.633 13.461 1 95 130 ILE B N 1
ATOM 4890 C CA . ILE B 1 130 ? -16.016 -16.062 12.477 1 95 130 ILE B CA 1
ATOM 4891 C C . ILE B 1 130 ? -15.305 -17.328 12.961 1 95 130 ILE B C 1
ATOM 4893 O O . ILE B 1 130 ? -15.172 -18.297 12.211 1 95 130 ILE B O 1
ATOM 4897 N N . GLU B 1 131 ? -14.906 -17.297 14.188 1 96.31 131 GLU B N 1
ATOM 4898 C CA . GLU B 1 131 ? -14.211 -18.453 14.758 1 96.31 131 GLU B CA 1
ATOM 4899 C C . GLU B 1 131 ? -15.094 -19.688 14.758 1 96.31 131 GLU B C 1
ATOM 4901 O O . GLU B 1 131 ? -14.648 -20.781 14.383 1 96.31 131 GLU B O 1
ATOM 4906 N N . LYS B 1 132 ? -16.328 -19.5 15.117 1 96 132 LYS B N 1
ATOM 4907 C CA . LYS B 1 132 ? -17.266 -20.609 15.148 1 96 132 LYS B CA 1
ATOM 4908 C C . LYS B 1 132 ? -17.531 -21.141 13.742 1 96 132 LYS B C 1
ATOM 4910 O O . LYS B 1 132 ? -17.516 -22.359 13.523 1 96 132 LYS B O 1
ATOM 4915 N N . THR B 1 133 ? -17.844 -20.234 12.828 1 95.62 133 THR B N 1
ATOM 4916 C CA . THR B 1 133 ? -18.125 -20.641 11.453 1 95.62 133 THR B CA 1
ATOM 4917 C C . THR B 1 133 ? -16.906 -21.328 10.836 1 95.62 133 THR B C 1
ATOM 4919 O O . THR B 1 133 ? -17.062 -22.281 10.055 1 95.62 133 THR B O 1
ATOM 4922 N N . PHE B 1 134 ? -15.742 -20.875 11.211 1 94.81 134 PHE B N 1
ATOM 4923 C CA . PHE B 1 134 ? -14.508 -21.469 10.727 1 94.81 134 PHE B CA 1
ATOM 4924 C C . PHE B 1 134 ? -14.383 -22.922 11.195 1 94.81 134 PHE B C 1
ATOM 4926 O O . PHE B 1 134 ? -14.039 -23.797 10.414 1 94.81 134 PHE B O 1
ATOM 4933 N N . LEU B 1 135 ? -14.641 -23.109 12.453 1 95.44 135 LEU B N 1
ATOM 4934 C CA . LEU B 1 135 ? -14.562 -24.453 13.016 1 95.44 135 LEU B CA 1
ATOM 4935 C C . LEU B 1 135 ? -15.547 -25.391 12.32 1 95.44 135 LEU B C 1
ATOM 4937 O O . LEU B 1 135 ? -15.203 -26.531 12.016 1 95.44 135 LEU B O 1
ATOM 4941 N N . ASN B 1 136 ? -16.703 -24.891 12.055 1 95.31 136 ASN B N 1
ATOM 4942 C CA . ASN B 1 136 ? -17.703 -25.688 11.336 1 95.31 136 ASN B CA 1
ATOM 4943 C C . ASN B 1 136 ? -17.234 -26.016 9.922 1 95.31 136 ASN B C 1
ATOM 4945 O O . ASN B 1 136 ? -17.422 -27.141 9.445 1 95.31 136 ASN B O 1
ATOM 4949 N N . MET B 1 137 ? -16.719 -25.016 9.273 1 94.75 137 MET B N 1
ATOM 4950 C CA . MET B 1 137 ? -16.188 -25.219 7.918 1 94.75 137 MET B CA 1
ATOM 4951 C C . MET B 1 137 ? -15.094 -26.266 7.906 1 94.75 137 MET B C 1
ATOM 4953 O O . MET B 1 137 ? -15.07 -27.141 7.027 1 94.75 137 MET B O 1
ATOM 4957 N N . LYS B 1 138 ? -14.172 -26.156 8.859 1 93.94 138 LYS B N 1
ATOM 4958 C CA . LYS B 1 138 ? -13.07 -27.109 8.953 1 93.94 138 LYS B CA 1
ATOM 4959 C C . LYS B 1 138 ? -13.578 -28.531 9.172 1 93.94 138 LYS B C 1
ATOM 4961 O O . LYS B 1 138 ? -13.078 -29.484 8.547 1 93.94 138 LYS B O 1
ATOM 4966 N N . GLU B 1 139 ? -14.57 -28.688 10.008 1 94.69 139 GLU B N 1
ATOM 4967 C CA . GLU B 1 139 ? -15.164 -30 10.273 1 94.69 139 GLU B CA 1
ATOM 4968 C C . GLU B 1 139 ? -15.828 -30.562 9.031 1 94.69 139 GLU B C 1
ATOM 4970 O O . GLU B 1 139 ? -15.641 -31.734 8.695 1 94.69 139 GLU B O 1
ATOM 4975 N N . ALA B 1 140 ? -16.578 -29.734 8.359 1 93.75 140 ALA B N 1
ATOM 4976 C CA . ALA B 1 140 ? -17.234 -30.156 7.133 1 93.75 140 ALA B CA 1
ATOM 4977 C C . ALA B 1 140 ? -16.219 -30.547 6.062 1 93.75 140 ALA B C 1
ATOM 4979 O O . ALA B 1 140 ? -16.391 -31.547 5.371 1 93.75 140 ALA B O 1
ATOM 4980 N N . GLY B 1 141 ? -15.203 -29.734 5.953 1 93 141 GLY B N 1
ATOM 4981 C CA . GLY B 1 141 ? -14.148 -30.031 4.992 1 93 141 GLY B CA 1
ATOM 4982 C C . GLY B 1 141 ? -13.422 -31.328 5.281 1 93 141 GLY B C 1
ATOM 4983 O O . GLY B 1 141 ? -13.148 -32.125 4.367 1 93 141 GLY B O 1
ATOM 4984 N N . THR B 1 142 ? -13.164 -31.531 6.531 1 94.56 142 THR B N 1
ATOM 4985 C CA . THR B 1 142 ? -12.492 -32.75 6.941 1 94.56 142 THR B CA 1
ATOM 4986 C C . THR B 1 142 ? -13.352 -34 6.629 1 94.56 142 THR B C 1
ATOM 4988 O O . THR B 1 142 ? -12.844 -35.031 6.184 1 94.56 142 THR B O 1
ATOM 4991 N N . GLU B 1 143 ? -14.594 -33.875 6.812 1 93.5 143 GLU B N 1
ATOM 4992 C CA . GLU B 1 143 ? -15.516 -34.969 6.523 1 93.5 143 GLU B CA 1
ATOM 4993 C C . GLU B 1 143 ? -15.539 -35.281 5.035 1 93.5 143 GLU B C 1
ATOM 4995 O O . GLU B 1 143 ? -15.516 -36.469 4.652 1 93.5 143 GLU B O 1
ATOM 5000 N N . ILE B 1 144 ? -15.609 -34.344 4.23 1 92.19 144 ILE B N 1
ATOM 5001 C CA . ILE B 1 144 ? -15.609 -34.531 2.785 1 92.19 144 ILE B CA 1
ATOM 5002 C C . ILE B 1 144 ? -14.328 -35.25 2.359 1 92.19 144 ILE B C 1
ATOM 5004 O O . ILE B 1 144 ? -14.375 -36.188 1.574 1 92.19 144 ILE B O 1
ATOM 5008 N N . LEU B 1 145 ? -13.227 -34.812 2.9 1 93.62 145 LEU B N 1
ATOM 5009 C CA . LEU B 1 145 ? -11.93 -35.344 2.494 1 93.62 145 LEU B CA 1
ATOM 5010 C C . LEU B 1 145 ? -11.734 -36.75 3.031 1 93.62 145 LEU B C 1
ATOM 5012 O O . LEU B 1 145 ? -10.992 -37.531 2.445 1 93.62 145 LEU B O 1
ATOM 5016 N N . GLN B 1 146 ? -12.383 -37 4.109 1 91.31 146 GLN B N 1
ATOM 5017 C CA . GLN B 1 146 ? -12.32 -38.344 4.645 1 91.31 146 GLN B CA 1
ATOM 5018 C C . GLN B 1 146 ? -12.953 -39.344 3.684 1 91.31 146 GLN B C 1
ATOM 5020 O O . GLN B 1 146 ? -12.523 -40.5 3.611 1 91.31 146 GLN B O 1
ATOM 5025 N N . HIS B 1 147 ? -13.852 -38.875 2.951 1 90.12 147 HIS B N 1
ATOM 5026 C CA . HIS B 1 147 ? -14.562 -39.781 2.035 1 90.12 147 HIS B CA 1
ATOM 5027 C C . HIS B 1 147 ? -13.969 -39.719 0.633 1 90.12 147 HIS B C 1
ATOM 5029 O O . HIS B 1 147 ? -14.492 -40.312 -0.3 1 90.12 147 HIS B O 1
ATOM 5035 N N . THR B 1 148 ? -12.984 -39 0.521 1 91.31 148 THR B N 1
ATOM 5036 C CA . THR B 1 148 ? -12.289 -38.906 -0.756 1 91.31 148 THR B CA 1
ATOM 5037 C C . THR B 1 148 ? -11.055 -39.781 -0.769 1 91.31 148 THR B C 1
ATOM 5039 O O . THR B 1 148 ? -10.297 -39.812 0.202 1 91.31 148 THR B O 1
ATOM 5042 N N . GLN B 1 149 ? -10.844 -40.5 -1.758 1 87.75 149 GLN B N 1
ATOM 5043 C CA . GLN B 1 149 ? -9.797 -41.5 -1.785 1 87.75 149 GLN B CA 1
ATOM 5044 C C . GLN B 1 149 ? -8.445 -40.875 -2.129 1 87.75 149 GLN B C 1
ATOM 5046 O O . GLN B 1 149 ? -7.434 -41.188 -1.496 1 87.75 149 GLN B O 1
ATOM 5051 N N . ASN B 1 150 ? -8.414 -40.031 -3.189 1 89.25 150 ASN B N 1
ATOM 5052 C CA . ASN B 1 150 ? -7.16 -39.438 -3.633 1 89.25 150 ASN B CA 1
ATOM 5053 C C . ASN B 1 150 ? -7.281 -37.906 -3.732 1 89.25 150 ASN B C 1
ATOM 5055 O O . ASN B 1 150 ? -8.273 -37.406 -4.242 1 89.25 150 ASN B O 1
ATOM 5059 N N . VAL B 1 151 ? -6.262 -37.281 -3.158 1 91.94 151 VAL B N 1
ATOM 5060 C CA . VAL B 1 151 ? -6.258 -35.812 -3.215 1 91.94 151 VAL B CA 1
ATOM 5061 C C . VAL B 1 151 ? -4.879 -35.344 -3.646 1 91.94 151 VAL B C 1
ATOM 5063 O O . VAL B 1 151 ? -3.893 -36.062 -3.561 1 91.94 151 VAL B O 1
ATOM 5066 N N . CYS B 1 152 ? -4.832 -34.156 -4.234 1 89.19 152 CYS B N 1
ATOM 5067 C CA . CYS B 1 152 ? -3.6 -33.438 -4.52 1 89.19 152 CYS B CA 1
ATOM 5068 C C . CYS B 1 152 ? -3.557 -32.094 -3.764 1 89.19 152 CYS B C 1
ATOM 5070 O O . CYS B 1 152 ? -4.586 -31.453 -3.588 1 89.19 152 CYS B O 1
ATOM 5072 N N . THR B 1 153 ? -2.404 -31.719 -3.305 1 89.5 153 THR B N 1
ATOM 5073 C CA . THR B 1 153 ? -2.305 -30.469 -2.566 1 89.5 153 THR B CA 1
ATOM 5074 C C . THR B 1 153 ? -1.291 -29.531 -3.221 1 89.5 153 THR B C 1
ATOM 5076 O O . THR B 1 153 ? -0.375 -29.984 -3.91 1 89.5 153 THR B O 1
ATOM 5079 N N . THR B 1 154 ? -1.556 -28.297 -3.107 1 86.31 154 THR B N 1
ATOM 5080 C CA . THR B 1 154 ? -0.645 -27.25 -3.551 1 86.31 154 THR B CA 1
ATOM 5081 C C . THR B 1 154 ? -0.274 -26.328 -2.393 1 86.31 154 THR B C 1
ATOM 5083 O O . THR B 1 154 ? -1.14 -25.922 -1.614 1 86.31 154 THR B O 1
ATOM 5086 N N . ALA B 1 155 ? 0.95 -26.109 -2.209 1 86.38 155 ALA B N 1
ATOM 5087 C CA . ALA B 1 155 ? 1.428 -25.219 -1.152 1 86.38 155 ALA B CA 1
ATOM 5088 C C . ALA B 1 155 ? 2.273 -24.094 -1.728 1 86.38 155 ALA B C 1
ATOM 5090 O O . ALA B 1 155 ? 3.061 -24.297 -2.652 1 86.38 155 ALA B O 1
ATOM 5091 N N . ASP B 1 156 ? 2.031 -22.875 -1.22 1 81.56 156 ASP B N 1
ATOM 5092 C CA . ASP B 1 156 ? 2.785 -21.688 -1.637 1 81.56 156 ASP B CA 1
ATOM 5093 C C . ASP B 1 156 ? 2.928 -20.688 -0.488 1 81.56 156 ASP B C 1
ATOM 5095 O O . ASP B 1 156 ? 2.064 -20.625 0.389 1 81.56 156 ASP B O 1
ATOM 5099 N N . ILE B 1 157 ? 4.055 -20.047 -0.527 1 81.69 157 ILE B N 1
ATOM 5100 C CA . ILE B 1 157 ? 4.293 -19.047 0.51 1 81.69 157 ILE B CA 1
ATOM 5101 C C . ILE B 1 157 ? 4.125 -17.641 -0.074 1 81.69 157 ILE B C 1
ATOM 5103 O O . ILE B 1 157 ? 4.703 -17.328 -1.116 1 81.69 157 ILE B O 1
ATOM 5107 N N . TRP B 1 158 ? 3.361 -16.891 0.658 1 74.75 158 TRP B N 1
ATOM 5108 C CA . TRP B 1 158 ? 3.152 -15.492 0.312 1 74.75 158 TRP B CA 1
ATOM 5109 C C . TRP B 1 158 ? 3.752 -14.578 1.373 1 74.75 158 TRP B C 1
ATOM 5111 O O . TRP B 1 158 ? 3.57 -14.797 2.572 1 74.75 158 TRP B O 1
ATOM 5121 N N . THR B 1 159 ? 4.516 -13.664 0.852 1 75.69 159 THR B N 1
ATOM 5122 C CA . THR B 1 159 ? 5.121 -12.727 1.788 1 75.69 159 THR B CA 1
ATOM 5123 C C . THR B 1 159 ? 4.676 -11.297 1.486 1 75.69 159 THR B C 1
ATOM 5125 O O . THR B 1 159 ? 4.684 -10.875 0.33 1 75.69 159 THR B O 1
ATOM 5128 N N . ALA B 1 160 ? 4.055 -10.633 2.414 1 70.19 160 ALA B N 1
ATOM 5129 C CA . ALA B 1 160 ? 3.672 -9.227 2.309 1 70.19 160 ALA B CA 1
ATOM 5130 C C . ALA B 1 160 ? 3.826 -8.516 3.648 1 70.19 160 ALA B C 1
ATOM 5132 O O . ALA B 1 160 ? 3.506 -9.078 4.699 1 70.19 160 ALA B O 1
ATOM 5133 N N . HIS B 1 161 ? 4.285 -7.277 3.635 1 71.06 161 HIS B N 1
ATOM 5134 C CA . HIS B 1 161 ? 4.418 -6.426 4.809 1 71.06 161 HIS B CA 1
ATOM 5135 C C . HIS B 1 161 ? 5.172 -7.137 5.926 1 71.06 161 HIS B C 1
ATOM 5137 O O . HIS B 1 161 ? 4.707 -7.172 7.07 1 71.06 161 HIS B O 1
ATOM 5143 N N . HIS B 1 162 ? 6.117 -7.883 5.57 1 73 162 HIS B N 1
ATOM 5144 C CA . HIS B 1 162 ? 7.062 -8.523 6.473 1 73 162 HIS B CA 1
ATOM 5145 C C . HIS B 1 162 ? 6.434 -9.727 7.172 1 73 162 HIS B C 1
ATOM 5147 O O . HIS B 1 162 ? 6.84 -10.094 8.273 1 73 162 HIS B O 1
ATOM 5153 N N . ARG B 1 163 ? 5.406 -10.188 6.559 1 78.75 163 ARG B N 1
ATOM 5154 C CA . ARG B 1 163 ? 4.758 -11.406 7.039 1 78.75 163 ARG B CA 1
ATOM 5155 C C . ARG B 1 163 ? 4.641 -12.445 5.926 1 78.75 163 ARG B C 1
ATOM 5157 O O . ARG B 1 163 ? 4.371 -12.094 4.773 1 78.75 163 ARG B O 1
ATOM 5164 N N . SER B 1 164 ? 4.957 -13.625 6.301 1 83.12 164 SER B N 1
ATOM 5165 C CA . SER B 1 164 ? 4.848 -14.719 5.336 1 83.12 164 SER B CA 1
ATOM 5166 C C . SER B 1 164 ? 3.768 -15.711 5.746 1 83.12 164 SER B C 1
ATOM 5168 O O . SER B 1 164 ? 3.607 -16.016 6.93 1 83.12 164 SER B O 1
ATOM 5170 N N . PHE B 1 165 ? 3.014 -16.125 4.766 1 84.88 165 PHE B N 1
ATOM 5171 C CA . PHE B 1 165 ? 1.933 -17.078 4.996 1 84.88 165 PHE B CA 1
ATOM 5172 C C . PHE B 1 165 ? 2.068 -18.297 4.086 1 84.88 165 PHE B C 1
ATOM 5174 O O . PHE B 1 165 ? 2.416 -18.156 2.91 1 84.88 165 PHE B O 1
ATOM 5181 N N . ASN B 1 166 ? 1.826 -19.391 4.691 1 87.5 166 ASN B N 1
ATOM 5182 C CA . ASN B 1 166 ? 1.807 -20.641 3.932 1 87.5 166 ASN B CA 1
ATOM 5183 C C . ASN B 1 166 ? 0.386 -21.031 3.535 1 87.5 166 ASN B C 1
ATOM 5185 O O . ASN B 1 166 ? -0.421 -21.406 4.391 1 87.5 166 ASN B O 1
ATOM 5189 N N . GLY B 1 167 ? 0.137 -20.859 2.201 1 88.5 167 GLY B N 1
ATOM 5190 C CA . GLY B 1 167 ? -1.153 -21.281 1.673 1 88.5 167 GLY B CA 1
ATOM 5191 C C . GLY B 1 167 ? -1.15 -22.688 1.12 1 88.5 167 GLY B C 1
ATOM 5192 O O . GLY B 1 167 ? -0.234 -23.078 0.39 1 88.5 167 GLY B O 1
ATOM 5193 N N . ILE B 1 168 ? -2.139 -23.453 1.542 1 90.06 168 ILE B N 1
ATOM 5194 C CA . ILE B 1 168 ? -2.26 -24.828 1.073 1 90.06 168 ILE B CA 1
ATOM 5195 C C . ILE B 1 168 ? -3.674 -25.078 0.55 1 90.06 168 ILE B C 1
ATOM 5197 O O . ILE B 1 168 ? -4.656 -24.75 1.222 1 90.06 168 ILE B O 1
ATOM 5201 N N . THR B 1 169 ? -3.77 -25.562 -0.632 1 89.31 169 THR B N 1
ATOM 5202 C CA . THR B 1 169 ? -5.055 -25.938 -1.214 1 89.31 169 THR B CA 1
ATOM 5203 C C . THR B 1 169 ? -5.094 -27.438 -1.51 1 89.31 169 THR B C 1
ATOM 5205 O O . THR B 1 169 ? -4.051 -28.078 -1.659 1 89.31 169 THR B O 1
ATOM 5208 N N . CYS B 1 170 ? -6.23 -27.922 -1.502 1 91.12 170 CYS B N 1
ATOM 5209 C CA . CYS B 1 170 ? -6.477 -29.328 -1.791 1 91.12 170 CYS B CA 1
ATOM 5210 C C . CYS B 1 170 ? -7.438 -29.484 -2.965 1 91.12 170 CYS B C 1
ATOM 5212 O O . CYS B 1 170 ? -8.414 -28.75 -3.074 1 91.12 170 CYS B O 1
ATOM 5214 N N . HIS B 1 171 ? -7.129 -30.422 -3.816 1 87.88 171 HIS B N 1
ATOM 5215 C CA . HIS B 1 171 ? -7.914 -30.703 -5.016 1 87.88 171 HIS B CA 1
ATOM 5216 C C . HIS B 1 171 ? -8.273 -32.188 -5.113 1 87.88 171 HIS B C 1
ATOM 5218 O O . HIS B 1 171 ? -7.457 -33.031 -4.797 1 87.88 171 HIS B O 1
ATOM 5224 N N . TRP B 1 172 ? -9.523 -32.469 -5.465 1 88.81 172 TRP B N 1
ATOM 5225 C CA . TRP B 1 172 ? -9.953 -33.844 -5.637 1 88.81 172 TRP B CA 1
ATOM 5226 C C . TRP B 1 172 ? -11.055 -33.938 -6.688 1 88.81 172 TRP B C 1
ATOM 5228 O O . TRP B 1 172 ? -11.57 -32.906 -7.156 1 88.81 172 TRP B O 1
ATOM 5238 N N . MET B 1 173 ? -11.297 -35.156 -7.137 1 85.31 173 MET B N 1
ATOM 5239 C CA . MET B 1 173 ? -12.391 -35.438 -8.062 1 85.31 173 MET B CA 1
ATOM 5240 C C . MET B 1 173 ? -13.586 -36 -7.336 1 85.31 173 MET B C 1
ATOM 5242 O O . MET B 1 173 ? -13.445 -36.969 -6.574 1 85.31 173 MET B O 1
ATOM 5246 N N . GLU B 1 174 ? -14.688 -35.344 -7.57 1 85.5 174 GLU B N 1
ATOM 5247 C CA . GLU B 1 174 ? -15.898 -35.906 -6.992 1 85.5 174 GLU B CA 1
ATOM 5248 C C . GLU B 1 174 ? -16.25 -37.25 -7.633 1 85.5 174 GLU B C 1
ATOM 5250 O O . GLU B 1 174 ? -16.234 -37.375 -8.859 1 85.5 174 GLU B O 1
ATOM 5255 N N . SER B 1 175 ? -16.578 -38.219 -6.852 1 81.69 175 SER B N 1
ATOM 5256 C CA . SER B 1 175 ? -16.797 -39.594 -7.328 1 81.69 175 SER B CA 1
ATOM 5257 C C . SER B 1 175 ? -18.031 -39.656 -8.219 1 81.69 175 SER B C 1
ATOM 5259 O O . SER B 1 175 ? -18.031 -40.375 -9.227 1 81.69 175 SER B O 1
ATOM 5261 N N . ASP B 1 176 ? -19.047 -38.906 -7.91 1 81.69 176 ASP B N 1
ATOM 5262 C CA . ASP B 1 176 ? -20.312 -39 -8.609 1 81.69 176 ASP B CA 1
ATOM 5263 C C . ASP B 1 176 ? -20.312 -38.188 -9.898 1 81.69 176 ASP B C 1
ATOM 5265 O O . ASP B 1 176 ? -20.734 -38.656 -10.953 1 81.69 176 ASP B O 1
ATOM 5269 N N . THR B 1 177 ? -19.719 -37.031 -9.891 1 80.12 177 THR B N 1
ATOM 5270 C CA . THR B 1 177 ? -19.812 -36.094 -11.008 1 80.12 177 THR B CA 1
ATOM 5271 C C . THR B 1 177 ? -18.5 -36 -11.773 1 80.12 177 THR B C 1
ATOM 5273 O O . THR B 1 177 ? -18.453 -35.5 -12.891 1 80.12 177 THR B O 1
ATOM 5276 N N . LEU B 1 178 ? -17.531 -36.562 -11.211 1 78 178 LEU B N 1
ATOM 5277 C CA . LEU B 1 178 ? -16.188 -36.5 -11.781 1 78 178 LEU B CA 1
ATOM 5278 C C . LEU B 1 178 ? -15.742 -35.062 -11.984 1 78 178 LEU B C 1
ATOM 5280 O O . LEU B 1 178 ? -14.898 -34.781 -12.836 1 78 178 LEU B O 1
ATOM 5284 N N . ASP B 1 179 ? -16.422 -34.156 -11.188 1 79.69 179 ASP B N 1
ATOM 5285 C CA . ASP B 1 179 ? -16.016 -32.781 -11.188 1 79.69 179 ASP B CA 1
ATOM 5286 C C . ASP B 1 179 ? -14.844 -32.531 -10.242 1 79.69 179 ASP B C 1
ATOM 5288 O O . ASP B 1 179 ? -14.773 -33.125 -9.172 1 79.69 179 ASP B O 1
ATOM 5292 N N . ARG B 1 180 ? -13.992 -31.594 -10.727 1 81.38 180 ARG B N 1
ATOM 5293 C CA . ARG B 1 180 ? -12.898 -31.203 -9.844 1 81.38 180 ARG B CA 1
ATOM 5294 C C . ARG B 1 180 ? -13.391 -30.266 -8.734 1 81.38 180 ARG B C 1
ATOM 5296 O O . ARG B 1 180 ? -14.125 -29.312 -9.008 1 81.38 180 ARG B O 1
ATOM 5303 N N . LYS B 1 181 ? -13.047 -30.594 -7.598 1 85.44 181 LYS B N 1
ATOM 5304 C CA . LYS B 1 181 ? -13.336 -29.75 -6.441 1 85.44 181 LYS B CA 1
ATOM 5305 C C . LYS B 1 181 ? -12.055 -29.312 -5.742 1 85.44 181 LYS B C 1
ATOM 5307 O O . LYS B 1 181 ? -11.039 -30 -5.793 1 85.44 181 LYS B O 1
ATOM 5312 N N . SER B 1 182 ? -12.125 -28.109 -5.285 1 87.75 182 SER B N 1
ATOM 5313 C CA . SER B 1 182 ? -10.961 -27.562 -4.582 1 87.75 182 SER B CA 1
ATOM 5314 C C . SER B 1 182 ? -11.367 -26.906 -3.268 1 87.75 182 SER B C 1
ATOM 5316 O O . SER B 1 182 ? -12.484 -26.406 -3.137 1 87.75 182 SER B O 1
ATOM 5318 N N . ALA B 1 183 ? -10.477 -27 -2.33 1 89.94 183 ALA B N 1
ATOM 5319 C CA . ALA B 1 183 ? -10.672 -26.328 -1.043 1 89.94 183 ALA B CA 1
ATOM 5320 C C . ALA B 1 183 ? -9.359 -25.766 -0.516 1 89.94 183 ALA B C 1
ATOM 5322 O O . ALA B 1 183 ? -8.289 -26.312 -0.779 1 89.94 183 ALA B O 1
ATOM 5323 N N . ALA B 1 184 ? -9.484 -24.641 0.105 1 91.31 184 ALA B N 1
ATOM 5324 C CA . ALA B 1 184 ? -8.336 -24.094 0.826 1 91.31 184 ALA B CA 1
ATOM 5325 C C . ALA B 1 184 ? -8.234 -24.703 2.223 1 91.31 184 ALA B C 1
ATOM 5327 O O . ALA B 1 184 ? -9.195 -24.703 2.986 1 91.31 184 ALA B O 1
ATOM 5328 N N . LEU B 1 185 ? -7.098 -25.219 2.498 1 94 185 LEU B N 1
ATOM 5329 C CA . LEU B 1 185 ? -6.934 -25.922 3.77 1 94 185 LEU B CA 1
ATOM 5330 C C . LEU B 1 185 ? -6.277 -25.016 4.805 1 94 185 LEU B C 1
ATOM 5332 O O . LEU B 1 185 ? -6.59 -25.094 5.996 1 94 185 LEU B O 1
ATOM 5336 N N . ALA B 1 186 ? -5.363 -24.172 4.293 1 92.44 186 ALA B N 1
ATOM 5337 C CA . ALA B 1 186 ? -4.613 -23.375 5.258 1 92.44 186 ALA B CA 1
ATOM 5338 C C . ALA B 1 186 ? -4.074 -22.094 4.605 1 92.44 186 ALA B C 1
ATOM 5340 O O . ALA B 1 186 ? -3.881 -22.047 3.391 1 92.44 186 ALA B O 1
ATOM 5341 N N . CYS B 1 187 ? -3.922 -21.141 5.34 1 90.12 187 CYS B N 1
ATOM 5342 C CA . CYS B 1 187 ? -3.176 -19.906 5.098 1 90.12 187 CYS B CA 1
ATOM 5343 C C . CYS B 1 187 ? -2.512 -19.422 6.379 1 90.12 187 CYS B C 1
ATOM 5345 O O . CYS B 1 187 ? -2.814 -18.312 6.855 1 90.12 187 CYS B O 1
ATOM 5347 N N . GLU B 1 188 ? -1.597 -20.188 6.789 1 89.88 188 GLU B N 1
ATOM 5348 C CA . GLU B 1 188 ? -1.03 -20 8.117 1 89.88 188 GLU B CA 1
ATOM 5349 C C . GLU B 1 188 ? 0.241 -19.156 8.062 1 89.88 188 GLU B C 1
ATOM 5351 O O . GLU B 1 188 ? 1.043 -19.297 7.141 1 89.88 188 GLU B O 1
ATOM 5356 N N . ARG B 1 189 ? 0.356 -18.391 9.141 1 87.38 189 ARG B N 1
ATOM 5357 C CA . ARG B 1 189 ? 1.569 -17.594 9.297 1 87.38 189 ARG B CA 1
ATOM 5358 C C . ARG B 1 189 ? 2.795 -18.5 9.445 1 87.38 189 ARG B C 1
ATOM 5360 O O . ARG B 1 189 ? 2.76 -19.484 10.172 1 87.38 189 ARG B O 1
ATOM 5367 N N . ILE B 1 190 ? 3.797 -18.219 8.602 1 86.25 190 ILE B N 1
ATOM 5368 C CA . ILE B 1 190 ? 5.078 -18.906 8.734 1 86.25 190 ILE B CA 1
ATOM 5369 C C . ILE B 1 190 ? 6.141 -17.922 9.219 1 86.25 190 ILE B C 1
ATOM 5371 O O . ILE B 1 190 ? 6.336 -16.859 8.609 1 86.25 190 ILE B O 1
ATOM 5375 N N . ARG B 1 191 ? 6.719 -18.266 10.305 1 85.38 191 ARG B N 1
ATOM 5376 C CA . ARG B 1 191 ? 7.691 -17.359 10.914 1 85.38 191 ARG B CA 1
ATOM 5377 C C . ARG B 1 191 ? 9.117 -17.859 10.688 1 85.38 191 ARG B C 1
ATOM 5379 O O . ARG B 1 191 ? 9.344 -19.062 10.516 1 85.38 191 ARG B O 1
ATOM 5386 N N . GLY B 1 192 ? 10.055 -17 10.68 1 78.81 192 GLY B N 1
ATOM 5387 C CA . GLY B 1 192 ? 11.461 -17.359 10.562 1 78.81 192 GLY B CA 1
ATOM 5388 C C . GLY B 1 192 ? 11.883 -17.688 9.148 1 78.81 192 GLY B C 1
ATOM 5389 O O . GLY B 1 192 ? 11.359 -17.125 8.188 1 78.81 192 GLY B O 1
ATOM 5390 N N . HIS B 1 193 ? 12.93 -18.531 9.07 1 77.44 193 HIS B N 1
ATOM 5391 C CA . HIS B 1 193 ? 13.445 -18.922 7.766 1 77.44 193 HIS B CA 1
ATOM 5392 C C . HIS B 1 193 ? 12.578 -20 7.129 1 77.44 193 HIS B C 1
ATOM 5394 O O . HIS B 1 193 ? 12.156 -20.938 7.805 1 77.44 193 HIS B O 1
ATOM 5400 N N . HIS B 1 194 ? 12.258 -19.75 5.969 1 80.06 194 HIS B N 1
ATOM 5401 C CA . HIS B 1 194 ? 11.422 -20.688 5.227 1 80.06 194 HIS B CA 1
ATOM 5402 C C . HIS B 1 194 ? 12.25 -21.828 4.656 1 80.06 194 HIS B C 1
ATOM 5404 O O . HIS B 1 194 ? 12.297 -22.016 3.438 1 80.06 194 HIS B O 1
ATOM 5410 N N . THR B 1 195 ? 12.828 -22.562 5.547 1 79.94 195 THR B N 1
ATOM 5411 C CA . THR B 1 195 ? 13.609 -23.719 5.102 1 79.94 195 THR B CA 1
ATOM 5412 C C . THR B 1 195 ? 12.695 -24.859 4.699 1 79.94 195 THR B C 1
ATOM 5414 O O . THR B 1 195 ? 11.5 -24.859 5.008 1 79.94 195 THR B O 1
ATOM 5417 N N . TYR B 1 196 ? 13.328 -25.797 3.969 1 80.62 196 TYR B N 1
ATOM 5418 C CA . TYR B 1 196 ? 12.555 -26.906 3.434 1 80.62 196 TYR B CA 1
ATOM 5419 C C . TYR B 1 196 ? 11.922 -27.734 4.559 1 80.62 196 TYR B C 1
ATOM 5421 O O . TYR B 1 196 ? 10.805 -28.234 4.418 1 80.62 196 TYR B O 1
ATOM 5429 N N . ASP B 1 197 ? 12.594 -27.797 5.609 1 82.81 197 ASP B N 1
ATOM 5430 C CA . ASP B 1 197 ? 12.109 -28.609 6.719 1 82.81 197 ASP B CA 1
ATOM 5431 C C . ASP B 1 197 ? 10.898 -27.969 7.383 1 82.81 197 ASP B C 1
ATOM 5433 O O . ASP B 1 197 ? 9.938 -28.656 7.738 1 82.81 197 ASP B O 1
ATOM 5437 N N . VAL B 1 198 ? 10.961 -26.625 7.461 1 83.94 198 VAL B N 1
ATOM 5438 C CA . VAL B 1 198 ? 9.867 -25.891 8.086 1 83.94 198 VAL B CA 1
ATOM 5439 C C . VAL B 1 198 ? 8.625 -25.969 7.199 1 83.94 198 VAL B C 1
ATOM 5441 O O . VAL B 1 198 ? 7.52 -26.203 7.688 1 83.94 198 VAL B O 1
ATOM 5444 N N . ILE B 1 199 ? 8.836 -25.812 5.941 1 85.75 199 ILE B N 1
ATOM 5445 C CA . ILE B 1 199 ? 7.734 -25.828 4.988 1 85.75 199 ILE B CA 1
ATOM 5446 C C . ILE B 1 199 ? 7.113 -27.219 4.945 1 85.75 199 ILE B C 1
ATOM 5448 O O . ILE B 1 199 ? 5.887 -27.375 5.004 1 85.75 199 ILE B O 1
ATOM 5452 N N . ALA B 1 200 ? 8 -28.25 4.883 1 88.12 200 ALA B N 1
ATOM 5453 C CA . ALA B 1 200 ? 7.527 -29.625 4.852 1 88.12 200 ALA B CA 1
ATOM 5454 C C . ALA B 1 200 ? 6.742 -29.953 6.117 1 88.12 200 ALA B C 1
ATOM 5456 O O . ALA B 1 200 ? 5.684 -30.594 6.047 1 88.12 200 ALA B O 1
ATOM 5457 N N . ALA B 1 201 ? 7.273 -29.484 7.223 1 89.12 201 ALA B N 1
ATOM 5458 C CA . ALA B 1 201 ? 6.609 -29.75 8.492 1 89.12 201 ALA B CA 1
ATOM 5459 C C . ALA B 1 201 ? 5.215 -29.141 8.531 1 89.12 201 ALA B C 1
ATOM 5461 O O . ALA B 1 201 ? 4.266 -29.75 9.023 1 89.12 201 ALA B O 1
ATOM 5462 N N . LYS B 1 202 ? 5.125 -28 7.98 1 90.12 202 LYS B N 1
ATOM 5463 C CA . LYS B 1 202 ? 3.836 -27.312 7.961 1 90.12 202 LYS B CA 1
ATOM 5464 C C . LYS B 1 202 ? 2.85 -28.031 7.043 1 90.12 202 LYS B C 1
ATOM 5466 O O . LYS B 1 202 ? 1.67 -28.156 7.371 1 90.12 202 LYS B O 1
ATOM 5471 N N . ILE B 1 203 ? 3.316 -28.484 5.918 1 90.88 203 ILE B N 1
ATOM 5472 C CA . ILE B 1 203 ? 2.471 -29.203 4.969 1 90.88 203 ILE B CA 1
ATOM 5473 C C . ILE B 1 203 ? 1.976 -30.5 5.598 1 90.88 203 ILE B C 1
ATOM 5475 O O . ILE B 1 203 ? 0.785 -30.828 5.531 1 90.88 203 ILE B O 1
ATOM 5479 N N . ILE B 1 204 ? 2.877 -31.219 6.262 1 91.94 204 ILE B N 1
ATOM 5480 C CA . ILE B 1 204 ? 2.541 -32.5 6.895 1 91.94 204 ILE B CA 1
ATOM 5481 C C . ILE B 1 204 ? 1.534 -32.25 8.016 1 91.94 204 ILE B C 1
ATOM 5483 O O . ILE B 1 204 ? 0.587 -33.031 8.188 1 91.94 204 ILE B O 1
ATOM 5487 N N . GLN B 1 205 ? 1.811 -31.172 8.727 1 94 205 GLN B N 1
ATOM 5488 C CA . GLN B 1 205 ? 0.901 -30.828 9.812 1 94 205 GLN B CA 1
ATOM 5489 C C . GLN B 1 205 ? -0.514 -30.594 9.297 1 94 205 GLN B C 1
ATOM 5491 O O . GLN B 1 205 ? -1.485 -31.078 9.875 1 94 205 GLN B O 1
ATOM 5496 N N . VAL B 1 206 ? -0.634 -29.906 8.227 1 93.81 206 VAL B N 1
ATOM 5497 C CA . VAL B 1 206 ? -1.938 -29.609 7.648 1 93.81 206 VAL B CA 1
ATOM 5498 C C . VAL B 1 206 ? -2.572 -30.875 7.098 1 93.81 206 VAL B C 1
ATOM 5500 O O . VAL B 1 206 ? -3.775 -31.109 7.258 1 93.81 206 VAL B O 1
ATOM 5503 N N . HIS B 1 207 ? -1.796 -31.75 6.426 1 94.06 207 HIS B N 1
ATOM 5504 C CA . HIS B 1 207 ? -2.295 -33.031 5.945 1 94.06 207 HIS B CA 1
ATOM 5505 C C . HIS B 1 207 ? -2.861 -33.875 7.086 1 94.06 207 HIS B C 1
ATOM 5507 O O . HIS B 1 207 ? -3.91 -34.5 6.938 1 94.06 207 HIS B O 1
ATOM 5513 N N . ALA B 1 208 ? -2.158 -33.812 8.203 1 94.06 208 ALA B N 1
ATOM 5514 C CA . ALA B 1 208 ? -2.594 -34.562 9.375 1 94.06 208 ALA B CA 1
ATOM 5515 C C . ALA B 1 208 ? -3.875 -34 9.961 1 94.06 208 ALA B C 1
ATOM 5517 O O . ALA B 1 208 ? -4.781 -34.719 10.359 1 94.06 208 ALA B O 1
ATOM 5518 N N . GLU B 1 209 ? -3.922 -32.719 10.008 1 94.31 209 GLU B N 1
ATOM 5519 C CA . GLU B 1 209 ? -5.086 -32.031 10.555 1 94.31 209 GLU B CA 1
ATOM 5520 C C . GLU B 1 209 ? -6.355 -32.406 9.805 1 94.31 209 GLU B C 1
ATOM 5522 O O . GLU B 1 209 ? -7.418 -32.594 10.406 1 94.31 209 GLU B O 1
ATOM 5527 N N . PHE B 1 210 ? -6.273 -32.594 8.516 1 95.19 210 PHE B N 1
ATOM 5528 C CA . PHE B 1 210 ? -7.43 -32.906 7.688 1 95.19 210 PHE B CA 1
ATOM 5529 C C . PHE B 1 210 ? -7.492 -34.406 7.41 1 95.19 210 PHE B C 1
ATOM 5531 O O . PHE B 1 210 ? -8.312 -34.875 6.613 1 95.19 210 PHE B O 1
ATOM 5538 N N . GLN B 1 211 ? -6.562 -35.156 7.953 1 93.19 211 GLN B N 1
ATOM 5539 C CA . GLN B 1 211 ? -6.523 -36.625 7.895 1 93.19 211 GLN B CA 1
ATOM 5540 C C . GLN B 1 211 ? -6.426 -37.094 6.453 1 93.19 211 GLN B C 1
ATOM 5542 O O . GLN B 1 211 ? -7.164 -38 6.047 1 93.19 211 GLN B O 1
ATOM 5547 N N . ILE B 1 212 ? -5.504 -36.5 5.715 1 93.5 212 ILE B N 1
ATOM 5548 C CA . ILE B 1 212 ? -5.355 -36.906 4.316 1 93.5 212 ILE B CA 1
ATOM 5549 C C . ILE B 1 212 ? -3.938 -37.406 4.074 1 93.5 212 ILE B C 1
ATOM 5551 O O . ILE B 1 212 ? -3.523 -37.594 2.924 1 93.5 212 ILE B O 1
ATOM 5555 N N . GLN B 1 213 ? -3.143 -37.625 5.039 1 88.94 213 GLN B N 1
ATOM 5556 C CA . GLN B 1 213 ? -1.738 -38 4.93 1 88.94 213 GLN B CA 1
ATOM 5557 C C . GLN B 1 213 ? -1.564 -39.219 4.023 1 88.94 213 GLN B C 1
ATOM 5559 O O . GLN B 1 213 ? -0.645 -39.25 3.205 1 88.94 213 GLN B O 1
ATOM 5564 N N . GLY B 1 214 ? -2.391 -40.094 4.125 1 87.25 214 GLY B N 1
ATOM 5565 C CA . GLY B 1 214 ? -2.27 -41.312 3.352 1 87.25 214 GLY B CA 1
ATOM 5566 C C . GLY B 1 214 ? -2.998 -41.25 2.021 1 87.25 214 GLY B C 1
ATOM 5567 O O . GLY B 1 214 ? -2.949 -42.219 1.238 1 87.25 214 GLY B O 1
ATOM 5568 N N . LYS B 1 215 ? -3.58 -40.125 1.706 1 90.69 215 LYS B N 1
ATOM 5569 C CA . LYS B 1 215 ? -4.426 -40 0.521 1 90.69 215 LYS B CA 1
ATOM 5570 C C . LYS B 1 215 ? -3.83 -39.031 -0.496 1 90.69 215 LYS B C 1
ATOM 5572 O O . LYS B 1 215 ? -4.367 -38.875 -1.594 1 90.69 215 LYS B O 1
ATOM 5577 N N . VAL B 1 216 ? -2.723 -38.406 -0.152 1 91.38 216 VAL B N 1
ATOM 5578 C CA . VAL B 1 216 ? -2.141 -37.375 -1.016 1 91.38 216 VAL B CA 1
ATOM 5579 C C . VAL B 1 216 ? -1.336 -38.062 -2.131 1 91.38 216 VAL B C 1
ATOM 5581 O O . VAL B 1 216 ? -0.337 -38.719 -1.869 1 91.38 216 VAL B O 1
ATOM 5584 N N . SER B 1 217 ? -1.781 -37.844 -3.34 1 86.88 217 SER B N 1
ATOM 5585 C CA . SER B 1 217 ? -1.103 -38.406 -4.5 1 86.88 217 SER B CA 1
ATOM 5586 C C . SER B 1 217 ? 0.105 -37.562 -4.902 1 86.88 217 SER B C 1
ATOM 5588 O O . SER B 1 217 ? 1.102 -38.094 -5.395 1 86.88 217 SER B O 1
ATOM 5590 N N . SER B 1 218 ? -0.095 -36.25 -4.699 1 86.75 218 SER B N 1
ATOM 5591 C CA . SER B 1 218 ? 1.006 -35.344 -5.043 1 86.75 218 SER B CA 1
ATOM 5592 C C . SER B 1 218 ? 0.865 -34 -4.344 1 86.75 218 SER B C 1
ATOM 5594 O O . SER B 1 218 ? -0.246 -33.562 -4.02 1 86.75 218 SER B O 1
ATOM 5596 N N . THR B 1 219 ? 1.938 -33.438 -4.074 1 87.69 219 THR B N 1
ATOM 5597 C CA . THR B 1 219 ? 1.995 -32.062 -3.535 1 87.69 219 THR B CA 1
ATOM 5598 C C . THR B 1 219 ? 2.832 -31.156 -4.434 1 87.69 219 THR B C 1
ATOM 5600 O O . THR B 1 219 ? 3.967 -31.5 -4.777 1 87.69 219 THR B O 1
ATOM 5603 N N . VAL B 1 220 ? 2.203 -30.094 -4.852 1 85.31 220 VAL B N 1
ATOM 5604 C CA . VAL B 1 220 ? 2.9 -29.156 -5.715 1 85.31 220 VAL B CA 1
ATOM 5605 C C . VAL B 1 220 ? 3.375 -27.953 -4.898 1 85.31 220 VAL B C 1
ATOM 5607 O O . VAL B 1 220 ? 2.619 -27.406 -4.094 1 85.31 220 VAL B O 1
ATOM 5610 N N . THR B 1 221 ? 4.59 -27.562 -4.945 1 83.56 221 THR B N 1
ATOM 5611 C CA . THR B 1 221 ? 5.137 -26.375 -4.277 1 83.56 221 THR B CA 1
ATOM 5612 C C . THR B 1 221 ? 5.91 -25.5 -5.262 1 83.56 221 THR B C 1
ATOM 5614 O O . THR B 1 221 ? 6.082 -25.875 -6.422 1 83.56 221 THR B O 1
ATOM 5617 N N . ASP B 1 222 ? 6.168 -24.281 -4.809 1 75.12 222 ASP B N 1
ATOM 5618 C CA . ASP B 1 222 ? 6.98 -23.406 -5.652 1 75.12 222 ASP B CA 1
ATOM 5619 C C . ASP B 1 222 ? 8.438 -23.875 -5.676 1 75.12 222 ASP B C 1
ATOM 5621 O O . ASP B 1 222 ? 8.797 -24.859 -5.02 1 75.12 222 ASP B O 1
ATOM 5625 N N . ASN B 1 223 ? 9.211 -23.422 -6.711 1 62 223 ASN B N 1
ATOM 5626 C CA . ASN B 1 223 ? 10.562 -23.891 -6.992 1 62 223 ASN B CA 1
ATOM 5627 C C . ASN B 1 223 ? 11.57 -23.266 -6.027 1 62 223 ASN B C 1
ATOM 5629 O O . ASN B 1 223 ? 12.758 -23.156 -6.355 1 62 223 ASN B O 1
ATOM 5633 N N . GLY B 1 224 ? 11.062 -22.812 -4.941 1 57.84 224 GLY B N 1
ATOM 5634 C CA . GLY B 1 224 ? 12.188 -22.406 -4.105 1 57.84 224 GLY B CA 1
ATOM 5635 C C . GLY B 1 224 ? 13.227 -23.5 -3.926 1 57.84 224 GLY B C 1
ATOM 5636 O O . GLY B 1 224 ? 13.133 -24.547 -4.547 1 57.84 224 GLY B O 1
ATOM 5637 N N . LYS B 1 225 ? 14.414 -23.359 -3.373 1 53.25 225 LYS B N 1
ATOM 5638 C CA . LYS B 1 225 ? 15.508 -24.312 -3.162 1 53.25 225 LYS B CA 1
ATOM 5639 C C . LYS B 1 225 ? 14.984 -25.656 -2.674 1 53.25 225 LYS B C 1
ATOM 5641 O O . LYS B 1 225 ? 15.57 -26.266 -1.779 1 53.25 225 LYS B O 1
ATOM 5646 N N . HIS B 1 226 ? 13.812 -26.031 -3.23 1 55.81 226 HIS B N 1
ATOM 5647 C CA . HIS B 1 226 ? 13.031 -27 -2.461 1 55.81 226 HIS B CA 1
ATOM 5648 C C . HIS B 1 226 ? 13.32 -28.422 -2.912 1 55.81 226 HIS B C 1
ATOM 5650 O O . HIS B 1 226 ? 12.57 -29.344 -2.594 1 55.81 226 HIS B O 1
ATOM 5656 N N . GLU B 1 227 ? 14.32 -28.672 -3.748 1 57.12 227 GLU B N 1
ATOM 5657 C CA . GLU B 1 227 ? 14.594 -30.062 -4.105 1 57.12 227 GLU B CA 1
ATOM 5658 C C . GLU B 1 227 ? 14.57 -30.953 -2.873 1 57.12 227 GLU B C 1
ATOM 5660 O O . GLU B 1 227 ? 14.18 -32.125 -2.957 1 57.12 227 GLU B O 1
ATOM 5665 N N . GLU B 1 228 ? 14.766 -30.328 -1.806 1 61.16 228 GLU B N 1
ATOM 5666 C CA . GLU B 1 228 ? 14.891 -31.125 -0.587 1 61.16 228 GLU B CA 1
ATOM 5667 C C . GLU B 1 228 ? 13.516 -31.484 -0.028 1 61.16 228 GLU B C 1
ATOM 5669 O O . GLU B 1 228 ? 13.391 -32.438 0.747 1 61.16 228 GLU B O 1
ATOM 5674 N N . LEU B 1 229 ? 12.531 -30.797 -0.582 1 66.12 229 LEU B N 1
ATOM 5675 C CA . LEU B 1 229 ? 11.195 -31.094 -0.083 1 66.12 229 LEU B CA 1
ATOM 5676 C C . LEU B 1 229 ? 10.758 -32.5 -0.503 1 66.12 229 LEU B C 1
ATOM 5678 O O . LEU B 1 229 ? 9.906 -33.125 0.139 1 66.12 229 LEU B O 1
ATOM 5682 N N . ASN B 1 230 ? 11.328 -33 -1.554 1 61 230 ASN B N 1
ATOM 5683 C CA . ASN B 1 230 ? 11.008 -34.344 -2.082 1 61 230 ASN B CA 1
ATOM 5684 C C . ASN B 1 230 ? 11.227 -35.406 -1.035 1 61 230 ASN B C 1
ATOM 5686 O O . ASN B 1 230 ? 10.602 -36.469 -1.095 1 61 230 ASN B O 1
ATOM 5690 N N . PHE B 1 231 ? 12.008 -35.031 -0.087 1 57.59 231 PHE B N 1
ATOM 5691 C CA . PHE B 1 231 ? 12.344 -36.062 0.913 1 57.59 231 PHE B CA 1
ATOM 5692 C C . PHE B 1 231 ? 11.266 -36.125 1.994 1 57.59 231 PHE B C 1
ATOM 5694 O O . PHE B 1 231 ? 11.156 -37.125 2.701 1 57.59 231 PHE B O 1
ATOM 5701 N N . PHE B 1 232 ? 10.539 -35.188 2.025 1 67.88 232 PHE B N 1
ATOM 5702 C CA . PHE B 1 232 ? 9.656 -35.094 3.184 1 67.88 232 PHE B CA 1
ATOM 5703 C C . PHE B 1 232 ? 8.203 -35.25 2.766 1 67.88 232 PHE B C 1
ATOM 5705 O O . PHE B 1 232 ? 7.363 -35.688 3.568 1 67.88 232 PHE B O 1
ATOM 5712 N N . LEU B 1 233 ? 8.008 -35 1.501 1 67.56 233 LEU B N 1
ATOM 5713 C CA . LEU B 1 233 ? 6.609 -34.938 1.076 1 67.56 233 LEU B CA 1
ATOM 5714 C C . LEU B 1 233 ? 6.273 -36.094 0.152 1 67.56 233 LEU B C 1
ATOM 5716 O O . LEU B 1 233 ? 7.164 -36.688 -0.447 1 67.56 233 LEU B O 1
ATOM 5720 N N . PRO B 1 234 ? 4.891 -36.594 0.11 1 67.5 234 PRO B N 1
ATOM 5721 C CA . PRO B 1 234 ? 4.465 -37.469 -0.966 1 67.5 234 PRO B CA 1
ATOM 5722 C C . PRO B 1 234 ? 4.934 -37.031 -2.344 1 67.5 234 PRO B C 1
ATOM 5724 O O . PRO B 1 234 ? 5.5 -35.938 -2.471 1 67.5 234 PRO B O 1
ATOM 5727 N N . PRO B 1 235 ? 4.707 -37.875 -3.285 1 78.31 235 PRO B N 1
ATOM 5728 C CA . PRO B 1 235 ? 5.293 -37.375 -4.531 1 78.31 235 PRO B CA 1
ATOM 5729 C C . PRO B 1 235 ? 5.168 -35.844 -4.68 1 78.31 235 PRO B C 1
ATOM 5731 O O . PRO B 1 235 ? 4.094 -35.281 -4.445 1 78.31 235 PRO B O 1
ATOM 5734 N N . HIS B 1 236 ? 6.262 -35.281 -4.723 1 83 236 HIS B N 1
ATOM 5735 C CA . HIS B 1 236 ? 6.383 -33.844 -4.773 1 83 236 HIS B CA 1
ATOM 5736 C C . HIS B 1 236 ? 6.715 -33.344 -6.184 1 83 236 HIS B C 1
ATOM 5738 O O . HIS B 1 236 ? 7.523 -33.969 -6.879 1 83 236 HIS B O 1
ATOM 5744 N N . HIS B 1 237 ? 5.977 -32.438 -6.695 1 80.25 237 HIS B N 1
ATOM 5745 C CA . HIS B 1 237 ? 6.23 -31.812 -7.988 1 80.25 237 HIS B CA 1
ATOM 5746 C C . HIS B 1 237 ? 6.461 -30.312 -7.84 1 80.25 237 HIS B C 1
ATOM 5748 O O . HIS B 1 237 ? 5.828 -29.656 -7.004 1 80.25 237 HIS B O 1
ATOM 5754 N N . GLN B 1 238 ? 7.309 -29.859 -8.625 1 82.56 238 GLN B N 1
ATOM 5755 C CA . GLN B 1 238 ? 7.508 -28.422 -8.688 1 82.56 238 GLN B CA 1
ATOM 5756 C C . GLN B 1 238 ? 6.5 -27.766 -9.625 1 82.56 238 GLN B C 1
ATOM 5758 O O . GLN B 1 238 ? 6.121 -28.344 -10.648 1 82.56 238 GLN B O 1
ATOM 5763 N N . CYS B 1 239 ? 6.125 -26.609 -9.258 1 83 239 CYS B N 1
ATOM 5764 C CA . CYS B 1 239 ? 5.172 -25.891 -10.086 1 83 239 CYS B CA 1
ATOM 5765 C C . CYS B 1 239 ? 5.773 -25.562 -11.453 1 83 239 CYS B C 1
ATOM 5767 O O . CYS B 1 239 ? 6.844 -24.953 -11.531 1 83 239 CYS B O 1
ATOM 5769 N N . ALA B 1 240 ? 5.113 -26 -12.484 1 85.06 240 ALA B N 1
ATOM 5770 C CA . ALA B 1 240 ? 5.594 -25.812 -13.852 1 85.06 240 ALA B CA 1
ATOM 5771 C C . ALA B 1 240 ? 5.723 -24.328 -14.188 1 85.06 240 ALA B C 1
ATOM 5773 O O . ALA B 1 240 ? 6.648 -23.922 -14.898 1 85.06 240 ALA B O 1
ATOM 5774 N N . MET B 1 241 ? 4.855 -23.516 -13.688 1 83.62 241 MET B N 1
ATOM 5775 C CA . MET B 1 241 ? 4.879 -22.094 -13.977 1 83.62 241 MET B CA 1
ATOM 5776 C C . MET B 1 241 ? 6.109 -21.422 -13.359 1 83.62 241 MET B C 1
ATOM 5778 O O . MET B 1 241 ? 6.734 -20.578 -13.984 1 83.62 241 MET B O 1
ATOM 5782 N N . HIS B 1 242 ? 6.398 -21.812 -12.156 1 84.31 242 HIS B N 1
ATOM 5783 C CA . HIS B 1 242 ? 7.586 -21.266 -11.508 1 84.31 242 HIS B CA 1
ATOM 5784 C C . HIS B 1 242 ? 8.859 -21.719 -12.219 1 84.31 242 HIS B C 1
ATOM 5786 O O . HIS B 1 242 ? 9.828 -20.969 -12.312 1 84.31 242 HIS B O 1
ATOM 5792 N N . THR B 1 243 ? 8.75 -22.922 -12.68 1 89.75 243 THR B N 1
ATOM 5793 C CA . THR B 1 243 ? 9.891 -23.438 -13.438 1 89.75 243 THR B CA 1
ATOM 5794 C C . THR B 1 243 ? 10.062 -22.656 -14.742 1 89.75 243 THR B C 1
ATOM 5796 O O . THR B 1 243 ? 11.18 -22.297 -15.117 1 89.75 243 THR B O 1
ATOM 5799 N N . LEU B 1 244 ? 8.938 -22.438 -15.391 1 91.06 244 LEU B N 1
ATOM 5800 C CA . LEU B 1 244 ? 9 -21.656 -16.625 1 91.06 244 LEU B CA 1
ATOM 5801 C C . LEU B 1 244 ? 9.5 -20.234 -16.344 1 91.06 244 LEU B C 1
ATOM 5803 O O . LEU B 1 244 ? 10.273 -19.688 -17.125 1 91.06 244 LEU B O 1
ATOM 5807 N N . ASN B 1 245 ? 9.055 -19.672 -15.289 1 90.44 245 ASN B N 1
ATOM 5808 C CA . ASN B 1 245 ? 9.516 -18.344 -14.906 1 90.44 245 ASN B CA 1
ATOM 5809 C C . ASN B 1 245 ? 11.016 -18.328 -14.617 1 90.44 245 ASN B C 1
ATOM 5811 O O . ASN B 1 245 ? 11.703 -17.359 -14.945 1 90.44 245 ASN B O 1
ATOM 5815 N N . LEU B 1 246 ? 11.477 -19.391 -14.008 1 91.25 246 LEU B N 1
ATOM 5816 C CA . LEU B 1 246 ? 12.906 -19.5 -13.758 1 91.25 246 LEU B CA 1
ATOM 5817 C C . LEU B 1 246 ? 13.688 -19.531 -15.07 1 91.25 246 LEU B C 1
ATOM 5819 O O . LEU B 1 246 ? 14.75 -18.906 -15.164 1 91.25 246 LEU B O 1
ATOM 5823 N N . ILE B 1 247 ? 13.164 -20.203 -15.953 1 94.44 247 ILE B N 1
ATOM 5824 C CA . ILE B 1 247 ? 13.797 -20.25 -17.266 1 94.44 247 ILE B CA 1
ATOM 5825 C C . ILE B 1 247 ? 13.812 -18.859 -17.891 1 94.44 247 ILE B C 1
ATOM 5827 O O . ILE B 1 247 ? 14.852 -18.406 -18.375 1 94.44 247 ILE B O 1
ATOM 5831 N N . ALA B 1 248 ? 12.68 -18.219 -17.75 1 94.12 248 ALA B N 1
ATOM 5832 C CA . ALA B 1 248 ? 12.531 -16.891 -18.359 1 94.12 248 ALA B CA 1
ATOM 5833 C C . ALA B 1 248 ? 13.391 -15.859 -17.656 1 94.12 248 ALA B C 1
ATOM 5835 O O . ALA B 1 248 ? 13.875 -14.906 -18.266 1 94.12 248 ALA B O 1
ATOM 5836 N N . ARG B 1 249 ? 13.602 -16.031 -16.422 1 92.81 249 ARG B N 1
ATOM 5837 C CA . ARG B 1 249 ? 14.312 -15.031 -15.641 1 92.81 249 ARG B CA 1
ATOM 5838 C C . ARG B 1 249 ? 15.812 -15.328 -15.609 1 92.81 249 ARG B C 1
ATOM 5840 O O . ARG B 1 249 ? 16.625 -14.445 -15.891 1 92.81 249 ARG B O 1
ATOM 5847 N N . THR B 1 250 ? 16.188 -16.562 -15.32 1 93.38 250 THR B N 1
ATOM 5848 C CA . THR B 1 250 ? 17.578 -16.906 -15.047 1 93.38 250 THR B CA 1
ATOM 5849 C C . THR B 1 250 ? 18.281 -17.391 -16.312 1 93.38 250 THR B C 1
ATOM 5851 O O . THR B 1 250 ? 19.297 -16.828 -16.719 1 93.38 250 THR B O 1
ATOM 5854 N N . ASP B 1 251 ? 17.734 -18.391 -16.938 1 94.88 251 ASP B N 1
ATOM 5855 C CA . ASP B 1 251 ? 18.391 -19 -18.094 1 94.88 251 ASP B CA 1
ATOM 5856 C C . ASP B 1 251 ? 18.406 -18.031 -19.266 1 94.88 251 ASP B C 1
ATOM 5858 O O . ASP B 1 251 ? 19.438 -17.906 -19.953 1 94.88 251 ASP B O 1
ATOM 5862 N N . LEU B 1 252 ? 17.281 -17.422 -19.484 1 95.19 252 LEU B N 1
ATOM 5863 C CA . LEU B 1 252 ? 17.219 -16.438 -20.562 1 95.19 252 LEU B CA 1
ATOM 5864 C C . LEU B 1 252 ? 18.203 -15.297 -20.328 1 95.19 252 LEU B C 1
ATOM 5866 O O . LEU B 1 252 ? 18.938 -14.914 -21.25 1 95.19 252 LEU B O 1
ATOM 5870 N N . ASP B 1 253 ? 18.188 -14.75 -19.172 1 94.38 253 ASP B N 1
ATOM 5871 C CA . ASP B 1 253 ? 19.078 -13.633 -18.859 1 94.38 253 ASP B CA 1
ATOM 5872 C C . ASP B 1 253 ? 20.547 -14.039 -19.016 1 94.38 253 ASP B C 1
ATOM 5874 O O . ASP B 1 253 ? 21.344 -13.273 -19.547 1 94.38 253 ASP B O 1
ATOM 5878 N N . LYS B 1 254 ? 20.891 -15.195 -18.562 1 94.5 254 LYS B N 1
ATOM 5879 C CA . LYS B 1 254 ? 22.25 -15.695 -18.703 1 94.5 254 LYS B CA 1
ATOM 5880 C C . LYS B 1 254 ? 22.625 -15.836 -20.188 1 94.5 254 LYS B C 1
ATOM 5882 O O . LYS B 1 254 ? 23.703 -15.414 -20.594 1 94.5 254 LYS B O 1
ATOM 5887 N N . ALA B 1 255 ? 21.766 -16.359 -20.953 1 94.75 255 ALA B N 1
ATOM 5888 C CA . ALA B 1 255 ? 22.016 -16.562 -22.391 1 94.75 255 ALA B CA 1
ATOM 5889 C C . ALA B 1 255 ? 22.141 -15.219 -23.109 1 94.75 255 ALA B C 1
ATOM 5891 O O . ALA B 1 255 ? 23.016 -15.047 -23.953 1 94.75 255 ALA B O 1
ATOM 5892 N N . ALA B 1 256 ? 21.281 -14.312 -22.719 1 94.56 256 ALA B N 1
ATOM 5893 C CA . ALA B 1 256 ? 21.219 -13.031 -23.422 1 94.56 256 ALA B CA 1
ATOM 5894 C C . ALA B 1 256 ? 22.328 -12.094 -22.953 1 94.56 256 ALA B C 1
ATOM 5896 O O . ALA B 1 256 ? 22.891 -11.336 -23.766 1 94.56 256 ALA B O 1
ATOM 5897 N N . SER B 1 257 ? 22.734 -12.148 -21.734 1 93.69 257 SER B N 1
ATOM 5898 C CA . SER B 1 257 ? 23.656 -11.172 -21.156 1 93.69 257 SER B CA 1
ATOM 5899 C C . SER B 1 257 ? 25.094 -11.68 -21.203 1 93.69 257 SER B C 1
ATOM 5901 O O . SER B 1 257 ? 26.047 -10.891 -21.172 1 93.69 257 SER B O 1
ATOM 5903 N N . GLN B 1 258 ? 25.297 -12.922 -21.281 1 90.56 258 GLN B N 1
ATOM 5904 C CA . GLN B 1 258 ? 26.656 -13.43 -21.141 1 90.56 258 GLN B CA 1
ATOM 5905 C C . GLN B 1 258 ? 27.125 -14.117 -22.406 1 90.56 258 GLN B C 1
ATOM 5907 O O . GLN B 1 258 ? 28.328 -14.32 -22.609 1 90.56 258 GLN B O 1
ATOM 5912 N N . GLN B 1 259 ? 26.188 -14.469 -23.25 1 85 259 GLN B N 1
ATOM 5913 C CA . GLN B 1 259 ? 26.562 -15.281 -24.406 1 85 259 GLN B CA 1
ATOM 5914 C C . GLN B 1 259 ? 26.078 -14.641 -25.703 1 85 259 GLN B C 1
ATOM 5916 O O . GLN B 1 259 ? 25.188 -13.789 -25.688 1 85 259 GLN B O 1
ATOM 5921 N N . GLY B 1 260 ? 26.766 -14.945 -26.734 1 82.38 260 GLY B N 1
ATOM 5922 C CA . GLY B 1 260 ? 26.281 -14.641 -28.078 1 82.38 260 GLY B CA 1
ATOM 5923 C C . GLY B 1 260 ? 26.688 -13.258 -28.547 1 82.38 260 GLY B C 1
ATOM 5924 O O . GLY B 1 260 ? 27.328 -12.5 -27.812 1 82.38 260 GLY B O 1
ATOM 5925 N N . VAL B 1 261 ? 26.297 -12.914 -29.719 1 85.5 261 VAL B N 1
ATOM 5926 C CA . VAL B 1 261 ? 26.688 -11.695 -30.422 1 85.5 261 VAL B CA 1
ATOM 5927 C C . VAL B 1 261 ? 25.859 -10.523 -29.922 1 85.5 261 VAL B C 1
ATOM 5929 O O . VAL B 1 261 ? 26.312 -9.375 -29.922 1 85.5 261 VAL B O 1
ATOM 5932 N N . SER B 1 262 ? 24.766 -10.875 -29.344 1 91 262 SER B N 1
ATOM 5933 C CA . SER B 1 262 ? 23.828 -9.82 -28.984 1 91 262 SER B CA 1
ATOM 5934 C C . SER B 1 262 ? 23.969 -9.453 -27.5 1 91 262 SER B C 1
ATOM 5936 O O . SER B 1 262 ? 23.141 -8.719 -26.969 1 91 262 SER B O 1
ATOM 5938 N N . ARG B 1 263 ? 25.047 -9.914 -26.828 1 93.5 263 ARG B N 1
ATOM 5939 C CA . ARG B 1 263 ? 25.188 -9.734 -25.391 1 93.5 263 ARG B CA 1
ATOM 5940 C C . ARG B 1 263 ? 25.281 -8.25 -25.031 1 93.5 263 ARG B C 1
ATOM 5942 O O . ARG B 1 263 ? 24.578 -7.781 -24.141 1 93.5 263 ARG B O 1
ATOM 5949 N N . LYS B 1 264 ? 26.156 -7.578 -25.719 1 94.38 264 LYS B N 1
ATOM 5950 C CA . LYS B 1 264 ? 26.328 -6.156 -25.438 1 94.38 264 LYS B CA 1
ATOM 5951 C C . LYS B 1 264 ? 25.062 -5.371 -25.781 1 94.38 264 LYS B C 1
ATOM 5953 O O . LYS B 1 264 ? 24.703 -4.449 -25.047 1 94.38 264 LYS B O 1
ATOM 5958 N N . LEU B 1 265 ? 24.438 -5.816 -26.828 1 94.75 265 LEU B N 1
ATOM 5959 C CA . LEU B 1 265 ? 23.203 -5.172 -27.25 1 94.75 265 LEU B CA 1
ATOM 5960 C C . LEU B 1 265 ? 22.109 -5.375 -26.219 1 94.75 265 LEU B C 1
ATOM 5962 O O . LEU B 1 265 ? 21.375 -4.434 -25.891 1 94.75 265 LEU B O 1
ATOM 5966 N N . TYR B 1 266 ? 22.031 -6.527 -25.703 1 96.12 266 TYR B N 1
ATOM 5967 C CA . TYR B 1 266 ? 21.047 -6.859 -24.688 1 96.12 266 TYR B CA 1
ATOM 5968 C C . TYR B 1 266 ? 21.266 -6.047 -23.406 1 96.12 266 TYR B C 1
ATOM 5970 O O . TYR B 1 266 ? 20.344 -5.43 -22.891 1 96.12 266 TYR B O 1
ATOM 5978 N N . ARG B 1 267 ? 22.453 -6 -22.953 1 96.62 267 ARG B N 1
ATOM 5979 C CA . ARG B 1 267 ? 22.781 -5.301 -21.719 1 96.62 267 ARG B CA 1
ATOM 5980 C C . ARG B 1 267 ? 22.516 -3.807 -21.844 1 96.62 267 ARG B C 1
ATOM 5982 O O . ARG B 1 267 ? 21.891 -3.207 -20.953 1 96.62 267 ARG B O 1
ATOM 5989 N N . SER B 1 268 ? 22.922 -3.283 -22.938 1 97.12 268 SER B N 1
ATOM 5990 C CA . SER B 1 268 ? 22.734 -1.852 -23.156 1 97.12 268 SER B CA 1
ATOM 5991 C C . SER B 1 268 ? 21.266 -1.493 -23.281 1 97.12 268 SER B C 1
ATOM 5993 O O . SER B 1 268 ? 20.797 -0.529 -22.672 1 97.12 268 SER B O 1
ATOM 5995 N N . ALA B 1 269 ? 20.547 -2.301 -24.016 1 97.25 269 ALA B N 1
ATOM 5996 C CA . ALA B 1 269 ? 19.125 -2.047 -24.219 1 97.25 269 ALA B CA 1
ATOM 5997 C C . ALA B 1 269 ? 18.359 -2.158 -22.906 1 97.25 269 ALA B C 1
ATOM 5999 O O . ALA B 1 269 ? 17.547 -1.288 -22.594 1 97.25 269 ALA B O 1
ATOM 6000 N N . MET B 1 270 ? 18.688 -3.195 -22.156 1 96.88 270 MET B N 1
ATOM 6001 C CA . MET B 1 270 ? 17.984 -3.428 -20.891 1 96.88 270 MET B CA 1
ATOM 6002 C C . MET B 1 270 ? 18.297 -2.33 -19.891 1 96.88 270 MET B C 1
ATOM 6004 O O . MET B 1 270 ? 17.422 -1.898 -19.141 1 96.88 270 MET B O 1
ATOM 6008 N N . GLU B 1 271 ? 19.469 -1.914 -19.875 1 96.94 271 GLU B N 1
ATOM 6009 C CA . GLU B 1 271 ? 19.875 -0.84 -18.984 1 96.94 271 GLU B CA 1
ATOM 6010 C C . GLU B 1 271 ? 19.141 0.454 -19.297 1 96.94 271 GLU B C 1
ATOM 6012 O O . GLU B 1 271 ? 18.703 1.163 -18.375 1 96.94 271 GLU B O 1
ATOM 6017 N N . LYS B 1 272 ? 19.062 0.729 -20.531 1 97.56 272 LYS B N 1
ATOM 6018 C CA . LYS B 1 272 ? 18.391 1.954 -20.953 1 97.56 272 LYS B CA 1
ATOM 6019 C C . LYS B 1 272 ? 16.891 1.876 -20.656 1 97.56 272 LYS B C 1
ATOM 6021 O O . LYS B 1 272 ? 16.281 2.871 -20.266 1 97.56 272 LYS B O 1
ATOM 6026 N N . CYS B 1 273 ? 16.281 0.67 -20.859 1 97.19 273 CYS B N 1
ATOM 6027 C CA . CYS B 1 273 ? 14.883 0.473 -20.469 1 97.19 273 CYS B CA 1
ATOM 6028 C C . CYS B 1 273 ? 14.695 0.682 -18.969 1 97.19 273 CYS B C 1
ATOM 6030 O O . CYS B 1 273 ? 13.789 1.395 -18.547 1 97.19 273 CYS B O 1
ATOM 6032 N N . ALA B 1 274 ? 15.578 0.127 -18.219 1 96.94 274 ALA B N 1
ATOM 6033 C CA . ALA B 1 274 ? 15.516 0.225 -16.766 1 96.94 274 ALA B CA 1
ATOM 6034 C C . ALA B 1 274 ? 15.625 1.677 -16.312 1 96.94 274 ALA B C 1
ATOM 6036 O O . ALA B 1 274 ? 14.961 2.086 -15.352 1 96.94 274 ALA B O 1
ATOM 6037 N N . ALA B 1 275 ? 16.438 2.408 -16.969 1 97 275 ALA B N 1
ATOM 6038 C CA . ALA B 1 275 ? 16.609 3.82 -16.641 1 97 275 ALA B CA 1
ATOM 6039 C C . ALA B 1 275 ? 15.289 4.582 -16.781 1 97 275 ALA B C 1
ATOM 6041 O O . ALA B 1 275 ? 14.953 5.422 -15.953 1 97 275 ALA B O 1
ATOM 6042 N N . ILE B 1 276 ? 14.555 4.254 -17.797 1 95.75 276 ILE B N 1
ATOM 6043 C CA . ILE B 1 276 ? 13.273 4.898 -18.062 1 95.75 276 ILE B CA 1
ATOM 6044 C C . ILE B 1 276 ? 12.281 4.52 -16.953 1 95.75 276 ILE B C 1
ATOM 6046 O O . ILE B 1 276 ? 11.648 5.391 -16.359 1 95.75 276 ILE B O 1
ATOM 6050 N N . TRP B 1 277 ? 12.211 3.225 -16.703 1 95.31 277 TRP B N 1
ATOM 6051 C CA . TRP B 1 277 ? 11.266 2.742 -15.711 1 95.31 277 TRP B CA 1
ATOM 6052 C C . TRP B 1 277 ? 11.594 3.303 -14.328 1 95.31 277 TRP B C 1
ATOM 6054 O O . TRP B 1 277 ? 10.695 3.723 -13.594 1 95.31 277 TRP B O 1
ATOM 6064 N N . ASN B 1 278 ? 12.852 3.318 -14.016 1 94.38 278 ASN B N 1
ATOM 6065 C CA . ASN B 1 278 ? 13.273 3.791 -12.703 1 94.38 278 ASN B CA 1
ATOM 6066 C C . ASN B 1 278 ? 13.008 5.281 -12.523 1 94.38 278 ASN B C 1
ATOM 6068 O O . ASN B 1 278 ? 12.586 5.723 -11.453 1 94.38 278 ASN B O 1
ATOM 6072 N N . LYS B 1 279 ? 13.266 6.012 -13.539 1 93.38 279 LYS B N 1
ATOM 6073 C CA . LYS B 1 279 ? 12.977 7.441 -13.492 1 93.38 279 LYS B CA 1
ATOM 6074 C C . LYS B 1 279 ? 11.477 7.691 -13.32 1 93.38 279 LYS B C 1
ATOM 6076 O O . LYS B 1 279 ? 11.078 8.555 -12.547 1 93.38 279 LYS B O 1
ATOM 6081 N N . ALA B 1 280 ? 10.727 6.969 -14.07 1 90 280 ALA B N 1
ATOM 6082 C CA . ALA B 1 280 ? 9.273 7.086 -13.992 1 90 280 ALA B CA 1
ATOM 6083 C C . ALA B 1 280 ? 8.773 6.742 -12.594 1 90 280 ALA B C 1
ATOM 6085 O O . ALA B 1 280 ? 7.781 7.312 -12.117 1 90 280 ALA B O 1
ATOM 6086 N N . HIS B 1 281 ? 9.445 5.836 -11.961 1 88.44 281 HIS B N 1
ATOM 6087 C CA . HIS B 1 281 ? 9.023 5.352 -10.648 1 88.44 281 HIS B CA 1
ATOM 6088 C C . HIS B 1 281 ? 9.438 6.324 -9.547 1 88.44 281 HIS B C 1
ATOM 6090 O O . HIS B 1 281 ? 8.688 6.535 -8.594 1 88.44 281 HIS B O 1
ATOM 6096 N N . ARG B 1 282 ? 10.547 6.949 -9.672 1 85.38 282 ARG B N 1
ATOM 6097 C CA . ARG B 1 282 ? 11.125 7.746 -8.594 1 85.38 282 ARG B CA 1
ATOM 6098 C C . ARG B 1 282 ? 10.594 9.18 -8.625 1 85.38 282 ARG B C 1
ATOM 6100 O O . ARG B 1 282 ? 10.633 9.883 -7.617 1 85.38 282 ARG B O 1
ATOM 6107 N N . SER B 1 283 ? 10.172 9.586 -9.766 1 83.88 283 SER B N 1
ATOM 6108 C CA . SER B 1 283 ? 9.766 10.977 -9.93 1 83.88 283 SER B CA 1
ATOM 6109 C C . SER B 1 283 ? 8.328 11.086 -10.43 1 83.88 283 SER B C 1
ATOM 6111 O O . SER B 1 283 ? 8.023 10.664 -11.555 1 83.88 283 SER B O 1
ATOM 6113 N N . SER B 1 284 ? 7.547 11.695 -9.609 1 82.5 284 SER B N 1
ATOM 6114 C CA . SER B 1 284 ? 6.176 11.938 -10.047 1 82.5 284 SER B CA 1
ATOM 6115 C C . SER B 1 284 ? 6.137 12.82 -11.289 1 82.5 284 SER B C 1
ATOM 6117 O O . SER B 1 284 ? 5.277 12.641 -12.156 1 82.5 284 SER B O 1
ATOM 6119 N N . GLY B 1 285 ? 7.078 13.742 -11.367 1 85.5 285 GLY B N 1
ATOM 6120 C CA . GLY B 1 285 ? 7.168 14.586 -12.547 1 85.5 285 GLY B CA 1
ATOM 6121 C C . GLY B 1 285 ? 7.48 13.805 -13.812 1 85.5 285 GLY B C 1
ATOM 6122 O O . GLY B 1 285 ? 6.898 14.062 -14.867 1 85.5 285 GLY B O 1
ATOM 6123 N N . ALA B 1 286 ? 8.367 12.906 -13.633 1 89.38 286 ALA B N 1
ATOM 6124 C CA . ALA B 1 286 ? 8.719 12.062 -14.773 1 89.38 286 ALA B CA 1
ATOM 6125 C C . ALA B 1 286 ? 7.527 11.219 -15.219 1 89.38 286 ALA B C 1
ATOM 6127 O O . ALA B 1 286 ? 7.277 11.07 -16.422 1 89.38 286 ALA B O 1
ATOM 6128 N N . SER B 1 287 ? 6.848 10.695 -14.273 1 89 287 SER B N 1
ATOM 6129 C CA . SER B 1 287 ? 5.66 9.906 -14.57 1 89 287 SER B CA 1
ATOM 6130 C C . SER B 1 287 ? 4.609 10.734 -15.297 1 89 287 SER B C 1
ATOM 6132 O O . SER B 1 287 ? 3.973 10.25 -16.234 1 89 287 SER B O 1
ATOM 6134 N N . ASP B 1 288 ? 4.461 11.93 -14.898 1 88.88 288 ASP B N 1
ATOM 6135 C CA . ASP B 1 288 ? 3.5 12.828 -15.531 1 88.88 288 ASP B CA 1
ATOM 6136 C C . ASP B 1 288 ? 3.896 13.117 -16.984 1 88.88 288 ASP B C 1
ATOM 6138 O O . ASP B 1 288 ? 3.041 13.148 -17.859 1 88.88 288 ASP B O 1
ATOM 6142 N N . ILE B 1 289 ? 5.156 13.359 -17.203 1 90.38 289 ILE B N 1
ATOM 6143 C CA . ILE B 1 289 ? 5.672 13.648 -18.531 1 90.38 289 ILE B CA 1
ATOM 6144 C C . ILE B 1 289 ? 5.383 12.469 -19.469 1 90.38 289 ILE B C 1
ATOM 6146 O O . ILE B 1 289 ? 4.922 12.664 -20.594 1 90.38 289 ILE B O 1
ATOM 6150 N N . ILE B 1 290 ? 5.617 11.32 -18.984 1 92.38 290 ILE B N 1
ATOM 6151 C CA . ILE B 1 290 ? 5.402 10.117 -19.781 1 92.38 290 ILE B CA 1
ATOM 6152 C C . ILE B 1 290 ? 3.916 9.969 -20.094 1 92.38 290 ILE B C 1
ATOM 6154 O O . ILE B 1 290 ? 3.553 9.664 -21.234 1 92.38 290 ILE B O 1
ATOM 6158 N N . GLU B 1 291 ? 3.123 10.195 -19.109 1 89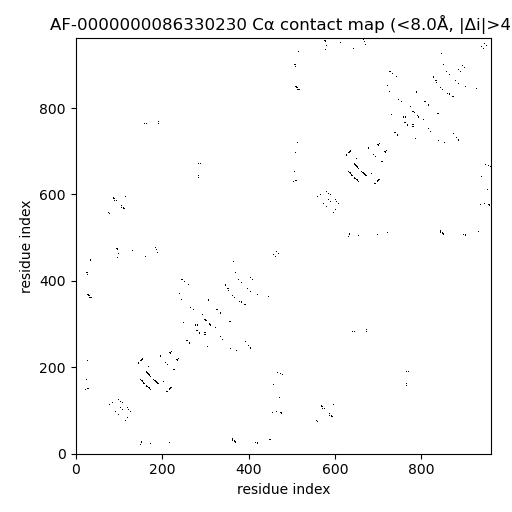.38 291 GLU B N 1
ATOM 6159 C CA . GLU B 1 291 ? 1.682 10.094 -19.328 1 89.38 291 GLU B CA 1
ATOM 6160 C C . GLU B 1 291 ? 1.201 11.125 -20.344 1 89.38 291 GLU B C 1
ATOM 6162 O O . GLU B 1 291 ? 0.306 10.836 -21.141 1 89.38 291 GLU B O 1
ATOM 6167 N N . GLU B 1 292 ? 1.737 12.242 -20.328 1 89.38 292 GLU B N 1
ATOM 6168 C CA . GLU B 1 292 ? 1.359 13.305 -21.266 1 89.38 292 GLU B CA 1
ATOM 6169 C C . GLU B 1 292 ? 1.782 12.961 -22.688 1 89.38 292 GLU B C 1
ATOM 6171 O O . GLU B 1 292 ? 1.025 13.188 -23.625 1 89.38 292 GLU B O 1
ATOM 6176 N N . ILE B 1 293 ? 2.924 12.414 -22.875 1 93.44 293 ILE B N 1
ATOM 6177 C CA . ILE B 1 293 ? 3.48 12.141 -24.203 1 93.44 293 ILE B CA 1
ATOM 6178 C C . ILE B 1 293 ? 2.885 10.844 -24.75 1 93.44 293 ILE B C 1
ATOM 6180 O O . ILE B 1 293 ? 2.434 10.797 -25.891 1 93.44 293 ILE B O 1
ATOM 6184 N N . ALA B 1 294 ? 2.914 9.82 -23.922 1 93.31 294 ALA B N 1
ATOM 6185 C CA . ALA B 1 294 ? 2.588 8.477 -24.391 1 93.31 294 ALA B CA 1
ATOM 6186 C C . ALA B 1 294 ? 1.168 8.086 -24 1 93.31 294 ALA B C 1
ATOM 6188 O O . ALA B 1 294 ? 0.644 7.07 -24.453 1 93.31 294 ALA B O 1
ATOM 6189 N N . GLN B 1 295 ? 0.514 8.797 -23.109 1 89.44 295 GLN B N 1
ATOM 6190 C CA . GLN B 1 295 ? -0.834 8.523 -22.625 1 89.44 295 GLN B CA 1
ATOM 6191 C C . GLN B 1 295 ? -0.907 7.16 -21.938 1 89.44 295 GLN B C 1
ATOM 6193 O O . GLN B 1 295 ? -1.873 6.418 -22.125 1 89.44 295 GLN B O 1
ATOM 6198 N N . MET B 1 296 ? 0.173 6.777 -21.453 1 87.5 296 MET B N 1
ATOM 6199 C CA . MET B 1 296 ? 0.25 5.559 -20.656 1 87.5 296 MET B CA 1
ATOM 6200 C C . MET B 1 296 ? 1.198 5.742 -19.469 1 87.5 296 MET B C 1
ATOM 6202 O O . MET B 1 296 ? 1.917 6.742 -19.391 1 87.5 296 MET B O 1
ATOM 6206 N N . ARG B 1 297 ? 1.125 4.809 -18.578 1 86.38 297 ARG B N 1
ATOM 6207 C CA . ARG B 1 297 ? 2.014 4.82 -17.422 1 86.38 297 ARG B CA 1
ATOM 6208 C C . ARG B 1 297 ? 2.992 3.652 -17.469 1 86.38 297 ARG B C 1
ATOM 6210 O O . ARG B 1 297 ? 2.635 2.555 -17.906 1 86.38 297 ARG B O 1
ATOM 6217 N N . PHE B 1 298 ? 4.219 3.949 -16.984 1 89.19 298 PHE B N 1
ATOM 6218 C CA . PHE B 1 298 ? 5.227 2.902 -16.906 1 89.19 298 PHE B CA 1
ATOM 6219 C C . PHE B 1 298 ? 5.43 2.453 -15.469 1 89.19 298 PHE B C 1
ATOM 6221 O O . PHE B 1 298 ? 5.41 3.273 -14.547 1 89.19 298 PHE B O 1
ATOM 6228 N N . VAL B 1 299 ? 5.508 1.199 -15.289 1 85.12 299 VAL B N 1
ATOM 6229 C CA . VAL B 1 299 ? 5.785 0.634 -13.977 1 85.12 299 VAL B CA 1
ATOM 6230 C C . VAL B 1 299 ? 7.102 -0.138 -14.008 1 85.12 299 VAL B C 1
ATOM 6232 O O . VAL B 1 299 ? 7.453 -0.729 -15.031 1 85.12 299 VAL B O 1
ATOM 6235 N N . VAL B 1 300 ? 7.785 -0.043 -12.922 1 89.81 300 VAL B N 1
ATOM 6236 C CA . VAL B 1 300 ? 8.992 -0.851 -12.797 1 89.81 300 VAL B CA 1
ATOM 6237 C C . VAL B 1 300 ? 8.625 -2.332 -12.75 1 89.81 300 VAL B C 1
ATOM 6239 O O . VAL B 1 300 ? 7.824 -2.75 -11.906 1 89.81 300 VAL B O 1
ATOM 6242 N N . PRO B 1 301 ? 9.133 -3.055 -13.641 1 91.25 301 PRO B N 1
ATOM 6243 C CA . PRO B 1 301 ? 8.781 -4.477 -13.656 1 91.25 301 PRO B CA 1
ATOM 6244 C C . PRO B 1 301 ? 9.242 -5.215 -12.398 1 91.25 301 PRO B C 1
ATOM 6246 O O . PRO B 1 301 ? 10.219 -4.805 -11.766 1 91.25 301 PRO B O 1
ATOM 6249 N N . SER B 1 302 ? 8.531 -6.238 -12.078 1 86.12 302 SER B N 1
ATOM 6250 C CA . SER B 1 302 ? 8.891 -7.082 -10.938 1 86.12 302 SER B CA 1
ATOM 6251 C C . SER B 1 302 ? 10.188 -7.832 -11.203 1 86.12 302 SER B C 1
ATOM 6253 O O . SER B 1 302 ? 10.406 -8.352 -12.297 1 86.12 302 SER B O 1
ATOM 6255 N N . VAL B 1 303 ? 10.984 -7.914 -10.172 1 84.38 303 VAL B N 1
ATOM 6256 C CA . VAL B 1 303 ? 12.266 -8.586 -10.297 1 84.38 303 VAL B CA 1
ATOM 6257 C C . VAL B 1 303 ? 12.062 -10.102 -10.305 1 84.38 303 VAL B C 1
ATOM 6259 O O . VAL B 1 303 ? 12.875 -10.852 -10.844 1 84.38 303 VAL B O 1
ATOM 6262 N N . THR B 1 304 ? 11 -10.523 -9.789 1 81.38 304 THR B N 1
ATOM 6263 C CA . THR B 1 304 ? 10.812 -11.961 -9.609 1 81.38 304 THR B CA 1
ATOM 6264 C C . THR B 1 304 ? 9.875 -12.516 -10.672 1 81.38 304 THR B C 1
ATOM 6266 O O . THR B 1 304 ? 9.797 -13.734 -10.867 1 81.38 304 THR B O 1
ATOM 6269 N N . ARG B 1 305 ? 9.188 -11.633 -11.391 1 85.44 305 ARG B N 1
ATOM 6270 C CA . ARG B 1 305 ? 8.25 -12.07 -12.422 1 85.44 305 ARG B CA 1
ATOM 6271 C C . ARG B 1 305 ? 8.664 -11.562 -13.797 1 85.44 305 ARG B C 1
ATOM 6273 O O . ARG B 1 305 ? 8.383 -10.414 -14.148 1 85.44 305 ARG B O 1
ATOM 6280 N N . TRP B 1 306 ? 9.117 -12.445 -14.523 1 93.12 306 TRP B N 1
ATOM 6281 C CA . TRP B 1 306 ? 9.664 -12.07 -15.82 1 93.12 306 TRP B CA 1
ATOM 6282 C C . TRP B 1 306 ? 8.562 -11.539 -16.734 1 93.12 306 TRP B C 1
ATOM 6284 O O . TRP B 1 306 ? 8.812 -10.664 -17.578 1 93.12 306 TRP B O 1
ATOM 6294 N N . ARG B 1 307 ? 7.406 -11.992 -16.672 1 90.81 307 ARG B N 1
ATOM 6295 C CA . ARG B 1 307 ? 6.305 -11.578 -17.531 1 90.81 307 ARG B CA 1
ATOM 6296 C C . ARG B 1 307 ? 6.055 -10.078 -17.422 1 90.81 307 ARG B C 1
ATOM 6298 O O . ARG B 1 307 ? 5.699 -9.43 -18.406 1 90.81 307 ARG B O 1
ATOM 6305 N N . SER B 1 308 ? 6.223 -9.602 -16.219 1 91.31 308 SER B N 1
ATOM 6306 C CA . SER B 1 308 ? 6.074 -8.164 -16.016 1 91.31 308 SER B CA 1
ATOM 6307 C C . SER B 1 308 ? 7.121 -7.387 -16.812 1 91.31 308 SER B C 1
ATOM 6309 O O . SER B 1 308 ? 6.824 -6.332 -17.375 1 91.31 308 SER B O 1
ATOM 6311 N N . GLU B 1 309 ? 8.305 -7.906 -16.812 1 94.56 309 GLU B N 1
ATOM 6312 C CA . GLU B 1 309 ? 9.375 -7.277 -17.594 1 94.56 309 GLU B CA 1
ATOM 6313 C C . GLU B 1 309 ? 9.102 -7.367 -19.094 1 94.56 309 GLU B C 1
ATOM 6315 O O . GLU B 1 309 ? 9.297 -6.398 -19.828 1 94.56 309 GLU B O 1
ATOM 6320 N N . TYR B 1 310 ? 8.656 -8.531 -19.531 1 95.69 310 TYR B N 1
ATOM 6321 C CA . TYR B 1 310 ? 8.297 -8.734 -20.922 1 95.69 310 TYR B CA 1
ATOM 6322 C C . TYR B 1 310 ? 7.266 -7.707 -21.375 1 95.69 310 TYR B C 1
ATOM 6324 O O . TYR B 1 310 ? 7.445 -7.051 -22.406 1 95.69 310 TYR B O 1
ATOM 6332 N N . HIS B 1 311 ? 6.25 -7.492 -20.594 1 95.06 311 HIS B N 1
ATOM 6333 C CA . HIS B 1 311 ? 5.184 -6.562 -20.953 1 95.06 311 HIS B CA 1
ATOM 6334 C C . HIS B 1 311 ? 5.664 -5.117 -20.891 1 95.06 311 HIS B C 1
ATOM 6336 O O . HIS B 1 311 ? 5.223 -4.277 -21.672 1 95.06 311 HIS B O 1
ATOM 6342 N N . ALA B 1 312 ? 6.496 -4.902 -19.922 1 96.31 312 ALA B N 1
ATOM 6343 C CA . ALA B 1 312 ? 7.059 -3.557 -19.828 1 96.31 312 ALA B CA 1
ATOM 6344 C C . ALA B 1 312 ? 7.852 -3.203 -21.078 1 96.31 312 ALA B C 1
ATOM 6346 O O . ALA B 1 312 ? 7.773 -2.076 -21.578 1 96.31 312 ALA B O 1
ATOM 6347 N N . ILE B 1 313 ? 8.578 -4.125 -21.594 1 97.06 313 ILE B N 1
ATOM 6348 C CA . ILE B 1 313 ? 9.344 -3.914 -22.812 1 97.06 313 ILE B CA 1
ATOM 6349 C C . ILE B 1 313 ? 8.391 -3.768 -24 1 97.06 313 ILE B C 1
ATOM 6351 O O . ILE B 1 313 ? 8.57 -2.889 -24.844 1 97.06 313 ILE B O 1
ATOM 6355 N N . GLU B 1 314 ? 7.449 -4.621 -24.016 1 96.06 314 GLU B N 1
ATOM 6356 C CA . GLU B 1 314 ? 6.449 -4.566 -25.078 1 96.06 314 GLU B CA 1
ATOM 6357 C C . GLU B 1 314 ? 5.773 -3.199 -25.125 1 96.06 314 GLU B C 1
ATOM 6359 O O . GLU B 1 314 ? 5.562 -2.645 -26.203 1 96.06 314 GLU B O 1
ATOM 6364 N N . LYS B 1 315 ? 5.457 -2.693 -24.016 1 95.38 315 LYS B N 1
ATOM 6365 C CA . LYS B 1 315 ? 4.824 -1.381 -23.922 1 95.38 315 LYS B CA 1
ATOM 6366 C C . LYS B 1 315 ? 5.738 -0.286 -24.453 1 95.38 315 LYS B C 1
ATOM 6368 O O . LYS B 1 315 ? 5.301 0.585 -25.203 1 95.38 315 LYS B O 1
ATOM 6373 N N . LEU B 1 316 ? 6.98 -0.346 -24.125 1 96.19 316 LEU B N 1
ATOM 6374 C CA . LEU B 1 316 ? 7.945 0.633 -24.609 1 96.19 316 LEU B CA 1
ATOM 6375 C C . LEU B 1 316 ? 8.086 0.558 -26.125 1 96.19 316 LEU B C 1
ATOM 6377 O O . LEU B 1 316 ? 8.172 1.588 -26.797 1 96.19 316 LEU B O 1
ATOM 6381 N N . MET B 1 317 ? 8.055 -0.649 -26.656 1 96.19 317 MET B N 1
ATOM 6382 C CA . MET B 1 317 ? 8.266 -0.869 -28.078 1 96.19 317 MET B CA 1
ATOM 6383 C C . MET B 1 317 ? 7.008 -0.549 -28.875 1 96.19 317 MET B C 1
ATOM 6385 O O . MET B 1 317 ? 7.059 -0.407 -30.094 1 96.19 317 MET B O 1
ATOM 6389 N N . SER B 1 318 ? 5.922 -0.442 -28.172 1 95.44 318 SER B N 1
ATOM 6390 C CA . SER B 1 318 ? 4.676 -0.089 -28.844 1 95.44 318 SER B CA 1
ATOM 6391 C C . SER B 1 318 ? 4.621 1.403 -29.156 1 95.44 318 SER B C 1
ATOM 6393 O O . SER B 1 318 ? 3.809 1.842 -29.969 1 95.44 318 SER B O 1
ATOM 6395 N N . LEU B 1 319 ? 5.469 2.154 -28.578 1 95.75 319 LEU B N 1
ATOM 6396 C CA . LEU B 1 319 ? 5.504 3.596 -28.797 1 95.75 319 LEU B CA 1
ATOM 6397 C C . LEU B 1 319 ? 6.242 3.93 -30.094 1 95.75 319 LEU B C 1
ATOM 6399 O O . LEU B 1 319 ? 7.23 3.277 -30.422 1 95.75 319 LEU B O 1
ATOM 6403 N N . PRO B 1 320 ? 5.711 4.957 -30.75 1 95.19 320 PRO B N 1
ATOM 6404 C CA . PRO B 1 320 ? 6.496 5.441 -31.891 1 95.19 320 PRO B CA 1
ATOM 6405 C C . PRO B 1 320 ? 7.871 5.965 -31.469 1 95.19 320 PRO B C 1
ATOM 6407 O O . PRO B 1 320 ? 8.031 6.48 -30.359 1 95.19 320 PRO B O 1
ATOM 6410 N N . GLU B 1 321 ? 8.82 5.855 -32.375 1 94.25 321 GLU B N 1
ATOM 6411 C CA . GLU B 1 321 ? 10.195 6.254 -32.094 1 94.25 321 GLU B CA 1
ATOM 6412 C C . GLU B 1 321 ? 10.273 7.723 -31.688 1 94.25 321 GLU B C 1
ATOM 6414 O O . GLU B 1 321 ? 11.078 8.102 -30.828 1 94.25 321 GLU B O 1
ATOM 6419 N N . SER B 1 322 ? 9.453 8.531 -32.25 1 95 322 SER B N 1
ATOM 6420 C CA . SER B 1 322 ? 9.445 9.961 -31.953 1 95 322 SER B CA 1
ATOM 6421 C C . SER B 1 322 ? 9.062 10.211 -30.5 1 95 322 SER B C 1
ATOM 6423 O O . SER B 1 322 ? 9.688 11.023 -29.812 1 95 322 SER B O 1
ATOM 6425 N N . GLN B 1 323 ? 8.062 9.484 -30.062 1 95.94 323 GLN B N 1
ATOM 6426 C CA . GLN B 1 323 ? 7.602 9.633 -28.688 1 95.94 323 GLN B CA 1
ATOM 6427 C C . GLN B 1 323 ? 8.641 9.102 -27.703 1 95.94 323 GLN B C 1
ATOM 6429 O O . GLN B 1 323 ? 8.891 9.719 -26.656 1 95.94 323 GLN B O 1
ATOM 6434 N N . LEU B 1 324 ? 9.195 8.016 -28.078 1 96.25 324 LEU B N 1
ATOM 6435 C CA . LEU B 1 324 ? 10.211 7.426 -27.219 1 96.25 324 LEU B CA 1
ATOM 6436 C C . LEU B 1 324 ? 11.406 8.359 -27.062 1 96.25 324 LEU B C 1
ATOM 6438 O O . LEU B 1 324 ? 11.922 8.547 -25.953 1 96.25 324 LEU B O 1
ATOM 6442 N N . ASN B 1 325 ? 11.812 8.953 -28.125 1 96.25 325 ASN B N 1
ATOM 6443 C CA . ASN B 1 325 ? 12.914 9.898 -28.094 1 96.25 325 ASN B CA 1
ATOM 6444 C C . ASN B 1 325 ? 12.57 11.141 -27.281 1 96.25 325 ASN B C 1
ATOM 6446 O O . ASN B 1 325 ? 13.406 11.648 -26.531 1 96.25 325 ASN B O 1
ATOM 6450 N N . GLU B 1 326 ? 11.406 11.555 -27.438 1 96.62 326 GLU B N 1
ATOM 6451 C CA . GLU B 1 326 ? 10.953 12.719 -26.688 1 96.62 326 GLU B CA 1
ATOM 6452 C C . GLU B 1 326 ? 10.945 12.422 -25.188 1 96.62 326 GLU B C 1
ATOM 6454 O O . GLU B 1 326 ? 11.367 13.258 -24.375 1 96.62 326 GLU B O 1
ATOM 6459 N N . ILE B 1 327 ? 10.477 11.258 -24.844 1 96.06 327 ILE B N 1
ATOM 6460 C CA . ILE B 1 327 ? 10.453 10.836 -23.438 1 96.06 327 ILE B CA 1
ATOM 6461 C C . ILE B 1 327 ? 11.875 10.805 -22.891 1 96.06 327 ILE B C 1
ATOM 6463 O O . ILE B 1 327 ? 12.141 11.352 -21.812 1 96.06 327 ILE B O 1
ATOM 6467 N N . CYS B 1 328 ? 12.789 10.219 -23.609 1 96.69 328 CYS B N 1
ATOM 6468 C CA . CYS B 1 328 ? 14.172 10.117 -23.172 1 96.69 328 CYS B CA 1
ATOM 6469 C C . CYS B 1 328 ? 14.797 11.492 -23 1 96.69 328 CYS B C 1
ATOM 6471 O O . CYS B 1 328 ? 15.531 11.734 -22.047 1 96.69 328 CYS B O 1
ATOM 6473 N N . ASP B 1 329 ? 14.469 12.383 -23.859 1 96.44 329 ASP B N 1
ATOM 6474 C CA . ASP B 1 329 ? 14.992 13.742 -23.797 1 96.44 329 ASP B CA 1
ATOM 6475 C C . ASP B 1 329 ? 14.484 14.469 -22.547 1 96.44 329 ASP B C 1
ATOM 6477 O O . ASP B 1 329 ? 15.258 15.094 -21.828 1 96.44 329 ASP B O 1
ATOM 6481 N N . GLN B 1 330 ? 13.258 14.336 -22.344 1 93.62 330 GLN B N 1
ATOM 6482 C CA . GLN B 1 330 ? 12.648 15.031 -21.219 1 93.62 330 GLN B CA 1
ATOM 6483 C C . GLN B 1 330 ? 13.102 14.43 -19.891 1 93.62 330 GLN B C 1
ATOM 6485 O O . GLN B 1 330 ? 13.242 15.148 -18.906 1 93.62 330 GLN B O 1
ATOM 6490 N N . LEU B 1 331 ? 13.266 13.172 -19.875 1 94.25 331 LEU B N 1
ATOM 6491 C CA . LEU B 1 331 ? 13.695 12.5 -18.656 1 94.25 331 LEU B CA 1
ATOM 6492 C C . LEU B 1 331 ? 15.203 12.609 -18.469 1 94.25 331 LEU B C 1
ATOM 6494 O O . LEU B 1 331 ? 15.734 12.273 -17.406 1 94.25 331 LEU B O 1
ATOM 6498 N N . LYS B 1 332 ? 15.906 13.047 -19.469 1 94.88 332 LYS B N 1
ATOM 6499 C CA . LYS B 1 332 ? 17.359 13.18 -19.469 1 94.88 332 LYS B CA 1
ATOM 6500 C C . LYS B 1 332 ? 18.031 11.82 -19.266 1 94.88 332 LYS B C 1
ATOM 6502 O O . LYS B 1 332 ? 18.922 11.68 -18.438 1 94.88 332 LYS B O 1
ATOM 6507 N N . VAL B 1 333 ? 17.516 10.875 -19.953 1 96.19 333 VAL B N 1
ATOM 6508 C CA . VAL B 1 333 ? 18.125 9.547 -19.984 1 96.19 333 VAL B CA 1
ATOM 6509 C C . VAL B 1 333 ? 18.641 9.234 -21.391 1 96.19 333 VAL B C 1
ATOM 6511 O O . VAL B 1 333 ? 18.266 9.906 -22.344 1 96.19 333 VAL B O 1
ATOM 6514 N N . ALA B 1 334 ? 19.453 8.234 -21.5 1 96.69 334 ALA B N 1
ATOM 6515 C CA . ALA B 1 334 ? 20.047 7.871 -22.781 1 96.69 334 ALA B CA 1
ATOM 6516 C C . ALA B 1 334 ? 19 7.309 -23.734 1 96.69 334 ALA B C 1
ATOM 6518 O O . ALA B 1 334 ? 18.125 6.539 -23.312 1 96.69 334 ALA B O 1
ATOM 6519 N N . 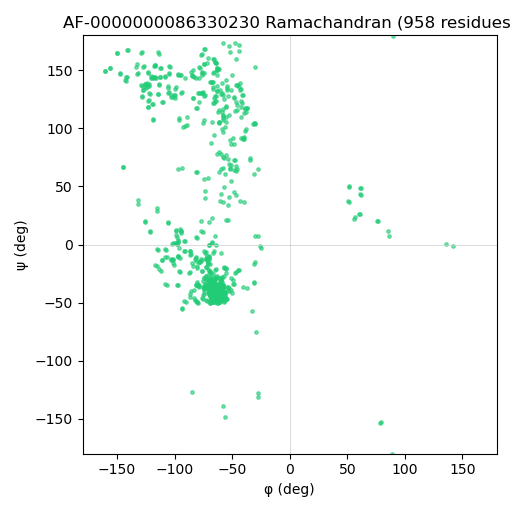LYS B 1 335 ? 19.094 7.676 -24.984 1 96.81 335 LYS B N 1
ATOM 6520 C CA . LYS B 1 335 ? 18.188 7.191 -26.016 1 96.81 335 LYS B CA 1
ATOM 6521 C C . LYS B 1 335 ? 18.562 5.785 -26.469 1 96.81 335 LYS B C 1
ATOM 6523 O O . LYS B 1 335 ? 19.734 5.402 -26.406 1 96.81 335 LYS B O 1
ATOM 6528 N N . LEU B 1 336 ? 17.562 5.121 -26.906 1 96.69 336 LEU B N 1
ATOM 6529 C CA . LEU B 1 336 ? 17.828 3.811 -27.484 1 96.69 336 LEU B CA 1
ATOM 6530 C C . LEU B 1 336 ? 18.422 3.947 -28.891 1 96.69 336 LEU B C 1
ATOM 6532 O O . LEU B 1 336 ? 17.891 4.703 -29.719 1 96.69 336 LEU B O 1
ATOM 6536 N N . HIS B 1 337 ? 19.484 3.25 -29.078 1 95.75 337 HIS B N 1
ATOM 6537 C CA . HIS B 1 337 ? 20.016 3.164 -30.422 1 95.75 337 HIS B CA 1
ATOM 6538 C C . HIS B 1 337 ? 19.047 2.408 -31.344 1 95.75 337 HIS B C 1
ATOM 6540 O O . HIS B 1 337 ? 18.359 1.486 -30.906 1 95.75 337 HIS B O 1
ATOM 6546 N N . PRO B 1 338 ? 19.016 2.744 -32.594 1 94.88 338 PRO B N 1
ATOM 6547 C CA . PRO B 1 338 ? 18.109 2.061 -33.531 1 94.88 338 PRO B CA 1
ATOM 6548 C C . PRO B 1 338 ? 18.297 0.543 -33.5 1 94.88 338 PRO B C 1
ATOM 6550 O O . PRO B 1 338 ? 17.312 -0.198 -33.594 1 94.88 338 PRO B O 1
ATOM 6553 N N . GLN B 1 339 ? 19.484 0.124 -33.344 1 94.75 339 GLN B N 1
ATOM 6554 C CA . GLN B 1 339 ? 19.75 -1.312 -33.312 1 94.75 339 GLN B CA 1
ATOM 6555 C C . GLN B 1 339 ? 19.141 -1.928 -32.031 1 94.75 339 GLN B C 1
ATOM 6557 O O . GLN B 1 339 ? 18.688 -3.072 -32.062 1 94.75 339 GLN B O 1
ATOM 6562 N N . GLU B 1 340 ? 19.188 -1.135 -31.031 1 96.44 340 GLU B N 1
ATOM 6563 C CA . GLU B 1 340 ? 18.609 -1.61 -29.781 1 96.44 340 GLU B CA 1
ATOM 6564 C C . GLU B 1 340 ? 17.094 -1.737 -29.891 1 96.44 340 GLU B C 1
ATOM 6566 O O . GLU B 1 340 ? 16.5 -2.689 -29.359 1 96.44 340 GLU B O 1
ATOM 6571 N N . THR B 1 341 ? 16.5 -0.83 -30.578 1 96.31 341 THR B N 1
ATOM 6572 C CA . THR B 1 341 ? 15.055 -0.867 -30.781 1 96.31 341 THR B CA 1
ATOM 6573 C C . THR B 1 341 ? 14.656 -2.082 -31.609 1 96.31 341 THR B C 1
ATOM 6575 O O . THR B 1 341 ? 13.68 -2.768 -31.297 1 96.31 341 THR B O 1
ATOM 6578 N N . VAL B 1 342 ? 15.414 -2.354 -32.625 1 95 342 VAL B N 1
ATOM 6579 C CA . VAL B 1 342 ? 15.148 -3.502 -33.5 1 95 342 VAL B CA 1
ATOM 6580 C C . VAL B 1 342 ? 15.312 -4.793 -32.688 1 95 342 VAL B C 1
ATOM 6582 O O . VAL B 1 342 ? 14.492 -5.711 -32.812 1 95 342 VAL B O 1
ATOM 6585 N N . PHE B 1 343 ? 16.281 -4.801 -31.891 1 96.06 343 PHE B N 1
ATOM 6586 C CA . PHE B 1 343 ? 16.562 -5.969 -31.062 1 96.06 343 PHE B CA 1
ATOM 6587 C C . PHE B 1 343 ? 15.414 -6.211 -30.094 1 96.06 343 PHE B C 1
ATOM 6589 O O . PHE B 1 343 ? 14.961 -7.348 -29.922 1 96.06 343 PHE B O 1
ATOM 6596 N N . LEU B 1 344 ? 14.969 -5.152 -29.438 1 97.25 344 LEU B N 1
ATOM 6597 C CA . LEU B 1 344 ? 13.914 -5.289 -28.438 1 97.25 344 LEU B CA 1
ATOM 6598 C C . LEU B 1 344 ? 12.602 -5.73 -29.094 1 97.25 344 LEU B C 1
ATOM 6600 O O . LEU B 1 344 ? 11.836 -6.492 -28.5 1 97.25 344 LEU B O 1
ATOM 6604 N N . LYS B 1 345 ? 12.359 -5.273 -30.25 1 96.19 345 LYS B N 1
ATOM 6605 C CA . LYS B 1 345 ? 11.18 -5.723 -30.984 1 96.19 345 LYS B CA 1
ATOM 6606 C C . LYS B 1 345 ? 11.281 -7.203 -31.344 1 96.19 345 LYS B C 1
ATOM 6608 O O . LYS B 1 345 ? 10.305 -7.945 -31.203 1 96.19 345 LYS B O 1
ATOM 6613 N N . GLU B 1 346 ? 12.438 -7.617 -31.766 1 96.12 346 GLU B N 1
ATOM 6614 C CA . GLU B 1 346 ? 12.688 -9.031 -32.031 1 96.12 346 GLU B CA 1
ATOM 6615 C C . GLU B 1 346 ? 12.555 -9.859 -30.75 1 96.12 346 GLU B C 1
ATOM 6617 O O . GLU B 1 346 ? 11.945 -10.93 -30.766 1 96.12 346 GLU B O 1
ATOM 6622 N N . TYR B 1 347 ? 13.102 -9.273 -29.719 1 96.06 347 TYR B N 1
ATOM 6623 C CA . TYR B 1 347 ? 13.062 -9.922 -28.406 1 96.06 347 TYR B CA 1
ATOM 6624 C C . TYR B 1 347 ? 11.633 -10.203 -27.984 1 96.06 347 TYR B C 1
ATOM 6626 O O . TYR B 1 347 ? 11.312 -11.32 -27.578 1 96.06 347 TYR B O 1
ATOM 6634 N N . THR B 1 348 ? 10.758 -9.273 -28.047 1 96.31 348 THR B N 1
ATOM 6635 C CA . THR B 1 348 ? 9.375 -9.43 -27.625 1 96.31 348 THR B CA 1
ATOM 6636 C C . THR B 1 348 ? 8.617 -10.352 -28.578 1 96.31 348 THR B C 1
ATOM 6638 O O . THR B 1 348 ? 7.809 -11.172 -28.125 1 96.31 348 THR B O 1
ATOM 6641 N N . ALA B 1 349 ? 8.922 -10.266 -29.812 1 95.69 349 ALA B N 1
ATOM 6642 C CA . ALA B 1 349 ? 8.242 -11.102 -30.797 1 95.69 349 ALA B CA 1
ATOM 6643 C C . ALA B 1 349 ? 8.625 -12.57 -30.625 1 95.69 349 ALA B C 1
ATOM 6645 O O . ALA B 1 349 ? 7.766 -13.453 -30.672 1 95.69 349 ALA B O 1
ATOM 6646 N N . MET B 1 350 ? 9.836 -12.797 -30.469 1 95.31 350 MET B N 1
ATOM 6647 C CA . MET B 1 350 ? 10.32 -14.172 -30.406 1 95.31 350 MET B CA 1
ATOM 6648 C C . MET B 1 350 ? 9.914 -14.844 -29.109 1 95.31 350 MET B C 1
ATOM 6650 O O . MET B 1 350 ? 9.68 -16.047 -29.062 1 95.31 350 MET B O 1
ATOM 6654 N N . LEU B 1 351 ? 9.781 -14.023 -28.016 1 96.06 351 LEU B N 1
ATOM 6655 C CA . LEU B 1 351 ? 9.531 -14.609 -26.703 1 96.06 351 LEU B CA 1
ATOM 6656 C C . LEU B 1 351 ? 8.039 -14.562 -26.375 1 96.06 351 LEU B C 1
ATOM 6658 O O . LEU B 1 351 ? 7.641 -14.93 -25.266 1 96.06 351 LEU B O 1
ATOM 6662 N N . LYS B 1 352 ? 7.199 -14.18 -27.25 1 94.88 352 LYS B N 1
ATOM 6663 C CA . LYS B 1 352 ? 5.754 -14.109 -27.047 1 94.88 352 LYS B CA 1
ATOM 6664 C C . LYS B 1 352 ? 5.195 -15.469 -26.625 1 94.88 352 LYS B C 1
ATOM 6666 O O . LYS B 1 352 ? 4.398 -15.555 -25.688 1 94.88 352 LYS B O 1
ATOM 6671 N N . PRO B 1 353 ? 5.648 -16.562 -27.234 1 94.06 353 PRO B N 1
ATOM 6672 C CA . PRO B 1 353 ? 5.133 -17.875 -26.812 1 94.06 353 PRO B CA 1
ATOM 6673 C C . PRO B 1 353 ? 5.488 -18.203 -25.375 1 94.06 353 PRO B C 1
ATOM 6675 O O . PRO B 1 353 ? 4.695 -18.828 -24.656 1 94.06 353 PRO B O 1
ATOM 6678 N N . LEU B 1 354 ? 6.664 -17.828 -24.984 1 94.56 354 LEU B N 1
ATOM 6679 C CA . LEU B 1 354 ? 7.074 -18.062 -23.609 1 94.56 354 LEU B CA 1
ATOM 6680 C C . LEU B 1 354 ? 6.223 -17.234 -22.641 1 94.56 354 LEU B C 1
ATOM 6682 O O . LEU B 1 354 ? 5.785 -17.75 -21.609 1 94.56 354 LEU B O 1
ATOM 6686 N N . ALA B 1 355 ? 5.996 -15.961 -22.969 1 93 355 ALA B N 1
ATOM 6687 C CA . ALA B 1 355 ? 5.168 -15.086 -22.156 1 93 355 ALA B CA 1
ATOM 6688 C C . ALA B 1 355 ? 3.756 -15.648 -22 1 93 355 ALA B C 1
ATOM 6690 O O . ALA B 1 355 ? 3.158 -15.57 -20.922 1 93 355 ALA B O 1
ATOM 6691 N N . TYR B 1 356 ? 3.314 -16.219 -23.016 1 88 356 TYR B N 1
ATOM 6692 C CA . TYR B 1 356 ? 1.986 -16.828 -23 1 88 356 TYR B CA 1
ATOM 6693 C C . TYR B 1 356 ? 1.969 -18.062 -22.125 1 88 356 TYR B C 1
ATOM 6695 O O . TYR B 1 356 ? 1.023 -18.297 -21.359 1 88 356 TYR B O 1
ATOM 6703 N N . SER B 1 357 ? 2.982 -18.828 -22.234 1 87.44 357 SER B N 1
ATOM 6704 C CA . SER B 1 357 ? 3.043 -20.094 -21.516 1 87.44 357 SER B CA 1
ATOM 6705 C C . SER B 1 357 ? 3.188 -19.875 -20.016 1 87.44 357 SER B C 1
ATOM 6707 O O . SER B 1 357 ? 2.676 -20.656 -19.219 1 87.44 357 SER B O 1
ATOM 6709 N N . VAL B 1 358 ? 3.893 -18.812 -19.656 1 84.38 358 VAL B N 1
ATOM 6710 C CA . VAL B 1 35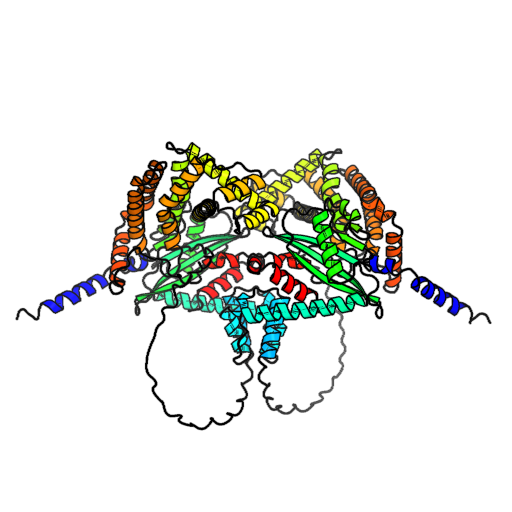8 ? 4.078 -18.5 -18.234 1 84.38 358 VAL B CA 1
ATOM 6711 C C . VAL B 1 358 ? 2.752 -18.062 -17.625 1 84.38 358 VAL B C 1
ATOM 6713 O O . VAL B 1 358 ? 2.51 -18.281 -16.438 1 84.38 358 VAL B O 1
ATOM 6716 N N . ASN B 1 359 ? 1.801 -17.453 -18.438 1 71.19 359 ASN B N 1
ATOM 6717 C CA . ASN B 1 359 ? 0.521 -16.938 -17.953 1 71.19 359 ASN B CA 1
ATOM 6718 C C . ASN B 1 359 ? -0.546 -18.031 -17.938 1 71.19 359 ASN B C 1
ATOM 6720 O O . ASN B 1 359 ? -1.53 -17.938 -17.203 1 71.19 359 ASN B O 1
ATOM 6724 N N . LEU B 1 360 ? -0.636 -18.828 -19.047 1 54.75 360 LEU B N 1
ATOM 6725 C CA . LEU B 1 360 ? -1.698 -19.812 -19.266 1 54.75 360 LEU B CA 1
ATOM 6726 C C . LEU B 1 360 ? -2.08 -20.5 -17.953 1 54.75 360 LEU B C 1
ATOM 6728 O O . LEU B 1 360 ? -3.258 -20.766 -17.703 1 54.75 360 LEU B O 1
ATOM 6732 N N . HIS B 1 361 ? -1.132 -20.719 -17.188 1 51.88 361 HIS B N 1
ATOM 6733 C CA . HIS B 1 361 ? -1.502 -21.609 -16.094 1 51.88 361 HIS B CA 1
ATOM 6734 C C . HIS B 1 361 ? -1.854 -20.828 -14.836 1 51.88 361 HIS B C 1
ATOM 6736 O O . HIS B 1 361 ? -2.131 -21.438 -13.797 1 51.88 361 HIS B O 1
ATOM 6742 N N . GLN B 1 362 ? -1.807 -19.5 -14.961 1 50.75 362 GLN B N 1
ATOM 6743 C CA . GLN B 1 362 ? -2.18 -18.688 -13.805 1 50.75 362 GLN B CA 1
ATOM 6744 C C . GLN B 1 362 ? -3.686 -18.719 -13.57 1 50.75 362 GLN B C 1
ATOM 6746 O O . GLN B 1 362 ? -4.156 -18.422 -12.469 1 50.75 362 GLN B O 1
ATOM 6751 N N . GLY B 1 363 ? -4.496 -19.344 -14.492 1 47.06 363 GLY B N 1
ATOM 6752 C CA . GLY B 1 363 ? -5.93 -19.359 -14.25 1 47.06 363 GLY B CA 1
ATOM 6753 C C . GLY B 1 363 ? -6.391 -20.578 -13.484 1 47.06 363 GLY B C 1
ATOM 6754 O O . GLY B 1 363 ? -5.891 -21.688 -13.711 1 47.06 363 GLY B O 1
ATOM 6755 N N . GLU B 1 364 ? -6.656 -20.453 -12.18 1 49.72 364 GLU B N 1
ATOM 6756 C CA . GLU B 1 364 ? -7.023 -21.406 -11.133 1 49.72 364 GLU B CA 1
ATOM 6757 C C . GLU B 1 364 ? -7.867 -22.547 -11.703 1 49.72 364 GLU B C 1
ATOM 6759 O O . GLU B 1 364 ? -7.605 -23.719 -11.422 1 49.72 364 GLU B O 1
ATOM 6764 N N . LYS B 1 365 ? -9.008 -22.25 -12.344 1 50.56 365 LYS B N 1
ATOM 6765 C CA . LYS B 1 365 ? -10.016 -23.297 -12.414 1 50.56 365 LYS B CA 1
ATOM 6766 C C . LYS B 1 365 ? -9.586 -24.422 -13.359 1 50.56 365 LYS B C 1
ATOM 6768 O O . LYS B 1 365 ? -9.961 -25.578 -13.172 1 50.56 365 LYS B O 1
ATOM 6773 N N . ASN B 1 366 ? -8.57 -24.047 -14.188 1 54.81 366 ASN B N 1
ATOM 6774 C CA . ASN B 1 366 ? -8.367 -25.094 -15.18 1 54.81 366 ASN B CA 1
ATOM 6775 C C . ASN B 1 366 ? -6.895 -25.469 -15.312 1 54.81 366 ASN B C 1
ATOM 6777 O O . ASN B 1 366 ? -6.434 -25.828 -16.391 1 54.81 366 ASN B O 1
ATOM 6781 N N . CYS B 1 367 ? -6.289 -25.375 -14.109 1 62.28 367 CYS B N 1
ATOM 6782 C CA . CYS B 1 367 ? -4.891 -25.766 -14.219 1 62.28 367 CYS B CA 1
ATOM 6783 C C . CYS B 1 367 ? -4.715 -27.25 -13.914 1 62.28 367 CYS B C 1
ATOM 6785 O O . CYS B 1 367 ? -4.773 -27.672 -12.75 1 62.28 367 CYS B O 1
ATOM 6787 N N . TYR B 1 368 ? -4.57 -28.078 -15.023 1 71.31 368 TYR B N 1
ATOM 6788 C CA . TYR B 1 368 ? -4.391 -29.531 -14.891 1 71.31 368 TYR B CA 1
ATOM 6789 C C . TYR B 1 368 ? -2.961 -29.922 -15.234 1 71.31 368 TYR B C 1
ATOM 6791 O O . TYR B 1 368 ? -2.34 -29.344 -16.125 1 71.31 368 TYR B O 1
ATOM 6799 N N . PHE B 1 369 ? -2.535 -30.859 -14.562 1 76.69 369 PHE B N 1
ATOM 6800 C CA . PHE B 1 369 ? -1.204 -31.406 -14.797 1 76.69 369 PHE B CA 1
ATOM 6801 C C . PHE B 1 369 ? -1.066 -31.906 -16.234 1 76.69 369 PHE B C 1
ATOM 6803 O O . PHE B 1 369 ? 0.006 -31.797 -16.828 1 76.69 369 PHE B O 1
ATOM 6810 N N . GLY B 1 370 ? -2.117 -32.281 -16.797 1 75.94 370 GLY B N 1
ATOM 6811 C CA . GLY B 1 370 ? -2.117 -32.844 -18.141 1 75.94 370 GLY B CA 1
ATOM 6812 C C . GLY B 1 370 ? -1.812 -31.797 -19.203 1 75.94 370 GLY B C 1
ATOM 6813 O O . GLY B 1 370 ? -1.472 -32.156 -20.344 1 75.94 370 GLY B O 1
ATOM 6814 N N . TYR B 1 371 ? -1.849 -30.562 -18.828 1 79.44 371 TYR B N 1
ATOM 6815 C CA . TYR B 1 371 ? -1.602 -29.5 -19.797 1 79.44 371 TYR B CA 1
ATOM 6816 C C . TYR B 1 371 ? -0.121 -29.141 -19.844 1 79.44 371 TYR B C 1
ATOM 6818 O O . TYR B 1 371 ? 0.321 -28.438 -20.75 1 79.44 371 TYR B O 1
ATOM 6826 N N . VAL B 1 372 ? 0.658 -29.719 -18.984 1 84.5 372 VAL B N 1
ATOM 6827 C CA . VAL B 1 372 ? 2.047 -29.281 -18.859 1 84.5 372 VAL B CA 1
ATOM 6828 C C . VAL B 1 372 ? 2.844 -29.75 -20.062 1 84.5 372 VAL B C 1
ATOM 6830 O O . VAL B 1 372 ? 3.482 -28.938 -20.75 1 84.5 372 VAL B O 1
ATOM 6833 N N . ILE B 1 373 ? 2.707 -30.984 -20.422 1 86.75 373 ILE B N 1
ATOM 6834 C CA . ILE B 1 373 ? 3.525 -31.547 -21.484 1 86.75 373 ILE B CA 1
ATOM 6835 C C . ILE B 1 373 ? 3.135 -30.922 -22.828 1 86.75 373 ILE B C 1
ATOM 6837 O O . ILE B 1 373 ? 3.99 -30.422 -23.562 1 86.75 373 ILE B O 1
ATOM 6841 N N . PRO B 1 374 ? 1.816 -30.844 -23.125 1 85.75 374 PRO B N 1
ATOM 6842 C CA . PRO B 1 374 ? 1.458 -30.203 -24.391 1 85.75 374 PRO B CA 1
ATOM 6843 C C . PRO B 1 374 ? 1.892 -28.75 -24.453 1 85.75 374 PRO B C 1
ATOM 6845 O O . PRO B 1 374 ? 2.264 -28.25 -25.531 1 85.75 374 PRO B O 1
ATOM 6848 N N . THR B 1 375 ? 1.8 -28.109 -23.406 1 86.75 375 THR B N 1
ATOM 6849 C CA . THR B 1 375 ? 2.213 -26.703 -23.375 1 86.75 375 THR B CA 1
ATOM 6850 C C . THR B 1 375 ? 3.709 -26.578 -23.641 1 86.75 375 THR B C 1
ATOM 6852 O O . THR B 1 375 ? 4.133 -25.719 -24.406 1 86.75 375 THR B O 1
ATOM 6855 N N . LEU B 1 376 ? 4.492 -27.453 -23.062 1 91.25 376 LEU B N 1
ATOM 6856 C CA . LEU B 1 376 ? 5.941 -27.422 -23.25 1 91.25 376 LEU B CA 1
ATOM 6857 C C . LEU B 1 376 ? 6.312 -27.766 -24.688 1 91.25 376 LEU B C 1
ATOM 6859 O O . LEU B 1 376 ? 7.172 -27.125 -25.281 1 91.25 376 LEU B O 1
ATOM 6863 N N . LEU B 1 377 ? 5.66 -28.75 -25.203 1 91.44 377 LEU B N 1
ATOM 6864 C CA . LEU B 1 377 ? 5.953 -29.156 -26.562 1 91.44 377 LEU B CA 1
ATOM 6865 C C . LEU B 1 377 ? 5.551 -28.078 -27.562 1 91.44 377 LEU B C 1
ATOM 6867 O O . LEU B 1 377 ? 6.289 -27.781 -28.5 1 91.44 377 LEU B O 1
ATOM 6871 N N . SER B 1 378 ? 4.418 -27.5 -27.312 1 91.75 378 SER B N 1
ATOM 6872 C CA . SER B 1 378 ? 3.971 -26.406 -28.172 1 91.75 378 SER B CA 1
ATOM 6873 C C . SER B 1 378 ? 4.918 -25.219 -28.078 1 91.75 378 SER B C 1
ATOM 6875 O O . SER B 1 378 ? 5.238 -24.594 -29.094 1 91.75 378 SER B O 1
ATOM 6877 N N . LEU B 1 379 ? 5.332 -24.953 -26.906 1 93.94 379 LEU B N 1
ATOM 6878 C CA . LEU B 1 379 ? 6.262 -23.844 -26.688 1 93.94 379 LEU B CA 1
ATOM 6879 C C . LEU B 1 379 ? 7.562 -24.078 -27.453 1 93.94 379 LEU B C 1
ATOM 6881 O O . LEU B 1 379 ? 8.031 -23.188 -28.172 1 93.94 379 LEU B O 1
ATOM 6885 N N . LYS B 1 380 ? 8.133 -25.25 -27.391 1 94.94 380 LYS B N 1
ATOM 6886 C CA . LYS B 1 380 ? 9.367 -25.578 -28.094 1 94.94 380 LYS B CA 1
ATOM 6887 C C . LYS B 1 380 ? 9.18 -25.469 -29.609 1 94.94 380 LYS B C 1
ATOM 6889 O O . LYS B 1 380 ? 10.031 -24.922 -30.297 1 94.94 380 LYS B O 1
ATOM 6894 N N . ALA B 1 381 ? 8.039 -25.922 -30.031 1 94.81 381 ALA B N 1
ATOM 6895 C CA . ALA B 1 381 ? 7.754 -25.875 -31.453 1 94.81 381 ALA B CA 1
ATOM 6896 C C . ALA B 1 381 ? 7.672 -24.438 -31.953 1 94.81 381 ALA B C 1
ATOM 6898 O O . ALA B 1 381 ? 8.242 -24.094 -33 1 94.81 381 ALA B O 1
ATOM 6899 N N . LYS B 1 382 ? 7 -23.656 -31.234 1 95.25 382 LYS B N 1
ATOM 6900 C CA . LYS B 1 382 ? 6.836 -22.266 -31.625 1 95.25 382 LYS B CA 1
ATOM 6901 C C . LYS B 1 382 ? 8.172 -21.516 -31.594 1 95.25 382 LYS B C 1
ATOM 6903 O O . LYS B 1 382 ? 8.438 -20.672 -32.438 1 95.25 382 LYS B O 1
ATOM 6908 N N . LEU B 1 383 ? 8.992 -21.844 -30.625 1 95.81 383 LEU B N 1
ATOM 6909 C CA . LEU B 1 383 ? 10.312 -21.219 -30.531 1 95.81 383 LEU B CA 1
ATOM 6910 C C . LEU B 1 383 ? 11.188 -21.656 -31.703 1 95.81 383 LEU B C 1
ATOM 6912 O O . LEU B 1 383 ? 11.922 -20.828 -32.25 1 95.81 383 LEU B O 1
ATOM 6916 N N . LEU B 1 384 ? 11.078 -22.859 -32.125 1 94.56 384 LEU B N 1
ATOM 6917 C CA . LEU B 1 384 ? 11.852 -23.375 -33.25 1 94.56 384 LEU B CA 1
ATOM 6918 C C . LEU B 1 384 ? 11.422 -22.688 -34.562 1 94.56 384 LEU B C 1
ATOM 6920 O O . LEU B 1 384 ? 12.258 -22.406 -35.406 1 94.56 384 LEU B O 1
ATOM 6924 N N . GLU B 1 385 ? 10.141 -22.453 -34.562 1 93.81 385 GLU B N 1
ATOM 6925 C CA . GLU B 1 385 ? 9.633 -21.75 -35.75 1 93.81 385 GLU B CA 1
ATOM 6926 C C . GLU B 1 385 ? 10.188 -20.328 -35.812 1 93.81 385 GLU B C 1
ATOM 6928 O O . GLU B 1 385 ? 10.438 -19.812 -36.906 1 93.81 385 GLU B O 1
ATOM 6933 N N . LYS B 1 386 ? 10.422 -19.75 -34.719 1 93.25 386 LYS B N 1
ATOM 6934 C CA . LYS B 1 386 ? 10.891 -18.375 -34.656 1 93.25 386 LYS B CA 1
ATOM 6935 C C . LYS B 1 386 ? 12.383 -18.281 -35 1 93.25 386 LYS B C 1
ATOM 6937 O O . LYS B 1 386 ? 12.891 -17.203 -35.312 1 93.25 386 LYS B O 1
ATOM 6942 N N . LEU B 1 387 ? 13.125 -19.375 -35.062 1 91.69 387 LEU B N 1
ATOM 6943 C CA . LEU B 1 387 ? 14.562 -19.391 -35.312 1 91.69 387 LEU B CA 1
ATOM 6944 C C . LEU B 1 387 ? 14.875 -18.828 -36.688 1 91.69 387 LEU B C 1
ATOM 6946 O O . LEU B 1 387 ? 15.922 -18.203 -36.906 1 91.69 387 LEU B O 1
ATOM 6950 N N . THR B 1 388 ? 13.945 -18.953 -37.562 1 89 388 THR B N 1
ATOM 6951 C CA . THR B 1 388 ? 14.188 -18.531 -38.938 1 89 388 THR B CA 1
ATOM 6952 C C . THR B 1 388 ? 13.867 -17.047 -39.094 1 89 388 THR B C 1
ATOM 6954 O O . THR B 1 388 ? 14.203 -16.438 -40.094 1 89 388 THR B O 1
ATOM 6957 N N . GLN B 1 389 ? 13.305 -16.484 -38.125 1 89.94 389 GLN B N 1
ATOM 6958 C CA . GLN B 1 389 ? 12.828 -15.109 -38.25 1 89.94 389 GLN B CA 1
ATOM 6959 C C . GLN B 1 389 ? 13.688 -14.141 -37.469 1 89.94 389 GLN B C 1
ATOM 6961 O O . GLN B 1 389 ? 13.492 -12.922 -37.531 1 89.94 389 GLN B O 1
ATOM 6966 N N . VAL B 1 390 ? 14.68 -14.703 -36.719 1 91.75 390 VAL B N 1
ATOM 6967 C CA . VAL B 1 390 ? 15.422 -13.836 -35.812 1 91.75 390 VAL B CA 1
ATOM 6968 C C . VAL B 1 390 ? 16.812 -13.547 -36.375 1 91.75 390 VAL B C 1
ATOM 6970 O O . VAL B 1 390 ? 17.391 -14.391 -37.094 1 91.75 390 VAL B O 1
ATOM 6973 N N . HIS B 1 391 ? 17.297 -12.344 -36.094 1 90.38 391 HIS B N 1
ATOM 6974 C CA . HIS B 1 391 ? 18.609 -11.922 -36.562 1 90.38 391 HIS B CA 1
ATOM 6975 C C . HIS B 1 391 ? 19.625 -11.891 -35.438 1 90.38 391 HIS B C 1
ATOM 6977 O O . HIS B 1 391 ? 20.797 -12.219 -35.656 1 90.38 391 HIS B O 1
ATOM 6983 N N . PHE B 1 392 ? 19.25 -11.555 -34.25 1 88.75 392 PHE B N 1
ATOM 6984 C CA . PHE B 1 392 ? 20.188 -11.297 -33.156 1 88.75 392 PHE B CA 1
ATOM 6985 C C . PHE B 1 392 ? 20.094 -12.391 -32.094 1 88.75 392 PHE B C 1
ATOM 6987 O O . PHE B 1 392 ? 21 -12.547 -31.281 1 88.75 392 PHE B O 1
ATOM 6994 N N . SER B 1 393 ? 19.031 -13.266 -32.125 1 91.69 393 SER B N 1
ATOM 6995 C CA . SER B 1 393 ? 18.656 -13.945 -30.906 1 91.69 393 SER B CA 1
ATOM 6996 C C . SER B 1 393 ? 18.609 -15.461 -31.094 1 91.69 393 SER B C 1
ATOM 6998 O O . SER B 1 393 ? 17.922 -16.172 -30.344 1 91.69 393 SER B O 1
ATOM 7000 N N . THR B 1 394 ? 19.281 -15.984 -32.125 1 92.69 394 THR B N 1
ATOM 7001 C CA . THR B 1 394 ? 19.266 -17.422 -32.375 1 92.69 394 THR B CA 1
ATOM 7002 C C . THR B 1 394 ? 19.781 -18.188 -31.188 1 92.69 394 THR B C 1
ATOM 7004 O O . THR B 1 394 ? 19.172 -19.172 -30.75 1 92.69 394 THR B O 1
ATOM 7007 N N . HIS B 1 395 ? 20.844 -17.75 -30.641 1 93.62 395 HIS B N 1
ATOM 7008 C CA . HIS B 1 395 ? 21.453 -18.438 -29.5 1 93.62 395 HIS B CA 1
ATOM 7009 C C . HIS B 1 395 ? 20.547 -18.391 -28.281 1 93.62 395 HIS B C 1
ATOM 7011 O O . HIS B 1 395 ? 20.516 -19.328 -27.484 1 93.62 395 HIS B O 1
ATOM 7017 N N . ILE B 1 396 ? 19.844 -17.312 -28.109 1 94.75 396 ILE B N 1
ATOM 7018 C CA . ILE B 1 396 ? 18.938 -17.172 -26.969 1 94.75 396 ILE B CA 1
ATOM 7019 C C . ILE B 1 396 ? 17.828 -18.219 -27.047 1 94.75 396 ILE B C 1
ATOM 7021 O O . ILE B 1 396 ? 17.531 -18.906 -26.062 1 94.75 396 ILE B O 1
ATOM 7025 N N . ILE B 1 397 ? 17.25 -18.406 -28.203 1 95.56 397 ILE B N 1
ATOM 7026 C CA . ILE B 1 397 ? 16.156 -19.359 -28.422 1 95.56 397 ILE B CA 1
ATOM 7027 C C . ILE B 1 397 ? 16.656 -20.781 -28.141 1 95.56 397 ILE B C 1
ATOM 7029 O O . ILE B 1 397 ? 15.984 -21.547 -27.438 1 95.56 397 ILE B O 1
ATOM 7033 N N . LEU B 1 398 ? 17.797 -21.047 -28.656 1 95.38 398 LEU B N 1
ATOM 7034 C CA . LEU B 1 398 ? 18.359 -22.391 -28.484 1 95.38 398 LEU B CA 1
ATOM 7035 C C . LEU B 1 398 ? 18.641 -22.688 -27.016 1 95.38 398 LEU B C 1
ATOM 7037 O O . LEU B 1 398 ? 18.391 -23.797 -26.547 1 95.38 398 LEU B O 1
ATOM 7041 N N . GLU B 1 399 ? 19.078 -21.688 -26.328 1 95.56 399 GLU B N 1
ATOM 7042 C CA . GLU B 1 399 ? 19.344 -21.875 -24.906 1 95.56 399 GLU B CA 1
ATOM 7043 C C . GLU B 1 399 ? 18.062 -22.062 -24.109 1 95.56 399 GLU B C 1
ATOM 7045 O O . GLU B 1 399 ? 18.031 -22.812 -23.125 1 95.56 399 GLU B O 1
ATOM 7050 N N . ILE B 1 400 ? 17.078 -21.375 -24.469 1 96.25 400 ILE B N 1
ATOM 7051 C CA . ILE B 1 400 ? 15.797 -21.531 -23.781 1 96.25 400 ILE B CA 1
ATOM 7052 C C . ILE B 1 400 ? 15.25 -22.938 -24.016 1 96.25 400 ILE B C 1
ATOM 7054 O O . ILE B 1 400 ? 14.758 -23.578 -23.078 1 96.25 400 ILE B O 1
ATOM 7058 N N . ILE B 1 401 ? 15.344 -23.438 -25.25 1 96.5 401 ILE B N 1
ATOM 7059 C CA . ILE B 1 401 ? 14.875 -24.781 -25.578 1 96.5 401 ILE B CA 1
ATOM 7060 C C . ILE B 1 401 ? 15.664 -25.812 -24.766 1 96.5 401 ILE B C 1
ATOM 7062 O O . ILE B 1 401 ? 15.078 -26.75 -24.203 1 96.5 401 ILE B O 1
ATOM 7066 N N . LYS B 1 402 ? 16.906 -25.578 -24.688 1 96.56 402 LYS B N 1
ATOM 7067 C CA . LYS B 1 402 ? 17.75 -26.453 -23.891 1 96.56 402 LYS B CA 1
ATOM 7068 C C . LYS B 1 402 ? 17.359 -26.406 -22.422 1 96.56 402 LYS B C 1
ATOM 7070 O O . LYS B 1 402 ? 17.344 -27.438 -21.75 1 96.56 402 LYS B O 1
ATOM 7075 N N . ALA B 1 403 ? 17.156 -25.219 -21.953 1 96.81 403 ALA B N 1
ATOM 7076 C CA . ALA B 1 403 ? 16.766 -25.047 -20.562 1 96.81 403 ALA B CA 1
ATOM 7077 C C . ALA B 1 403 ? 15.445 -25.766 -20.266 1 96.81 403 ALA B C 1
ATOM 7079 O O . ALA B 1 403 ? 15.273 -26.344 -19.203 1 96.81 403 ALA B O 1
ATOM 7080 N N . ILE B 1 404 ? 14.492 -25.703 -21.188 1 96.19 404 ILE B N 1
ATOM 7081 C CA . ILE B 1 404 ? 13.211 -26.406 -21.031 1 96.19 404 ILE B CA 1
ATOM 7082 C C . ILE B 1 404 ? 13.453 -27.906 -20.922 1 96.19 404 ILE B C 1
ATOM 7084 O O . ILE B 1 404 ? 12.906 -28.562 -20.031 1 96.19 404 ILE B O 1
ATOM 7088 N N . ASP B 1 405 ? 14.305 -28.422 -21.766 1 95.62 405 ASP B N 1
ATOM 7089 C CA . ASP B 1 405 ? 14.594 -29.844 -21.781 1 95.62 405 ASP B CA 1
ATOM 7090 C C . ASP B 1 405 ? 15.289 -30.281 -20.484 1 95.62 405 ASP B C 1
ATOM 7092 O O . ASP B 1 405 ? 15.039 -31.359 -19.969 1 95.62 405 ASP B O 1
ATOM 7096 N N . THR B 1 406 ? 16.062 -29.391 -19.969 1 95.19 406 THR B N 1
ATOM 7097 C CA . THR B 1 406 ? 16.828 -29.719 -18.766 1 95.19 406 THR B CA 1
ATOM 7098 C C . THR B 1 406 ? 15.969 -29.625 -17.516 1 95.19 406 THR B C 1
ATOM 7100 O O . THR B 1 406 ? 15.914 -30.562 -16.719 1 95.19 406 THR B O 1
ATOM 7103 N N . ARG B 1 407 ? 15.289 -28.547 -17.359 1 92.75 407 ARG B N 1
ATOM 7104 C CA . ARG B 1 407 ? 14.547 -28.297 -16.141 1 92.75 407 ARG B CA 1
ATOM 7105 C C . ARG B 1 407 ? 13.289 -29.156 -16.078 1 92.75 407 ARG B C 1
ATOM 7107 O O . ARG B 1 407 ? 12.828 -29.516 -14.984 1 92.75 407 ARG B O 1
ATOM 7114 N N . PHE B 1 408 ? 12.727 -29.516 -17.25 1 92.62 408 PHE B N 1
ATOM 7115 C CA . PHE B 1 408 ? 11.5 -30.312 -17.266 1 92.62 408 PHE B CA 1
ATOM 7116 C C . PHE B 1 408 ? 11.797 -31.766 -17.656 1 92.62 408 PHE B C 1
ATOM 7118 O O . PHE B 1 408 ? 10.891 -32.5 -18.062 1 92.62 408 PHE B O 1
ATOM 7125 N N . ALA B 1 409 ? 13 -32.125 -17.531 1 92.25 409 ALA B N 1
ATOM 7126 C CA . ALA B 1 409 ? 13.398 -33.5 -17.938 1 92.25 409 ALA B CA 1
ATOM 7127 C C . ALA B 1 409 ? 12.594 -34.531 -17.188 1 92.25 409 ALA B C 1
ATOM 7129 O O . ALA B 1 409 ? 12.102 -35.5 -17.781 1 92.25 409 ALA B O 1
ATOM 7130 N N . ALA B 1 410 ? 12.391 -34.344 -15.883 1 84.81 410 ALA B N 1
ATOM 7131 C CA . ALA B 1 410 ? 11.68 -35.312 -15.047 1 84.81 410 ALA B CA 1
ATOM 7132 C C . ALA B 1 410 ? 10.203 -35.375 -15.43 1 84.81 410 ALA B C 1
ATOM 7134 O O . ALA B 1 410 ? 9.625 -36.469 -15.484 1 84.81 410 ALA B O 1
ATOM 7135 N N . VAL B 1 411 ? 9.688 -34.312 -15.742 1 87 411 VAL B N 1
ATOM 7136 C CA . VAL B 1 411 ? 8.273 -34.281 -16.094 1 87 411 VAL B CA 1
ATOM 7137 C C . VAL B 1 411 ? 8.062 -34.875 -17.484 1 87 411 VAL B C 1
ATOM 7139 O O . VAL B 1 411 ? 7.113 -35.625 -17.688 1 87 411 VAL B O 1
ATOM 7142 N N . LEU B 1 412 ? 8.922 -34.625 -18.375 1 87.94 412 LEU B N 1
ATOM 7143 C CA . LEU B 1 412 ? 8.812 -35.125 -19.75 1 87.94 412 LEU B CA 1
ATOM 7144 C C . LEU B 1 412 ? 9.023 -36.625 -19.797 1 87.94 412 LEU B C 1
ATOM 7146 O O . LEU B 1 412 ? 8.477 -37.312 -20.672 1 87.94 412 LEU B O 1
ATOM 7150 N N . ALA B 1 413 ? 9.688 -37.031 -18.781 1 87.38 413 ALA B N 1
ATOM 7151 C CA . ALA B 1 413 ? 9.977 -38.469 -18.734 1 87.38 413 ALA B CA 1
ATOM 7152 C C . ALA B 1 413 ? 8.945 -39.219 -17.891 1 87.38 413 ALA B C 1
ATOM 7154 O O . ALA B 1 413 ? 8.898 -40.438 -17.891 1 87.38 413 ALA B O 1
ATOM 7155 N N . SER B 1 414 ? 8.211 -38.469 -17.234 1 84.5 414 SER B N 1
ATOM 7156 C CA . SER B 1 414 ? 7.293 -39.062 -16.266 1 84.5 414 SER B CA 1
ATOM 7157 C C . SER B 1 414 ? 6.113 -39.75 -16.953 1 84.5 414 SER B C 1
ATOM 7159 O O . SER B 1 414 ? 5.422 -39.125 -17.766 1 84.5 414 SER B O 1
ATOM 7161 N N . HIS B 1 415 ? 5.934 -40.969 -16.547 1 81.38 415 HIS B N 1
ATOM 7162 C CA . HIS B 1 415 ? 4.789 -41.719 -17.062 1 81.38 415 HIS B CA 1
ATOM 7163 C C . HIS B 1 415 ? 3.477 -41.125 -16.578 1 81.38 415 HIS B C 1
ATOM 7165 O O . HIS B 1 415 ? 2.51 -41.031 -17.328 1 81.38 415 HIS B O 1
ATOM 7171 N N . GLU B 1 416 ? 3.529 -40.656 -15.453 1 77.25 416 GLU B N 1
ATOM 7172 C CA . GLU B 1 416 ? 2.342 -40.031 -14.867 1 77.25 416 GLU B CA 1
ATOM 7173 C C . GLU B 1 416 ? 1.94 -38.781 -15.625 1 77.25 416 GLU B C 1
ATOM 7175 O O . GLU B 1 416 ? 0.755 -38.531 -15.875 1 77.25 416 GLU B O 1
ATOM 7180 N N . ALA B 1 417 ? 2.885 -38.062 -15.969 1 81.44 417 ALA B N 1
ATOM 7181 C CA . ALA B 1 417 ? 2.621 -36.812 -16.703 1 81.44 417 ALA B CA 1
ATOM 7182 C C . ALA B 1 417 ? 2.059 -37.125 -18.094 1 81.44 417 ALA B C 1
ATOM 7184 O O . ALA B 1 417 ? 1.139 -36.438 -18.547 1 81.44 417 ALA B O 1
ATOM 7185 N N . ARG B 1 418 ? 2.551 -38.125 -18.688 1 80.31 418 ARG B N 1
ATOM 7186 C CA . ARG B 1 418 ? 2.082 -38.5 -20.016 1 80.31 418 ARG B CA 1
ATOM 7187 C C . ARG B 1 418 ? 0.646 -39.031 -19.969 1 80.31 418 ARG B C 1
ATOM 7189 O O . ARG B 1 418 ? -0.169 -38.688 -20.828 1 80.31 418 ARG B O 1
ATOM 7196 N N . MET B 1 419 ? 0.426 -39.719 -18.969 1 76.25 419 MET B N 1
ATOM 7197 C CA . MET B 1 419 ? -0.926 -40.25 -18.781 1 76.25 419 MET B CA 1
ATOM 7198 C C . MET B 1 419 ? -1.912 -39.125 -18.5 1 76.25 419 MET B C 1
ATOM 7200 O O . MET B 1 419 ? -3.033 -39.125 -19.016 1 76.25 419 MET B O 1
ATOM 7204 N N . ALA B 1 420 ? -1.48 -38.25 -17.703 1 77.31 420 ALA B N 1
ATOM 7205 C CA . ALA B 1 420 ? -2.332 -37.094 -17.391 1 77.31 420 ALA B CA 1
ATOM 7206 C C . ALA B 1 420 ? -2.688 -36.312 -18.656 1 77.31 420 ALA B C 1
ATOM 7208 O O . ALA B 1 420 ? -3.82 -35.844 -18.812 1 77.31 420 ALA B O 1
ATOM 7209 N N . HIS B 1 421 ? -1.767 -36.219 -19.469 1 72.5 421 HIS B N 1
ATOM 7210 C CA . HIS B 1 421 ? -1.985 -35.562 -20.766 1 72.5 421 HIS B CA 1
ATOM 7211 C C . HIS B 1 421 ? -3.02 -36.312 -21.594 1 72.5 421 HIS B C 1
ATOM 7213 O O . HIS B 1 421 ? -3.926 -35.719 -22.156 1 72.5 421 HIS B O 1
ATOM 7219 N N . LEU B 1 422 ? -2.947 -37.562 -21.641 1 65.69 422 LEU B N 1
ATOM 7220 C CA . LEU B 1 422 ? -3.844 -38.406 -22.422 1 65.69 422 LEU B CA 1
ATOM 7221 C C . LEU B 1 422 ? -5.27 -38.344 -21.891 1 65.69 422 LEU B C 1
ATOM 7223 O O . LEU B 1 422 ? -6.227 -38.312 -22.672 1 65.69 422 LEU B O 1
ATOM 7227 N N . LEU B 1 423 ? -5.387 -38.25 -20.625 1 64.06 423 LEU B N 1
ATOM 7228 C CA . LEU B 1 423 ? -6.703 -38.188 -20 1 64.06 423 LEU B CA 1
ATOM 7229 C C . LEU B 1 423 ? -7.355 -36.812 -20.203 1 64.06 423 LEU B C 1
ATOM 7231 O O . LEU B 1 423 ? -8.578 -36.719 -20.281 1 64.06 423 LEU B O 1
ATOM 7235 N N . ASN B 1 424 ? -6.59 -35.812 -20.188 1 62.69 424 ASN B N 1
ATOM 7236 C CA . ASN B 1 424 ? -7.117 -34.469 -20.391 1 62.69 424 ASN B CA 1
ATOM 7237 C C . ASN B 1 424 ? -7.641 -34.281 -21.828 1 62.69 424 ASN B C 1
ATOM 7239 O O . ASN B 1 424 ? -8.609 -33.562 -22.047 1 62.69 424 ASN B O 1
ATOM 7243 N N . THR B 1 425 ? -7.059 -34.906 -22.812 1 51.84 425 THR B N 1
ATOM 7244 C CA . THR B 1 425 ? -7.469 -34.844 -24.219 1 51.84 425 THR B CA 1
ATOM 7245 C C . THR B 1 425 ? -8.75 -35.656 -24.438 1 51.84 425 THR B C 1
ATOM 7247 O O . THR B 1 425 ? -9.562 -35.312 -25.297 1 51.84 425 THR B O 1
ATOM 7250 N N . THR B 1 426 ? -8.906 -36.719 -23.812 1 44.25 426 THR B N 1
ATOM 7251 C CA . THR B 1 426 ? -10.062 -37.594 -24.031 1 44.25 426 THR B CA 1
ATOM 7252 C C . THR B 1 426 ? -11.305 -37 -23.375 1 44.25 426 THR B C 1
ATOM 7254 O O . THR B 1 426 ? -12.422 -37.156 -23.859 1 44.25 426 THR B O 1
ATOM 7257 N N . GLY B 1 427 ? -11.281 -36.5 -22.234 1 40 427 GLY B N 1
ATOM 7258 C CA . GLY B 1 427 ? -12.492 -35.938 -21.656 1 40 427 GLY B CA 1
ATOM 7259 C C . GLY B 1 427 ? -13.039 -34.75 -22.438 1 40 427 GLY B C 1
ATOM 7260 O O . GLY B 1 427 ? -14.25 -34.531 -22.469 1 40 427 GLY B O 1
ATOM 7261 N N . HIS B 1 428 ? -12.195 -33.75 -22.859 1 39.47 428 HIS B N 1
ATOM 7262 C CA . HIS B 1 428 ? -12.703 -32.75 -23.766 1 39.47 428 HIS B CA 1
ATOM 7263 C C . HIS B 1 428 ? -12.805 -33.281 -25.188 1 39.47 428 HIS B C 1
ATOM 7265 O O . HIS B 1 428 ? -12.945 -32.531 -26.141 1 39.47 428 HIS B O 1
ATOM 7271 N N . ALA B 1 429 ? -12.695 -34.438 -25.547 1 33.41 429 ALA B N 1
ATOM 7272 C CA . ALA B 1 429 ? -12.977 -34.906 -26.906 1 33.41 429 ALA B CA 1
ATOM 7273 C C . ALA B 1 429 ? -14.352 -34.438 -27.375 1 33.41 429 ALA B C 1
ATOM 7275 O O . ALA B 1 429 ? -14.656 -34.469 -28.562 1 33.41 429 ALA B O 1
ATOM 7276 N N . SER B 1 430 ? -15.43 -34.375 -26.641 1 31.81 430 SER B N 1
ATOM 7277 C CA . SER B 1 430 ? -16.609 -33.812 -27.281 1 31.81 430 SER B CA 1
ATOM 7278 C C . SER B 1 430 ? -16.422 -32.375 -27.672 1 31.81 430 SER B C 1
ATOM 7280 O O . SER B 1 430 ? -17.266 -31.766 -28.328 1 31.81 430 SER B O 1
ATOM 7282 N N . SER B 1 431 ? -15.859 -31.469 -26.844 1 29.59 431 SER B N 1
ATOM 7283 C CA . SER B 1 431 ? -15.633 -30.172 -27.484 1 29.59 431 SER B CA 1
ATOM 7284 C C . SER B 1 431 ? -14.445 -30.234 -28.453 1 29.59 431 SER B C 1
ATOM 7286 O O . SER B 1 431 ? -13.375 -30.719 -28.094 1 29.59 431 SER B O 1
ATOM 7288 N N . PRO B 1 432 ? -14.633 -30.219 -29.891 1 28.56 432 PRO B N 1
ATOM 7289 C CA . PRO B 1 432 ? -13.641 -30.359 -30.953 1 28.56 432 PRO B CA 1
ATOM 7290 C C . PRO B 1 432 ? -12.258 -29.875 -30.531 1 28.56 432 PRO B C 1
ATOM 7292 O O . PRO B 1 432 ? -12.094 -29.344 -29.422 1 28.56 432 PRO B O 1
ATOM 7295 N N . GLN B 1 433 ? -11.633 -28.906 -31.625 1 27.2 433 GLN B N 1
ATOM 7296 C CA . GLN B 1 433 ? -10.367 -28.297 -32 1 27.2 433 GLN B CA 1
ATOM 7297 C C . GLN B 1 433 ? -9.82 -27.422 -30.875 1 27.2 433 GLN B C 1
ATOM 7299 O O . GLN B 1 433 ? -10.367 -26.344 -30.609 1 27.2 433 GLN B O 1
ATOM 7304 N N . VAL B 1 434 ? -9.484 -27.797 -29.859 1 28.8 434 VAL B N 1
ATOM 7305 C CA . VAL B 1 434 ? -8.633 -26.875 -29.109 1 28.8 434 VAL B CA 1
ATOM 7306 C C . VAL B 1 434 ? -7.531 -26.328 -30.016 1 28.8 434 VAL B C 1
ATOM 7308 O O . VAL B 1 434 ? -6.531 -27.016 -30.266 1 28.8 434 VAL B O 1
ATOM 7311 N N . THR B 1 435 ? -7.809 -25.938 -31.281 1 26.66 435 THR B N 1
ATOM 7312 C CA . THR B 1 435 ? -6.891 -25.078 -32.031 1 26.66 435 THR B CA 1
ATOM 7313 C C . THR B 1 435 ? -6.289 -24.016 -31.109 1 26.66 435 THR B C 1
ATOM 7315 O O . THR B 1 435 ? -6.961 -23.516 -30.203 1 26.66 435 THR B O 1
ATOM 7318 N N . CYS B 1 436 ? -4.941 -24 -30.891 1 28.02 436 CYS B N 1
ATOM 7319 C CA . CYS B 1 436 ? -4.066 -22.922 -30.422 1 28.02 436 CYS B CA 1
ATOM 7320 C C . CYS B 1 436 ? -4.652 -21.562 -30.75 1 28.02 436 CYS B C 1
ATOM 7322 O O . CYS B 1 436 ? -3.916 -20.578 -30.906 1 28.02 436 CYS B O 1
ATOM 7324 N N . SER B 1 437 ? -5.863 -21.453 -31.438 1 26.83 437 SER B N 1
ATOM 7325 C CA . SER B 1 437 ? -6.293 -20.094 -31.734 1 26.83 437 SER B CA 1
ATOM 7326 C C . SER B 1 437 ? -6.395 -19.25 -30.469 1 26.83 437 SER B C 1
ATOM 7328 O O . SER B 1 437 ? -6.188 -19.766 -29.359 1 26.83 437 SER B O 1
ATOM 7330 N N . THR B 1 438 ? -7.496 -18.141 -30.516 1 28.33 438 THR B N 1
ATOM 7331 C CA . THR B 1 438 ? -7.602 -16.875 -29.812 1 28.33 438 THR B CA 1
ATOM 7332 C C . THR B 1 438 ? -7.91 -17.109 -28.328 1 28.33 438 THR B C 1
ATOM 7334 O O . THR B 1 438 ? -9.031 -17.484 -27.984 1 28.33 438 THR B O 1
ATOM 7337 N N . LEU B 1 439 ? -7.164 -17.797 -27.656 1 29.56 439 LEU B N 1
ATOM 7338 C CA . LEU B 1 439 ? -7.016 -17.859 -26.203 1 29.56 439 LEU B CA 1
ATOM 7339 C C . LEU B 1 439 ? -7.387 -16.531 -25.547 1 29.56 439 LEU B C 1
ATOM 7341 O O . LEU B 1 439 ? -7.051 -16.297 -24.391 1 29.56 439 LEU B O 1
ATOM 7345 N N . ASP B 1 440 ? -7.902 -15.594 -26.297 1 28.47 440 ASP B N 1
ATOM 7346 C CA . ASP B 1 440 ? -8.32 -14.328 -25.703 1 28.47 440 ASP B CA 1
ATOM 7347 C C . ASP B 1 440 ? -9.5 -14.531 -24.75 1 28.47 440 ASP B C 1
ATOM 7349 O O . ASP B 1 440 ? -10.195 -13.578 -24.406 1 28.47 440 ASP B O 1
ATOM 7353 N N . ASP B 1 441 ? -10.023 -15.734 -24.688 1 29.78 441 ASP B N 1
ATOM 7354 C CA . ASP B 1 441 ? -11.242 -15.742 -23.875 1 29.78 441 ASP B CA 1
ATOM 7355 C C . ASP B 1 441 ? -10.961 -15.266 -22.453 1 29.78 441 ASP B C 1
ATOM 7357 O O . ASP B 1 441 ? -9.883 -15.523 -21.906 1 29.78 441 ASP B O 1
ATOM 7361 N N . GLU B 1 442 ? -11.789 -14.32 -21.984 1 30.36 442 GLU B N 1
ATOM 7362 C CA . GLU B 1 442 ? -11.898 -13.711 -20.672 1 30.36 442 GLU B CA 1
ATOM 7363 C C . GLU B 1 442 ? -11.883 -14.766 -19.562 1 30.36 442 GLU B C 1
ATOM 7365 O O . GLU B 1 442 ? -12.859 -15.5 -19.391 1 30.36 442 GLU B O 1
ATOM 7370 N N . VAL B 1 443 ? -10.914 -15.414 -19.438 1 30.33 443 VAL B N 1
ATOM 7371 C CA . VAL B 1 443 ? -10.766 -16.312 -18.297 1 30.33 443 VAL B CA 1
ATOM 7372 C C . VAL B 1 443 ? -11.32 -15.648 -17.031 1 30.33 443 VAL B C 1
ATOM 7374 O O . VAL B 1 443 ? -10.891 -14.555 -16.672 1 30.33 443 VAL B O 1
ATOM 7377 N N . GLN B 1 444 ? -12.602 -15.867 -16.75 1 30.09 444 GLN B N 1
ATOM 7378 C CA . GLN B 1 444 ? -13.188 -15.539 -15.445 1 30.09 444 GLN B CA 1
ATOM 7379 C C . GLN B 1 444 ? -12.227 -15.891 -14.312 1 30.09 444 GLN B C 1
ATOM 7381 O O . GLN B 1 444 ? -11.789 -17.031 -14.188 1 30.09 444 GLN B O 1
ATOM 7386 N N . SER B 1 445 ? -11.422 -15.055 -13.852 1 31.03 445 SER B N 1
ATOM 7387 C CA . SER B 1 445 ? -10.5 -15.164 -12.727 1 31.03 445 SER B CA 1
ATOM 7388 C C . SER B 1 445 ? -11.195 -15.734 -11.492 1 31.03 445 SER B C 1
ATOM 7390 O O . SER B 1 445 ? -12.172 -15.164 -11.016 1 31.03 445 SER B O 1
ATOM 7392 N N . SER B 1 446 ? -11.523 -16.953 -11.391 1 33.66 446 SER B N 1
ATOM 7393 C CA . SER B 1 446 ? -11.938 -17.5 -10.102 1 33.66 446 SER B CA 1
ATOM 7394 C C . SER B 1 446 ? -11.031 -17.016 -8.977 1 33.66 446 SER B C 1
ATOM 7396 O O . SER B 1 446 ? -9.836 -16.781 -9.188 1 33.66 446 SER B O 1
ATOM 7398 N N . PRO B 1 447 ? -11.625 -16.578 -7.906 1 39.53 447 PRO B N 1
ATOM 7399 C CA . PRO B 1 447 ? -10.883 -16.031 -6.773 1 39.53 447 PRO B CA 1
ATOM 7400 C C . PRO B 1 447 ? -9.852 -17.016 -6.215 1 39.53 447 PRO B C 1
ATOM 7402 O O . PRO B 1 447 ? -10.18 -18.172 -5.941 1 39.53 447 PRO B O 1
ATOM 7405 N N . CYS B 1 448 ? -8.805 -17.203 -6.871 1 42.69 448 CYS B N 1
ATOM 7406 C CA . CYS B 1 448 ? -7.688 -17.922 -6.266 1 42.69 448 CYS B CA 1
ATOM 7407 C C . CYS B 1 448 ? -7.375 -17.359 -4.879 1 42.69 448 CYS B C 1
ATOM 7409 O O . CYS B 1 448 ? -7.586 -16.172 -4.617 1 42.69 448 CYS B O 1
ATOM 7411 N N . LEU B 1 449 ? -7.379 -18.375 -3.969 1 44.06 449 LEU B N 1
ATOM 7412 C CA . LEU B 1 449 ? -7 -17.969 -2.621 1 44.06 449 LEU B CA 1
ATOM 7413 C C . LEU B 1 449 ? -6.016 -16.812 -2.666 1 44.06 449 LEU B C 1
ATOM 7415 O O . LEU B 1 449 ? -6.094 -15.891 -1.847 1 44.06 449 LEU B O 1
ATOM 7419 N N . PHE B 1 450 ? -5.227 -16.969 -3.838 1 47 450 PHE B N 1
ATOM 7420 C CA . PHE B 1 450 ? -4.074 -16.078 -3.75 1 47 450 PHE B CA 1
ATOM 7421 C C . PHE B 1 450 ? -4.293 -14.82 -4.586 1 47 450 PHE B C 1
ATOM 7423 O O . PHE B 1 450 ? -3.424 -13.953 -4.648 1 47 450 PHE B O 1
ATOM 7430 N N . SER B 1 451 ? -5.25 -14.977 -5.453 1 44.38 451 SER B N 1
ATOM 7431 C CA . SER B 1 451 ? -5.512 -13.766 -6.223 1 44.38 451 SER B CA 1
ATOM 7432 C C . SER B 1 451 ? -5.812 -12.578 -5.309 1 44.38 451 SER B C 1
ATOM 7434 O O . SER B 1 451 ? -5.676 -11.422 -5.715 1 44.38 451 SER B O 1
ATOM 7436 N N . HIS B 1 452 ? -6.199 -12.938 -4.152 1 40.41 452 HIS B N 1
ATOM 7437 C CA . HIS B 1 452 ? -6.57 -11.875 -3.23 1 40.41 452 HIS B CA 1
ATOM 7438 C C . HIS B 1 452 ? -5.336 -11.25 -2.582 1 40.41 452 HIS B C 1
ATOM 7440 O O . HIS B 1 452 ? -5.453 -10.508 -1.604 1 40.41 452 HIS B O 1
ATOM 7446 N N . ARG B 1 453 ? -4.199 -11.711 -3.066 1 42.72 453 ARG B N 1
ATOM 7447 C CA . ARG B 1 453 ? -2.965 -11.227 -2.465 1 42.72 453 ARG B CA 1
ATOM 7448 C C . ARG B 1 453 ? -2.979 -9.703 -2.34 1 42.72 453 ARG B C 1
ATOM 7450 O O . ARG B 1 453 ? -2.518 -9.156 -1.336 1 42.72 453 ARG B O 1
ATOM 7457 N N . GLY B 1 454 ? -3.666 -9.141 -3.402 1 46.25 454 GLY B N 1
ATOM 7458 C CA . GLY B 1 454 ? -3.59 -7.688 -3.344 1 46.25 454 GLY B CA 1
ATOM 7459 C C . GLY B 1 454 ? -4.395 -7.094 -2.203 1 46.25 454 GLY B C 1
ATOM 7460 O O . GLY B 1 454 ? -4.051 -6.031 -1.681 1 46.25 454 GLY B O 1
ATOM 7461 N N . LEU B 1 455 ? -5.406 -7.762 -1.884 1 47.31 455 LEU B N 1
ATOM 7462 C CA . LEU B 1 455 ? -6.23 -7.227 -0.805 1 47.31 455 LEU B CA 1
ATOM 7463 C C . LEU B 1 455 ? -5.617 -7.547 0.555 1 47.31 455 LEU B C 1
ATOM 7465 O O . LEU B 1 455 ? -5.785 -6.785 1.511 1 47.31 455 LEU B O 1
ATOM 7469 N N . VAL B 1 456 ? -5.031 -8.758 0.533 1 46.53 456 VAL B N 1
ATOM 7470 C CA . VAL B 1 456 ? -4.574 -9.297 1.808 1 46.53 456 VAL B CA 1
ATOM 7471 C C . VAL B 1 456 ? -3.525 -8.375 2.418 1 46.53 456 VAL B C 1
ATOM 7473 O O . VAL B 1 456 ? -3.445 -8.234 3.641 1 46.53 456 VAL B O 1
ATOM 7476 N N . PHE B 1 457 ? -2.861 -7.723 1.48 1 50.12 457 PHE B N 1
ATOM 7477 C CA . PHE B 1 457 ? -1.698 -7.117 2.119 1 50.12 457 PHE B CA 1
ATOM 7478 C C . PHE B 1 457 ? -1.782 -5.598 2.068 1 50.12 457 PHE B C 1
ATOM 7480 O O . PHE B 1 457 ? -0.761 -4.918 1.95 1 50.12 457 PHE B O 1
ATOM 7487 N N . THR B 1 458 ? -3.064 -5.234 2.057 1 52.47 458 THR B N 1
ATOM 7488 C CA . THR B 1 458 ? -3.211 -3.787 2.182 1 52.47 458 THR B CA 1
ATOM 7489 C C . THR B 1 458 ? -2.977 -3.344 3.623 1 52.47 458 THR B C 1
ATOM 7491 O O . THR B 1 458 ? -3.143 -4.133 4.555 1 52.47 458 THR B O 1
ATOM 7494 N N . PRO B 1 459 ? -2.422 -2.211 3.744 1 52.62 459 PRO B N 1
ATOM 7495 C CA . PRO B 1 459 ? -2.264 -1.712 5.113 1 52.62 459 PRO B CA 1
ATOM 7496 C C . PRO B 1 459 ? -3.539 -1.847 5.941 1 52.62 459 PRO B C 1
ATOM 7498 O O . PRO B 1 459 ? -3.473 -1.982 7.164 1 52.62 459 PRO B O 1
ATOM 7501 N N . HIS B 1 460 ? -4.648 -1.908 5.262 1 51.28 460 HIS B N 1
ATOM 7502 C CA . HIS B 1 460 ? -5.918 -2.062 5.961 1 51.28 460 HIS B CA 1
ATOM 7503 C C . HIS B 1 460 ? -6.047 -3.453 6.574 1 51.28 460 HIS B C 1
ATOM 7505 O O . HIS B 1 460 ? -6.52 -3.598 7.703 1 51.28 460 HIS B O 1
ATOM 7511 N N . CYS B 1 461 ? -5.656 -4.48 5.863 1 48.47 461 CYS B N 1
ATOM 7512 C CA . CYS B 1 461 ? -5.738 -5.852 6.352 1 48.47 461 CYS B CA 1
ATOM 7513 C C . CYS B 1 461 ? -4.703 -6.102 7.445 1 48.47 461 CYS B C 1
ATOM 7515 O O . CYS B 1 461 ? -4.855 -7.023 8.25 1 48.47 461 CYS B O 1
ATOM 7517 N N . ASN B 1 462 ? -3.803 -5.215 7.555 1 53.56 462 ASN B N 1
ATOM 7518 C CA . ASN B 1 462 ? -2.748 -5.352 8.555 1 53.56 462 ASN B CA 1
ATOM 7519 C C . ASN B 1 462 ? -3.285 -5.16 9.969 1 53.56 462 ASN B C 1
ATOM 7521 O O . ASN B 1 462 ? -2.615 -5.504 10.945 1 53.56 462 ASN B O 1
ATOM 7525 N N . ARG B 1 463 ? -4.602 -4.898 9.992 1 65.12 463 ARG B N 1
ATOM 7526 C CA . ARG B 1 463 ? -5.137 -4.645 11.328 1 65.12 463 ARG B CA 1
ATOM 7527 C C . ARG B 1 463 ? -5.781 -5.898 11.906 1 65.12 463 ARG B C 1
ATOM 7529 O O . ARG B 1 463 ? -6.203 -5.906 13.062 1 65.12 463 ARG B O 1
ATOM 7536 N N . MET B 1 464 ? -5.758 -6.965 11.164 1 78.69 464 MET B N 1
ATOM 7537 C CA . MET B 1 464 ? -6.258 -8.25 11.656 1 78.69 464 MET B CA 1
ATOM 7538 C C . MET B 1 464 ? -5.117 -9.109 12.18 1 78.69 464 MET B C 1
ATOM 7540 O O . MET B 1 464 ? -3.994 -9.039 11.672 1 78.69 464 MET B O 1
ATOM 7544 N N . THR B 1 465 ? -5.488 -9.891 13.242 1 85 465 THR B N 1
ATOM 7545 C CA . THR B 1 465 ? -4.496 -10.867 13.672 1 85 465 THR B CA 1
ATOM 7546 C C . THR B 1 465 ? -4.246 -11.906 12.586 1 85 465 THR B C 1
ATOM 7548 O O . THR B 1 465 ? -5.09 -12.102 11.703 1 85 465 THR B O 1
ATOM 7551 N N . ASP B 1 466 ? -3.078 -12.562 12.625 1 85.19 466 ASP B N 1
ATOM 7552 C CA . ASP B 1 466 ? -2.736 -13.586 11.641 1 85.19 466 ASP B CA 1
ATOM 7553 C C . ASP B 1 466 ? -3.766 -14.711 11.641 1 85.19 466 ASP B C 1
ATOM 7555 O O . ASP B 1 466 ? -4.129 -15.227 10.586 1 85.19 466 ASP B O 1
ATOM 7559 N N . LYS B 1 467 ? -4.258 -14.984 12.797 1 90.5 467 LYS B N 1
ATOM 7560 C CA . LYS B 1 467 ? -5.234 -16.062 12.938 1 90.5 467 LYS B CA 1
ATOM 7561 C C . LYS B 1 467 ? -6.555 -15.695 12.273 1 90.5 467 LYS B C 1
ATOM 7563 O O . LYS B 1 467 ? -7.102 -16.484 11.5 1 90.5 467 LYS B O 1
ATOM 7568 N N . HIS B 1 468 ? -7.059 -14.562 12.57 1 90.69 468 HIS B N 1
ATOM 7569 C CA . HIS B 1 468 ? -8.328 -14.133 12 1 90.69 468 HIS B CA 1
ATOM 7570 C C . HIS B 1 468 ? -8.219 -13.906 10.5 1 90.69 468 HIS B C 1
ATOM 7572 O O . HIS B 1 468 ? -9.18 -14.133 9.758 1 90.69 468 HIS B O 1
ATOM 7578 N N . PHE B 1 469 ? -7.066 -13.484 10.125 1 87.31 469 PHE B N 1
ATOM 7579 C CA . PHE B 1 469 ? -6.824 -13.305 8.695 1 87.31 469 PHE B CA 1
ATOM 7580 C C . PHE B 1 469 ? -6.953 -14.633 7.957 1 87.31 469 PHE B C 1
ATOM 7582 O O . PHE B 1 469 ? -7.629 -14.719 6.93 1 87.31 469 PHE B O 1
ATOM 7589 N N . GLU B 1 470 ? -6.297 -15.594 8.469 1 89 470 GLU B N 1
ATOM 7590 C CA . GLU B 1 470 ? -6.402 -16.938 7.887 1 89 470 GLU B CA 1
ATOM 7591 C C . GLU B 1 470 ? -7.852 -17.406 7.863 1 89 470 GLU B C 1
ATOM 7593 O O . GLU B 1 470 ? -8.328 -17.922 6.844 1 89 470 GLU B O 1
ATOM 7598 N N . GLN B 1 471 ? -8.562 -17.203 8.938 1 92.38 471 GLN B N 1
ATOM 7599 C CA . GLN B 1 471 ? -9.938 -17.703 9.062 1 92.38 471 GLN B CA 1
ATOM 7600 C C . GLN B 1 471 ? -10.852 -17.047 8.031 1 92.38 471 GLN B C 1
ATOM 7602 O O . GLN B 1 471 ? -11.625 -17.719 7.355 1 92.38 471 GLN B O 1
ATOM 7607 N N . VAL B 1 472 ? -10.727 -15.781 7.906 1 89.94 472 VAL B N 1
ATOM 7608 C CA . VAL B 1 472 ? -11.586 -15.047 6.98 1 89.94 472 VAL B CA 1
ATOM 7609 C C . VAL B 1 472 ? -11.273 -15.461 5.543 1 89.94 472 VAL B C 1
ATOM 7611 O O . VAL B 1 472 ? -12.18 -15.648 4.734 1 89.94 472 VAL B O 1
ATOM 7614 N N . LEU B 1 473 ? -10.031 -15.648 5.223 1 88 473 LEU B N 1
ATOM 7615 C CA . LEU B 1 473 ? -9.633 -16.031 3.869 1 88 473 LEU B CA 1
ATOM 7616 C C . LEU B 1 473 ? -10.156 -17.422 3.514 1 88 473 LEU B C 1
ATOM 7618 O O . LEU B 1 473 ? -10.641 -17.641 2.402 1 88 473 LEU B O 1
ATOM 7622 N N . LEU B 1 474 ? -9.977 -18.297 4.434 1 91.75 474 LEU B N 1
ATOM 7623 C CA . LEU B 1 474 ? -10.422 -19.656 4.176 1 91.75 474 LEU B CA 1
ATOM 7624 C C . LEU B 1 474 ? -11.945 -19.719 4.066 1 91.75 474 LEU B C 1
ATOM 7626 O O . LEU B 1 474 ? -12.477 -20.469 3.25 1 91.75 474 LEU B O 1
ATOM 7630 N N . LEU B 1 475 ? -12.648 -18.938 4.922 1 92.5 475 LEU B N 1
ATOM 7631 C CA . LEU B 1 475 ? -14.109 -18.875 4.828 1 92.5 475 LEU B CA 1
ATOM 7632 C C . LEU B 1 475 ? -14.539 -18.344 3.471 1 92.5 475 LEU B C 1
ATOM 7634 O O . LEU B 1 475 ? -15.508 -18.828 2.885 1 92.5 475 LEU B O 1
ATOM 7638 N N . ARG B 1 476 ? -13.852 -17.375 3.027 1 88.19 476 ARG B N 1
ATOM 7639 C CA . ARG B 1 476 ? -14.164 -16.781 1.731 1 88.19 476 ARG B CA 1
ATOM 7640 C C . ARG B 1 476 ? -13.953 -17.797 0.604 1 88.19 476 ARG B C 1
ATOM 7642 O O . ARG B 1 476 ? -14.812 -17.938 -0.273 1 88.19 476 ARG B O 1
ATOM 7649 N N . TYR B 1 477 ? -12.898 -18.5 0.662 1 85.31 477 TYR B N 1
ATOM 7650 C CA . TYR B 1 477 ? -12.531 -19.406 -0.418 1 85.31 477 TYR B CA 1
ATOM 7651 C C . TYR B 1 477 ? -13.422 -20.641 -0.405 1 85.31 477 TYR B C 1
ATOM 7653 O O . TYR B 1 477 ? -13.75 -21.188 -1.461 1 85.31 477 TYR B O 1
ATOM 7661 N N . ASN B 1 478 ? -13.758 -21.109 0.767 1 88.06 478 ASN B N 1
ATOM 7662 C CA . ASN B 1 478 ? -14.484 -22.375 0.888 1 88.06 478 ASN B CA 1
ATOM 7663 C C . ASN B 1 478 ? -15.992 -22.141 0.985 1 88.06 478 ASN B C 1
ATOM 7665 O O . ASN B 1 478 ? -16.719 -23.016 1.465 1 88.06 478 ASN B O 1
ATOM 7669 N N . HIS B 1 479 ? -16.516 -20.906 0.677 1 72.19 479 HIS B N 1
ATOM 7670 C CA . HIS B 1 479 ? -17.922 -20.562 0.874 1 72.19 479 HIS B CA 1
ATOM 7671 C C . HIS B 1 479 ? -18.828 -21.609 0.243 1 72.19 479 HIS B C 1
ATOM 7673 O O . HIS B 1 479 ? -19.953 -21.797 0.693 1 72.19 479 HIS B O 1
ATOM 7679 N N . LEU B 1 480 ? -18.422 -22.266 -0.773 1 53.03 480 LEU B N 1
ATOM 7680 C CA . LEU B 1 480 ? -19.297 -23.25 -1.378 1 53.03 480 LEU B CA 1
ATOM 7681 C C . LEU B 1 480 ? -19.375 -24.516 -0.52 1 53.03 480 LEU B C 1
ATOM 7683 O O . LEU B 1 480 ? -20.234 -25.375 -0.743 1 53.03 480 LEU B O 1
ATOM 7687 N N . TYR B 1 481 ? -18.594 -24.578 0.531 1 47.16 481 TYR B N 1
ATOM 7688 C CA . TYR B 1 481 ? -18.656 -25.797 1.33 1 47.16 481 TYR B CA 1
ATOM 7689 C C . TYR B 1 481 ? -19.281 -25.516 2.697 1 47.16 481 TYR B C 1
ATOM 7691 O O . TYR B 1 481 ? -19.141 -24.422 3.232 1 47.16 481 TYR B O 1
#

InterPro domains:
  IPR012337 Ribonuclease H-like superfamily [SSF53098] (150-478)

Secondary structure (DSSP, 8-state):
--TTSHHHHHHHHHHHHHTS-THHHHTTB------------------------------------------------PPPHHHHHHHHHHHHHHTT--GGGGG-HHHHHHHHHHHTS--PPPHHHHHHHHHHHHHHHHHHHHHHHHT-S-EEEEEEEEEETTEEEEEEEEEEE-TTT--EEEEEEEEEEE-S---HHHHHHHHHHHHHHTT-TTTEEEEEE--SSGGGGGGTSSSEEE-HHHHHHHIIIIIHHHHHHHSSTTHHHHHHHHHHHHHHHHHHHH-HHHHHHHHHHHSS---PPPSS-HHHHHHHHHHHHHS-HHHHHHHHHHHT-PPPPHHHHHHHHHHHHHHHHHHHHHHHTT-STT-BGGGHHHHHHHHHHHHHHHGGG-SS-HHHHHHHHHHHHHHTHHHHH-HHHHHHHHHHHHHGGGS----S----S-------TTTTHHHHTSTTGGGS-HHHHHHHHHHHHTTT-/--TTTHHHHHHHHHHHHHTS-THHHHTTB---------------------------------------------------HHHHHHHHHHHHHHTT--GGGGG-HHHHHHHHHHHTS--PPPHHHHHHHHHHHHHHHHHHHHHHHHT-S-EEEEEEEEEETTEEEEEEEEEEE-TTT--EEEEEEEEEEE-S---HHHHHHHHHHHHHHTT-TTTEEEEEE--SSGGGGGGTSSSEEE-HHHHHHHIIIIIHHHHHHHSSTTHHHHHHHHHHHHHHHHHHHH-HHHHHHHHHHHSS---PPPSS-HHHHHHHHHHHHTS-HHHHHHHHHHHT-PPPPHHHHHHHHHHHHHTHHHHHHHHHTT-STT-BGGGHHHHHHHHHHHHHHHGGG-SS-HHHHHHHHHHHHHHTHHHHH-HHHHHHHHHHHHHGGGS----S----S-------TTTTHHHHTSTTGGGS-HHHHHHHHHHHHTTT-